Protein AF-0000000080577894 (afdb_homodimer)

Foldseek 3Di:
DQPQLLFAEEEDEQQFEFPDPFPQGGALVSCLVCLVVVLLLVGAEYEYEAQAAAPCLAHRLAHQDLQWGHVSHHGPVSVLSSLVSCVVSNHAYAYEDRQFWHFCNRPLNVQLLQECDGPSVQQFAKDAADPVLHAPEQQAALLGDHQWDARPNHRIIFGHNHDPRTTGTALVDPVSLVVSLVSVVSVLVSRHQEYEYEPLFQNHFAPVRYYFAFDPDFDPQSHHPLGCNSRTQRPGRTNDPVSLVSQLVSQVSSVVRNHAYEYEADHPCRLLSQQSQFAPPRGHQEYEYRQLQALDFWLVSVVCSQVVSVVNHPPHAYEDENDDLWGFQNLASPLPPVNDPVLLFLLLLLVLLVNLQGSHHYYHYPCSLLSDGFADFDPVLQSRSSCVSSPPVRNTRLRVSHHQQAALPDPQNNRRPYHHSGHDDPSRSVSHPVVQVPPCLGSNVLSSFQSVVSVVPVQSSHFDKDWDDDDGQKTKMWGDDPPDWIKIKMWRSAQAKDKDFAQVCAPWAWDDRSNFDWDDDRRITIAHGGGMTMTTDD/DQPQLQFAEEEDEQQFEFPDPFPQGGALVSCLVCLVVVLLLVGAEYEYEAQAAAPCLAHRLAHQDLQWGHVSHHGPVSVLSSLVSCVVSNHAYAYEDRQFWHFCNRPLNVQLLQECDGPSVQQFAKDAADPVLHAPEQQAALLGDHQWDARPNHRIIFGHNHDPRTTGTALVDPVSLVVSLVSVLSVLVSRHQEYEYEPLFQNHFAPVRYYFDFDPDFDPQSHHPLGCNRRTQRPGRTNDPVSQVSQLVSQVSSVVRNHAYEYEADHPCRLLSQQSQFAPPRGHQEYEYRQLQALDFWLVSVVCSQVVSCVNHPPHAYEDENDDLWGFQNLASPLVPVNDPVLLFLLLLLVLLVNLQGSHHYYHYPCSLLSDGFADFDPVLQSRSSCVSSPPVRNTRLRVSHHAQAALPDPQNNRRPYHHSGHDDPSRSVSHPVVQVVPCLGSNVLSSFQSVVSVVPVQSSHFDKDWDDDDGQKTKMWGDDPPDWIKIKMWRSAQAKDKDFAQVCAPWAWDDRSNFDWDDDGRITIAHGGGMTMTTDD

Nearest PDB structures (foldseek):
  7voh-assembly2_B  TM=9.671E-01  e=8.683E-70  Qipengyuania seohaensis
  5h2t-assembly2_G  TM=7.878E-01  e=2.206E-48  Thermomonospora curvata DSM 43183
  5x7u-assembly1_A  TM=7.930E-01  e=3.000E-47  Thermobaculum terrenum ATCC BAA-798
  3zo9-assembly1_A  TM=7.711E-01  e=4.047E-48  Mycolicibacterium smegmatis
  4lxf-assembly1_A  TM=7.555E-01  e=5.221E-45  Mycobacterium tuberculosis H37Rv

pLDDT: mean 96.25, std 4.03, range [62.62, 98.94]

Organism: Ricinus communis (NCBI:txid3988)

Solvent-accessible surface area (backbone atoms only — not comparable to full-atom values): 53975 Å² total; per-residue (Å²): 127,69,68,72,54,60,32,31,36,37,34,39,54,43,58,21,52,22,23,76,81,35,78,15,42,13,18,42,62,26,47,47,72,41,42,65,60,52,48,63,42,62,52,33,31,41,32,36,44,50,53,34,21,40,86,48,79,58,68,21,69,19,33,42,35,82,83,44,44,15,73,79,33,43,41,63,66,41,49,47,50,32,50,52,53,34,48,74,67,66,33,38,40,23,38,51,41,65,70,30,33,28,17,55,80,10,65,66,44,48,48,18,54,71,36,84,80,46,98,37,31,63,46,38,42,69,40,62,51,39,77,40,38,42,66,70,50,68,56,52,4,77,49,53,61,60,17,57,44,80,35,34,79,60,59,26,28,34,34,13,56,42,51,82,54,22,37,23,36,22,53,87,33,64,68,50,49,47,52,52,51,51,38,50,47,60,45,45,75,61,62,43,37,26,34,35,30,42,57,55,44,45,37,29,54,44,89,82,50,60,59,49,53,50,30,91,67,67,40,61,54,81,39,54,88,61,42,46,53,23,26,31,36,74,67,28,70,18,65,37,75,69,48,55,61,50,37,33,52,51,28,56,59,31,58,76,68,71,28,46,37,36,31,38,34,80,55,95,56,32,59,60,50,41,28,67,46,10,33,83,72,48,30,30,56,23,25,33,48,40,74,54,49,44,63,76,70,47,36,63,58,57,50,48,56,53,51,52,42,56,73,67,23,90,63,39,40,47,30,52,34,48,39,44,69,75,31,64,20,41,32,38,40,60,38,75,82,55,67,46,71,68,49,20,43,36,41,36,52,36,50,52,54,50,48,56,57,38,75,41,24,35,38,44,26,72,52,52,50,48,38,42,57,52,43,87,70,55,78,93,62,58,75,41,57,52,8,63,63,30,46,82,76,35,75,52,34,51,32,43,50,36,46,41,32,44,25,65,84,42,68,63,13,59,21,27,83,40,65,55,77,44,69,65,49,70,74,42,30,76,45,7,46,56,62,28,74,72,32,80,83,25,48,40,39,42,44,29,41,30,47,53,48,46,71,75,33,63,27,44,41,72,20,50,73,46,77,53,95,61,61,70,56,33,42,36,38,37,21,41,28,92,95,50,61,30,37,37,40,38,36,30,72,37,89,51,68,44,73,51,80,40,71,89,44,50,81,42,44,79,55,81,73,55,80,64,48,47,44,72,58,60,33,39,36,41,22,46,48,24,13,23,43,43,26,34,38,126,127,69,68,72,54,58,32,31,37,38,35,39,54,44,58,21,53,22,22,75,81,35,78,15,42,12,18,42,61,26,47,47,71,42,43,66,59,51,49,62,42,60,51,33,32,41,32,36,45,50,52,35,22,39,87,50,76,60,68,21,71,22,33,42,35,82,83,45,45,16,73,78,32,43,42,62,68,41,48,48,50,33,50,52,52,34,47,74,67,67,32,38,42,24,39,52,40,63,70,28,32,28,17,54,80,10,64,65,43,48,49,17,54,71,35,84,79,45,99,36,30,62,46,37,40,69,42,64,48,38,77,42,38,42,68,71,50,68,54,52,5,75,49,53,61,62,17,58,44,79,36,36,79,59,58,27,28,35,33,15,57,43,50,82,54,22,38,25,37,23,53,86,32,64,68,49,48,49,52,51,53,51,39,48,47,58,46,45,76,62,62,44,37,26,32,37,30,41,58,56,44,46,37,30,54,44,89,81,50,60,56,50,51,51,31,92,67,66,39,61,52,81,39,52,88,59,42,47,50,22,26,31,36,74,69,28,70,20,66,37,75,68,47,56,61,51,37,32,53,51,29,55,57,31,56,76,69,72,28,44,36,34,32,38,34,79,56,95,54,30,60,61,50,42,27,66,46,10,33,84,74,48,28,31,58,23,26,32,48,39,75,54,47,43,64,75,70,46,37,64,58,55,50,47,55,53,52,52,40,55,72,67,23,88,66,40,39,46,30,52,36,48,36,45,70,76,31,66,21,40,31,39,42,61,38,74,81,56,68,45,72,68,49,23,43,34,42,34,50,34,51,52,54,50,48,56,56,38,75,41,23,34,37,44,26,72,50,54,49,48,38,42,57,51,42,88,69,54,78,93,62,59,77,39,56,52,9,64,64,30,47,82,75,35,76,51,34,50,32,43,50,37,46,42,32,45,25,64,85,42,67,64,14,59,22,28,82,39,66,55,76,43,70,64,49,70,75,42,30,76,44,6,46,56,62,30,73,72,31,80,82,25,48,41,40,42,44,29,40,30,46,54,48,46,72,74,33,64,28,44,41,71,18,49,72,45,76,54,97,61,61,69,57,34,43,37,35,36,21,41,29,91,96,50,61,31,37,36,38,40,34,29,72,37,89,50,70,46,73,50,78,40,72,88,44,51,80,42,43,77,55,81,72,55,80,63,48,47,46,70,58,60,32,39,34,41,24,45,49,25,13,23,43,44,26,36,37,126

Structure (mmCIF, N/CA/C/O backbone):
data_AF-0000000080577894-model_v1
#
loop_
_entity.id
_entity.type
_entity.pdbx_description
1 polymer 'Alpha-amylase, putative'
#
loop_
_atom_site.group_PDB
_atom_site.id
_atom_site.type_symbol
_atom_site.label_atom_id
_atom_site.label_alt_id
_atom_site.label_comp_id
_atom_site.label_asym_id
_atom_site.label_entity_id
_atom_site.label_seq_id
_atom_site.pdbx_PDB_ins_code
_atom_site.Cartn_x
_atom_site.Cartn_y
_atom_site.Cartn_z
_atom_site.occupancy
_atom_site.B_iso_or_equiv
_atom_site.auth_seq_id
_atom_site.auth_comp_id
_atom_site.auth_asym_id
_atom_site.auth_atom_id
_atom_site.pdbx_PDB_model_num
ATOM 1 N N . ASN A 1 1 ? 11.32 44.531 21.781 1 62.62 1 ASN A N 1
ATOM 2 C CA . ASN A 1 1 ? 10.602 43.281 21.562 1 62.62 1 ASN A CA 1
ATOM 3 C C . ASN A 1 1 ? 10.758 42.75 20.125 1 62.62 1 ASN A C 1
ATOM 5 O O . ASN A 1 1 ? 10.641 43.531 19.188 1 62.62 1 ASN A O 1
ATOM 9 N N . PRO A 1 2 ? 11.133 41.5 20.141 1 84 2 PRO A N 1
ATOM 10 C CA . PRO A 1 2 ? 11.297 41 18.766 1 84 2 PRO A CA 1
ATOM 11 C C . PRO A 1 2 ? 10 41.031 17.969 1 84 2 PRO A C 1
ATOM 13 O O . PRO A 1 2 ? 8.922 40.781 18.516 1 84 2 PRO A O 1
ATOM 16 N N . TRP A 1 3 ? 10.008 41.5 16.797 1 85.75 3 TRP A N 1
ATOM 17 C CA . TRP A 1 3 ? 8.844 41.75 15.953 1 85.75 3 TRP A CA 1
ATOM 18 C C . TRP A 1 3 ? 7.949 40.531 15.859 1 85.75 3 TRP A C 1
ATOM 20 O O . TRP A 1 3 ? 6.727 40.656 15.789 1 85.75 3 TRP A O 1
ATOM 30 N N . TRP A 1 4 ? 8.586 39.344 15.859 1 88.56 4 TRP A N 1
ATOM 31 C CA . TRP A 1 4 ? 7.84 38.125 15.586 1 88.56 4 TRP A CA 1
ATOM 32 C C . TRP A 1 4 ? 6.938 37.75 16.766 1 88.56 4 TRP A C 1
ATOM 34 O O . TRP A 1 4 ? 5.98 37 16.609 1 88.56 4 TRP A O 1
ATOM 44 N N . ARG A 1 5 ? 7.09 38.281 17.906 1 88.56 5 ARG A N 1
ATOM 45 C CA . ARG A 1 5 ? 6.242 38 19.062 1 88.56 5 ARG A CA 1
ATOM 46 C C . ARG A 1 5 ? 4.887 38.688 18.922 1 88.56 5 ARG A C 1
ATOM 48 O O . ARG A 1 5 ? 3.918 38.312 19.594 1 88.56 5 ARG A O 1
ATOM 55 N N . GLU A 1 6 ? 4.832 39.719 18.109 1 91.19 6 GLU A N 1
ATOM 56 C CA . GLU A 1 6 ? 3.582 40.469 17.922 1 91.19 6 GLU A CA 1
ATOM 57 C C . GLU A 1 6 ? 2.93 40.094 16.594 1 91.19 6 GLU A C 1
ATOM 59 O O . GLU A 1 6 ? 1.865 40.625 16.25 1 91.19 6 GLU A O 1
ATOM 64 N N . ALA A 1 7 ? 3.59 39.219 15.906 1 94.5 7 ALA A N 1
ATOM 65 C CA . ALA A 1 7 ? 3.162 38.938 14.547 1 94.5 7 ALA A CA 1
ATOM 66 C C . ALA A 1 7 ? 1.935 38.031 14.539 1 94.5 7 ALA A C 1
ATOM 68 O O . ALA A 1 7 ? 1.649 37.344 15.531 1 94.5 7 ALA A O 1
ATOM 69 N N . ILE A 1 8 ? 1.168 38.094 13.508 1 97.19 8 ILE A N 1
ATOM 70 C CA . ILE A 1 8 ? 0.102 37.156 13.164 1 97.19 8 ILE A CA 1
ATOM 71 C C . ILE A 1 8 ? 0.482 36.375 11.906 1 97.19 8 ILE A C 1
ATOM 73 O O . ILE A 1 8 ? 0.902 36.969 10.906 1 97.19 8 ILE A O 1
ATOM 77 N N . ILE A 1 9 ? 0.405 35.031 11.938 1 97.94 9 ILE A N 1
ATOM 78 C CA . ILE A 1 9 ? 0.747 34.188 10.812 1 97.94 9 ILE A CA 1
ATOM 79 C C . ILE A 1 9 ? -0.52 33.812 10.039 1 97.94 9 ILE A C 1
ATOM 81 O O . ILE A 1 9 ? -1.553 33.5 10.641 1 97.94 9 ILE A O 1
ATOM 85 N N . TYR A 1 10 ? -0.478 33.938 8.742 1 98.56 10 TYR A N 1
ATOM 86 C CA . TYR A 1 10 ? -1.521 33.469 7.832 1 98.56 10 TYR A CA 1
ATOM 87 C C . TYR A 1 10 ? -1.009 32.344 6.93 1 98.56 10 TYR A C 1
ATOM 89 O O . TYR A 1 10 ? -0.119 32.562 6.102 1 98.56 10 TYR A O 1
ATOM 97 N N . GLN A 1 11 ? -1.559 31.156 7.098 1 98.69 11 GLN A N 1
ATOM 98 C CA . GLN A 1 11 ? -1.123 30.016 6.32 1 98.69 11 GLN A CA 1
ATOM 99 C C . GLN A 1 11 ? -1.86 29.938 4.984 1 98.69 11 GLN A C 1
ATOM 101 O O . GLN A 1 11 ? -3.09 30.016 4.945 1 98.69 11 GLN A O 1
ATOM 106 N N . VAL A 1 12 ? -1.059 29.797 3.957 1 98.81 12 VAL A N 1
ATOM 107 C CA . VAL A 1 12 ? -1.573 29.609 2.604 1 98.81 12 VAL A CA 1
ATOM 108 C C . VAL A 1 12 ? -1.275 28.188 2.121 1 98.81 12 VAL A C 1
ATOM 110 O O . VAL A 1 12 ? -0.144 27.719 2.24 1 98.81 12 VAL A O 1
ATOM 113 N N . TYR A 1 13 ? -2.27 27.5 1.708 1 98.69 13 TYR A N 1
ATOM 114 C CA . TYR A 1 13 ? -2.123 26.234 1.002 1 98.69 13 TYR A CA 1
ATOM 115 C C . TYR A 1 13 ? -2.143 26.438 -0.507 1 98.69 13 TYR A C 1
ATOM 117 O O . TYR A 1 13 ? -3.211 26.484 -1.12 1 98.69 13 TYR A O 1
ATOM 125 N N . PRO A 1 14 ? -0.989 26.484 -1.125 1 98.69 14 PRO A N 1
ATOM 126 C CA . PRO A 1 14 ? -0.86 26.969 -2.504 1 98.69 14 PRO A CA 1
ATOM 127 C C . PRO A 1 14 ? -1.789 26.234 -3.471 1 98.69 14 PRO A C 1
ATOM 129 O O . PRO A 1 14 ? -2.453 26.875 -4.293 1 98.69 14 PRO A O 1
ATOM 132 N N . ARG A 1 15 ? -1.987 24.969 -3.35 1 98.12 15 ARG A N 1
ATOM 133 C CA . ARG A 1 15 ? -2.766 24.141 -4.266 1 98.12 15 ARG A CA 1
ATOM 134 C C . ARG A 1 15 ? -4.211 24.625 -4.344 1 98.12 15 ARG A C 1
ATOM 136 O O . ARG A 1 15 ? -4.879 24.438 -5.363 1 98.12 15 ARG A O 1
ATOM 143 N N . SER A 1 16 ? -4.621 25.312 -3.322 1 98.75 16 SER A N 1
ATOM 144 C CA . SER A 1 16 ? -6.043 25.641 -3.238 1 98.75 16 SER A CA 1
ATOM 145 C C . SER A 1 16 ? -6.254 27.156 -3.117 1 98.75 16 SER A C 1
ATOM 147 O O . SER A 1 16 ? -7.344 27.594 -2.754 1 98.75 16 SER A O 1
ATOM 149 N N . TYR A 1 17 ? -5.242 27.922 -3.396 1 98.81 17 TYR A N 1
ATOM 150 C CA . TYR A 1 17 ? -5.387 29.359 -3.146 1 98.81 17 TYR A CA 1
ATOM 151 C C . TYR A 1 17 ? -5.926 30.062 -4.379 1 98.81 17 TYR A C 1
ATOM 153 O O . TYR A 1 17 ? -7.047 30.578 -4.367 1 98.81 17 TYR A O 1
ATOM 161 N N . LEU A 1 18 ? -5.184 30.078 -5.484 1 98.88 18 LEU A N 1
ATOM 162 C CA . LEU A 1 18 ? -5.652 30.625 -6.75 1 98.88 18 LEU A CA 1
ATOM 163 C C . LEU A 1 18 ? -4.863 30.047 -7.922 1 98.88 18 LEU A C 1
ATOM 165 O O . LEU A 1 18 ? -3.631 30.078 -7.914 1 98.88 18 LEU A O 1
ATOM 169 N N . ASP A 1 19 ? -5.543 29.469 -8.859 1 98.75 19 ASP A N 1
ATOM 170 C CA . ASP A 1 19 ? -4.957 28.922 -10.078 1 98.75 19 ASP A CA 1
ATOM 171 C C . ASP A 1 19 ? -4.969 29.953 -11.203 1 98.75 19 ASP A C 1
ATOM 173 O O . ASP A 1 19 ? -6.027 30.453 -11.586 1 98.75 19 ASP A O 1
ATOM 177 N N . THR A 1 20 ? -3.803 30.203 -11.742 1 98.38 20 THR A N 1
ATOM 178 C CA . THR A 1 20 ? -3.748 31.266 -12.742 1 98.38 20 THR A CA 1
ATOM 179 C C . THR A 1 20 ? -3.512 30.688 -14.133 1 98.38 20 THR A C 1
ATOM 181 O O . THR A 1 20 ? -3.496 31.422 -15.125 1 98.38 20 THR A O 1
ATOM 184 N N . ASN A 1 21 ? -3.332 29.422 -14.297 1 98 21 ASN A N 1
ATOM 185 C CA . ASN A 1 21 ? -3.037 28.875 -15.617 1 98 21 ASN A CA 1
ATOM 186 C C . ASN A 1 21 ? -4.082 27.844 -16.047 1 98 21 ASN A C 1
ATOM 188 O O . ASN A 1 21 ? -3.928 27.188 -17.078 1 98 21 ASN A O 1
ATOM 192 N N . GLY A 1 22 ? -5.07 27.562 -15.273 1 98 22 GLY A N 1
ATOM 193 C CA . GLY A 1 22 ? -6.242 26.781 -15.664 1 98 22 GLY A CA 1
ATOM 194 C C . GLY A 1 22 ? -6.051 25.281 -15.492 1 98 22 GLY A C 1
ATOM 195 O O . GLY A 1 22 ? -6.859 24.5 -15.977 1 98 22 GLY A O 1
ATOM 196 N N . ASP A 1 23 ? -5.051 24.828 -14.805 1 98.12 23 ASP A N 1
ATOM 197 C CA . ASP A 1 23 ? -4.805 23.391 -14.703 1 98.12 23 ASP A CA 1
ATOM 198 C C . ASP A 1 23 ? -5.48 22.812 -13.461 1 98.12 23 ASP A C 1
ATOM 200 O O . ASP A 1 23 ? -5.309 21.625 -13.148 1 98.12 23 ASP A O 1
ATOM 204 N N . GLY A 1 24 ? -6.18 23.672 -12.742 1 98.44 24 GLY A N 1
ATOM 205 C CA . GLY A 1 24 ? -6.98 23.188 -11.633 1 98.44 24 GLY A CA 1
ATOM 206 C C . GLY A 1 24 ? -6.242 23.203 -10.312 1 98.44 24 GLY A C 1
ATOM 207 O O . GLY A 1 24 ? -6.801 22.844 -9.273 1 98.44 24 GLY A O 1
ATOM 208 N N . VAL A 1 25 ? -4.969 23.641 -10.258 1 98.62 25 VAL A N 1
ATOM 209 C CA . VAL A 1 25 ? -4.129 23.688 -9.07 1 98.62 25 VAL A CA 1
ATOM 210 C C . VAL A 1 25 ? -3.604 25.109 -8.867 1 98.62 25 VAL A C 1
ATOM 212 O O . VAL A 1 25 ? -3.109 25.734 -9.805 1 98.62 25 VAL A O 1
ATOM 215 N N . GLY A 1 26 ? -3.775 25.656 -7.621 1 98.75 26 GLY A N 1
ATOM 216 C CA . GLY A 1 26 ? -3.219 26.969 -7.332 1 98.75 26 GLY A CA 1
ATOM 217 C C . GLY A 1 26 ? -1.716 27.031 -7.531 1 98.75 26 GLY A C 1
ATOM 218 O O . GLY A 1 26 ? -1.038 26 -7.531 1 98.75 26 GLY A O 1
ATOM 219 N N . ASP A 1 27 ? -1.22 28.219 -7.75 1 98.81 27 ASP A N 1
ATOM 220 C CA . ASP A 1 27 ? 0.2 28.375 -8.055 1 98.81 27 ASP A CA 1
ATOM 221 C C . ASP A 1 27 ? 0.759 29.656 -7.445 1 98.81 27 ASP A C 1
ATOM 223 O O . ASP A 1 27 ? 0.021 30.438 -6.836 1 98.81 27 ASP A O 1
ATOM 227 N N . LEU A 1 28 ? 2.078 29.812 -7.477 1 98.94 28 LEU A N 1
ATOM 228 C CA . LEU A 1 28 ? 2.758 30.953 -6.863 1 98.94 28 LEU A CA 1
ATOM 229 C C . LEU A 1 28 ? 2.281 32.281 -7.473 1 98.94 28 LEU A C 1
ATOM 231 O O . LEU A 1 28 ? 2.025 33.25 -6.754 1 98.94 28 LEU A O 1
ATOM 235 N N . PRO A 1 29 ? 2.131 32.344 -8.82 1 98.88 29 PRO A N 1
ATOM 236 C CA . PRO A 1 29 ? 1.571 33.594 -9.359 1 98.88 29 PRO A CA 1
ATOM 237 C C . PRO A 1 29 ? 0.191 33.906 -8.789 1 98.88 29 PRO A C 1
ATOM 239 O O . PRO A 1 29 ? -0.143 35.094 -8.594 1 98.88 29 PRO A O 1
ATOM 242 N N . GLY A 1 30 ? -0.608 32.906 -8.617 1 98.94 30 GLY A N 1
ATOM 243 C CA . GLY A 1 30 ? -1.908 33.125 -8 1 98.94 30 GLY A CA 1
ATOM 244 C C . GLY A 1 30 ? -1.818 33.688 -6.598 1 98.94 30 GLY A C 1
ATOM 245 O O . GLY A 1 30 ? -2.609 34.562 -6.227 1 98.94 30 GLY A O 1
ATOM 246 N N . ILE A 1 31 ? -0.928 33.219 -5.805 1 98.94 31 ILE A N 1
ATOM 247 C CA . ILE A 1 31 ? -0.712 33.75 -4.469 1 98.94 31 ILE A CA 1
ATOM 248 C C . ILE A 1 31 ? -0.262 35.219 -4.574 1 98.94 31 ILE A C 1
ATOM 250 O O . ILE A 1 31 ? -0.773 36.094 -3.863 1 98.94 31 ILE A O 1
ATOM 254 N N . THR A 1 32 ? 0.722 35.438 -5.496 1 98.94 32 THR A N 1
ATOM 255 C CA . THR A 1 32 ? 1.215 36.812 -5.703 1 98.94 32 THR A CA 1
ATOM 256 C C . THR A 1 32 ? 0.065 37.75 -6.023 1 98.94 32 THR A C 1
ATOM 258 O O . THR A 1 32 ? 0.004 38.875 -5.492 1 98.94 32 THR A O 1
ATOM 261 N N . ALA A 1 33 ? -0.823 37.312 -6.812 1 98.81 33 ALA A N 1
ATOM 262 C CA . ALA A 1 33 ? -1.956 38.125 -7.25 1 98.81 33 ALA A CA 1
ATOM 263 C C . ALA A 1 33 ? -2.867 38.469 -6.078 1 98.81 33 ALA A C 1
ATOM 265 O O . ALA A 1 33 ? -3.623 39.438 -6.141 1 98.81 33 ALA A O 1
ATOM 266 N N . LYS A 1 34 ? -2.842 37.688 -5.027 1 98.75 34 LYS A N 1
ATOM 267 C CA . LYS A 1 34 ? -3.771 37.906 -3.92 1 98.75 34 LYS A CA 1
ATOM 268 C C . LYS A 1 34 ? -3.045 38.406 -2.68 1 98.75 34 LYS A C 1
ATOM 270 O O . LYS A 1 34 ? -3.611 38.438 -1.583 1 98.75 34 LYS A O 1
ATOM 275 N N . LEU A 1 35 ? -1.81 38.844 -2.811 1 98.88 35 LEU A N 1
ATOM 276 C CA . LEU A 1 35 ? -1.061 39.344 -1.661 1 98.88 35 LEU A CA 1
ATOM 277 C C . LEU A 1 35 ? -1.686 40.625 -1.118 1 98.88 35 LEU A C 1
ATOM 279 O O . LEU A 1 35 ? -1.651 40.875 0.089 1 98.88 35 LEU A O 1
ATOM 283 N N . ASP A 1 36 ? -2.299 41.438 -1.983 1 98.75 36 ASP A N 1
ATOM 284 C CA . ASP A 1 36 ? -3.004 42.625 -1.499 1 98.75 36 ASP A CA 1
ATOM 285 C C . ASP A 1 36 ? -4.156 42.219 -0.576 1 98.75 36 ASP A C 1
ATOM 287 O O . ASP A 1 36 ? -4.418 42.906 0.418 1 98.75 36 ASP A O 1
ATOM 291 N N . TYR A 1 37 ? -4.828 41.219 -0.949 1 98.69 37 TYR A N 1
ATOM 292 C CA . TYR A 1 37 ? -5.891 40.688 -0.095 1 98.69 37 TYR A CA 1
ATOM 293 C C . TYR A 1 37 ? -5.336 40.281 1.26 1 98.69 37 TYR A C 1
ATOM 295 O O . TYR A 1 37 ? -5.879 40.656 2.303 1 98.69 37 TYR A O 1
ATOM 303 N N . ILE A 1 38 ? -4.234 39.531 1.262 1 98.88 38 ILE A N 1
ATOM 304 C CA . ILE A 1 38 ? -3.641 39.062 2.51 1 98.88 38 ILE A CA 1
ATOM 305 C C . ILE A 1 38 ? -3.209 40.25 3.355 1 98.88 38 ILE A C 1
ATOM 307 O O . ILE A 1 38 ? -3.453 40.281 4.562 1 98.88 38 ILE A O 1
ATOM 311 N N . ALA A 1 39 ? -2.613 41.188 2.695 1 98.69 39 ALA A N 1
ATOM 312 C CA . ALA A 1 39 ? -2.193 42.406 3.402 1 98.69 39 ALA A CA 1
ATOM 313 C C . ALA A 1 39 ? -3.387 43.125 4.039 1 98.69 39 ALA A C 1
ATOM 315 O O . ALA A 1 39 ? -3.281 43.656 5.145 1 98.69 39 ALA A O 1
ATOM 316 N N . SER A 1 40 ? -4.473 43.125 3.373 1 98.44 40 SER A N 1
ATOM 317 C CA . SER A 1 40 ? -5.668 43.812 3.859 1 98.44 40 SER A CA 1
ATOM 318 C C . SER A 1 40 ? -6.191 43.156 5.137 1 98.44 40 SER A C 1
ATOM 320 O O . SER A 1 40 ? -6.961 43.781 5.879 1 98.44 40 SER A O 1
ATOM 322 N N . LEU A 1 41 ? -5.867 41.906 5.441 1 98.38 41 LEU A N 1
ATOM 323 C CA . LEU A 1 41 ? -6.273 41.25 6.668 1 98.38 41 LEU A CA 1
ATOM 324 C C . LEU A 1 41 ? -5.523 41.812 7.871 1 98.38 41 LEU A C 1
ATOM 326 O O . LEU A 1 41 ? -5.969 41.656 9.016 1 98.38 41 LEU A O 1
ATOM 330 N N . GLY A 1 42 ? -4.344 42.406 7.641 1 97.81 42 GLY A N 1
ATOM 331 C CA . GLY A 1 42 ? -3.537 42.969 8.711 1 97.81 42 GLY A CA 1
ATOM 332 C C . GLY A 1 42 ? -2.592 41.938 9.336 1 97.81 42 GLY A C 1
ATOM 333 O O . GLY A 1 42 ? -2.074 42.156 10.438 1 97.81 42 GLY A O 1
ATOM 334 N N . VAL A 1 43 ? -2.342 40.844 8.688 1 98.12 43 VAL A N 1
ATOM 335 C CA . VAL A 1 43 ? -1.421 39.812 9.188 1 98.12 43 VAL A CA 1
ATOM 336 C C . VAL A 1 43 ? 0.017 40.219 8.867 1 98.12 43 VAL A C 1
ATOM 338 O O . VAL A 1 43 ? 0.249 41.188 8.133 1 98.12 43 VAL A O 1
ATOM 341 N N . ASP A 1 44 ? 1.001 39.5 9.398 1 98 44 ASP A N 1
ATOM 342 C CA . ASP A 1 44 ? 2.395 39.906 9.297 1 98 44 ASP A CA 1
ATOM 343 C C . ASP A 1 44 ? 3.213 38.906 8.484 1 98 44 ASP A C 1
ATOM 345 O O . ASP A 1 44 ? 4.102 39.281 7.723 1 98 44 ASP A O 1
ATOM 349 N N . ILE A 1 45 ? 2.941 37.594 8.656 1 98.31 45 ILE A N 1
ATOM 350 C CA . ILE A 1 45 ? 3.719 36.531 8.031 1 98.31 45 ILE A CA 1
ATOM 351 C C . ILE A 1 45 ? 2.805 35.688 7.16 1 98.31 45 ILE A C 1
ATOM 353 O O . ILE A 1 45 ? 1.738 35.25 7.605 1 98.31 45 ILE A O 1
ATOM 357 N N . VAL A 1 46 ? 3.17 35.5 5.934 1 98.81 46 VAL A N 1
ATOM 358 C CA . VAL A 1 46 ? 2.516 34.562 5.047 1 98.81 46 VAL A CA 1
ATOM 359 C C . VAL A 1 46 ? 3.293 33.25 5.047 1 98.81 46 VAL A C 1
ATOM 361 O O . VAL A 1 46 ? 4.422 33.188 4.551 1 98.81 46 VAL A O 1
ATOM 364 N N . TRP A 1 47 ? 2.707 32.25 5.641 1 98.62 47 TRP A N 1
ATOM 365 C CA . TRP A 1 47 ? 3.279 30.906 5.66 1 98.62 47 TRP A CA 1
ATOM 366 C C . TRP A 1 47 ? 2.814 30.094 4.453 1 98.62 47 TRP A C 1
ATOM 368 O O . TRP A 1 47 ? 1.638 29.734 4.348 1 98.62 47 TRP A O 1
ATOM 378 N N . LEU A 1 48 ? 3.734 29.797 3.572 1 98.75 48 LEU A N 1
ATOM 379 C CA . LEU A 1 48 ? 3.441 29 2.389 1 98.75 48 LEU A CA 1
ATOM 380 C C . LEU A 1 48 ? 3.662 27.516 2.664 1 98.75 48 LEU A C 1
ATOM 382 O O . LEU A 1 48 ? 4.785 27.094 2.938 1 98.75 48 LEU A O 1
ATOM 386 N N . SER A 1 49 ? 2.561 26.75 2.596 1 98.19 49 SER A N 1
ATOM 387 C CA . SER A 1 49 ? 2.736 25.312 2.605 1 98.19 49 SER A CA 1
ATOM 388 C C . SER A 1 49 ? 3.619 24.844 1.449 1 98.19 49 SER A C 1
ATOM 390 O O . SER A 1 49 ? 3.994 25.656 0.592 1 98.19 49 SER A O 1
ATOM 392 N N . PRO A 1 50 ? 3.996 23.578 1.358 1 96.44 50 PRO A N 1
ATOM 393 C CA . PRO A 1 50 ? 5.086 23.156 0.475 1 96.44 50 PRO A CA 1
ATOM 394 C C . PRO A 1 50 ? 4.801 23.453 -0.995 1 96.44 50 PRO A C 1
ATOM 396 O O . PRO A 1 50 ? 3.672 23.281 -1.458 1 96.44 50 PRO A O 1
ATOM 399 N N . PHE A 1 51 ? 5.828 23.922 -1.67 1 98.44 51 PHE A N 1
ATOM 400 C CA . PHE A 1 51 ? 5.754 24.188 -3.1 1 98.44 51 PHE A CA 1
ATOM 401 C C . PHE A 1 51 ? 7 23.672 -3.814 1 98.44 51 PHE A C 1
ATOM 403 O O . PHE A 1 51 ? 7.188 23.938 -5.004 1 98.44 51 PHE A O 1
ATOM 410 N N . PHE A 1 52 ? 7.922 22.938 -3.064 1 98.31 52 PHE A N 1
ATOM 411 C CA . PHE A 1 52 ? 9.125 22.344 -3.639 1 98.31 52 PHE A CA 1
ATOM 412 C C . PHE A 1 52 ? 8.773 21.234 -4.629 1 98.31 52 PHE A C 1
ATOM 414 O O . PHE A 1 52 ? 7.645 20.75 -4.633 1 98.31 52 PHE A O 1
ATOM 421 N N . LYS A 1 53 ? 9.828 20.875 -5.438 1 98.56 53 LYS A N 1
ATOM 422 C CA . LYS A 1 53 ? 9.617 19.734 -6.309 1 98.56 53 LYS A CA 1
ATOM 423 C C . LYS A 1 53 ? 9.227 18.5 -5.504 1 98.56 53 LYS A C 1
ATOM 425 O O . LYS A 1 53 ? 9.867 18.172 -4.504 1 98.56 53 LYS A O 1
ATOM 430 N N . SER A 1 54 ? 8.18 17.844 -5.914 1 98.38 54 SER A N 1
ATOM 431 C CA . SER A 1 54 ? 7.574 16.719 -5.219 1 98.38 54 SER A CA 1
ATOM 432 C C . SER A 1 54 ? 6.797 15.82 -6.18 1 98.38 54 SER A C 1
ATOM 434 O O . SER A 1 54 ? 6.195 16.312 -7.137 1 98.38 54 SER A O 1
ATOM 436 N N . PRO A 1 55 ? 6.844 14.5 -5.992 1 98 55 PRO A N 1
ATOM 437 C CA . PRO A 1 55 ? 5.953 13.633 -6.762 1 98 55 PRO A CA 1
ATOM 438 C C . PRO A 1 55 ? 4.488 13.781 -6.355 1 98 55 PRO A C 1
ATOM 440 O O . PRO A 1 55 ? 3.605 13.195 -6.988 1 98 55 PRO A O 1
ATOM 443 N N . MET A 1 56 ? 4.188 14.531 -5.297 1 97.69 56 MET A N 1
ATOM 444 C CA . MET A 1 56 ? 2.861 14.961 -4.867 1 97.69 56 MET A CA 1
ATOM 445 C C . MET A 1 56 ? 2.055 13.789 -4.328 1 97.69 56 MET A C 1
ATOM 447 O O . MET A 1 56 ? 0.833 13.742 -4.473 1 97.69 56 MET A O 1
ATOM 451 N N . LYS A 1 57 ? 2.764 12.727 -3.791 1 97.44 57 LYS A N 1
ATOM 452 C CA . LYS A 1 57 ? 2.061 11.633 -3.133 1 97.44 57 LYS A CA 1
ATOM 453 C C . LYS A 1 57 ? 1.44 12.086 -1.815 1 97.44 57 LYS A C 1
ATOM 455 O O . LYS A 1 57 ? 0.46 11.5 -1.351 1 97.44 57 LYS A O 1
ATOM 460 N N . ASP A 1 58 ? 2.082 13.078 -1.249 1 97.5 58 ASP A N 1
ATOM 461 C CA . ASP A 1 58 ? 1.547 13.742 -0.063 1 97.5 58 ASP A CA 1
ATOM 462 C C . ASP A 1 58 ? 1.495 15.25 -0.254 1 97.5 58 ASP A C 1
ATOM 464 O O . ASP A 1 58 ? 1.892 16.016 0.634 1 97.5 58 ASP A O 1
ATOM 468 N N . PHE A 1 59 ? 1.241 15.648 -1.446 1 96.75 59 PHE A N 1
ATOM 469 C CA . PHE A 1 59 ? 0.896 17.016 -1.837 1 96.75 59 PHE A CA 1
ATOM 470 C C . PHE A 1 59 ? 2.016 17.984 -1.477 1 96.75 59 PHE A C 1
ATOM 472 O O . PHE A 1 59 ? 1.76 19.062 -0.962 1 96.75 59 PHE A O 1
ATOM 479 N N . GLY A 1 60 ? 3.201 17.578 -1.623 1 97.25 60 GLY A N 1
ATOM 480 C CA . GLY A 1 60 ? 4.336 18.469 -1.482 1 97.25 60 GLY A CA 1
ATOM 481 C C . GLY A 1 60 ? 5.195 18.172 -0.269 1 97.25 60 GLY A C 1
ATOM 482 O O . GLY A 1 60 ? 6.328 18.641 -0.167 1 97.25 60 GLY A O 1
ATOM 483 N N . TYR A 1 61 ? 4.664 17.328 0.629 1 97.88 61 TYR A N 1
ATOM 484 C CA . TYR A 1 61 ? 5.422 17.016 1.839 1 97.88 61 TYR A CA 1
ATOM 485 C C . TYR A 1 61 ? 6.395 15.875 1.602 1 97.88 61 TYR A C 1
ATOM 487 O O . TYR A 1 61 ? 7.156 15.5 2.498 1 97.88 61 TYR A O 1
ATOM 495 N N . ASP A 1 62 ? 6.43 15.281 0.419 1 98.25 62 ASP A N 1
ATOM 496 C CA . ASP A 1 62 ? 7.438 14.352 -0.076 1 98.25 62 ASP A CA 1
ATOM 497 C C . ASP A 1 62 ? 8.383 15.031 -1.063 1 98.25 62 ASP A C 1
ATOM 499 O O . ASP A 1 62 ? 8.242 14.859 -2.277 1 98.25 62 ASP A O 1
ATOM 503 N N . ILE A 1 63 ? 9.422 15.641 -0.555 1 98.44 63 ILE A N 1
ATOM 504 C CA . ILE A 1 63 ? 10.258 16.562 -1.313 1 98.44 63 ILE A CA 1
ATOM 505 C C . ILE A 1 63 ? 11.25 15.766 -2.168 1 98.44 63 ILE A C 1
ATOM 507 O O . ILE A 1 63 ? 11.938 14.875 -1.668 1 98.44 63 ILE A O 1
ATOM 511 N N . ALA A 1 64 ? 11.328 16.109 -3.412 1 98.69 64 ALA A N 1
ATOM 512 C CA . ALA A 1 64 ? 12.258 15.469 -4.336 1 98.69 64 ALA A CA 1
ATOM 513 C C . ALA A 1 64 ? 13.445 16.375 -4.633 1 98.69 64 ALA A C 1
ATOM 515 O O . ALA A 1 64 ? 14.484 15.914 -5.117 1 98.69 64 ALA A O 1
ATOM 516 N N . ASP A 1 65 ? 13.266 17.672 -4.41 1 98.69 65 ASP A N 1
ATOM 517 C CA . ASP A 1 65 ? 14.32 18.672 -4.555 1 98.69 65 ASP A CA 1
ATOM 518 C C . ASP A 1 65 ? 14.078 19.875 -3.635 1 98.69 65 ASP A C 1
ATOM 520 O O . ASP A 1 65 ? 13.148 20.641 -3.848 1 98.69 65 ASP A O 1
ATOM 524 N N . TYR A 1 66 ? 14.969 20.125 -2.668 1 98.38 66 TYR A N 1
ATOM 525 C CA . TYR A 1 66 ? 14.797 21.141 -1.645 1 98.38 66 TYR A CA 1
ATOM 526 C C . TYR A 1 66 ? 15.078 22.531 -2.209 1 98.38 66 TYR A C 1
ATOM 528 O O . TYR A 1 66 ? 14.766 23.547 -1.573 1 98.38 66 TYR A O 1
ATOM 536 N N . CYS A 1 67 ? 15.656 22.625 -3.361 1 98.69 67 CYS A N 1
ATOM 537 C CA . CYS A 1 67 ? 16.141 23.922 -3.816 1 98.69 67 CYS A CA 1
ATOM 538 C C . CYS A 1 67 ? 15.477 24.328 -5.133 1 98.69 67 CYS A C 1
ATOM 540 O O . CYS A 1 67 ? 16.078 25.016 -5.945 1 98.69 67 CYS A O 1
ATOM 542 N N . ASP A 1 68 ? 14.344 23.734 -5.355 1 98.69 68 ASP A N 1
ATOM 543 C CA . ASP A 1 68 ? 13.602 24.094 -6.562 1 98.69 68 ASP A CA 1
ATOM 544 C C . ASP A 1 68 ? 12.102 24.188 -6.281 1 98.69 68 ASP A C 1
ATOM 546 O O . ASP A 1 68 ? 11.641 23.75 -5.227 1 98.69 68 ASP A O 1
ATOM 550 N N . VAL A 1 69 ? 11.414 24.922 -7.164 1 98.75 69 VAL A N 1
ATOM 551 C CA . VAL A 1 69 ? 9.961 25.016 -7.121 1 98.75 69 VAL A CA 1
ATOM 552 C C . VAL A 1 69 ? 9.344 23.953 -8.016 1 98.75 69 VAL A C 1
ATOM 554 O O . VAL A 1 69 ? 9.82 23.703 -9.125 1 98.75 69 VAL A O 1
ATOM 557 N N . ASP A 1 70 ? 8.344 23.219 -7.52 1 98.75 70 ASP A N 1
ATOM 558 C CA . ASP A 1 70 ? 7.652 22.266 -8.383 1 98.75 70 ASP A CA 1
ATOM 559 C C . ASP A 1 70 ? 7.031 22.969 -9.586 1 98.75 70 ASP A C 1
ATOM 561 O O . ASP A 1 70 ? 6.395 24.016 -9.445 1 98.75 70 ASP A O 1
ATOM 565 N N . PRO A 1 71 ? 7.145 22.359 -10.742 1 98.25 71 PRO A N 1
ATOM 566 C CA . PRO A 1 71 ? 6.574 22.984 -11.945 1 98.25 71 PRO A CA 1
ATOM 567 C C . PRO A 1 71 ? 5.062 23.156 -11.852 1 98.25 71 PRO A C 1
ATOM 569 O O . PRO A 1 71 ? 4.496 24.031 -12.531 1 98.25 71 PRO A O 1
ATOM 572 N N . LEU A 1 72 ? 4.441 22.438 -11.055 1 97.88 72 LEU A N 1
ATOM 573 C CA . LEU A 1 72 ? 3.008 22.578 -10.812 1 97.88 72 LEU A CA 1
ATOM 574 C C . LEU A 1 72 ? 2.68 23.969 -10.258 1 97.88 72 LEU A C 1
ATOM 576 O O . LEU A 1 72 ? 1.593 24.484 -10.508 1 97.88 72 LEU A O 1
ATOM 580 N N . PHE A 1 73 ? 3.648 24.609 -9.508 1 98.69 73 PHE A N 1
ATOM 581 C CA . PHE A 1 73 ? 3.381 25.844 -8.781 1 98.69 73 PHE A CA 1
ATOM 582 C C . PHE A 1 73 ? 4.051 27.031 -9.469 1 98.69 73 PHE A C 1
ATOM 584 O O . PHE A 1 73 ? 3.723 28.188 -9.188 1 98.69 73 PHE A O 1
ATOM 591 N N . GLY A 1 74 ? 5.008 26.781 -10.273 1 98.62 74 GLY A N 1
ATOM 592 C CA . GLY A 1 74 ? 5.703 27.844 -10.977 1 98.62 74 GLY A CA 1
ATOM 593 C C . GLY A 1 74 ? 7.203 27.641 -11.055 1 98.62 74 GLY A C 1
ATOM 594 O O . GLY A 1 74 ? 7.664 26.531 -11.312 1 98.62 74 GLY A O 1
ATOM 595 N N . THR A 1 75 ? 7.938 28.703 -10.961 1 98.69 75 THR A N 1
ATOM 596 C CA . THR A 1 75 ? 9.391 28.703 -11.086 1 98.69 75 THR A CA 1
ATOM 597 C C . THR A 1 75 ? 10.039 29.438 -9.914 1 98.69 75 THR A C 1
ATOM 599 O O . THR A 1 75 ? 9.336 30.047 -9.102 1 98.69 75 THR A O 1
ATOM 602 N N . LEU A 1 76 ? 11.375 29.312 -9.867 1 98.75 76 LEU A N 1
ATOM 603 C CA . LEU A 1 76 ? 12.117 30.094 -8.883 1 98.75 76 LEU A CA 1
ATOM 604 C C . LEU A 1 76 ? 11.891 31.594 -9.094 1 98.75 76 LEU A C 1
ATOM 606 O O . LEU A 1 76 ? 11.828 32.375 -8.133 1 98.75 76 LEU A O 1
ATOM 610 N N . ALA A 1 77 ? 11.734 31.969 -10.352 1 98.81 77 ALA A N 1
ATOM 611 C CA . ALA A 1 77 ? 11.469 33.375 -10.648 1 98.81 77 ALA A CA 1
ATOM 612 C C . ALA A 1 77 ? 10.117 33.812 -10.086 1 98.81 77 ALA A C 1
ATOM 614 O O . ALA A 1 77 ? 9.977 34.938 -9.602 1 98.81 77 ALA A O 1
ATOM 615 N N . ASP A 1 78 ? 9.148 32.938 -10.219 1 98.88 78 ASP A N 1
ATOM 616 C CA . ASP A 1 78 ? 7.836 33.25 -9.641 1 98.88 78 ASP A CA 1
ATOM 617 C C . ASP A 1 78 ? 7.934 33.406 -8.125 1 98.88 78 ASP A C 1
ATOM 619 O O . ASP A 1 78 ? 7.266 34.281 -7.551 1 98.88 78 ASP A O 1
ATOM 623 N N . PHE A 1 79 ? 8.766 32.625 -7.531 1 98.81 79 PHE A N 1
ATOM 624 C CA . PHE A 1 79 ? 8.953 32.75 -6.09 1 98.81 79 PHE A CA 1
ATOM 625 C C . PHE A 1 79 ? 9.609 34.062 -5.727 1 98.81 79 PHE A C 1
ATOM 627 O O . PHE A 1 79 ? 9.188 34.75 -4.785 1 98.81 79 PHE A O 1
ATOM 634 N N . ASP A 1 80 ? 10.648 34.406 -6.449 1 98.88 80 ASP A N 1
ATOM 635 C CA . ASP A 1 80 ? 11.336 35.688 -6.199 1 98.88 80 ASP A CA 1
ATOM 636 C C . ASP A 1 80 ? 10.383 36.844 -6.344 1 98.88 80 ASP A C 1
ATOM 638 O O . ASP A 1 80 ? 10.422 37.781 -5.551 1 98.88 80 ASP A O 1
ATOM 642 N N . ALA A 1 81 ? 9.508 36.75 -7.312 1 98.88 81 ALA A N 1
ATOM 643 C CA . ALA A 1 81 ? 8.516 37.781 -7.516 1 98.88 81 ALA A CA 1
ATOM 644 C C . ALA A 1 81 ? 7.535 37.844 -6.348 1 98.88 81 ALA A C 1
ATOM 646 O O . ALA A 1 81 ? 7.137 38.938 -5.922 1 98.88 81 ALA A O 1
ATOM 647 N N . LEU A 1 82 ? 7.148 36.75 -5.879 1 98.94 82 LEU A N 1
ATOM 648 C CA . LEU A 1 82 ? 6.238 36.656 -4.738 1 98.94 82 LEU A CA 1
ATOM 649 C C . LEU A 1 82 ? 6.863 37.312 -3.502 1 98.94 82 LEU A C 1
ATOM 651 O O . LEU A 1 82 ? 6.223 38.125 -2.826 1 98.94 82 LEU A O 1
ATOM 655 N N . VAL A 1 83 ? 8.109 36.969 -3.227 1 98.88 83 VAL A N 1
ATOM 656 C CA . VAL A 1 83 ? 8.82 37.5 -2.066 1 98.88 83 VAL A CA 1
ATOM 657 C C . VAL A 1 83 ? 8.93 39.031 -2.189 1 98.88 83 VAL A C 1
ATOM 659 O O . VAL A 1 83 ? 8.664 39.75 -1.23 1 98.88 83 VAL A O 1
ATOM 662 N N . ALA A 1 84 ? 9.312 39.469 -3.352 1 98.88 84 ALA A N 1
ATOM 663 C CA . ALA A 1 84 ? 9.461 40.906 -3.576 1 98.88 84 ALA A CA 1
ATOM 664 C C . ALA A 1 84 ? 8.148 41.656 -3.336 1 98.88 84 ALA A C 1
ATOM 666 O O . ALA A 1 84 ? 8.125 42.688 -2.656 1 98.88 84 ALA A O 1
ATOM 667 N N . LYS A 1 85 ? 7.125 41.125 -3.896 1 98.88 85 LYS A N 1
ATOM 668 C CA . LYS A 1 85 ? 5.82 41.75 -3.721 1 98.88 85 LYS A CA 1
ATOM 669 C C . LYS A 1 85 ? 5.391 41.719 -2.256 1 98.88 85 LYS A C 1
ATOM 671 O O . LYS A 1 85 ? 4.871 42.719 -1.738 1 98.88 85 LYS A O 1
ATOM 676 N N . ALA A 1 86 ? 5.527 40.656 -1.604 1 98.94 86 ALA A N 1
ATOM 677 C CA . ALA A 1 86 ? 5.18 40.531 -0.189 1 98.94 86 ALA A CA 1
ATOM 678 C C . ALA A 1 86 ? 5.918 41.594 0.642 1 98.94 86 ALA A C 1
ATOM 680 O O . ALA A 1 86 ? 5.309 42.281 1.439 1 98.94 86 ALA A O 1
ATOM 681 N N . HIS A 1 87 ? 7.234 41.719 0.411 1 98.81 87 HIS A N 1
ATOM 682 C CA . HIS A 1 87 ? 8.055 42.688 1.146 1 98.81 87 HIS A CA 1
ATOM 683 C C . HIS A 1 87 ? 7.609 44.125 0.865 1 98.81 87 HIS A C 1
ATOM 685 O O . HIS A 1 87 ? 7.613 44.969 1.765 1 98.81 87 HIS A O 1
ATOM 691 N N . SER A 1 88 ? 7.203 44.312 -0.345 1 98.81 88 SER A N 1
ATOM 692 C CA . SER A 1 88 ? 6.734 45.656 -0.693 1 98.81 88 SER A CA 1
ATOM 693 C C . SER A 1 88 ? 5.465 46 0.071 1 98.81 88 SER A C 1
ATOM 695 O O . SER A 1 88 ? 5.156 47.188 0.262 1 98.81 88 SER A O 1
ATOM 697 N N . LEU A 1 89 ? 4.746 45.031 0.499 1 98.69 89 LEU A N 1
ATOM 698 C CA . LEU A 1 89 ? 3.502 45.219 1.233 1 98.69 89 LEU A CA 1
ATOM 699 C C . LEU A 1 89 ? 3.734 45.125 2.736 1 98.69 89 LEU A C 1
ATOM 701 O O . LEU A 1 89 ? 2.783 45.156 3.52 1 98.69 89 LEU A O 1
ATOM 705 N N . GLY A 1 90 ? 4.984 44.906 3.143 1 97.88 90 GLY A N 1
ATOM 706 C CA . GLY A 1 90 ? 5.316 44.781 4.551 1 97.88 90 GLY A CA 1
ATOM 707 C C . GLY A 1 90 ? 5.051 43.406 5.098 1 97.88 90 GLY A C 1
ATOM 708 O O . GLY A 1 90 ? 5.023 43.188 6.312 1 97.88 90 GLY A O 1
ATOM 709 N N . LEU A 1 91 ? 4.789 42.438 4.246 1 98.62 91 LEU A N 1
ATOM 710 C CA . LEU A 1 91 ? 4.559 41.062 4.633 1 98.62 91 LEU A CA 1
ATOM 711 C C . LEU A 1 91 ? 5.867 40.281 4.648 1 98.62 91 LEU A C 1
ATOM 713 O O . LEU A 1 91 ? 6.75 40.5 3.818 1 98.62 91 LEU A O 1
ATOM 717 N N . LYS A 1 92 ? 6.016 39.406 5.59 1 98.56 92 LYS A N 1
ATOM 718 C CA . LYS A 1 92 ? 7.109 38.438 5.637 1 98.56 92 LYS A CA 1
ATOM 719 C C . LYS A 1 92 ? 6.688 37.094 5.047 1 98.56 92 LYS A C 1
ATOM 721 O O . LYS A 1 92 ? 5.504 36.75 5.078 1 98.56 92 LYS A O 1
ATOM 726 N N . ILE A 1 93 ? 7.66 36.375 4.469 1 98.81 93 ILE A N 1
ATOM 727 C CA . ILE A 1 93 ? 7.371 35.094 3.857 1 98.81 93 ILE A CA 1
ATOM 728 C C . ILE A 1 93 ? 8.023 33.969 4.668 1 98.81 93 ILE A C 1
ATOM 730 O O . ILE A 1 93 ? 9.234 34 4.914 1 98.81 93 ILE A O 1
ATOM 734 N N . MET A 1 94 ? 7.242 33.094 5.152 1 98.69 94 MET A N 1
ATOM 735 C CA . MET A 1 94 ? 7.66 31.844 5.801 1 98.69 94 MET A CA 1
ATOM 736 C C . MET A 1 94 ? 7.406 30.641 4.898 1 98.69 94 MET A C 1
ATOM 738 O O . MET A 1 94 ? 6.363 30.562 4.246 1 98.69 94 MET A O 1
ATOM 742 N N . ILE A 1 95 ? 8.344 29.688 4.789 1 98.75 95 ILE A N 1
ATOM 743 C CA . ILE A 1 95 ? 8.148 28.516 3.953 1 98.75 95 ILE A CA 1
ATOM 744 C C . ILE A 1 95 ? 8.141 27.25 4.824 1 98.75 95 ILE A C 1
ATOM 746 O O . ILE A 1 95 ? 8.656 27.266 5.945 1 98.75 95 ILE A O 1
ATOM 750 N N . ASP A 1 96 ? 7.539 26.266 4.27 1 97.62 96 ASP A N 1
ATOM 751 C CA . ASP A 1 96 ? 7.523 24.953 4.93 1 97.62 96 ASP A CA 1
ATOM 752 C C . ASP A 1 96 ? 8.836 24.219 4.703 1 97.62 96 ASP A C 1
ATOM 754 O O . ASP A 1 96 ? 9.289 24.078 3.564 1 97.62 96 ASP A O 1
ATOM 758 N N . GLN A 1 97 ? 9.383 23.844 5.762 1 97.38 97 GLN A N 1
ATOM 759 C CA . GLN A 1 97 ? 10.586 23.031 5.672 1 97.38 97 GLN A CA 1
ATOM 760 C C . GLN A 1 97 ? 10.336 21.625 6.215 1 97.38 97 GLN A C 1
ATOM 762 O O . GLN A 1 97 ? 10.055 21.453 7.402 1 97.38 97 GLN A O 1
ATOM 767 N N . VAL A 1 98 ? 10.391 20.641 5.367 1 97.88 98 VAL A N 1
ATOM 768 C CA . VAL A 1 98 ? 10.242 19.234 5.703 1 97.88 98 VAL A CA 1
ATOM 769 C C . VAL A 1 98 ? 11.609 18.547 5.68 1 97.88 98 VAL A C 1
ATOM 771 O O . VAL A 1 98 ? 12.156 18.266 4.609 1 97.88 98 VAL A O 1
ATOM 774 N N . MET A 1 99 ? 12.094 18.25 6.828 1 98.06 99 MET A N 1
ATOM 775 C CA . MET A 1 99 ? 13.484 17.797 6.84 1 98.06 99 MET A CA 1
ATOM 776 C C . MET A 1 99 ? 13.578 16.344 7.262 1 98.06 99 MET A C 1
ATOM 778 O O . MET A 1 99 ? 14.594 15.688 7.031 1 98.06 99 MET A O 1
ATOM 782 N N . ALA A 1 100 ? 12.539 15.805 7.867 1 98 100 ALA A N 1
ATOM 783 C CA . ALA A 1 100 ? 12.633 14.484 8.477 1 98 100 ALA A CA 1
ATOM 784 C C . ALA A 1 100 ? 12.68 13.391 7.41 1 98 100 ALA A C 1
ATOM 786 O O . ALA A 1 100 ? 13.227 12.312 7.648 1 98 100 ALA A O 1
ATOM 787 N N . HIS A 1 101 ? 12.109 13.633 6.285 1 98.62 101 HIS A N 1
ATOM 788 C CA . HIS A 1 101 ? 12 12.641 5.219 1 98.62 101 HIS A CA 1
ATOM 789 C C . HIS A 1 101 ? 12.023 13.312 3.848 1 98.62 101 HIS A C 1
ATOM 791 O O . HIS A 1 101 ? 11.906 14.539 3.746 1 98.62 101 HIS A O 1
ATOM 797 N N . THR A 1 102 ? 12.242 12.547 2.787 1 98.69 102 THR A N 1
ATOM 798 C CA . THR A 1 102 ? 12.172 12.992 1.399 1 98.69 102 THR A CA 1
ATOM 799 C C . THR A 1 102 ? 11.195 12.133 0.601 1 98.69 102 THR A C 1
ATOM 801 O O . THR A 1 102 ? 10.555 11.234 1.152 1 98.69 102 THR A O 1
ATOM 804 N N . ALA A 1 103 ? 11.078 12.492 -0.609 1 98.69 103 ALA A N 1
ATOM 805 C CA . ALA A 1 103 ? 10.43 11.57 -1.539 1 98.69 103 ALA A CA 1
ATOM 806 C C . ALA A 1 103 ? 11.336 10.391 -1.861 1 98.69 103 ALA A C 1
ATOM 808 O O . ALA A 1 103 ? 12.562 10.492 -1.75 1 98.69 103 ALA A O 1
ATOM 809 N N . GLU A 1 104 ? 10.711 9.289 -2.24 1 98.06 104 GLU A N 1
ATOM 810 C CA . GLU A 1 104 ? 11.477 8.094 -2.578 1 98.06 104 GLU A CA 1
ATOM 811 C C . GLU A 1 104 ? 12.289 8.305 -3.857 1 98.06 104 GLU A C 1
ATOM 813 O O . GLU A 1 104 ? 13.25 7.578 -4.113 1 98.06 104 GLU A O 1
ATOM 818 N N . ASN A 1 105 ? 11.859 9.266 -4.672 1 97.88 105 ASN A N 1
ATOM 819 C CA . ASN A 1 105 ? 12.609 9.508 -5.902 1 97.88 105 ASN A CA 1
ATOM 820 C C . ASN A 1 105 ? 13.617 10.641 -5.73 1 97.88 105 ASN A C 1
ATOM 822 O O . ASN A 1 105 ? 14.172 11.133 -6.711 1 97.88 105 ASN A O 1
ATOM 826 N N . HIS A 1 106 ? 13.742 11.195 -4.484 1 98.75 106 HIS A N 1
ATOM 827 C CA . HIS A 1 106 ? 14.844 12.117 -4.227 1 98.75 106 HIS A CA 1
ATOM 828 C C . HIS A 1 106 ? 16.188 11.5 -4.598 1 98.75 106 HIS A C 1
ATOM 830 O O . HIS A 1 106 ? 16.453 10.344 -4.277 1 98.75 106 HIS A O 1
ATOM 836 N N . PRO A 1 107 ? 17.094 12.281 -5.223 1 98.62 107 PRO A N 1
ATOM 837 C CA . PRO A 1 107 ? 18.375 11.719 -5.629 1 98.62 107 PRO A CA 1
ATOM 838 C C . PRO A 1 107 ? 19.156 11.117 -4.461 1 98.62 107 PRO A C 1
ATOM 840 O O . PRO A 1 107 ? 19.859 10.109 -4.629 1 98.62 107 PRO A O 1
ATOM 843 N N . TRP A 1 108 ? 19.047 11.727 -3.236 1 98.81 108 TRP A N 1
ATOM 844 C CA . TRP A 1 108 ? 19.703 11.18 -2.059 1 98.81 108 TRP A CA 1
ATOM 845 C C . TRP A 1 108 ? 19.266 9.742 -1.809 1 98.81 108 TRP A C 1
ATOM 847 O O . TRP A 1 108 ? 20.109 8.859 -1.585 1 98.81 108 TRP A O 1
ATOM 857 N N . PHE A 1 109 ? 18.062 9.406 -1.899 1 98.81 109 PHE A N 1
ATOM 858 C CA . PHE A 1 109 ? 17.562 8.078 -1.579 1 98.81 109 PHE A CA 1
ATOM 859 C C . PHE A 1 109 ? 17.844 7.098 -2.711 1 98.81 109 PHE A C 1
ATOM 861 O O . PHE A 1 109 ? 18.141 5.93 -2.467 1 98.81 109 PHE A O 1
ATOM 868 N N . VAL A 1 110 ? 17.578 7.625 -3.914 1 98.56 110 VAL A N 1
ATOM 869 C CA . VAL A 1 110 ? 17.891 6.781 -5.066 1 98.56 110 VAL A CA 1
ATOM 870 C C . VAL A 1 110 ? 19.297 6.227 -4.949 1 98.56 110 VAL A C 1
ATOM 872 O O . VAL A 1 110 ? 19.516 5.027 -5.133 1 98.56 110 VAL A O 1
ATOM 875 N N . GLU A 1 111 ? 20.266 7.109 -4.574 1 98.69 111 GLU A N 1
ATOM 876 C CA . GLU A 1 111 ? 21.641 6.668 -4.387 1 98.69 111 GLU A CA 1
ATOM 877 C C . GLU A 1 111 ? 21.766 5.766 -3.162 1 98.69 111 GLU A C 1
ATOM 879 O O . GLU A 1 111 ? 22.391 4.699 -3.234 1 98.69 111 GLU A O 1
ATOM 884 N N . SER A 1 112 ? 21.172 6.16 -2.088 1 98.81 112 SER A N 1
ATOM 885 C CA . SER A 1 112 ? 21.25 5.402 -0.841 1 98.81 112 SER A CA 1
ATO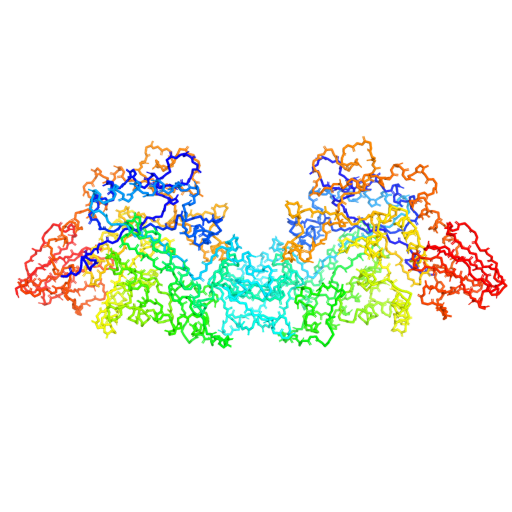M 886 C C . SER A 1 112 ? 20.719 3.98 -1.024 1 98.81 112 SER A C 1
ATOM 888 O O . SER A 1 112 ? 21.312 3.029 -0.508 1 98.81 112 SER A O 1
ATOM 890 N N . ARG A 1 113 ? 19.719 3.842 -1.746 1 98.19 113 ARG A N 1
ATOM 891 C CA . ARG A 1 113 ? 19 2.584 -1.928 1 98.19 113 ARG A CA 1
ATOM 892 C C . ARG A 1 113 ? 19.734 1.676 -2.914 1 98.19 113 ARG A C 1
ATOM 894 O O . ARG A 1 113 ? 19.484 0.468 -2.953 1 98.19 113 ARG A O 1
ATOM 901 N N . SER A 1 114 ? 20.625 2.205 -3.715 1 97.88 114 SER A N 1
ATOM 902 C CA . SER A 1 114 ? 21.25 1.486 -4.828 1 97.88 114 SER A CA 1
ATOM 903 C C . SER A 1 114 ? 22.172 0.387 -4.332 1 97.88 114 SER A C 1
ATOM 905 O O . SER A 1 114 ? 22.406 -0.6 -5.035 1 97.88 114 SER A O 1
ATOM 907 N N . SER A 1 115 ? 22.797 0.556 -3.172 1 97.81 115 SER A N 1
ATOM 908 C CA . SER A 1 115 ? 23.672 -0.439 -2.559 1 97.81 115 SER A CA 1
ATOM 909 C C . SER A 1 115 ? 23.938 -0.111 -1.094 1 97.81 115 SER A C 1
ATOM 911 O O . SER A 1 115 ? 23.562 0.965 -0.616 1 97.81 115 SER A O 1
ATOM 913 N N . ARG A 1 116 ? 24.578 -0.994 -0.401 1 97.31 116 ARG A N 1
ATOM 914 C CA . ARG A 1 116 ? 24.859 -0.807 1.021 1 97.31 116 ARG A CA 1
ATOM 915 C C . ARG A 1 116 ? 26.156 -0.034 1.232 1 97.31 116 ARG A C 1
ATOM 917 O O . ARG A 1 116 ? 26.484 0.339 2.359 1 97.31 116 ARG A O 1
ATOM 924 N N . ASP A 1 117 ? 26.859 0.251 0.17 1 97.12 117 ASP A N 1
ATOM 925 C CA . ASP A 1 117 ? 28.203 0.794 0.343 1 97.12 117 ASP A CA 1
ATOM 926 C C . ASP A 1 117 ? 28.438 2.008 -0.557 1 97.12 117 ASP A C 1
ATOM 928 O O . ASP A 1 117 ? 29.562 2.32 -0.915 1 97.12 117 ASP A O 1
ATOM 932 N N . ASN A 1 118 ? 27.547 2.758 -0.943 1 97.88 118 ASN A N 1
ATOM 933 C CA . ASN A 1 118 ? 27.688 3.982 -1.722 1 97.88 118 ASN A CA 1
ATOM 934 C C . ASN A 1 118 ? 27.859 5.203 -0.821 1 97.88 118 ASN A C 1
ATOM 936 O O . ASN A 1 118 ? 27.688 5.109 0.395 1 97.88 118 ASN A O 1
ATOM 940 N N . PRO A 1 119 ? 28.188 6.371 -1.344 1 98.06 119 PRO A N 1
ATOM 941 C CA . PRO A 1 119 ? 28.5 7.551 -0.535 1 98.06 119 PRO A CA 1
ATOM 942 C C . PRO A 1 119 ? 27.328 8.016 0.319 1 98.06 119 PRO A C 1
ATOM 944 O O . PRO A 1 119 ? 27.516 8.664 1.351 1 98.06 119 PRO A O 1
ATOM 947 N N . LYS A 1 120 ? 26.109 7.648 -0.013 1 98.62 120 LYS A N 1
ATOM 948 C CA . LYS A 1 120 ? 24.938 8.086 0.741 1 98.62 120 LYS A CA 1
ATOM 949 C C . LYS A 1 120 ? 24.219 6.895 1.367 1 98.62 120 LYS A C 1
ATOM 951 O O . LYS A 1 120 ? 23.047 6.996 1.731 1 98.62 120 LYS A O 1
ATOM 956 N N . ALA A 1 121 ? 24.906 5.801 1.444 1 98.38 121 ALA A N 1
ATOM 957 C CA . ALA A 1 121 ? 24.312 4.574 1.956 1 98.38 121 ALA A CA 1
ATOM 958 C C . ALA A 1 121 ? 23.688 4.797 3.33 1 98.38 121 ALA A C 1
ATOM 960 O O . ALA A 1 121 ? 22.625 4.242 3.639 1 98.38 121 ALA A O 1
ATOM 961 N N . ASP A 1 122 ? 24.266 5.707 4.105 1 98.38 122 ASP A N 1
ATOM 962 C CA . ASP A 1 122 ? 23.812 5.898 5.48 1 98.38 122 ASP A CA 1
ATOM 963 C C . ASP A 1 122 ? 23.047 7.207 5.633 1 98.38 122 ASP A C 1
ATOM 965 O O . ASP A 1 122 ? 22.906 7.734 6.742 1 98.38 122 ASP A O 1
ATOM 969 N N . TRP A 1 123 ? 22.594 7.789 4.562 1 98.88 123 TRP A N 1
ATOM 970 C CA . TRP A 1 123 ? 21.859 9.055 4.621 1 98.88 123 TRP A CA 1
ATOM 971 C C . TRP A 1 123 ? 20.406 8.828 5.004 1 98.88 123 TRP A C 1
ATOM 973 O O . TRP A 1 123 ? 19.672 9.773 5.305 1 98.88 123 TRP A O 1
ATOM 983 N N . TYR A 1 124 ? 20 7.609 4.965 1 98.88 124 TYR A N 1
ATOM 984 C CA . TYR A 1 124 ? 18.656 7.23 5.391 1 98.88 124 TYR A CA 1
ATOM 985 C C . TYR A 1 124 ? 18.719 6.148 6.465 1 98.88 124 TYR A C 1
ATOM 987 O O . TYR A 1 124 ? 19.781 5.594 6.742 1 98.88 124 TYR A O 1
ATOM 995 N N . VAL A 1 125 ? 17.594 5.875 7.125 1 98.88 125 VAL A N 1
ATOM 996 C CA . VAL A 1 125 ? 17.547 4.906 8.219 1 98.88 125 VAL A CA 1
ATOM 997 C C . VAL A 1 125 ? 17.266 3.512 7.66 1 98.88 125 VAL A C 1
ATOM 999 O O . VAL A 1 125 ? 16.156 3.219 7.227 1 98.88 125 VAL A O 1
ATOM 1002 N N . TRP A 1 126 ? 18.281 2.697 7.641 1 98.69 126 TRP A N 1
ATOM 1003 C CA . TRP A 1 126 ? 18.219 1.312 7.184 1 98.69 126 TRP A CA 1
ATOM 1004 C C . TRP A 1 126 ? 18.422 0.348 8.352 1 98.69 126 TRP A C 1
ATOM 1006 O O . TRP A 1 126 ? 19.141 0.658 9.305 1 98.69 126 TRP A O 1
ATOM 1016 N N . SER A 1 127 ? 17.828 -0.792 8.312 1 98.69 127 SER A N 1
ATOM 1017 C CA . SER A 1 127 ? 18.094 -1.834 9.297 1 98.69 127 SER A CA 1
ATOM 1018 C C . SER A 1 127 ? 17.953 -3.223 8.688 1 98.69 127 SER A C 1
ATOM 1020 O O . SER A 1 127 ? 17.094 -3.451 7.836 1 98.69 127 SER A O 1
ATOM 1022 N N . ASP A 1 128 ? 18.812 -4.141 9.117 1 98.31 128 ASP A N 1
ATOM 1023 C CA . ASP A 1 128 ? 18.641 -5.551 8.773 1 98.31 128 ASP A CA 1
ATOM 1024 C C . ASP A 1 128 ? 17.344 -6.105 9.367 1 98.31 128 ASP A C 1
ATOM 1026 O O . ASP A 1 128 ? 16.875 -5.625 10.391 1 98.31 128 ASP A O 1
ATOM 1030 N N . PRO A 1 129 ? 16.719 -7.043 8.672 1 98.25 129 PRO A N 1
ATOM 1031 C CA . PRO A 1 129 ? 15.555 -7.703 9.266 1 98.25 129 PRO A CA 1
ATOM 1032 C C . PRO A 1 129 ? 15.914 -8.547 10.484 1 98.25 129 PRO A C 1
ATOM 1034 O O . PRO A 1 129 ? 17.078 -8.898 10.68 1 98.25 129 PRO A O 1
ATOM 1037 N N . LEU A 1 130 ? 14.945 -8.766 11.352 1 98.38 130 LEU A N 1
ATOM 1038 C CA . LEU A 1 130 ? 15.086 -9.82 12.352 1 98.38 130 LEU A CA 1
ATOM 1039 C C . LEU A 1 130 ? 15.297 -11.172 11.68 1 98.38 130 LEU A C 1
ATOM 1041 O O . LEU A 1 130 ? 15.062 -11.328 10.484 1 98.38 130 LEU A O 1
ATOM 1045 N N . PRO A 1 131 ? 15.711 -12.188 12.445 1 97.81 131 PRO A N 1
ATOM 1046 C CA . PRO A 1 131 ? 15.977 -13.492 11.844 1 97.81 131 PRO A CA 1
ATOM 1047 C C . PRO A 1 131 ? 14.742 -14.086 11.156 1 97.81 131 PRO A C 1
ATOM 1049 O O . PRO A 1 131 ? 14.875 -14.844 10.195 1 97.81 131 PRO A O 1
ATOM 1052 N N . ASP A 1 132 ? 13.562 -13.734 11.578 1 98 132 ASP A N 1
ATOM 1053 C CA . ASP A 1 132 ? 12.328 -14.258 11 1 98 132 ASP A CA 1
ATOM 1054 C C . ASP A 1 132 ? 11.828 -13.367 9.859 1 98 132 ASP A C 1
ATOM 1056 O O . ASP A 1 132 ? 10.695 -13.523 9.398 1 98 132 ASP A O 1
ATOM 1060 N N . GLY A 1 133 ? 12.594 -12.352 9.492 1 98.06 133 GLY A N 1
ATOM 1061 C CA . GLY A 1 133 ? 12.281 -11.539 8.328 1 98.06 133 GLY A CA 1
ATOM 1062 C C . GLY A 1 133 ? 11.492 -10.289 8.672 1 98.06 133 GLY A C 1
ATOM 1063 O O . GLY A 1 133 ? 11.289 -9.422 7.816 1 98.06 133 GLY A O 1
ATOM 1064 N N . ASN A 1 134 ? 11.031 -10.148 9.914 1 98.56 134 ASN A N 1
ATOM 1065 C CA . ASN A 1 134 ? 10.227 -9 10.32 1 98.56 134 ASN A CA 1
ATOM 1066 C C . ASN A 1 134 ? 11.086 -7.762 10.547 1 98.56 134 ASN A C 1
ATOM 1068 O O . ASN A 1 134 ? 12.312 -7.855 10.594 1 98.56 134 ASN A O 1
ATOM 1072 N N . PRO A 1 135 ? 10.477 -6.539 10.594 1 98.56 135 PRO A N 1
ATOM 1073 C CA . PRO A 1 135 ? 11.203 -5.309 10.914 1 98.56 135 PRO A CA 1
ATOM 1074 C C . PRO A 1 135 ? 11.914 -5.375 12.266 1 98.56 135 PRO A C 1
ATOM 1076 O O . PRO A 1 135 ? 11.594 -6.227 13.094 1 98.56 135 PRO A O 1
ATOM 1079 N N . PRO A 1 136 ? 12.844 -4.477 12.445 1 98.62 136 PRO A N 1
ATOM 1080 C CA . PRO A 1 136 ? 13.688 -4.559 13.641 1 98.62 136 PRO A CA 1
ATOM 1081 C C . PRO A 1 136 ? 12.922 -4.254 14.93 1 98.62 136 PRO A C 1
ATOM 1083 O O . PRO A 1 136 ? 13.398 -4.566 16.016 1 98.62 136 PRO A O 1
ATOM 1086 N N . ASN A 1 137 ? 11.82 -3.564 14.859 1 98.69 137 ASN A N 1
ATOM 1087 C CA . ASN A 1 137 ? 11.039 -3.176 16.031 1 98.69 137 ASN A CA 1
ATOM 1088 C C . ASN A 1 137 ? 9.586 -2.895 15.664 1 98.69 137 ASN A C 1
ATOM 1090 O O . ASN A 1 137 ? 9.148 -3.201 14.547 1 98.69 137 ASN A O 1
ATOM 1094 N N . ASN A 1 138 ? 8.766 -2.307 16.609 1 98.69 138 ASN A N 1
ATOM 1095 C CA . ASN A 1 138 ? 7.309 -2.268 16.484 1 98.69 138 ASN A CA 1
ATOM 1096 C C . ASN A 1 138 ? 6.824 -0.898 16.016 1 98.69 138 ASN A C 1
ATOM 1098 O O . ASN A 1 138 ? 5.637 -0.586 16.125 1 98.69 138 ASN A O 1
ATOM 1102 N N . TRP A 1 139 ? 7.73 -0.019 15.57 1 98.81 139 TRP A N 1
ATOM 1103 C CA . TRP A 1 139 ? 7.352 1.358 15.273 1 98.81 139 TRP A CA 1
ATOM 1104 C C . TRP A 1 139 ? 6.258 1.406 14.219 1 98.81 139 TRP A C 1
ATOM 1106 O O . TRP A 1 139 ? 6.297 0.652 13.242 1 98.81 139 TRP A O 1
ATOM 1116 N N . LEU A 1 140 ? 5.27 2.234 14.391 1 98.31 140 LEU A N 1
ATOM 1117 C CA . LEU A 1 140 ? 4.145 2.402 13.484 1 98.31 140 LEU A CA 1
ATOM 1118 C C . LEU A 1 140 ? 4.219 3.744 12.766 1 98.31 140 LEU A C 1
ATOM 1120 O O . LEU A 1 140 ? 4.785 4.703 13.289 1 98.31 140 LEU A O 1
ATOM 1124 N N . SER A 1 141 ? 3.725 3.793 11.578 1 98 141 SER A N 1
ATOM 1125 C CA . SER A 1 141 ? 3.613 5.012 10.789 1 98 141 SER A CA 1
ATOM 1126 C C . SER A 1 141 ? 2.365 5.805 11.164 1 98 141 SER A C 1
ATOM 1128 O O . SER A 1 141 ? 1.316 5.223 11.445 1 98 141 SER A O 1
ATOM 1130 N N . VAL A 1 142 ? 2.475 7.09 11.109 1 96.88 142 VAL A N 1
ATOM 1131 C CA . VAL A 1 142 ? 1.353 7.977 11.414 1 96.88 142 VAL A CA 1
ATOM 1132 C C . VAL A 1 142 ? 0.219 7.727 10.422 1 96.88 142 VAL A C 1
ATOM 1134 O O . VAL A 1 142 ? -0.958 7.777 10.789 1 96.88 142 VAL A O 1
ATOM 1137 N N . PHE A 1 143 ? 0.525 7.414 9.125 1 97.19 143 PHE A N 1
ATOM 1138 C CA . PHE A 1 143 ? -0.48 7.258 8.086 1 97.19 143 PHE A CA 1
ATOM 1139 C C . PHE A 1 143 ? -0.959 5.812 8.008 1 97.19 143 PHE A C 1
ATOM 1141 O O . PHE A 1 143 ? -1.713 5.449 7.102 1 97.19 143 PHE A O 1
ATOM 1148 N N . GLY A 1 144 ? -0.477 4.973 8.898 1 96.44 144 GLY A N 1
ATOM 1149 C CA . GLY A 1 144 ? -0.984 3.613 9 1 96.44 144 GLY A CA 1
ATOM 1150 C C . GLY A 1 144 ? 0.06 2.561 8.68 1 96.44 144 GLY A C 1
ATOM 1151 O O . GLY A 1 144 ? 0.864 2.738 7.762 1 96.44 144 GLY A O 1
ATOM 1152 N N . GLY A 1 145 ? 0.026 1.467 9.477 1 97.19 145 GLY A N 1
ATOM 1153 C CA . GLY A 1 145 ? 0.91 0.341 9.219 1 97.19 145 GLY A CA 1
ATOM 1154 C C . GLY A 1 145 ? 2.27 0.487 9.875 1 97.19 145 GLY A C 1
ATOM 1155 O O . GLY A 1 145 ? 2.451 1.327 10.758 1 97.19 145 GLY A O 1
ATOM 1156 N N . SER A 1 146 ? 3.201 -0.332 9.477 1 98.44 146 SER A N 1
ATOM 1157 C CA . SER A 1 146 ? 4.562 -0.343 10 1 98.44 146 SER A CA 1
ATOM 1158 C C . SER A 1 146 ? 5.344 0.882 9.531 1 98.44 146 SER A C 1
ATOM 1160 O O . SER A 1 146 ? 5.137 1.367 8.422 1 98.44 146 SER A O 1
ATOM 1162 N N . ALA A 1 147 ? 6.203 1.302 10.336 1 98.81 147 ALA A N 1
ATOM 1163 C CA . ALA A 1 147 ? 7.098 2.393 9.953 1 98.81 147 ALA A CA 1
ATOM 1164 C C . ALA A 1 147 ? 8.273 1.874 9.125 1 98.81 147 ALA A C 1
ATOM 1166 O O . ALA A 1 147 ? 9.219 2.613 8.852 1 98.81 147 ALA A O 1
ATOM 1167 N N . TRP A 1 148 ? 8.258 0.59 8.781 1 98.81 148 TRP A N 1
ATOM 1168 C CA . TRP A 1 148 ? 9.375 -0.042 8.078 1 98.81 148 TRP A CA 1
ATOM 1169 C C . TRP A 1 148 ? 8.914 -0.623 6.746 1 98.81 148 TRP A C 1
ATOM 1171 O O . TRP A 1 148 ? 7.871 -1.27 6.668 1 98.81 148 TRP A O 1
ATOM 1181 N N . GLN A 1 149 ? 9.656 -0.373 5.727 1 98.56 149 GLN A N 1
ATOM 1182 C CA . GLN A 1 149 ? 9.391 -0.902 4.395 1 98.56 149 GLN A CA 1
ATOM 1183 C C . GLN A 1 149 ? 10.586 -1.691 3.865 1 98.56 149 GLN A C 1
ATOM 1185 O O . GLN A 1 149 ? 11.719 -1.205 3.889 1 98.56 149 GLN A O 1
ATOM 1190 N N . TRP A 1 150 ? 10.367 -2.92 3.395 1 98.38 150 TRP A N 1
ATOM 1191 C CA . TRP A 1 150 ? 11.398 -3.803 2.859 1 98.38 150 TRP A CA 1
ATOM 1192 C C . TRP A 1 150 ? 11.898 -3.305 1.508 1 98.38 150 TRP A C 1
ATOM 1194 O O . TRP A 1 150 ? 11.102 -2.883 0.664 1 98.38 150 TRP A O 1
ATOM 1204 N N . ASP A 1 151 ? 13.148 -3.301 1.294 1 97.88 151 ASP A N 1
ATOM 1205 C CA . ASP A 1 151 ? 13.781 -2.998 0.014 1 97.88 151 ASP A CA 1
ATOM 1206 C C . ASP A 1 151 ? 14.508 -4.223 -0.542 1 97.88 151 ASP A C 1
ATOM 1208 O O . ASP A 1 151 ? 15.469 -4.707 0.059 1 97.88 151 ASP A O 1
ATOM 1212 N N . SER A 1 152 ? 14.055 -4.664 -1.704 1 96.12 152 SER A N 1
ATOM 1213 C CA . SER A 1 152 ? 14.562 -5.906 -2.283 1 96.12 152 SER A CA 1
ATOM 1214 C C . SER A 1 152 ? 16.016 -5.758 -2.727 1 96.12 152 SER A C 1
ATOM 1216 O O . SER A 1 152 ? 16.75 -6.742 -2.77 1 96.12 152 SER A O 1
ATOM 1218 N N . ARG A 1 153 ? 16.531 -4.613 -3.121 1 96.19 153 ARG A N 1
ATOM 1219 C CA . ARG A 1 153 ? 17.891 -4.395 -3.58 1 96.19 153 ARG A CA 1
ATOM 1220 C C . ARG A 1 153 ? 18.891 -4.57 -2.438 1 96.19 153 ARG A C 1
ATOM 1222 O O . ARG A 1 153 ? 19.844 -5.344 -2.551 1 96.19 153 ARG A O 1
ATOM 1229 N N . ARG A 1 154 ? 18.562 -3.871 -1.327 1 97.75 154 ARG A N 1
ATOM 1230 C CA . ARG A 1 154 ? 19.484 -3.891 -0.197 1 97.75 154 ARG A CA 1
ATOM 1231 C C . ARG A 1 154 ? 19.203 -5.07 0.726 1 97.75 154 ARG A C 1
ATOM 1233 O O . ARG A 1 154 ? 20.031 -5.426 1.568 1 97.75 154 ARG A O 1
ATOM 1240 N N . LYS A 1 155 ? 18 -5.727 0.553 1 97.38 155 LYS A N 1
ATOM 1241 C CA . LYS A 1 155 ? 17.516 -6.742 1.482 1 97.38 155 LYS A CA 1
ATOM 1242 C C . LYS A 1 155 ? 17.562 -6.238 2.922 1 97.38 155 LYS A C 1
ATOM 1244 O O . LYS A 1 155 ? 18.078 -6.926 3.809 1 97.38 155 LYS A O 1
ATOM 1249 N N . GLN A 1 156 ? 17.094 -5.004 3.105 1 98.56 156 GLN A N 1
ATOM 1250 C CA . GLN A 1 156 ? 16.938 -4.301 4.375 1 98.56 156 GLN A CA 1
ATOM 1251 C C . GLN A 1 156 ? 15.609 -3.559 4.43 1 98.56 156 GLN A C 1
ATOM 1253 O O . GLN A 1 156 ? 14.914 -3.43 3.416 1 98.56 156 GLN A O 1
ATOM 1258 N N . TYR A 1 157 ? 15.297 -3.217 5.676 1 98.75 157 TYR A N 1
ATOM 1259 C CA . TYR A 1 157 ? 14.156 -2.32 5.859 1 98.75 157 TYR A CA 1
ATOM 1260 C C . TYR A 1 157 ? 14.617 -0.869 5.938 1 98.75 157 TYR A C 1
ATOM 1262 O O . TYR A 1 157 ? 15.648 -0.569 6.543 1 98.75 157 TYR A O 1
ATOM 1270 N N . TYR A 1 158 ? 13.906 0.036 5.324 1 98.88 158 TYR A N 1
ATOM 1271 C CA . TYR A 1 158 ? 14.109 1.453 5.605 1 98.88 158 TYR A CA 1
ATOM 1272 C C . TYR A 1 158 ? 12.93 2.027 6.379 1 98.88 158 TYR A C 1
ATOM 1274 O O . TYR A 1 158 ? 11.797 1.551 6.242 1 98.88 158 TYR A O 1
ATOM 1282 N N . MET A 1 159 ? 13.164 2.998 7.137 1 98.88 159 MET A N 1
ATOM 1283 C CA . MET A 1 159 ? 12.172 3.623 8.008 1 98.88 159 MET A CA 1
ATOM 1284 C C . MET A 1 159 ? 11.367 4.676 7.258 1 98.88 159 MET A C 1
ATOM 1286 O O . MET A 1 159 ? 11.898 5.348 6.367 1 98.88 159 MET A O 1
ATOM 1290 N N . HIS A 1 160 ? 10.156 4.812 7.535 1 98.75 160 HIS A N 1
ATOM 1291 C CA . HIS A 1 160 ? 9.281 5.906 7.141 1 98.75 160 HIS A CA 1
ATOM 1292 C C . HIS A 1 160 ? 8.242 6.199 8.227 1 98.75 160 HIS A C 1
ATOM 1294 O O . HIS A 1 160 ? 7.59 5.281 8.727 1 98.75 160 HIS A O 1
ATOM 1300 N N . ASN A 1 161 ? 8.031 7.387 8.594 1 98.19 161 ASN A N 1
ATOM 1301 C CA . ASN A 1 161 ? 7.105 7.742 9.664 1 98.19 161 ASN A CA 1
ATOM 1302 C C . ASN A 1 161 ? 5.707 8.023 9.125 1 98.19 161 ASN A C 1
ATOM 1304 O O . ASN A 1 161 ? 4.738 8.062 9.883 1 98.19 161 ASN A O 1
ATOM 1308 N N . PHE A 1 162 ? 5.625 8.258 7.812 1 98 162 PHE A N 1
ATOM 1309 C CA . PHE A 1 162 ? 4.359 8.57 7.168 1 98 162 PHE A CA 1
ATOM 1310 C C . PHE A 1 162 ? 4.102 7.633 5.992 1 98 162 PHE A C 1
ATOM 1312 O O . PHE A 1 162 ? 3.924 6.43 6.184 1 98 162 PHE A O 1
ATOM 1319 N N . LEU A 1 163 ? 4.172 8.094 4.711 1 98.19 163 LEU A N 1
ATOM 1320 C CA . LEU A 1 163 ? 3.996 7.203 3.566 1 98.19 163 LEU A CA 1
ATOM 1321 C C . LEU A 1 163 ? 5.25 6.363 3.338 1 98.19 163 LEU A C 1
ATOM 1323 O O . LEU A 1 163 ? 6.363 6.812 3.613 1 98.19 163 LEU A O 1
ATOM 1327 N N . VAL A 1 164 ? 5.066 5.227 2.818 1 97.56 164 VAL A N 1
ATOM 1328 C CA . VAL A 1 164 ? 6.195 4.375 2.455 1 97.56 164 VAL A CA 1
ATOM 1329 C C . VAL A 1 164 ? 7.09 5.102 1.454 1 97.56 164 VAL A C 1
ATOM 1331 O O . VAL A 1 164 ? 8.297 4.855 1.399 1 97.56 164 VAL A O 1
ATOM 1334 N N . ASN A 1 165 ? 6.512 6.07 0.733 1 98 165 ASN A N 1
ATOM 1335 C CA . ASN A 1 165 ? 7.238 6.844 -0.267 1 98 165 ASN A CA 1
ATOM 1336 C C . ASN A 1 165 ? 7.965 8.031 0.361 1 98 165 ASN A C 1
ATOM 1338 O O . ASN A 1 165 ? 8.5 8.883 -0.349 1 98 165 ASN A O 1
ATOM 1342 N N . GLN A 1 166 ? 7.938 8.086 1.663 1 98.75 166 GLN A N 1
ATOM 1343 C CA . GLN A 1 166 ? 8.625 9.148 2.393 1 98.75 166 GLN A CA 1
ATOM 1344 C C . GLN A 1 166 ? 9.688 8.578 3.328 1 98.75 166 GLN A C 1
ATOM 1346 O O . GLN A 1 166 ? 9.562 8.688 4.551 1 98.75 166 GLN A O 1
ATOM 1351 N N . PRO A 1 167 ? 10.781 8.055 2.727 1 98.88 167 PRO A N 1
ATOM 1352 C CA . PRO A 1 167 ? 11.82 7.457 3.564 1 98.88 167 PRO A CA 1
ATOM 1353 C C . PRO A 1 167 ? 12.445 8.453 4.535 1 98.88 167 PRO A C 1
ATOM 1355 O O . PRO A 1 167 ? 12.68 9.609 4.172 1 98.88 167 PRO A O 1
ATOM 1358 N N . GLN A 1 168 ? 12.641 8.039 5.758 1 98.88 168 GLN A N 1
ATOM 1359 C CA . GLN A 1 168 ? 13.211 8.828 6.848 1 98.88 168 GLN A CA 1
ATOM 1360 C C . GLN A 1 168 ? 14.703 9.07 6.633 1 98.88 168 GLN A C 1
ATOM 1362 O O . GLN A 1 168 ? 15.461 8.133 6.398 1 98.88 168 GLN A O 1
ATOM 1367 N N . VAL A 1 169 ? 15.086 10.297 6.707 1 98.69 169 VAL A N 1
ATOM 1368 C CA . VAL A 1 169 ? 16.5 10.656 6.629 1 98.69 169 VAL A CA 1
ATOM 1369 C C . VAL A 1 169 ? 17.188 10.32 7.945 1 98.69 169 VAL A C 1
ATOM 1371 O O . VAL A 1 169 ? 16.578 10.383 9.016 1 98.69 169 VAL A O 1
ATOM 1374 N N . ASN A 1 170 ? 18.438 9.93 7.883 1 98.75 170 ASN A N 1
ATOM 1375 C CA . ASN A 1 170 ? 19.234 9.641 9.07 1 98.75 170 ASN A CA 1
ATOM 1376 C C . ASN A 1 170 ? 19.922 10.898 9.609 1 98.75 170 ASN A C 1
ATOM 1378 O O . ASN A 1 170 ? 21.078 11.156 9.32 1 98.75 170 ASN A O 1
ATOM 1382 N N . PHE A 1 171 ? 19.281 11.594 10.531 1 98.44 171 PHE A N 1
ATOM 1383 C CA . PHE A 1 171 ? 19.766 12.859 11.062 1 98.44 171 PHE A CA 1
ATOM 1384 C C . PHE A 1 171 ? 20.969 12.641 11.977 1 98.44 171 PHE A C 1
ATOM 1386 O O . PHE A 1 171 ? 21.656 13.594 12.352 1 98.44 171 PHE A O 1
ATOM 1393 N N . HIS A 1 172 ? 21.234 11.406 12.375 1 98.5 172 HIS A N 1
ATOM 1394 C CA . HIS A 1 172 ? 22.453 11.133 13.117 1 98.5 172 HIS A CA 1
ATOM 1395 C C . HIS A 1 172 ? 23.688 11.344 12.234 1 98.5 172 HIS A C 1
ATOM 1397 O O . HIS A 1 172 ? 24.812 11.406 12.742 1 98.5 172 HIS A O 1
ATOM 1403 N N . HIS A 1 173 ? 23.531 11.375 10.938 1 98.19 173 HIS A N 1
ATOM 1404 C CA . HIS A 1 173 ? 24.609 11.609 9.992 1 98.19 173 HIS A CA 1
ATOM 1405 C C . HIS A 1 173 ? 24.875 13.102 9.812 1 98.19 173 HIS A C 1
ATOM 1407 O O . HIS A 1 173 ? 24.047 13.82 9.258 1 98.19 173 HIS A O 1
ATOM 1413 N N . PRO A 1 174 ? 26.016 13.594 10.117 1 97.81 174 PRO A N 1
ATOM 1414 C CA . PRO A 1 174 ? 26.266 15.039 10.109 1 97.81 174 PRO A CA 1
ATOM 1415 C C . PRO A 1 174 ? 26.156 15.656 8.719 1 97.81 174 PRO A C 1
ATOM 1417 O O . PRO A 1 174 ? 25.719 16.797 8.586 1 97.81 174 PRO A O 1
ATOM 1420 N N . GLU A 1 175 ? 26.516 14.906 7.707 1 98.44 175 GLU A N 1
ATOM 1421 C CA . GLU A 1 175 ? 26.438 15.438 6.352 1 98.44 175 GLU A CA 1
ATOM 1422 C C . GLU A 1 175 ? 24.984 15.672 5.941 1 98.44 175 GLU A C 1
ATOM 1424 O O . GLU A 1 175 ? 24.703 16.562 5.141 1 98.44 175 GLU A O 1
ATOM 1429 N N . VAL A 1 176 ? 24.109 14.852 6.488 1 98.5 176 VAL A N 1
ATOM 1430 C CA . VAL A 1 176 ? 22.688 15.023 6.227 1 98.5 176 VAL A CA 1
ATOM 1431 C C . VAL A 1 176 ? 22.203 16.328 6.859 1 98.5 176 VAL A C 1
ATOM 1433 O O . VAL A 1 176 ? 21.5 17.125 6.211 1 98.5 176 VAL A O 1
ATOM 1436 N N . GLN A 1 177 ? 22.594 16.594 8.07 1 98.62 177 GLN A N 1
ATOM 1437 C CA . GLN A 1 177 ? 22.234 17.828 8.758 1 98.62 177 GLN A CA 1
ATOM 1438 C C . GLN A 1 177 ? 22.719 19.047 7.98 1 98.62 177 GLN A C 1
ATOM 1440 O O . GLN A 1 177 ? 21.953 20 7.762 1 98.62 177 GLN A O 1
ATOM 1445 N N . GLN A 1 178 ? 23.953 18.953 7.555 1 98.69 178 GLN A N 1
ATOM 1446 C CA . GLN A 1 178 ? 24.547 20.078 6.836 1 98.69 178 GLN A CA 1
ATOM 1447 C C . GLN A 1 178 ? 23.828 20.312 5.512 1 98.69 178 GLN A C 1
ATOM 1449 O O . GLN A 1 178 ? 23.594 21.453 5.125 1 98.69 178 GLN A O 1
ATOM 1454 N N . ALA A 1 179 ? 23.531 19.203 4.832 1 98.75 179 ALA A N 1
ATOM 1455 C CA . ALA A 1 179 ? 22.828 19.312 3.557 1 98.75 179 ALA A CA 1
ATOM 1456 C C . ALA A 1 179 ? 21.5 20.047 3.729 1 98.75 179 ALA A C 1
ATOM 1458 O O . ALA A 1 179 ? 21.109 20.844 2.875 1 98.75 179 ALA A O 1
ATOM 1459 N N . HIS A 1 180 ? 20.812 19.781 4.789 1 98.62 180 HIS A N 1
ATOM 1460 C CA . HIS A 1 180 ? 19.547 20.453 5.074 1 98.62 180 HIS A CA 1
ATOM 1461 C C . HIS A 1 180 ? 19.766 21.922 5.383 1 98.62 180 HIS A C 1
ATOM 1463 O O . HIS A 1 180 ? 19.016 22.781 4.918 1 98.62 180 HIS A O 1
ATOM 1469 N N . LEU A 1 181 ? 20.781 22.25 6.172 1 98.81 181 LEU A N 1
ATOM 1470 C CA . LEU A 1 181 ? 21.078 23.656 6.48 1 98.81 181 LEU A CA 1
ATOM 1471 C C . LEU A 1 181 ? 21.469 24.422 5.223 1 98.81 181 LEU A C 1
ATOM 1473 O O . LEU A 1 181 ? 21.078 25.578 5.047 1 98.81 181 LEU A O 1
ATOM 1477 N N . ASP A 1 182 ? 22.203 23.734 4.359 1 98.75 182 ASP A N 1
ATOM 1478 C CA . ASP A 1 182 ? 22.578 24.344 3.094 1 98.75 182 ASP A CA 1
ATOM 1479 C C . ASP A 1 182 ? 21.344 24.641 2.238 1 98.75 182 ASP A C 1
ATOM 1481 O O . ASP A 1 182 ? 21.266 25.688 1.604 1 98.75 182 ASP A O 1
ATOM 1485 N N . SER A 1 183 ? 20.469 23.703 2.209 1 98.44 183 SER A N 1
ATOM 1486 C CA . SER A 1 183 ? 19.234 23.906 1.455 1 98.44 183 SER A CA 1
ATOM 1487 C C . SER A 1 183 ? 18.438 25.062 2.031 1 98.44 183 SER A C 1
ATOM 1489 O O . SER A 1 183 ? 17.812 25.828 1.287 1 98.44 183 SER A O 1
ATOM 1491 N N . LEU A 1 184 ? 18.391 25.141 3.34 1 98.62 184 LEU A N 1
ATOM 1492 C CA . LEU A 1 184 ? 17.688 26.25 3.982 1 98.62 184 LEU A CA 1
ATOM 1493 C C . LEU A 1 184 ? 18.344 27.578 3.645 1 98.62 184 LEU A C 1
ATOM 1495 O O . LEU A 1 184 ? 17.672 28.578 3.383 1 98.62 184 LEU A O 1
ATOM 1499 N N . ARG A 1 185 ? 19.688 27.641 3.619 1 98.81 185 ARG A N 1
ATOM 1500 C CA . ARG A 1 185 ? 20.422 28.844 3.26 1 98.81 185 ARG A CA 1
ATOM 1501 C C . ARG A 1 185 ? 20.047 29.328 1.867 1 98.8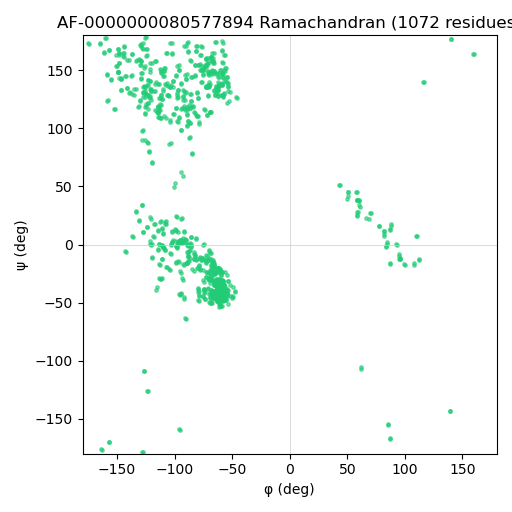1 185 ARG A C 1
ATOM 1503 O O . ARG A 1 185 ? 19.938 30.531 1.634 1 98.81 185 ARG A O 1
ATOM 1510 N N . PHE A 1 186 ? 19.875 28.406 0.962 1 98.81 186 PHE A N 1
ATOM 1511 C CA . PHE A 1 186 ? 19.469 28.719 -0.402 1 98.81 186 PHE A CA 1
ATOM 1512 C C . PHE A 1 186 ? 18.219 29.594 -0.406 1 98.81 186 PHE A C 1
ATOM 1514 O O . PHE A 1 186 ? 18.156 30.578 -1.148 1 98.81 186 PHE A O 1
ATOM 1521 N N . TRP A 1 187 ? 17.25 29.297 0.379 1 98.81 187 TRP A N 1
ATOM 1522 C CA . TRP A 1 187 ? 15.992 30.031 0.419 1 98.81 187 TRP A CA 1
ATOM 1523 C C . TRP A 1 187 ? 16.125 31.312 1.229 1 98.81 187 TRP A C 1
ATOM 1525 O O . TRP A 1 187 ? 15.539 32.344 0.884 1 98.81 187 TRP A O 1
ATOM 1535 N N . LEU A 1 188 ? 16.922 31.25 2.34 1 98.81 188 LEU A N 1
ATOM 1536 C CA . LEU A 1 188 ? 17.172 32.438 3.127 1 98.81 188 LEU A CA 1
ATOM 1537 C C . LEU A 1 188 ? 17.844 33.531 2.279 1 98.81 188 LEU A C 1
ATOM 1539 O O . LEU A 1 188 ? 17.5 34.688 2.373 1 98.81 188 LEU A O 1
ATOM 1543 N N . GLU A 1 189 ? 18.703 33.125 1.459 1 98.69 189 GLU A N 1
ATOM 1544 C CA . GLU A 1 189 ? 19.422 34.031 0.57 1 98.69 189 GLU A CA 1
ATOM 1545 C C . GLU A 1 189 ? 18.469 34.656 -0.452 1 98.69 189 GLU A C 1
ATOM 1547 O O . GLU A 1 189 ? 18.75 35.719 -1.001 1 98.69 189 GLU A O 1
ATOM 1552 N N . ARG A 1 190 ? 17.359 34.031 -0.621 1 98.38 190 ARG A N 1
ATOM 1553 C CA . ARG A 1 190 ? 16.391 34.531 -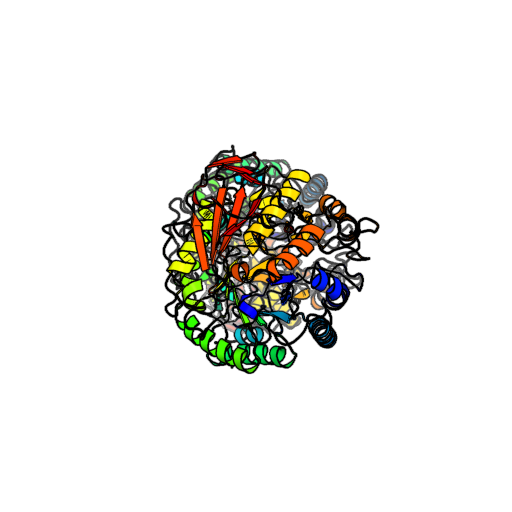1.592 1 98.38 190 ARG A CA 1
ATOM 1554 C C . ARG A 1 190 ? 15.32 35.375 -0.915 1 98.38 190 ARG A C 1
ATOM 1556 O O . ARG A 1 190 ? 14.344 35.781 -1.55 1 98.38 190 ARG A O 1
ATOM 1563 N N . GLY A 1 191 ? 15.406 35.594 0.327 1 98.44 191 GLY A N 1
ATOM 1564 C CA . GLY A 1 191 ? 14.562 36.562 0.988 1 98.44 191 GLY A CA 1
ATOM 1565 C C . GLY A 1 191 ? 13.523 35.938 1.899 1 98.44 191 GLY A C 1
ATOM 1566 O O . GLY A 1 191 ? 12.664 36.656 2.441 1 98.44 191 GLY A O 1
ATOM 1567 N N . VAL A 1 192 ? 13.57 34.688 2.117 1 98.75 192 VAL A N 1
ATOM 1568 C CA . VAL A 1 192 ? 12.664 34.031 3.047 1 98.75 192 VAL A CA 1
ATOM 1569 C C . VAL A 1 192 ? 12.898 34.531 4.461 1 98.75 192 VAL A C 1
ATOM 1571 O O . VAL A 1 192 ? 14.047 34.688 4.895 1 98.75 192 VAL A O 1
ATOM 1574 N N . ASP A 1 193 ? 11.789 34.812 5.18 1 98.5 193 ASP A N 1
ATOM 1575 C CA . ASP A 1 193 ? 11.875 35.469 6.477 1 98.5 193 ASP A CA 1
ATOM 1576 C C . ASP A 1 193 ? 11.672 34.469 7.617 1 98.5 193 ASP A C 1
ATOM 1578 O O . ASP A 1 193 ? 11.805 34.844 8.789 1 98.5 193 ASP A O 1
ATOM 1582 N N . GLY A 1 194 ? 11.32 33.344 7.316 1 97.62 194 GLY A N 1
ATOM 1583 C CA . GLY A 1 194 ? 11.094 32.344 8.352 1 97.62 194 GLY A CA 1
ATOM 1584 C C . GLY A 1 194 ? 10.789 30.953 7.793 1 97.62 194 GLY A C 1
ATOM 1585 O O . GLY A 1 194 ? 10.664 30.781 6.578 1 97.62 194 GLY A O 1
ATOM 1586 N N . VAL A 1 195 ? 10.727 29.953 8.703 1 98.25 195 VAL A N 1
ATOM 1587 C CA . VAL A 1 195 ? 10.445 28.578 8.297 1 98.25 195 VAL A CA 1
ATOM 1588 C C . VAL A 1 195 ? 9.492 27.922 9.297 1 98.25 195 VAL A C 1
ATOM 1590 O O . VAL A 1 195 ? 9.602 28.141 10.5 1 98.25 195 VAL A O 1
ATOM 1593 N N . ARG A 1 196 ? 8.5 27.328 8.742 1 98.31 196 ARG A N 1
ATOM 1594 C CA . ARG A 1 196 ? 7.738 26.344 9.523 1 98.31 196 ARG A CA 1
ATOM 1595 C C . ARG A 1 196 ? 8.367 24.969 9.422 1 98.31 196 ARG A C 1
ATOM 1597 O O . ARG A 1 196 ? 8.453 24.391 8.328 1 98.31 196 ARG A O 1
ATOM 1604 N N . MET A 1 197 ? 8.797 24.469 10.555 1 97.94 197 MET A N 1
ATOM 1605 C CA . MET A 1 197 ? 9.445 23.156 10.609 1 97.94 197 MET A CA 1
ATOM 1606 C C . MET A 1 197 ? 8.406 22.047 10.758 1 97.94 197 MET A C 1
ATOM 1608 O O . MET A 1 197 ? 7.902 21.812 11.859 1 97.94 197 MET A O 1
ATOM 1612 N N . ASP A 1 198 ? 8.195 21.375 9.672 1 96.69 198 ASP A N 1
ATOM 1613 C CA . ASP A 1 198 ? 7.254 20.25 9.633 1 96.69 198 ASP A CA 1
ATOM 1614 C C . ASP A 1 198 ? 7.805 19.047 10.398 1 96.69 198 ASP A C 1
ATOM 1616 O O . ASP A 1 198 ? 8.992 18.734 10.289 1 96.69 198 ASP A O 1
ATOM 1620 N N . ALA A 1 199 ? 6.949 18.422 11.156 1 94.31 199 ALA A N 1
ATOM 1621 C CA . ALA A 1 199 ? 7.344 17.203 11.867 1 94.31 199 ALA A CA 1
ATOM 1622 C C . ALA A 1 199 ? 8.734 17.359 12.477 1 94.31 199 ALA A C 1
ATOM 1624 O O . ALA A 1 199 ? 9.594 16.5 12.281 1 94.31 199 ALA A O 1
ATOM 1625 N N . CYS A 1 200 ? 8.938 18.422 13.211 1 96.19 200 CYS A N 1
ATOM 1626 C CA . CYS A 1 200 ? 10.297 18.828 13.586 1 96.19 200 CYS A CA 1
ATOM 1627 C C . CYS A 1 200 ? 10.82 17.969 14.727 1 96.19 200 CYS A C 1
ATOM 1629 O O . CYS A 1 200 ? 12.008 18.016 15.055 1 96.19 200 CYS A O 1
ATOM 1631 N N . ASN A 1 201 ? 9.914 17.172 15.352 1 96.75 201 ASN A N 1
ATOM 1632 C CA . ASN A 1 201 ? 10.398 16.281 16.391 1 96.75 201 ASN A CA 1
ATOM 1633 C C . ASN A 1 201 ? 10.602 14.859 15.867 1 96.75 201 ASN A C 1
ATOM 1635 O O . ASN A 1 201 ? 10.797 13.922 16.641 1 96.75 201 ASN A O 1
ATOM 1639 N N . PHE A 1 202 ? 10.586 14.648 14.578 1 97.94 202 PHE A N 1
ATOM 1640 C CA . PHE A 1 202 ? 10.773 13.336 13.961 1 97.94 202 PHE A CA 1
ATOM 1641 C C . PHE A 1 202 ? 12.18 13.195 13.406 1 97.94 202 PHE A C 1
ATOM 1643 O O . PHE A 1 202 ? 12.516 12.172 12.797 1 97.94 202 PHE A O 1
ATOM 1650 N N . HIS A 1 203 ? 13.07 14.172 13.562 1 98.12 203 HIS A N 1
ATOM 1651 C CA . HIS A 1 203 ? 14.398 14.156 12.953 1 98.12 203 HIS A CA 1
ATOM 1652 C C . HIS A 1 203 ? 15.203 12.945 13.414 1 98.12 203 HIS A C 1
ATOM 1654 O O . HIS A 1 203 ? 15.805 12.25 12.594 1 98.12 203 HIS A O 1
ATOM 1660 N N . PHE A 1 204 ? 15.172 12.734 14.695 1 98.44 204 PHE A N 1
ATOM 1661 C CA . PHE A 1 204 ? 16.047 11.719 15.273 1 98.44 204 PHE A CA 1
ATOM 1662 C C . PHE A 1 204 ? 15.219 10.57 15.852 1 98.44 204 PHE A C 1
ATOM 1664 O O . PHE A 1 204 ? 14.172 10.789 16.453 1 98.44 204 PHE A O 1
ATOM 1671 N N . HIS A 1 205 ? 15.656 9.383 15.625 1 98.19 205 HIS A N 1
ATOM 1672 C CA . HIS A 1 205 ? 15.172 8.18 16.281 1 98.19 205 HIS A CA 1
ATOM 1673 C C . HIS A 1 205 ? 16.188 7.648 17.281 1 98.19 205 HIS A C 1
ATOM 1675 O O . HIS A 1 205 ? 17.344 8.078 17.297 1 98.19 205 HIS A O 1
ATOM 1681 N N . ASP A 1 206 ? 15.727 6.754 18.141 1 97.81 206 ASP A N 1
ATOM 1682 C CA . ASP A 1 206 ? 16.625 6.055 19.047 1 97.81 206 ASP A CA 1
ATOM 1683 C C . ASP A 1 206 ? 17.594 5.16 18.281 1 97.81 206 ASP A C 1
ATOM 1685 O O . ASP A 1 206 ? 17.172 4.273 17.531 1 97.81 206 ASP A O 1
ATOM 1689 N N . ARG A 1 207 ? 18.875 5.277 18.547 1 96.81 207 ARG A N 1
ATOM 1690 C CA . ARG A 1 207 ? 19.906 4.551 17.812 1 96.81 207 ARG A CA 1
ATOM 1691 C C . ARG A 1 207 ? 19.859 3.059 18.125 1 96.81 207 ARG A C 1
ATOM 1693 O O . ARG A 1 207 ? 20.297 2.236 17.312 1 96.81 207 ARG A O 1
ATOM 1700 N N . THR A 1 208 ? 19.344 2.701 19.25 1 97.31 208 THR A N 1
ATOM 1701 C CA . THR A 1 208 ? 19.312 1.302 19.672 1 97.31 208 THR A CA 1
ATOM 1702 C C . THR A 1 208 ? 18.125 0.58 19.047 1 97.31 208 THR A C 1
ATOM 1704 O O . THR A 1 208 ? 18.016 -0.644 19.141 1 97.31 208 THR A O 1
ATOM 1707 N N . LEU A 1 209 ? 17.203 1.305 18.406 1 98.06 209 LEU A N 1
ATOM 1708 C CA . LEU A 1 209 ? 16.031 0.771 17.703 1 98.06 209 LEU A CA 1
ATOM 1709 C C . LEU A 1 209 ? 15.156 -0.041 18.656 1 98.06 209 LEU A C 1
ATOM 1711 O O . LEU A 1 209 ? 14.625 -1.083 18.266 1 98.06 209 LEU A O 1
ATOM 1715 N N . GLN A 1 210 ? 15.031 0.425 19.891 1 98.19 210 GLN A N 1
ATOM 1716 C CA . GLN A 1 210 ? 14.148 -0.233 20.844 1 98.19 210 GLN A CA 1
ATOM 1717 C C . GLN A 1 210 ? 12.68 -0.032 20.469 1 98.19 210 GLN A C 1
ATOM 1719 O O . GLN A 1 210 ? 12.312 1.017 19.938 1 98.19 210 GLN A O 1
ATOM 1724 N N . SER A 1 211 ? 11.867 -1.018 20.734 1 98.5 211 SER A N 1
ATOM 1725 C CA . SER A 1 211 ? 10.43 -0.919 20.5 1 98.5 211 SER A CA 1
ATOM 1726 C C . SER A 1 211 ? 9.781 0.104 21.438 1 98.5 211 SER A C 1
ATOM 1728 O O . SER A 1 211 ? 10.266 0.33 22.547 1 98.5 211 SER A O 1
ATOM 1730 N N . ASN A 1 212 ? 8.75 0.782 20.984 1 98.5 212 ASN A N 1
ATOM 1731 C CA . ASN A 1 212 ? 7.926 1.633 21.828 1 98.5 212 ASN A CA 1
ATOM 1732 C C . ASN A 1 212 ? 7.031 0.807 22.75 1 98.5 212 ASN A C 1
ATOM 1734 O O . ASN A 1 212 ? 6.473 -0.209 22.328 1 98.5 212 ASN A O 1
ATOM 1738 N N . PRO A 1 213 ? 6.914 1.148 24 1 98.12 213 PRO A N 1
ATOM 1739 C CA . PRO A 1 213 ? 5.922 0.488 24.844 1 98.12 213 PRO A CA 1
ATOM 1740 C C . PRO A 1 213 ? 4.492 0.921 24.531 1 98.12 213 PRO A C 1
ATOM 1742 O O . PRO A 1 213 ? 4.285 1.93 23.844 1 98.12 213 PRO A O 1
ATOM 1745 N N . PRO A 1 214 ? 3.441 0.147 24.906 1 97.69 214 PRO A N 1
ATOM 1746 C CA . PRO A 1 214 ? 2.062 0.633 24.797 1 97.69 214 PRO A CA 1
ATOM 1747 C C . PRO A 1 214 ? 1.846 1.959 25.516 1 97.69 214 PRO A C 1
ATOM 1749 O O . PRO A 1 214 ? 2.432 2.189 26.578 1 97.69 214 PRO A O 1
ATOM 1752 N N . ALA A 1 215 ? 1.05 2.768 24.969 1 95.88 215 ALA A N 1
ATOM 1753 C CA . ALA A 1 215 ? 0.731 4.047 25.594 1 95.88 215 ALA A CA 1
ATOM 1754 C C . ALA A 1 215 ? -0.125 3.85 26.844 1 95.88 215 ALA A C 1
ATOM 1756 O O . ALA A 1 215 ? -1.032 3.016 26.859 1 95.88 215 ALA A O 1
ATOM 1757 N N . LEU A 1 216 ? 0.2 4.555 27.875 1 91.75 216 LEU A N 1
ATOM 1758 C CA . LEU A 1 216 ? -0.663 4.566 29.047 1 91.75 216 LEU A CA 1
ATOM 1759 C C . LEU A 1 216 ? -1.91 5.406 28.797 1 91.75 216 LEU A C 1
ATOM 1761 O O . LEU A 1 216 ? -3 5.059 29.25 1 91.75 216 LEU A O 1
ATOM 1765 N N . VAL A 1 217 ? -1.659 6.477 28.109 1 86.69 217 VAL A N 1
ATOM 1766 C CA . VAL A 1 217 ? -2.738 7.34 27.641 1 86.69 217 VAL A CA 1
ATOM 1767 C C . VAL A 1 217 ? -2.66 7.488 26.125 1 86.69 217 VAL A C 1
ATOM 1769 O O . VAL A 1 217 ? -1.663 7.984 25.594 1 86.69 217 VAL A O 1
ATOM 1772 N N . ARG A 1 218 ? -3.729 7.102 25.516 1 86.81 218 ARG A N 1
ATOM 1773 C CA . ARG A 1 218 ? -3.734 7.125 24.062 1 86.81 218 ARG A CA 1
ATOM 1774 C C . ARG A 1 218 ? -3.633 8.555 23.531 1 86.81 218 ARG A C 1
ATOM 1776 O O . ARG A 1 218 ? -4.324 9.453 24.031 1 86.81 218 ARG A O 1
ATOM 1783 N N . ASP A 1 219 ? -2.783 8.789 22.609 1 81.31 219 ASP A N 1
ATOM 1784 C CA . ASP A 1 219 ? -2.713 10.055 21.891 1 81.31 219 ASP A CA 1
ATOM 1785 C C . ASP A 1 219 ? -3.924 10.242 20.984 1 81.31 219 ASP A C 1
ATOM 1787 O O . ASP A 1 219 ? -4.102 9.492 20.016 1 81.31 219 ASP A O 1
ATOM 1791 N N . THR A 1 220 ? -4.738 11.164 21.234 1 76.88 220 THR A N 1
ATOM 1792 C CA . THR A 1 220 ? -5.902 11.43 20.406 1 76.88 220 THR A CA 1
ATOM 1793 C C . THR A 1 220 ? -5.832 12.828 19.797 1 76.88 220 THR A C 1
ATOM 1795 O O . THR A 1 220 ? -6.816 13.328 19.25 1 76.88 220 THR A O 1
ATOM 1798 N N . SER A 1 221 ? -4.703 13.438 20.016 1 80.75 221 SER A N 1
ATOM 1799 C CA . SER A 1 221 ? -4.531 14.773 19.453 1 80.75 221 SER A CA 1
ATOM 1800 C C . SER A 1 221 ? -3.836 14.727 18.094 1 80.75 221 SER A C 1
ATOM 1802 O O . SER A 1 221 ? -4.273 15.375 17.141 1 80.75 221 SER A O 1
ATOM 1804 N N . THR A 1 222 ? -2.855 13.898 18.062 1 80.19 222 THR A N 1
ATOM 1805 C CA . THR A 1 222 ? -2.1 13.773 16.812 1 80.19 222 THR A CA 1
ATOM 1806 C C . THR A 1 222 ? -2.852 12.906 15.812 1 80.19 222 THR A C 1
ATOM 1808 O O . THR A 1 222 ? -2.828 13.188 14.609 1 80.19 222 THR A O 1
ATOM 1811 N N . VAL A 1 223 ? -3.475 11.797 16.344 1 89.56 223 VAL A N 1
ATOM 1812 C CA . VAL A 1 223 ? -4.242 10.898 15.484 1 89.56 223 VAL A CA 1
ATOM 1813 C C . VAL A 1 223 ? -5.586 10.578 16.141 1 89.56 223 VAL A C 1
ATOM 1815 O O . VAL A 1 223 ? -5.727 10.68 17.359 1 89.56 223 VAL A O 1
ATOM 1818 N N . THR A 1 224 ? -6.523 10.172 15.305 1 89.12 224 THR A N 1
ATOM 1819 C CA . THR A 1 224 ? -7.824 9.781 15.836 1 89.12 224 THR A CA 1
ATOM 1820 C C . THR A 1 224 ? -7.75 8.406 16.484 1 89.12 224 THR A C 1
ATOM 1822 O O . THR A 1 224 ? -6.738 7.711 16.375 1 89.12 224 THR A O 1
ATOM 1825 N N . ASP A 1 225 ? -8.828 8.055 17.188 1 90.81 225 ASP A N 1
ATOM 1826 C CA . ASP A 1 225 ? -8.883 6.801 17.938 1 90.81 225 ASP A CA 1
ATOM 1827 C C . ASP A 1 225 ? -8.914 5.598 17 1 90.81 225 ASP A C 1
ATOM 1829 O O . ASP A 1 225 ? -8.711 4.461 17.422 1 90.81 225 ASP A O 1
ATOM 1833 N N . VAL A 1 226 ? -9.125 5.781 15.758 1 94.69 226 VAL A N 1
ATOM 1834 C CA . VAL A 1 226 ? -9.211 4.66 14.828 1 94.69 226 VAL A CA 1
ATOM 1835 C C . VAL A 1 226 ? -7.816 4.293 14.328 1 94.69 226 VAL A C 1
ATOM 1837 O O . VAL A 1 226 ? -7.637 3.264 13.672 1 94.69 226 VAL A O 1
ATOM 1840 N N . ASN A 1 227 ? -6.84 5.078 14.555 1 96.5 227 ASN A N 1
ATOM 1841 C CA . ASN A 1 227 ? -5.457 4.863 14.148 1 96.5 227 ASN A CA 1
ATOM 1842 C C . ASN A 1 227 ? -4.645 4.188 15.25 1 96.5 227 ASN A C 1
ATOM 1844 O O . ASN A 1 227 ? -4.418 4.777 16.312 1 96.5 227 ASN A O 1
ATOM 1848 N N . PRO A 1 228 ? -4.152 3.023 15.016 1 97.38 228 PRO A N 1
ATOM 1849 C CA . PRO A 1 228 ? -3.422 2.311 16.062 1 97.38 228 PRO A CA 1
ATOM 1850 C C . PRO A 1 228 ? -2.102 2.986 16.438 1 97.38 228 PRO A C 1
ATOM 1852 O O . PRO A 1 228 ? -1.498 2.66 17.453 1 97.38 228 PRO A O 1
ATOM 1855 N N . TYR A 1 229 ? -1.612 3.855 15.695 1 97 229 TYR A N 1
ATOM 1856 C CA . TYR A 1 229 ? -0.433 4.648 16.016 1 97 229 TYR A CA 1
ATOM 1857 C C . TYR A 1 229 ? -0.531 5.211 17.438 1 97 229 TYR A C 1
ATOM 1859 O O . TYR A 1 229 ? 0.462 5.246 18.172 1 97 229 TYR A O 1
ATOM 1867 N N . GLY A 1 230 ? -1.747 5.664 17.812 1 96.19 230 GLY A N 1
ATOM 1868 C CA . GLY A 1 230 ? -1.976 6.293 19.094 1 96.19 230 GLY A CA 1
ATOM 1869 C C . GLY A 1 230 ? -1.896 5.32 20.266 1 96.19 230 GLY A C 1
ATOM 1870 O O . GLY A 1 230 ? -1.945 5.727 21.422 1 96.19 230 GLY A O 1
ATOM 1871 N N . MET A 1 231 ? -1.731 4.027 19.938 1 97.19 231 MET A N 1
ATOM 1872 C CA . MET A 1 231 ? -1.712 2.998 20.969 1 97.19 231 MET A CA 1
ATOM 1873 C C . MET A 1 231 ? -0.299 2.789 21.516 1 97.19 231 MET A C 1
ATOM 1875 O O . MET A 1 231 ? -0.096 2.035 22.469 1 97.19 231 MET A O 1
ATOM 1879 N N . GLN A 1 232 ? 0.707 3.535 20.969 1 97.06 232 GLN A N 1
ATOM 1880 C CA . GLN A 1 232 ? 2.092 3.477 21.422 1 97.06 232 GLN A CA 1
ATOM 1881 C C . GLN A 1 232 ? 2.486 4.758 22.156 1 97.06 232 GLN A C 1
ATOM 1883 O O . GLN A 1 232 ? 1.981 5.836 21.844 1 97.06 232 GLN A O 1
ATOM 1888 N N . ALA A 1 233 ? 3.338 4.551 23.172 1 96.56 233 ALA A N 1
ATOM 1889 C CA . ALA A 1 233 ? 4.117 5.695 23.641 1 96.56 233 ALA A CA 1
ATOM 1890 C C . ALA A 1 233 ? 5.324 5.938 22.734 1 96.56 233 ALA A C 1
ATOM 1892 O O . ALA A 1 233 ? 6.266 5.141 22.719 1 96.56 233 ALA A O 1
ATOM 1893 N N . HIS A 1 234 ? 5.324 6.926 22.047 1 96.25 234 HIS A N 1
ATOM 1894 C CA . HIS A 1 234 ? 6.352 7.172 21.031 1 96.25 234 HIS A CA 1
ATOM 1895 C C . HIS A 1 234 ? 7.582 7.832 21.656 1 96.25 234 HIS A C 1
ATOM 1897 O O . HIS A 1 234 ? 7.836 9.016 21.422 1 96.25 234 HIS A O 1
ATOM 1903 N N . ILE A 1 235 ? 8.383 7.047 22.297 1 95.5 235 ILE A N 1
ATOM 1904 C CA . ILE A 1 235 ? 9.508 7.598 23.047 1 95.5 235 ILE A CA 1
ATOM 1905 C C . ILE A 1 235 ? 10.82 7.207 22.359 1 95.5 235 ILE A C 1
ATOM 1907 O O . ILE A 1 235 ? 11.875 7.754 22.672 1 95.5 235 ILE A O 1
ATOM 1911 N N . HIS A 1 236 ? 10.766 6.258 21.406 1 97.94 236 HIS A N 1
ATOM 1912 C CA . HIS A 1 236 ? 12.008 5.805 20.797 1 97.94 236 HIS A CA 1
ATOM 1913 C C . HIS A 1 236 ? 12.07 6.199 19.328 1 97.94 236 HIS A C 1
ATOM 1915 O O . HIS A 1 236 ? 13.156 6.387 18.766 1 97.94 236 HIS A O 1
ATOM 1921 N N . ASP A 1 237 ? 10.992 6.32 18.672 1 97.94 237 ASP A N 1
ATOM 1922 C CA . ASP A 1 237 ? 10.969 6.512 17.219 1 97.94 237 ASP A CA 1
ATOM 1923 C C . ASP A 1 237 ? 11.039 7.996 16.875 1 97.94 237 ASP A C 1
ATOM 1925 O O . ASP A 1 237 ? 11.203 8.352 15.695 1 97.94 237 ASP A O 1
ATOM 1929 N N . LYS A 1 238 ? 10.914 8.906 17.844 1 97.25 238 LYS A N 1
ATOM 1930 C CA . LYS A 1 238 ? 10.984 10.352 17.609 1 97.25 238 LYS A CA 1
ATOM 1931 C C . LYS A 1 238 ? 11.305 11.102 18.906 1 97.25 238 LYS A C 1
ATOM 1933 O O . LYS A 1 238 ? 11.469 10.484 19.969 1 97.25 238 LYS A O 1
ATOM 1938 N N . THR A 1 239 ? 11.438 12.375 18.828 1 97.06 239 THR A N 1
ATOM 1939 C CA . THR A 1 239 ? 11.594 13.289 19.953 1 97.06 239 THR A CA 1
ATOM 1940 C C . THR A 1 239 ? 12.812 12.922 20.797 1 97.06 239 THR A C 1
ATOM 1942 O O . THR A 1 239 ? 12.742 12.883 22.016 1 97.06 239 THR A O 1
ATOM 1945 N N . GLN A 1 240 ? 13.891 12.648 20.109 1 97.56 240 GLN A N 1
ATOM 1946 C CA . GLN A 1 240 ? 15.133 12.312 20.797 1 97.56 240 GLN A CA 1
ATOM 1947 C C . GLN A 1 240 ? 15.867 13.578 21.25 1 97.56 240 GLN A C 1
ATOM 1949 O O . GLN A 1 240 ? 15.75 14.625 20.609 1 97.56 240 GLN A O 1
ATOM 1954 N N . PRO A 1 241 ? 16.672 13.531 22.25 1 96.81 241 PRO A N 1
ATOM 1955 C CA . PRO A 1 241 ? 17.344 14.711 22.797 1 96.81 241 PRO A CA 1
ATOM 1956 C C . PRO A 1 241 ? 18.328 15.344 21.812 1 96.81 241 PRO A C 1
ATOM 1958 O O . PRO A 1 241 ? 18.578 16.547 21.859 1 96.81 241 PRO A O 1
ATOM 1961 N N . GLU A 1 242 ? 18.812 14.539 20.891 1 97.75 242 GLU A N 1
ATOM 1962 C CA . GLU A 1 242 ? 19.781 15.031 19.922 1 97.75 242 GLU A CA 1
ATOM 1963 C C . GLU A 1 242 ? 19.172 16.125 19.031 1 97.75 242 GLU A C 1
ATOM 1965 O O . GLU A 1 242 ? 19.906 16.906 18.422 1 97.75 242 GLU A O 1
ATOM 1970 N N . ASN A 1 243 ? 17.891 16.125 19 1 97.94 243 ASN A N 1
ATOM 1971 C CA . ASN A 1 243 ? 17.203 17.109 18.172 1 97.94 243 ASN A CA 1
ATOM 1972 C C . ASN A 1 243 ? 17.469 18.531 18.641 1 97.94 243 ASN A C 1
ATOM 1974 O O . ASN A 1 243 ? 17.5 19.469 17.844 1 97.94 243 ASN A O 1
ATOM 1978 N N . ILE A 1 244 ? 17.703 18.734 19.906 1 97.69 244 ILE A N 1
ATOM 1979 C CA . ILE A 1 244 ? 17.938 20.047 20.5 1 97.69 244 ILE A CA 1
ATOM 1980 C C . ILE A 1 244 ? 19.203 20.656 19.906 1 97.69 244 ILE A C 1
ATOM 1982 O O . ILE A 1 244 ? 19.188 21.828 19.5 1 97.69 244 ILE A O 1
ATOM 1986 N N . ALA A 1 245 ? 20.25 19.859 19.828 1 98.19 245 ALA A N 1
ATOM 1987 C CA . ALA A 1 245 ? 21.5 20.359 19.266 1 98.19 245 ALA A CA 1
ATOM 1988 C C . ALA A 1 245 ? 21.328 20.781 17.812 1 98.19 245 ALA A C 1
ATOM 1990 O O . ALA A 1 245 ? 21.922 21.781 17.375 1 98.19 245 ALA A O 1
ATOM 1991 N N . PHE A 1 246 ? 20.641 20.078 17.094 1 98.38 246 PHE A N 1
ATOM 1992 C CA . PHE A 1 246 ? 20.406 20.469 15.703 1 98.38 246 PHE A CA 1
ATOM 1993 C C . PHE A 1 246 ? 19.625 21.766 15.625 1 98.38 246 PHE A C 1
ATOM 1995 O O . PHE A 1 246 ? 19.938 22.641 14.812 1 98.38 246 PHE A O 1
ATOM 2002 N N . LEU A 1 247 ? 18.516 21.906 16.453 1 98.31 247 LEU A N 1
ATOM 2003 C CA . LEU A 1 247 ? 17.703 23.125 16.453 1 98.31 247 LEU A CA 1
ATOM 2004 C C . LEU A 1 247 ? 18.562 24.344 16.797 1 98.31 247 LEU A C 1
ATOM 2006 O O . LEU A 1 247 ? 18.312 25.438 16.297 1 98.31 247 LEU A O 1
ATOM 2010 N N . GLN A 1 248 ? 19.594 24.125 17.625 1 98.62 248 GLN A N 1
ATOM 2011 C CA . GLN A 1 248 ? 20.516 25.219 17.938 1 98.62 248 GLN A CA 1
ATOM 2012 C C . GLN A 1 248 ? 21.328 25.625 16.719 1 98.62 248 GLN A C 1
ATOM 2014 O O . GLN A 1 248 ? 21.562 26.812 16.484 1 98.62 248 GLN A O 1
ATOM 2019 N N . ARG A 1 249 ? 21.75 24.641 15.969 1 98.62 249 ARG A N 1
ATOM 2020 C CA . ARG A 1 249 ? 22.469 24.938 14.727 1 98.62 249 ARG A CA 1
ATOM 2021 C C . ARG A 1 249 ? 21.547 25.641 13.727 1 98.62 249 ARG A C 1
ATOM 2023 O O . ARG A 1 249 ? 21.984 26.578 13.047 1 98.62 249 ARG A O 1
ATOM 2030 N N . LEU A 1 250 ? 20.391 25.141 13.672 1 98.5 250 LEU A N 1
ATOM 2031 C CA . LEU A 1 250 ? 19.391 25.781 12.812 1 98.5 250 LEU A CA 1
ATOM 2032 C C . LEU A 1 250 ? 19.188 27.234 13.203 1 98.5 250 LEU A C 1
ATOM 2034 O O . LEU A 1 250 ? 19.156 28.109 12.336 1 98.5 250 LEU A O 1
ATOM 2038 N N . ARG A 1 251 ? 19.109 27.547 14.492 1 98.06 251 ARG A N 1
ATOM 2039 C CA . ARG A 1 251 ? 18.906 28.891 15.008 1 98.06 251 ARG A CA 1
ATOM 2040 C C . ARG A 1 251 ? 20.047 29.812 14.602 1 98.06 251 ARG A C 1
ATOM 2042 O O . ARG A 1 251 ? 19.828 30.969 14.211 1 98.06 251 ARG A O 1
ATOM 2049 N N . LYS A 1 252 ? 21.188 29.297 14.703 1 98.56 252 LYS A N 1
ATOM 2050 C CA . LYS A 1 252 ? 22.359 30.078 14.312 1 98.56 252 LYS A CA 1
ATOM 2051 C C . LYS A 1 252 ? 22.266 30.516 12.852 1 98.56 252 LYS A C 1
ATOM 2053 O O . LYS A 1 252 ? 22.547 31.672 12.531 1 98.56 252 LYS A O 1
ATOM 2058 N N . LEU A 1 253 ? 21.875 29.609 12.023 1 98.62 253 LEU A N 1
ATOM 2059 C CA . LEU A 1 253 ? 21.719 29.938 10.617 1 98.62 253 LEU A CA 1
ATOM 2060 C C . LEU A 1 253 ? 20.609 30.984 10.438 1 98.62 253 LEU A C 1
ATOM 2062 O O . LEU A 1 253 ? 20.781 31.953 9.695 1 98.62 253 LEU A O 1
ATOM 2066 N N . LEU A 1 254 ? 19.5 30.812 11.086 1 98.44 254 LEU A N 1
ATOM 2067 C CA . LEU A 1 254 ? 18.375 31.734 10.969 1 98.44 254 LEU A CA 1
ATOM 2068 C C . LEU A 1 254 ? 18.766 33.125 11.445 1 98.44 254 LEU A C 1
ATOM 2070 O O . LEU A 1 254 ? 18.375 34.125 10.828 1 98.44 254 LEU A O 1
ATOM 2074 N N . ASP A 1 255 ? 19.531 33.219 12.484 1 97.75 255 ASP A N 1
ATOM 2075 C CA . ASP A 1 255 ? 19.953 34.5 13.055 1 97.75 255 ASP A CA 1
ATOM 2076 C C . ASP A 1 255 ? 20.797 35.281 12.062 1 97.75 255 ASP A C 1
ATOM 2078 O O . ASP A 1 255 ? 20.75 36.531 12.047 1 97.75 255 ASP A O 1
ATOM 2082 N N . GLU A 1 256 ? 21.531 34.562 11.25 1 98.06 256 GLU A N 1
ATOM 2083 C CA . GLU A 1 256 ? 22.344 35.25 10.242 1 98.06 256 GLU A CA 1
ATOM 2084 C C . GLU A 1 256 ? 21.484 36.062 9.297 1 98.06 256 GLU A C 1
ATOM 2086 O O . GLU A 1 256 ? 21.953 37.062 8.734 1 98.06 256 GLU A O 1
ATOM 2091 N N . TYR A 1 257 ? 20.25 35.75 9.203 1 97.75 257 TYR A N 1
ATOM 2092 C CA . TYR A 1 257 ? 19.391 36.406 8.227 1 97.75 257 TYR A CA 1
ATOM 2093 C C . TYR A 1 257 ? 18.219 37.094 8.898 1 97.75 257 TYR A C 1
ATOM 2095 O O . TYR A 1 257 ? 17.344 37.656 8.227 1 97.75 257 TYR A O 1
ATOM 2103 N N . GLY A 1 258 ? 18.156 37.062 10.242 1 96.69 258 GLY A N 1
ATOM 2104 C CA . GLY A 1 258 ? 17.031 37.625 10.969 1 96.69 258 GLY A CA 1
ATOM 2105 C C . GLY A 1 258 ? 15.727 36.906 10.734 1 96.69 258 GLY A C 1
ATOM 2106 O O . GLY A 1 258 ? 14.648 37.5 10.844 1 96.69 258 GLY A O 1
ATOM 2107 N N . ALA A 1 259 ? 15.797 35.625 10.305 1 97.88 259 ALA A N 1
ATOM 2108 C CA . ALA A 1 259 ? 14.625 34.781 10.008 1 97.88 259 ALA A CA 1
ATOM 2109 C C . ALA A 1 259 ? 14.109 34.094 11.266 1 97.88 259 ALA A C 1
ATOM 2111 O O . ALA A 1 259 ? 14.836 33.969 12.258 1 97.88 259 ALA A O 1
ATOM 2112 N N . VAL A 1 260 ? 12.836 33.688 11.258 1 97.25 260 VAL A N 1
ATOM 2113 C CA . VAL A 1 260 ? 12.219 33.062 12.43 1 97.25 260 VAL A CA 1
ATOM 2114 C C . VAL A 1 260 ? 11.75 31.656 12.094 1 97.25 260 VAL A C 1
ATOM 2116 O O . VAL A 1 260 ? 11.516 31.328 10.922 1 97.25 260 VAL A O 1
ATOM 2119 N N . ALA A 1 261 ? 11.641 30.828 13.125 1 97.5 261 ALA A N 1
ATOM 2120 C CA . ALA A 1 261 ? 11.188 29.453 12.93 1 97.5 261 ALA A CA 1
ATOM 2121 C C . ALA A 1 261 ? 10.016 29.125 13.852 1 97.5 261 ALA A C 1
ATOM 2123 O O . ALA A 1 261 ? 9.984 29.547 15.008 1 97.5 261 ALA A O 1
ATOM 2124 N N . ILE A 1 262 ? 9.062 28.484 13.312 1 96.94 262 ILE A N 1
ATOM 2125 C CA . ILE A 1 262 ? 7.977 27.891 14.086 1 96.94 262 ILE A CA 1
ATOM 2126 C C . ILE A 1 262 ? 7.98 26.375 13.898 1 96.94 262 ILE A C 1
ATOM 2128 O O . ILE A 1 262 ? 8.078 25.875 12.773 1 96.94 262 ILE A O 1
ATOM 2132 N N . GLY A 1 263 ? 7.898 25.609 15.016 1 96.75 263 GLY A N 1
ATOM 2133 C CA . GLY A 1 263 ? 7.941 24.156 14.938 1 96.75 263 GLY A CA 1
ATOM 2134 C C . GLY A 1 263 ? 6.582 23.516 15.125 1 96.75 263 GLY A C 1
ATOM 2135 O O . GLY A 1 263 ? 5.801 23.938 15.977 1 96.75 263 GLY A O 1
ATOM 2136 N N . GLU A 1 264 ? 6.277 22.578 14.32 1 94.56 264 GLU A N 1
ATOM 2137 C CA . GLU A 1 264 ? 5.145 21.703 14.57 1 94.56 264 GLU A CA 1
ATOM 2138 C C . GLU A 1 264 ? 5.539 20.531 15.477 1 94.56 264 GLU A C 1
ATOM 2140 O O . GLU A 1 264 ? 6.426 19.75 15.133 1 94.56 264 GLU A O 1
ATOM 2145 N N . VAL A 1 265 ? 4.84 20.438 16.547 1 93 265 VAL A N 1
ATOM 2146 C CA . VAL A 1 265 ? 5.207 19.422 17.516 1 93 265 VAL A CA 1
ATOM 2147 C C . VAL A 1 265 ? 4.004 18.531 17.828 1 93 265 VAL A C 1
ATOM 2149 O O . VAL A 1 265 ? 2.979 19.016 18.312 1 93 265 VAL A O 1
ATOM 2152 N N . GLY A 1 266 ? 4.098 17.281 17.422 1 89.19 266 GLY A N 1
ATOM 2153 C CA . GLY A 1 266 ? 3.168 16.25 17.828 1 89.19 266 GLY A CA 1
ATOM 2154 C C . GLY A 1 266 ? 3.812 15.172 18.688 1 89.19 266 GLY A C 1
ATOM 2155 O O . GLY A 1 266 ? 4.648 14.406 18.203 1 89.19 266 GLY A O 1
ATOM 2156 N N . ALA A 1 267 ? 3.473 15.156 19.938 1 89.12 267 ALA A N 1
ATOM 2157 C CA . ALA A 1 267 ? 4.059 14.203 20.875 1 89.12 267 ALA A CA 1
ATOM 2158 C C . ALA A 1 267 ? 3.068 13.844 21.969 1 89.12 267 ALA A C 1
ATOM 2160 O O . ALA A 1 267 ? 2.004 14.461 22.094 1 89.12 267 ALA A O 1
ATOM 2161 N N . ASP A 1 268 ? 3.414 12.805 22.734 1 86.88 268 ASP A N 1
ATOM 2162 C CA . ASP A 1 268 ? 2.596 12.422 23.875 1 86.88 268 ASP A CA 1
ATOM 2163 C C . ASP A 1 268 ? 2.441 13.586 24.859 1 86.88 268 ASP A C 1
ATOM 2165 O O . ASP A 1 268 ? 1.344 13.844 25.359 1 86.88 268 ASP A O 1
ATOM 2169 N N . ASP A 1 269 ? 3.486 14.258 25.016 1 88.12 269 ASP A N 1
ATOM 2170 C CA . ASP A 1 269 ? 3.514 15.508 25.766 1 88.12 269 ASP A CA 1
ATOM 2171 C C . ASP A 1 269 ? 4.035 16.656 24.906 1 88.12 269 ASP A C 1
ATOM 2173 O O . ASP A 1 269 ? 5.164 17.109 25.094 1 88.12 269 ASP A O 1
ATOM 2177 N N . SER A 1 270 ? 3.119 17.141 24.094 1 90.25 270 SER A N 1
ATOM 2178 C CA . SER A 1 270 ? 3.508 18.141 23.125 1 90.25 270 SER A CA 1
ATOM 2179 C C . SER A 1 270 ? 3.953 19.438 23.797 1 90.25 270 SER A C 1
ATOM 2181 O O . SER A 1 270 ? 4.875 20.109 23.312 1 90.25 270 SER A O 1
ATOM 2183 N N . LEU A 1 271 ? 3.344 19.797 24.906 1 88.5 271 LEU A N 1
ATOM 2184 C CA . LEU A 1 271 ? 3.678 21.047 25.594 1 88.5 271 LEU A CA 1
ATOM 2185 C C . LEU A 1 271 ? 5.098 21 26.141 1 88.5 271 LEU A C 1
ATOM 2187 O O . LEU A 1 271 ? 5.828 22 26.062 1 88.5 271 LEU A O 1
ATOM 2191 N N . ALA A 1 272 ? 5.465 19.844 26.688 1 88.88 272 ALA A N 1
ATOM 2192 C CA . ALA A 1 272 ? 6.832 19.688 27.188 1 88.88 272 ALA A CA 1
ATOM 2193 C C . ALA A 1 272 ? 7.844 19.797 26.062 1 88.88 272 ALA A C 1
ATOM 2195 O O . ALA A 1 272 ? 8.883 20.453 26.203 1 88.88 272 ALA A O 1
ATOM 2196 N N . VAL A 1 273 ? 7.543 19.234 24.984 1 92.75 273 VAL A N 1
ATOM 2197 C CA . VAL A 1 273 ? 8.445 19.25 23.828 1 92.75 273 VAL A CA 1
ATOM 2198 C C . VAL A 1 273 ? 8.508 20.672 23.25 1 92.75 273 VAL A C 1
ATOM 2200 O O . VAL A 1 273 ? 9.594 21.156 22.922 1 92.75 273 VAL A O 1
ATOM 2203 N N . MET A 1 274 ? 7.359 21.344 23.141 1 92.94 274 MET A N 1
ATOM 2204 C CA . MET A 1 274 ? 7.34 22.734 22.703 1 92.94 274 MET A CA 1
ATOM 2205 C C . MET A 1 274 ? 8.242 23.594 23.578 1 92.94 274 MET A C 1
ATOM 2207 O O . MET A 1 274 ? 8.992 24.422 23.062 1 92.94 274 MET A O 1
ATOM 2211 N N . ALA A 1 275 ? 8.141 23.344 24.859 1 90.5 275 ALA A N 1
ATOM 2212 C CA . ALA A 1 275 ? 8.953 24.094 25.812 1 90.5 275 ALA A CA 1
ATOM 2213 C C . ALA A 1 275 ? 10.438 23.859 25.578 1 90.5 275 ALA A C 1
ATOM 2215 O O . ALA A 1 275 ? 11.227 24.797 25.5 1 90.5 275 ALA A O 1
ATOM 2216 N N . ASP A 1 276 ? 10.797 22.609 25.391 1 92.94 276 ASP A N 1
ATOM 2217 C CA . ASP A 1 276 ? 12.195 22.25 25.172 1 92.94 276 ASP A CA 1
ATOM 2218 C C . ASP A 1 276 ? 12.719 22.875 23.875 1 92.94 276 ASP A C 1
ATOM 2220 O O . ASP A 1 276 ? 13.867 23.312 23.812 1 92.94 276 ASP A O 1
ATOM 2224 N N . TYR A 1 277 ? 11.938 22.938 22.875 1 95.88 277 TYR A N 1
ATOM 2225 C CA . TYR A 1 277 ? 12.367 23.344 21.547 1 95.88 277 TYR A CA 1
ATOM 2226 C C . TYR A 1 277 ? 12.383 24.859 21.422 1 95.88 277 TYR A C 1
ATOM 2228 O O . TYR A 1 277 ? 12.938 25.406 20.469 1 95.88 277 TYR A O 1
ATOM 2236 N N . THR A 1 278 ? 11.789 25.594 22.375 1 93.75 278 THR A N 1
ATOM 2237 C CA . THR A 1 278 ? 11.703 27.031 22.234 1 93.75 278 THR A CA 1
ATOM 2238 C C . THR A 1 278 ? 12.422 27.734 23.375 1 93.75 278 THR A C 1
ATOM 2240 O O . THR A 1 278 ? 12.672 28.938 23.328 1 93.75 278 THR A O 1
ATOM 2243 N N . SER A 1 279 ? 12.82 27.062 24.438 1 91.44 279 SER A N 1
ATOM 2244 C CA . SER A 1 279 ? 13.422 27.672 25.625 1 91.44 279 SER A CA 1
ATOM 2245 C C . SER A 1 279 ? 14.852 28.125 25.344 1 91.44 279 SER A C 1
ATOM 2247 O O . SER A 1 279 ? 15.5 27.609 24.438 1 91.44 279 SER A O 1
ATOM 2249 N N . GLY A 1 280 ? 15.312 29.109 26.078 1 90.81 280 GLY A N 1
ATOM 2250 C CA . GLY A 1 280 ? 16.703 29.516 26.062 1 90.81 280 GLY A CA 1
ATOM 2251 C C . GLY A 1 280 ? 17.016 30.531 24.984 1 90.81 280 GLY A C 1
ATOM 2252 O O . GLY A 1 280 ? 18.078 31.156 25 1 90.81 280 GLY A O 1
ATOM 2253 N N . GLY A 1 281 ? 16.141 30.672 24.031 1 91.62 281 GLY A N 1
ATOM 2254 C CA . GLY A 1 281 ? 16.328 31.672 23 1 91.62 281 GLY A CA 1
ATOM 2255 C C . GLY A 1 281 ? 17.344 31.25 21.938 1 91.62 281 GLY A C 1
ATOM 2256 O O . GLY A 1 281 ? 17.844 32.094 21.188 1 91.62 281 GLY A O 1
ATOM 2257 N N . ASP A 1 282 ? 17.641 29.984 21.922 1 95.62 282 ASP A N 1
ATOM 2258 C CA . ASP A 1 282 ? 18.703 29.547 21 1 95.62 282 ASP A CA 1
ATOM 2259 C C . ASP A 1 282 ? 18.219 28.391 20.125 1 95.62 282 ASP A C 1
ATOM 2261 O O . ASP A 1 282 ? 19.031 27.703 19.5 1 95.62 282 ASP A O 1
ATOM 2265 N N . LYS A 1 283 ? 16.938 28.109 20.141 1 96.81 283 LYS A N 1
ATOM 2266 C CA . LYS A 1 283 ? 16.344 27.062 19.312 1 96.81 283 LYS A CA 1
ATOM 2267 C C . LYS A 1 283 ? 15.234 27.625 18.422 1 96.81 283 LYS A C 1
ATOM 2269 O O . LYS A 1 283 ? 15.453 28.594 17.703 1 96.81 283 LYS A O 1
ATOM 2274 N N . LEU A 1 284 ? 14.086 27.094 18.453 1 96.94 284 LEU A N 1
ATOM 2275 C CA . LEU A 1 284 ? 12.984 27.625 17.641 1 96.94 284 LEU A CA 1
ATOM 2276 C C . LEU A 1 284 ? 12.406 28.875 18.281 1 96.94 284 LEU A C 1
ATOM 2278 O O . LEU A 1 284 ? 12.461 29.047 19.5 1 96.94 284 LEU A O 1
ATOM 2282 N N . HIS A 1 285 ? 11.898 29.766 17.5 1 95.88 285 HIS A N 1
ATOM 2283 C CA . HIS A 1 285 ? 11.266 30.984 18 1 95.88 285 HIS A CA 1
ATOM 2284 C C . HIS A 1 285 ? 9.898 30.688 18.609 1 95.88 285 HIS A C 1
ATOM 2286 O O . HIS A 1 285 ? 9.539 31.25 19.641 1 95.88 285 HIS A O 1
ATOM 2292 N N . MET A 1 286 ? 9.18 29.812 17.922 1 94.44 286 MET A N 1
ATOM 2293 C CA . MET A 1 286 ? 7.82 29.438 18.312 1 94.44 286 MET A CA 1
ATOM 2294 C C . MET A 1 286 ? 7.551 27.969 18.016 1 94.44 286 MET A C 1
ATOM 2296 O O . MET A 1 286 ? 8.289 27.344 17.25 1 94.44 286 MET A O 1
ATOM 2300 N N . ALA A 1 287 ? 6.551 27.484 18.625 1 94.25 287 ALA A N 1
ATOM 2301 C CA . ALA A 1 287 ? 6.07 26.141 18.312 1 94.25 287 ALA A CA 1
ATOM 2302 C C . ALA A 1 287 ? 4.562 26.031 18.531 1 94.25 287 ALA A C 1
ATOM 2304 O O . ALA A 1 287 ? 3.99 26.781 19.344 1 94.25 287 ALA A O 1
ATOM 2305 N N . TYR A 1 288 ? 3.951 25.219 17.766 1 92.75 288 TYR A N 1
ATOM 2306 C CA . TYR A 1 288 ? 2.545 24.906 17.969 1 92.75 288 TYR A CA 1
ATOM 2307 C C . TYR A 1 288 ? 2.332 23.391 18 1 92.75 288 TYR A C 1
ATOM 2309 O O . TYR A 1 288 ? 3.191 22.625 17.547 1 92.75 288 TYR A O 1
ATOM 2317 N N . SER A 1 289 ? 1.229 23 18.609 1 89.81 289 SER A N 1
ATOM 2318 C CA . SER A 1 289 ? 0.829 21.594 18.656 1 89.81 289 SER A CA 1
ATOM 2319 C C . SER A 1 289 ? -0.611 21.406 18.188 1 89.81 289 SER A C 1
ATOM 2321 O O . SER A 1 289 ? -1.265 22.375 17.781 1 89.81 289 SER A O 1
ATOM 2323 N N . PHE A 1 290 ? -1.053 20.234 18.219 1 90.19 290 PHE A N 1
ATOM 2324 C CA . PHE A 1 290 ? -2.395 19.922 17.75 1 90.19 290 PHE A CA 1
ATOM 2325 C C . PHE A 1 290 ? -3.402 19.984 18.891 1 90.19 290 PHE A C 1
ATOM 2327 O O . PHE A 1 290 ? -4.586 19.688 18.703 1 90.19 290 PHE A O 1
ATOM 2334 N N . ASN A 1 291 ? -3.061 20.484 19.984 1 89.56 291 ASN A N 1
ATOM 2335 C CA . ASN A 1 291 ? -3.93 20.438 21.156 1 89.56 291 ASN A CA 1
ATOM 2336 C C . ASN A 1 291 ? -5.191 21.266 20.953 1 89.56 291 ASN A C 1
ATOM 2338 O O . ASN A 1 291 ? -6.262 20.922 21.453 1 89.56 291 ASN A O 1
ATOM 2342 N N . LEU A 1 292 ? -5.082 22.375 20.219 1 93.38 292 LEU A N 1
ATOM 2343 C CA . LEU A 1 292 ? -6.258 23.188 19.969 1 93.38 292 LEU A CA 1
ATOM 2344 C C . LEU A 1 292 ? -6.852 22.891 18.594 1 93.38 292 LEU A C 1
ATOM 2346 O O . LEU A 1 292 ? -7.699 23.641 18.094 1 93.38 292 LEU A O 1
ATOM 2350 N N . LEU A 1 293 ? -6.371 21.812 17.984 1 94.56 293 LEU A N 1
ATOM 2351 C CA . LEU A 1 293 ? -6.855 21.406 16.672 1 94.56 293 LEU A CA 1
ATOM 2352 C C . LEU A 1 293 ? -7.715 20.141 16.797 1 94.56 293 LEU A C 1
ATOM 2354 O O . LEU A 1 293 ? -7.918 19.438 15.805 1 94.56 293 LEU A O 1
ATOM 2358 N N . THR A 1 294 ? -8.219 19.859 18 1 92.38 294 THR A N 1
ATOM 2359 C CA . THR A 1 294 ? -9.109 18.75 18.297 1 92.38 294 THR A CA 1
ATOM 2360 C C . THR A 1 294 ? -10.547 19.219 18.438 1 92.38 294 THR A C 1
ATOM 2362 O O . THR A 1 294 ? -10.812 20.422 18.453 1 92.38 294 THR A O 1
ATOM 2365 N N . PRO A 1 295 ? -11.477 18.266 18.578 1 91.62 295 PRO A N 1
ATOM 2366 C CA . PRO A 1 295 ? -12.875 18.656 18.75 1 91.62 295 PRO A CA 1
ATOM 2367 C C . PRO A 1 295 ? -13.156 19.266 20.125 1 91.62 295 PRO A C 1
ATOM 2369 O O . PRO A 1 295 ? -14.234 19.812 20.359 1 91.62 295 PRO A O 1
ATOM 2372 N N . GLN A 1 296 ? -12.242 19.188 21 1 91.62 296 GLN A N 1
ATOM 2373 C CA . GLN A 1 296 ? -12.445 19.703 22.344 1 91.62 296 GLN A CA 1
ATOM 2374 C C . GLN A 1 296 ? -12.461 21.234 22.359 1 91.62 296 GLN A C 1
ATOM 2376 O O . GLN A 1 296 ? -11.438 21.859 22.094 1 91.62 296 GLN A O 1
ATOM 2381 N N . PHE A 1 297 ? -13.641 21.812 22.641 1 94.62 297 PHE A N 1
ATOM 2382 C CA . PHE A 1 297 ? -13.805 23.266 22.75 1 94.62 297 PHE A CA 1
ATOM 2383 C C . PHE A 1 297 ? -14.484 23.641 24.062 1 94.62 297 PHE A C 1
ATOM 2385 O O . PHE A 1 297 ? -15.711 23.547 24.172 1 94.62 297 PHE A O 1
ATOM 2392 N N . SER A 1 298 ? -13.68 24.016 25.031 1 95.5 298 SER A N 1
ATOM 2393 C CA . SER A 1 298 ? -14.148 24.469 26.328 1 95.5 298 SER A CA 1
ATOM 2394 C C . SER A 1 298 ? -13.188 25.469 26.953 1 95.5 298 SER A C 1
ATOM 2396 O O . SER A 1 298 ? -12 25.5 26.609 1 95.5 298 SER A O 1
ATOM 2398 N N . SER A 1 299 ? -13.75 26.328 27.812 1 96.62 299 SER A N 1
ATOM 2399 C CA . SER A 1 299 ? -12.93 27.297 28.531 1 96.62 299 SER A CA 1
ATOM 2400 C C . SER A 1 299 ? -11.82 26.609 29.312 1 96.62 299 SER A C 1
ATOM 2402 O O . SER A 1 299 ? -10.68 27.062 29.328 1 96.62 299 SER A O 1
ATOM 2404 N N . ARG A 1 300 ? -12.148 25.5 29.891 1 96.19 300 ARG A N 1
ATOM 2405 C CA . ARG A 1 300 ? -11.188 24.75 30.688 1 96.19 300 ARG A CA 1
ATOM 2406 C C . ARG A 1 300 ? -10.039 24.234 29.828 1 96.19 300 ARG A C 1
ATOM 2408 O O . ARG A 1 300 ? -8.875 24.312 30.219 1 96.19 300 ARG A O 1
ATOM 2415 N N . HIS A 1 301 ? -10.359 23.688 28.719 1 94.75 301 HIS A N 1
ATOM 2416 C CA . HIS A 1 301 ? -9.352 23.125 27.828 1 94.75 301 HIS A CA 1
ATOM 2417 C C . HIS A 1 301 ? -8.406 24.219 27.328 1 94.75 301 HIS A C 1
ATOM 2419 O O . HIS A 1 301 ? -7.184 24.062 27.391 1 94.75 301 HIS A O 1
ATOM 2425 N N . ILE A 1 302 ? -8.945 25.312 26.859 1 96.06 302 ILE A N 1
ATOM 2426 C CA . ILE A 1 302 ? -8.148 26.422 26.312 1 96.06 302 ILE A CA 1
ATOM 2427 C C . ILE A 1 302 ? -7.258 27 27.422 1 96.06 302 ILE A C 1
ATOM 2429 O O . ILE A 1 302 ? -6.051 27.156 27.219 1 96.06 302 ILE A O 1
ATOM 2433 N N . ARG A 1 303 ? -7.848 27.266 28.562 1 96.62 303 ARG A N 1
ATOM 2434 C CA . ARG A 1 303 ? -7.117 27.812 29.703 1 96.62 303 ARG A CA 1
ATOM 2435 C C . ARG A 1 303 ? -5.969 26.891 30.094 1 96.62 303 ARG A C 1
ATOM 2437 O O . ARG A 1 303 ? -4.84 27.344 30.312 1 96.62 303 ARG A O 1
ATOM 2444 N N . ARG A 1 304 ? -6.242 25.656 30.125 1 94.12 304 ARG A N 1
ATOM 2445 C CA . ARG A 1 304 ? -5.238 24.672 30.531 1 94.12 304 ARG A CA 1
ATOM 2446 C C . ARG A 1 304 ? -4.055 24.688 29.578 1 94.12 304 ARG A C 1
ATOM 2448 O O . ARG A 1 304 ? -2.9 24.609 30 1 94.12 304 ARG A O 1
ATOM 2455 N N . GLN A 1 305 ? -4.309 24.75 28.25 1 91.5 305 GLN A N 1
ATOM 2456 C CA . GLN A 1 305 ? -3.227 24.781 27.281 1 91.5 305 GLN A CA 1
ATOM 2457 C C . GLN A 1 305 ? -2.293 25.953 27.516 1 91.5 305 GLN A C 1
ATOM 2459 O O . GLN A 1 305 ? -1.071 25.797 27.5 1 91.5 305 GLN A O 1
ATOM 2464 N N . VAL A 1 306 ? -2.842 27.109 27.797 1 92.94 306 VAL A N 1
ATOM 2465 C CA . VAL A 1 306 ? -2.066 28.328 27.938 1 92.94 306 VAL A CA 1
ATOM 2466 C C . VAL A 1 306 ? -1.331 28.312 29.281 1 92.94 306 VAL A C 1
ATOM 2468 O O . VAL A 1 306 ? -0.129 28.594 29.344 1 92.94 306 VAL A O 1
ATOM 2471 N N . GLU A 1 307 ? -2.02 27.938 30.328 1 94.06 307 GLU A N 1
ATOM 2472 C CA . GLU A 1 307 ? -1.433 27.938 31.656 1 94.06 307 GLU A CA 1
ATOM 2473 C C . GLU A 1 307 ? -0.324 26.906 31.781 1 94.06 307 GLU A C 1
ATOM 2475 O O . GLU A 1 307 ? 0.709 27.156 32.406 1 94.06 307 GLU A O 1
ATOM 2480 N N . GLU A 1 308 ? -0.576 25.781 31.188 1 91.25 308 GLU A N 1
ATOM 2481 C CA . GLU A 1 308 ? 0.439 24.734 31.25 1 91.25 308 GLU A CA 1
ATOM 2482 C C . GLU A 1 308 ? 1.688 25.125 30.469 1 91.25 308 GLU A C 1
ATOM 2484 O O . GLU A 1 308 ? 2.811 24.891 30.922 1 91.25 308 GLU A O 1
ATOM 2489 N N . PHE A 1 309 ? 1.503 25.656 29.328 1 89.88 309 PHE A N 1
ATOM 2490 C CA . PHE A 1 309 ? 2.65 26.125 28.562 1 89.88 309 PHE A CA 1
ATOM 2491 C C . PHE A 1 309 ? 3.436 27.172 29.344 1 89.88 309 PHE A C 1
ATOM 2493 O O . PHE A 1 309 ? 4.656 27.078 29.453 1 89.88 309 PHE A O 1
ATOM 2500 N N . ASN A 1 310 ? 2.748 28.125 29.891 1 88.38 310 ASN A N 1
ATOM 2501 C CA . ASN A 1 310 ? 3.395 29.219 30.609 1 88.38 310 ASN A CA 1
ATOM 2502 C C . ASN A 1 310 ? 4.121 28.703 31.859 1 88.38 310 ASN A C 1
ATOM 2504 O O . ASN A 1 310 ? 5.152 29.25 32.25 1 88.38 310 ASN A O 1
ATOM 2508 N N . ALA A 1 311 ? 3.549 27.734 32.438 1 89.5 311 ALA A N 1
ATOM 2509 C CA . ALA A 1 311 ? 4.148 27.172 33.625 1 89.5 311 ALA A CA 1
ATOM 2510 C C . ALA A 1 311 ? 5.441 26.422 33.312 1 89.5 311 ALA A C 1
ATOM 2512 O O . ALA A 1 311 ? 6.375 26.406 34.125 1 89.5 311 ALA A O 1
ATOM 2513 N N . ARG A 1 312 ? 5.473 25.906 32.156 1 85.56 312 ARG A N 1
ATOM 2514 C CA . ARG A 1 312 ? 6.586 25.031 31.797 1 85.56 312 ARG A CA 1
ATOM 2515 C C . ARG A 1 312 ? 7.684 25.797 31.078 1 85.56 312 ARG A C 1
ATOM 2517 O O . ARG A 1 312 ? 8.836 25.375 31.062 1 85.56 312 ARG A O 1
ATOM 2524 N N . VAL A 1 313 ? 7.289 26.828 30.516 1 78.56 313 VAL A N 1
ATOM 2525 C CA . VAL A 1 313 ? 8.227 27.5 29.625 1 78.56 313 VAL A CA 1
ATOM 2526 C C . VAL A 1 313 ? 8.586 28.859 30.203 1 78.56 313 VAL A C 1
ATOM 2528 O O . VAL A 1 313 ? 7.711 29.688 30.469 1 78.56 313 VAL A O 1
ATOM 2531 N N . LYS A 1 314 ? 9.852 29.062 30.484 1 73.56 314 LYS A N 1
ATOM 2532 C CA . LYS A 1 314 ? 10.281 30.344 31.062 1 73.56 314 LYS A CA 1
ATOM 2533 C C . LYS A 1 314 ? 10.406 31.406 29.984 1 73.56 314 LYS A C 1
ATOM 2535 O O . LYS A 1 314 ? 9.867 32.5 30.125 1 73.56 314 LYS A O 1
ATOM 2540 N N . ASP A 1 315 ? 11.062 31.109 28.859 1 79.56 315 ASP A N 1
ATOM 2541 C CA . ASP A 1 315 ? 11.312 32.156 27.891 1 79.56 315 ASP A CA 1
ATOM 2542 C C . ASP A 1 315 ? 10.906 31.719 26.484 1 79.56 315 ASP A C 1
ATOM 2544 O O . ASP A 1 315 ? 11.305 32.312 25.484 1 79.56 315 ASP A O 1
ATOM 2548 N N . GLY A 1 316 ? 10.094 30.766 26.406 1 82.44 316 GLY A N 1
ATOM 2549 C CA . GLY A 1 316 ? 9.586 30.312 25.125 1 82.44 316 GLY A CA 1
ATOM 2550 C C . GLY A 1 316 ? 8.336 31.047 24.672 1 82.44 316 GLY A C 1
ATOM 2551 O O . GLY A 1 316 ? 7.762 31.828 25.438 1 82.44 316 GLY A O 1
ATOM 2552 N N . TRP A 1 317 ? 7.988 30.906 23.422 1 89.12 317 TRP A N 1
ATOM 2553 C CA . TRP A 1 317 ? 6.828 31.578 22.844 1 89.12 317 TRP A CA 1
ATOM 2554 C C . TRP A 1 317 ? 5.938 30.594 22.094 1 89.12 317 TRP A C 1
ATOM 2556 O O . TRP A 1 317 ? 6.406 29.844 21.234 1 89.12 317 TRP A O 1
ATOM 2566 N N . ALA A 1 318 ? 4.695 30.547 22.484 1 89.81 318 ALA A N 1
ATOM 2567 C CA . ALA A 1 318 ? 3.758 29.625 21.859 1 89.81 318 ALA A CA 1
ATOM 2568 C C . ALA A 1 318 ? 3.066 30.25 20.656 1 89.81 318 ALA A C 1
ATOM 2570 O O . ALA A 1 318 ? 2.949 31.484 20.578 1 89.81 318 ALA A O 1
ATOM 2571 N N . SER A 1 319 ? 2.83 29.406 19.766 1 93 319 SER A N 1
ATOM 2572 C CA . SER A 1 319 ? 1.876 29.766 18.703 1 93 319 SER A CA 1
ATOM 2573 C C . SER A 1 319 ? 0.588 28.953 18.844 1 93 319 SER A C 1
ATOM 2575 O O . SER A 1 319 ? 0.625 27.766 19.141 1 93 319 SER A O 1
ATOM 2577 N N . TRP A 1 320 ? -0.522 29.562 18.75 1 92.38 320 TRP A N 1
ATOM 2578 C CA . TRP A 1 320 ? -1.812 28.891 18.906 1 92.38 320 TRP A CA 1
ATOM 2579 C C . TRP A 1 320 ? -2.533 28.797 17.578 1 92.38 320 TRP A C 1
ATOM 2581 O O . TRP A 1 320 ? -2.945 29.812 17 1 92.38 320 TRP A O 1
ATOM 2591 N N . SER A 1 321 ? -2.617 27.594 17.125 1 94 321 SER A N 1
ATOM 2592 C CA . SER A 1 321 ? -3.365 27.312 15.906 1 94 321 SER A CA 1
ATOM 2593 C C . SER A 1 321 ? -4.691 26.625 16.219 1 94 321 SER A C 1
ATOM 2595 O O . SER A 1 321 ? -4.727 25.625 16.922 1 94 321 SER A O 1
ATOM 2597 N N . VAL A 1 322 ? -5.734 27.188 15.672 1 95.81 322 VAL A N 1
ATOM 2598 C CA . VAL A 1 322 ? -7.039 26.562 15.852 1 95.81 322 VAL A CA 1
ATOM 2599 C C . VAL A 1 322 ? -7.531 26 14.523 1 95.81 322 VAL A C 1
ATOM 2601 O O . VAL A 1 322 ? -8.594 25.375 14.461 1 95.81 322 VAL A O 1
ATOM 2604 N N . GLY A 1 323 ? -6.738 26.172 13.508 1 95.56 323 GLY A N 1
ATOM 2605 C CA . GLY A 1 323 ? -6.996 25.625 12.188 1 95.56 323 GLY A CA 1
ATOM 2606 C C . GLY A 1 323 ? -5.742 25.516 11.336 1 95.56 323 GLY A C 1
ATOM 2607 O O . GLY A 1 323 ? -4.84 26.359 11.445 1 95.56 323 GLY A O 1
ATOM 2608 N N . ASN A 1 324 ? -5.66 24.562 10.523 1 96.69 324 ASN A N 1
ATOM 2609 C CA . ASN A 1 324 ? -4.598 24.391 9.539 1 96.69 324 ASN A CA 1
ATOM 2610 C C . ASN A 1 324 ? -4.988 23.375 8.469 1 96.69 324 ASN A C 1
ATOM 2612 O O . ASN A 1 324 ? -6.125 22.891 8.445 1 96.69 324 ASN A O 1
ATOM 2616 N N . HIS A 1 325 ? -4.094 23.094 7.613 1 97.19 325 HIS A N 1
ATOM 2617 C CA . HIS A 1 325 ? -4.34 22.266 6.441 1 97.19 325 HIS A CA 1
ATOM 2618 C C . HIS A 1 325 ? -4.434 20.797 6.824 1 97.19 325 HIS A C 1
ATOM 2620 O O . HIS A 1 325 ? -4.688 19.938 5.969 1 97.19 325 HIS A O 1
ATOM 2626 N N . ASP A 1 326 ? -4.289 20.453 8.094 1 95.31 326 ASP A N 1
ATOM 2627 C CA . ASP A 1 326 ? -4.242 19.047 8.508 1 95.31 326 ASP A CA 1
ATOM 2628 C C . ASP A 1 326 ? -5.445 18.688 9.375 1 95.31 326 ASP A C 1
ATOM 2630 O O . ASP A 1 326 ? -5.598 17.531 9.789 1 95.31 326 ASP A O 1
ATOM 2634 N N . SER A 1 327 ? -6.281 19.672 9.695 1 95.06 327 SER A N 1
ATOM 2635 C CA . SER A 1 327 ? -7.363 19.438 10.648 1 95.06 327 SER A CA 1
ATOM 2636 C C . SER A 1 327 ? -8.703 19.922 10.094 1 95.06 327 SER A C 1
ATOM 2638 O O . SER A 1 327 ? -8.75 20.844 9.273 1 95.06 327 SER A O 1
ATOM 2640 N N . ILE A 1 328 ? -9.766 19.312 10.594 1 95.31 328 ILE A N 1
ATOM 2641 C CA . ILE A 1 328 ? -11.117 19.75 10.266 1 95.31 328 ILE A CA 1
ATOM 2642 C C . ILE A 1 328 ? -11.25 21.25 10.562 1 95.31 328 ILE A C 1
ATOM 2644 O O . ILE A 1 328 ? -10.781 21.719 11.594 1 95.31 328 ILE A O 1
ATOM 2648 N N . ARG A 1 329 ? -11.836 21.984 9.719 1 96.81 329 ARG A N 1
ATOM 2649 C CA . ARG A 1 329 ? -11.969 23.422 9.898 1 96.81 329 ARG A CA 1
ATOM 2650 C C . ARG A 1 329 ? -12.656 23.75 11.227 1 96.81 329 ARG A C 1
ATOM 2652 O O . ARG A 1 329 ? -13.617 23.078 11.609 1 96.81 329 ARG A O 1
ATOM 2659 N N . VAL A 1 330 ? -12.188 24.734 11.828 1 96.69 330 VAL A N 1
ATOM 2660 C CA . VAL A 1 330 ? -12.586 25.078 13.188 1 96.69 330 VAL A CA 1
ATOM 2661 C C . VAL A 1 330 ? -14.078 25.422 13.211 1 96.69 330 VAL A C 1
ATOM 2663 O O . VAL A 1 330 ? -14.773 25.125 14.188 1 96.69 330 VAL A O 1
ATOM 2666 N N . ALA A 1 331 ? -14.625 26.031 12.141 1 96.31 331 ALA A N 1
ATOM 2667 C CA . ALA A 1 331 ? -16.031 26.406 12.07 1 96.31 331 ALA A CA 1
ATOM 2668 C C . ALA A 1 331 ? -16.938 25.188 12.195 1 96.31 331 ALA A C 1
ATOM 2670 O O . ALA A 1 331 ? -18.047 25.281 12.719 1 96.31 331 ALA A O 1
ATOM 2671 N N . THR A 1 332 ? -16.453 24.094 11.734 1 95.38 332 THR A N 1
ATOM 2672 C CA . THR A 1 332 ? -17.188 22.828 11.82 1 95.38 332 THR A CA 1
ATOM 2673 C C . THR A 1 332 ? -16.812 22.078 13.094 1 95.38 332 THR A C 1
ATOM 2675 O O . THR A 1 332 ? -17.688 21.672 13.859 1 95.38 332 THR A O 1
ATOM 2678 N N . ARG A 1 333 ? -15.586 21.984 13.367 1 94.75 333 ARG A N 1
ATOM 2679 C CA . ARG A 1 333 ? -15.047 21.156 14.438 1 94.75 333 ARG A CA 1
ATOM 2680 C C . ARG A 1 333 ? -15.539 21.625 15.797 1 94.75 333 ARG A C 1
ATOM 2682 O O . ARG A 1 333 ? -15.906 20.797 16.656 1 94.75 333 ARG A O 1
ATOM 2689 N N . TRP A 1 334 ? -15.625 22.922 16.031 1 95.62 334 TRP A N 1
ATOM 2690 C CA . TRP A 1 334 ? -15.945 23.453 17.344 1 95.62 334 TRP A CA 1
ATOM 2691 C C . TRP A 1 334 ? -17.422 23.828 17.422 1 95.62 334 TRP A C 1
ATOM 2693 O O . TRP A 1 334 ? -17.906 24.266 18.484 1 95.62 334 TRP A O 1
ATOM 2703 N N . SER A 1 335 ? -18.234 23.688 16.375 1 92.06 335 SER A N 1
ATOM 2704 C CA . SER A 1 335 ? -19.672 23.938 16.422 1 92.06 335 SER A CA 1
ATOM 2705 C C . SER A 1 335 ? -20.422 22.719 16.953 1 92.06 335 SER A C 1
ATOM 2707 O O . SER A 1 335 ? -21.609 22.812 17.297 1 92.06 335 SER A O 1
ATOM 2709 N N . ALA A 1 336 ? -19.812 21.641 17.125 1 79 336 ALA A N 1
ATOM 2710 C CA . ALA A 1 336 ? -20.344 20.422 17.703 1 79 336 ALA A CA 1
ATOM 2711 C C . ALA A 1 336 ? -21.656 20.031 17.031 1 79 336 ALA A C 1
ATOM 2713 O O . ALA A 1 336 ? -22.656 19.75 17.703 1 79 336 ALA A O 1
ATOM 2714 N N . GLY A 1 337 ? -21.734 20.156 15.758 1 77.62 337 GLY A N 1
ATOM 2715 C CA . GLY A 1 337 ? -22.891 19.656 15.023 1 77.62 337 GLY A CA 1
ATOM 2716 C C . GLY A 1 337 ? -23.938 20.734 14.773 1 77.62 337 GLY A C 1
ATOM 2717 O O . GLY A 1 337 ? -24.891 20.5 14.023 1 77.62 337 GLY A O 1
ATOM 2718 N N . GLU A 1 338 ? -23.875 21.891 15.414 1 78.38 338 GLU A N 1
ATOM 2719 C CA . GLU A 1 338 ? -24.828 22.969 15.219 1 78.38 338 GLU A CA 1
ATOM 2720 C C . GLU A 1 338 ? -24.328 23.969 14.18 1 78.38 338 GLU A C 1
ATOM 2722 O O . GLU A 1 338 ? -24.203 25.156 14.477 1 78.38 338 GLU A O 1
ATOM 2727 N N . SER A 1 339 ? -24.125 23.578 12.93 1 78.38 339 SER A N 1
ATOM 2728 C CA . SER A 1 339 ? -23.344 24.344 11.977 1 78.38 339 SER A CA 1
ATOM 2729 C C . SER A 1 339 ? -24.234 25.141 11.031 1 78.38 339 SER A C 1
ATOM 2731 O O . SER A 1 339 ? -24.062 25.094 9.812 1 78.38 339 SER A O 1
ATOM 2733 N N . THR A 1 340 ? -25.266 25.922 11.664 1 87.38 340 THR A N 1
ATOM 2734 C CA . THR A 1 340 ? -25.984 26.859 10.805 1 87.38 340 THR A CA 1
ATOM 2735 C C . THR A 1 340 ? -25.078 28.031 10.43 1 87.38 340 THR A C 1
ATOM 2737 O O . THR A 1 340 ? -24.094 28.312 11.117 1 87.38 340 THR A O 1
ATOM 2740 N N . PRO A 1 341 ? -25.391 28.703 9.289 1 91.06 341 PRO A N 1
ATOM 2741 C CA . PRO A 1 341 ? -24.547 29.828 8.875 1 91.06 341 PRO A CA 1
ATOM 2742 C C . PRO A 1 341 ? -24.391 30.875 9.969 1 91.06 341 PRO A C 1
ATOM 2744 O O . PRO A 1 341 ? -23.297 31.391 10.203 1 91.06 341 PRO A O 1
ATOM 2747 N N . ALA A 1 342 ? -25.484 31.188 10.664 1 91.44 342 ALA A N 1
ATOM 2748 C CA . ALA A 1 342 ? -25.438 32.188 11.719 1 91.44 342 ALA A CA 1
ATOM 2749 C C . ALA A 1 342 ? -24.547 31.75 12.875 1 91.44 342 ALA A C 1
ATOM 2751 O O . ALA A 1 342 ? -23.766 32.531 13.414 1 91.44 342 ALA A O 1
ATOM 2752 N N . VAL A 1 343 ? -24.656 30.562 13.281 1 92 343 VAL A N 1
ATOM 2753 C CA . VAL A 1 343 ? -23.859 30 14.367 1 92 343 VAL A CA 1
ATOM 2754 C C . VAL A 1 343 ? -22.391 29.984 13.969 1 92 343 VAL A C 1
ATOM 2756 O O . VAL A 1 343 ? -21.531 30.391 14.742 1 92 343 VAL A O 1
ATOM 2759 N N . ARG A 1 344 ? -22.141 29.547 12.758 1 94.25 344 ARG A N 1
ATOM 2760 C CA . ARG A 1 344 ? -20.766 29.484 12.289 1 94.25 344 ARG A CA 1
ATOM 2761 C C . ARG A 1 344 ? -20.141 30.875 12.266 1 94.25 344 ARG A C 1
ATOM 2763 O O . ARG A 1 344 ? -18.969 31.047 12.617 1 94.25 344 ARG A O 1
ATOM 2770 N N . SER A 1 345 ? -20.938 31.781 11.805 1 95.75 345 SER A N 1
ATOM 2771 C CA . SER A 1 345 ? -20.438 33.156 11.758 1 95.75 345 SER A CA 1
ATOM 2772 C C . SER A 1 345 ? -20.078 33.656 13.148 1 95.75 345 SER A C 1
ATOM 2774 O O . SER A 1 345 ? -18.984 34.188 13.367 1 95.75 345 SER A O 1
ATOM 2776 N N . SER A 1 346 ? -21 33.531 14.117 1 96.5 346 SER A N 1
ATOM 2777 C CA . SER A 1 346 ? -20.766 34 15.484 1 96.5 346 SER A CA 1
ATOM 2778 C C . SER A 1 346 ? -19.609 33.25 16.125 1 96.5 346 SER A C 1
ATOM 2780 O O . SER A 1 346 ? -18.766 33.875 16.797 1 96.5 346 SER A O 1
ATOM 2782 N N . LEU A 1 347 ? -19.594 31.984 15.914 1 97.38 347 LEU A N 1
ATOM 2783 C CA . LEU A 1 347 ? -18.516 31.156 16.469 1 97.38 347 LEU A CA 1
ATOM 2784 C C . LEU A 1 347 ? -17.172 31.578 15.906 1 97.38 347 LEU A C 1
ATOM 2786 O O . LEU A 1 347 ? -16.203 31.734 16.656 1 97.38 347 LEU A O 1
ATOM 2790 N N . SER A 1 348 ? -17.109 31.75 14.609 1 97.69 348 SER A N 1
ATOM 2791 C CA . SER A 1 348 ? -15.844 32.125 13.969 1 97.69 348 SER A CA 1
ATOM 2792 C C . SER A 1 348 ? -15.328 33.469 14.477 1 97.69 348 SER A C 1
ATOM 2794 O O . SER A 1 348 ? -14.125 33.625 14.672 1 97.69 348 SER A O 1
ATOM 2796 N N . LYS A 1 349 ? -16.219 34.406 14.656 1 98.25 349 LYS A N 1
ATOM 2797 C CA . LYS A 1 349 ? -15.836 35.719 15.203 1 98.25 349 LYS A CA 1
ATOM 2798 C C . LYS A 1 349 ? -15.297 35.562 16.625 1 98.25 349 LYS A C 1
ATOM 2800 O O . LYS A 1 349 ? -14.242 36.125 16.953 1 98.25 349 LYS A O 1
ATOM 2805 N N . LEU A 1 350 ? -15.984 34.781 17.406 1 98 350 LEU A N 1
ATOM 2806 C CA . LEU A 1 350 ? -15.547 34.562 18.781 1 98 350 LEU A CA 1
ATOM 2807 C C . LEU A 1 350 ? -14.18 33.875 18.812 1 98 350 LEU A C 1
ATOM 2809 O O . LEU A 1 350 ? -13.297 34.312 19.578 1 98 350 LEU A O 1
ATOM 2813 N N . VAL A 1 351 ? -14.008 32.844 18.016 1 97.88 351 VAL A N 1
ATOM 2814 C CA . VAL A 1 351 ? -12.773 32.062 18 1 97.88 351 VAL A CA 1
ATOM 2815 C C . VAL A 1 351 ? -11.594 32.969 17.625 1 97.88 351 VAL A C 1
ATOM 2817 O O . VAL A 1 351 ? -10.539 32.906 18.25 1 97.88 351 VAL A O 1
ATOM 2820 N N . LEU A 1 352 ? -11.773 33.781 16.609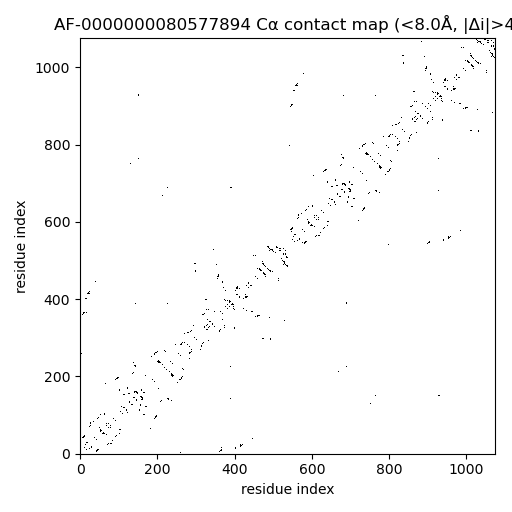 1 98.19 352 LEU A N 1
ATOM 2821 C CA . LEU A 1 352 ? -10.703 34.688 16.219 1 98.19 352 LEU A CA 1
ATOM 2822 C C . LEU A 1 352 ? -10.367 35.656 17.344 1 98.19 352 LEU A C 1
ATOM 2824 O O . LEU A 1 352 ? -9.188 35.844 17.672 1 98.19 352 LEU A O 1
ATOM 2828 N N . ALA A 1 353 ? -11.367 36.281 17.969 1 98.38 353 ALA A N 1
ATOM 2829 C CA . ALA A 1 353 ? -11.156 37.219 19.062 1 98.38 353 ALA A CA 1
ATOM 2830 C C . ALA A 1 353 ? -10.414 36.531 20.219 1 98.38 353 ALA A C 1
ATOM 2832 O O . ALA A 1 353 ? -9.492 37.125 20.797 1 98.38 353 ALA A O 1
ATOM 2833 N N . LEU A 1 354 ? -10.898 35.375 20.5 1 97.88 354 LEU A N 1
ATOM 2834 C CA . LEU A 1 354 ? -10.281 34.594 21.562 1 97.88 354 LEU A CA 1
ATOM 2835 C C . LEU A 1 354 ? -8.812 34.312 21.234 1 97.88 354 LEU A C 1
ATOM 2837 O O . LEU A 1 354 ? -7.934 34.562 22.062 1 97.88 354 LEU A O 1
ATOM 2841 N N . GLN A 1 355 ? -8.555 33.781 20.094 1 96.75 355 GLN A N 1
ATOM 2842 C CA . GLN A 1 355 ? -7.191 33.469 19.656 1 96.75 355 GLN A CA 1
ATOM 2843 C C . GLN A 1 355 ? -6.293 34.719 19.734 1 96.75 355 GLN A C 1
ATOM 2845 O O . GLN A 1 355 ? -5.152 34.625 20.203 1 96.75 355 GLN A O 1
ATOM 2850 N N . LEU A 1 356 ? -6.766 35.844 19.328 1 97.38 356 LEU A N 1
ATOM 2851 C CA . LEU A 1 356 ? -6.023 37.094 19.297 1 97.38 356 LEU A CA 1
ATOM 2852 C C . LEU A 1 356 ? -5.793 37.625 20.719 1 97.38 356 LEU A C 1
ATOM 2854 O O . LEU A 1 356 ? -4.984 38.531 20.906 1 97.38 356 LEU A O 1
ATOM 2858 N N . SER A 1 357 ? -6.492 37.062 21.672 1 97.44 357 SER A N 1
ATOM 2859 C CA . SER A 1 357 ? -6.402 37.562 23.031 1 97.44 357 SER A CA 1
ATOM 2860 C C . SER A 1 357 ? -5.461 36.719 23.875 1 97.44 357 SER A C 1
ATOM 2862 O O . SER A 1 357 ? -5.062 37.094 24.969 1 97.44 357 SER A O 1
ATOM 2864 N N . LEU A 1 358 ? -5.137 35.531 23.391 1 96.19 358 LEU A N 1
ATOM 2865 C CA . LEU A 1 358 ? -4.223 34.656 24.109 1 96.19 358 LEU A CA 1
ATOM 2866 C C . LEU A 1 358 ? -2.785 35.156 23.984 1 96.19 358 LEU A C 1
ATOM 2868 O O . LEU A 1 358 ? -2.432 35.812 22.984 1 96.19 358 LEU A O 1
ATOM 2872 N N . LYS A 1 359 ? -2.016 34.875 25 1 93.69 359 LYS A N 1
ATOM 2873 C CA . LYS A 1 359 ? -0.59 35.188 24.906 1 93.69 359 LYS A CA 1
ATOM 2874 C C . LYS A 1 359 ? 0.115 34.188 23.984 1 93.69 359 LYS A C 1
ATOM 2876 O O . LYS A 1 359 ? 0.165 33 24.25 1 93.69 359 LYS A O 1
ATOM 2881 N N . GLY A 1 360 ? 0.638 34.656 22.922 1 92.5 360 GLY A N 1
ATOM 2882 C CA . GLY A 1 360 ? 1.253 33.844 21.875 1 92.5 360 GLY A CA 1
ATOM 2883 C C . GLY A 1 360 ? 0.934 34.344 20.484 1 92.5 360 GLY A C 1
ATOM 2884 O O . GLY A 1 360 ? 0.194 35.312 20.312 1 92.5 360 GLY A O 1
ATOM 2885 N N . THR A 1 361 ? 1.501 33.719 19.5 1 94.75 361 THR A N 1
ATOM 2886 C CA . THR A 1 361 ? 1.301 34.094 18.109 1 94.75 361 THR A CA 1
ATOM 2887 C C . THR A 1 361 ? 0.109 33.375 17.5 1 94.75 361 THR A C 1
ATOM 2889 O O . THR A 1 361 ? 0.095 32.125 17.453 1 94.75 361 THR A O 1
ATOM 2892 N N . PRO A 1 362 ? -0.899 34.094 17.078 1 96 362 PRO A N 1
ATOM 2893 C CA . PRO A 1 362 ? -2.004 33.438 16.375 1 96 362 PRO A CA 1
ATOM 2894 C C . PRO A 1 362 ? -1.625 33 14.969 1 96 362 PRO A C 1
ATOM 2896 O O . PRO A 1 362 ? -0.919 33.719 14.25 1 96 362 PRO A O 1
ATOM 2899 N N . CYS A 1 363 ? -2.01 31.797 14.633 1 96.5 363 CYS A N 1
ATOM 2900 C CA . CYS A 1 363 ? -1.87 31.266 13.281 1 96.5 363 CYS A CA 1
ATOM 2901 C C . CYS A 1 363 ? -3.234 31.062 12.633 1 96.5 363 CYS A C 1
ATOM 2903 O O . CYS A 1 363 ? -4.031 30.25 13.094 1 96.5 363 CYS A O 1
ATOM 2905 N N . LEU A 1 364 ? -3.461 31.781 11.609 1 97.56 364 LEU A N 1
ATOM 2906 C CA . LEU A 1 364 ? -4.703 31.672 10.852 1 97.56 364 LEU A CA 1
ATOM 2907 C C . LEU A 1 364 ? -4.5 30.797 9.617 1 97.56 364 LEU A C 1
ATOM 2909 O O . LEU A 1 364 ? -3.412 30.766 9.039 1 97.56 364 LEU A O 1
ATOM 2913 N N . TYR A 1 365 ? -5.535 30.078 9.273 1 98.31 365 TYR A N 1
ATOM 2914 C CA . TYR A 1 365 ? -5.523 29.266 8.062 1 98.31 365 TYR A CA 1
ATOM 2915 C C . TYR A 1 365 ? -6.426 29.859 6.992 1 98.31 365 TYR A C 1
ATOM 2917 O O . TYR A 1 365 ? -7.527 30.344 7.289 1 98.31 365 TYR A O 1
ATOM 2925 N N . GLN A 1 366 ? -5.93 29.828 5.766 1 98.62 366 GLN A N 1
ATOM 2926 C CA . GLN A 1 366 ? -6.723 30.391 4.668 1 98.62 366 GLN A CA 1
ATOM 2927 C C . GLN A 1 366 ? -8.172 29.906 4.742 1 98.62 366 GLN A C 1
ATOM 2929 O O . GLN A 1 366 ? -8.43 28.719 4.879 1 98.62 366 GLN A O 1
ATOM 2934 N N . GLY A 1 367 ? -9.07 30.844 4.734 1 98.19 367 GLY A N 1
ATOM 2935 C CA . GLY A 1 367 ? -10.484 30.5 4.727 1 98.19 367 GLY A CA 1
ATOM 2936 C C . GLY A 1 367 ? -11.133 30.594 6.094 1 98.19 367 GLY A C 1
ATOM 2937 O O . GLY A 1 367 ? -12.359 30.641 6.207 1 98.19 367 GLY A O 1
ATOM 2938 N N . ASP A 1 368 ? -10.312 30.609 7.152 1 97.38 368 ASP A N 1
ATOM 2939 C CA . ASP A 1 368 ? -10.875 30.812 8.484 1 97.38 368 ASP A CA 1
ATOM 2940 C C . ASP A 1 368 ? -11.555 32.156 8.602 1 97.38 368 ASP A C 1
ATOM 2942 O O . ASP A 1 368 ? -12.586 32.312 9.266 1 97.38 368 ASP A O 1
ATOM 2946 N N . GLU A 1 369 ? -11 33.219 7.949 1 98.38 369 GLU A N 1
ATOM 2947 C CA . GLU A 1 369 ? -11.555 34.562 7.977 1 98.38 369 GLU A CA 1
ATOM 2948 C C . GLU A 1 369 ? -12.914 34.625 7.277 1 98.38 369 GLU A C 1
ATOM 2950 O O . GLU A 1 369 ? -13.688 35.562 7.48 1 98.38 369 GLU A O 1
ATOM 2955 N N . LEU A 1 370 ? -13.188 33.594 6.469 1 98.38 370 LEU A N 1
ATOM 2956 C CA . LEU A 1 370 ? -14.461 33.5 5.758 1 98.38 370 LEU A CA 1
ATOM 2957 C C . LEU A 1 370 ? -15.43 32.594 6.48 1 98.38 370 LEU A C 1
ATOM 2959 O O . LEU A 1 370 ? -16.547 32.344 6.016 1 98.38 370 LEU A O 1
ATOM 2963 N N . ALA A 1 371 ? -14.992 31.984 7.594 1 97.75 371 ALA A N 1
ATOM 2964 C CA . ALA A 1 371 ? -15.773 31.016 8.367 1 97.75 371 ALA A CA 1
ATOM 2965 C C . ALA A 1 371 ? -16.156 29.812 7.512 1 97.75 371 ALA A C 1
ATOM 2967 O O . ALA A 1 371 ? -17.266 29.297 7.609 1 97.75 371 ALA A O 1
ATOM 2968 N N . LEU A 1 372 ? -15.242 29.391 6.66 1 97.38 372 LEU A N 1
ATOM 2969 C CA . LEU A 1 372 ? -15.516 28.219 5.824 1 97.38 372 LEU A CA 1
ATOM 2970 C C . LEU A 1 372 ? -15.703 26.969 6.676 1 97.38 372 LEU A C 1
ATOM 2972 O O . LEU A 1 372 ? -14.898 26.703 7.57 1 97.38 372 LEU A O 1
ATOM 2976 N N . PRO A 1 373 ? -16.781 26.234 6.426 1 97.06 373 PRO A N 1
ATOM 2977 C CA . PRO A 1 373 ? -16.938 24.938 7.094 1 97.06 373 PRO A CA 1
ATOM 2978 C C . PRO A 1 373 ? -16.141 23.828 6.41 1 97.06 373 PRO A C 1
ATOM 2980 O O . PRO A 1 373 ? -15.594 24.031 5.324 1 97.06 373 PRO A O 1
ATOM 2983 N N . GLU A 1 374 ? -16.016 22.703 7.113 1 96.56 374 GLU A N 1
ATOM 2984 C CA . GLU A 1 374 ? -15.398 21.516 6.523 1 96.56 374 GLU A CA 1
ATOM 2985 C C . GLU A 1 374 ? -16.172 21.062 5.285 1 96.56 374 GLU A C 1
ATOM 2987 O O . GLU A 1 374 ? -17.391 20.953 5.312 1 96.56 374 GLU A O 1
ATOM 2992 N N . ALA A 1 375 ? -15.406 20.875 4.164 1 97.19 375 ALA A N 1
ATOM 2993 C CA . ALA A 1 375 ? -16.047 20.359 2.955 1 97.19 375 ALA A CA 1
ATOM 2994 C C . ALA A 1 375 ? -16.312 18.859 3.064 1 97.19 375 ALA A C 1
ATOM 2996 O O . ALA A 1 375 ? -15.492 18.109 3.617 1 97.19 375 ALA A O 1
ATOM 2997 N N . ASP A 1 376 ? -17.422 18.469 2.594 1 95.44 376 ASP A N 1
ATOM 2998 C CA . ASP A 1 376 ? -17.703 17.047 2.459 1 95.44 376 ASP A CA 1
ATOM 2999 C C . ASP A 1 376 ? -17.25 16.516 1.101 1 95.44 376 ASP A C 1
ATOM 3001 O O . ASP A 1 376 ? -17.922 16.703 0.092 1 95.44 376 ASP A O 1
ATOM 3005 N N . VAL A 1 377 ? -16.125 15.844 1.075 1 97.25 377 VAL A N 1
ATOM 3006 C CA . VAL A 1 377 ? -15.57 15.289 -0.154 1 97.25 377 VAL A CA 1
ATOM 3007 C C . VAL A 1 377 ? -15.914 13.805 -0.252 1 97.25 377 VAL A C 1
ATOM 3009 O O . VAL A 1 377 ? -15.523 13.016 0.609 1 97.25 377 VAL A O 1
ATOM 3012 N N . PRO A 1 378 ? -16.656 13.359 -1.246 1 96.25 378 PRO A N 1
ATOM 3013 C CA . PRO A 1 378 ? -16.984 11.938 -1.38 1 96.25 378 PRO A CA 1
ATOM 3014 C C . PRO A 1 378 ? -15.766 11.078 -1.695 1 96.25 378 PRO A C 1
ATOM 3016 O O . PRO A 1 378 ? -14.766 11.578 -2.23 1 96.25 378 PRO A O 1
ATOM 3019 N N . TYR A 1 379 ? -15.82 9.781 -1.402 1 95.56 379 TYR A N 1
ATOM 3020 C CA . TYR A 1 379 ? -14.688 8.875 -1.511 1 95.56 379 TYR A CA 1
ATOM 3021 C C . TYR A 1 379 ? -14.094 8.906 -2.914 1 95.56 379 TYR A C 1
ATOM 3023 O O . TYR A 1 379 ? -12.867 8.906 -3.076 1 95.56 379 TYR A O 1
ATOM 3031 N N . GLU A 1 380 ? -14.953 9.016 -3.912 1 95.44 380 GLU A N 1
ATOM 3032 C CA . GLU A 1 380 ? -14.516 8.922 -5.301 1 95.44 380 GLU A CA 1
ATOM 3033 C C . GLU A 1 380 ? -13.664 10.125 -5.695 1 95.44 380 GLU A C 1
ATOM 3035 O O . GLU A 1 380 ? -12.953 10.086 -6.703 1 95.44 380 GLU A O 1
ATOM 3040 N N . LEU A 1 381 ? -13.758 11.211 -4.879 1 96.19 381 LEU A N 1
ATOM 3041 C CA . LEU A 1 381 ? -13.016 12.422 -5.188 1 96.19 381 LEU A CA 1
ATOM 3042 C C . LEU A 1 381 ? -11.891 12.641 -4.18 1 96.19 381 LEU A C 1
ATOM 3044 O O . LEU A 1 381 ? -11.125 13.602 -4.293 1 96.19 381 LEU A O 1
ATOM 3048 N N . LEU A 1 382 ? -11.773 11.734 -3.16 1 96.44 382 LEU A N 1
ATOM 3049 C CA . LEU A 1 382 ? -10.727 11.867 -2.156 1 96.44 382 LEU A CA 1
ATOM 3050 C C . LEU A 1 382 ? -9.344 11.742 -2.793 1 96.44 382 LEU A C 1
ATOM 3052 O O . LEU A 1 382 ? -9.133 10.906 -3.672 1 96.44 382 LEU A O 1
ATOM 3056 N N . GLN A 1 383 ? -8.461 12.586 -2.416 1 96.75 383 GLN A N 1
ATOM 3057 C CA . GLN A 1 383 ? -7.078 12.555 -2.893 1 96.75 383 GLN A CA 1
ATOM 3058 C C . GLN A 1 383 ? -6.117 12.164 -1.771 1 96.75 383 GLN A C 1
ATOM 3060 O O . GLN A 1 383 ? -5.062 11.586 -2.025 1 96.75 383 GLN A O 1
ATOM 3065 N N . ASP A 1 384 ? -6.41 12.469 -0.526 1 97.44 384 ASP A N 1
ATOM 3066 C CA . ASP A 1 384 ? -5.531 12.344 0.632 1 97.44 384 ASP A CA 1
ATOM 3067 C C . ASP A 1 384 ? -5.258 10.875 0.96 1 97.44 384 ASP A C 1
ATOM 3069 O O . ASP A 1 384 ? -6.156 10.148 1.387 1 97.44 384 ASP A O 1
ATOM 3073 N N . PRO A 1 385 ? -3.98 10.438 0.8 1 96.62 385 PRO A N 1
ATOM 3074 C CA . PRO A 1 385 ? -3.68 9.039 1.091 1 96.62 385 PRO A CA 1
ATOM 3075 C C . PRO A 1 385 ? -3.984 8.656 2.539 1 96.62 385 PRO A C 1
ATOM 3077 O O . PRO A 1 385 ? -4.328 7.504 2.818 1 96.62 385 PRO A O 1
ATOM 3080 N N . TYR A 1 386 ? -3.836 9.539 3.432 1 96.12 386 TYR A N 1
ATOM 3081 C CA . TYR A 1 386 ? -4.141 9.305 4.84 1 96.12 386 TYR A CA 1
ATOM 3082 C C . TYR A 1 386 ? -5.617 8.977 5.027 1 96.12 386 TYR A C 1
ATOM 3084 O O . TYR A 1 386 ? -5.961 7.98 5.668 1 96.12 386 TYR A O 1
ATOM 3092 N N . GLY A 1 387 ? -6.469 9.773 4.445 1 96.25 387 GLY A N 1
ATOM 3093 C CA . GLY A 1 387 ? -7.902 9.547 4.508 1 96.25 387 GLY A CA 1
ATOM 3094 C C . GLY A 1 387 ? -8.336 8.258 3.824 1 96.25 387 GLY A C 1
ATOM 3095 O O . GLY A 1 387 ? -9.203 7.543 4.328 1 96.25 387 GLY A O 1
ATOM 3096 N N . ILE A 1 388 ? -7.707 8 2.717 1 95.94 388 ILE A N 1
ATOM 3097 C CA . ILE A 1 388 ? -8.031 6.789 1.975 1 95.94 388 ILE A CA 1
ATOM 3098 C C . ILE A 1 388 ? -7.691 5.562 2.818 1 95.94 388 ILE A C 1
ATOM 3100 O O . ILE A 1 388 ? -8.477 4.613 2.889 1 95.94 388 ILE A O 1
ATOM 3104 N N . THR A 1 389 ? -6.566 5.574 3.531 1 95.38 389 THR A N 1
ATOM 3105 C CA . THR A 1 389 ? -6.086 4.465 4.344 1 95.38 389 THR A CA 1
ATOM 3106 C C . THR A 1 389 ? -7.062 4.156 5.473 1 95.38 389 THR A C 1
ATOM 3108 O O . THR A 1 389 ? -7.289 2.99 5.805 1 95.38 389 THR A O 1
ATOM 3111 N N . PHE A 1 390 ? -7.723 5.168 6.039 1 96.69 390 PHE A N 1
ATOM 3112 C CA . PHE A 1 390 ? -8.531 4.949 7.234 1 96.69 390 PHE A CA 1
ATOM 3113 C C . PHE A 1 390 ? -10.008 5.172 6.934 1 96.69 390 PHE A C 1
ATOM 3115 O O . PHE A 1 390 ? -10.82 5.316 7.848 1 96.69 390 PHE A O 1
ATOM 3122 N N . TRP A 1 391 ? -10.328 5.273 5.656 1 94.94 391 TRP A N 1
ATOM 3123 C CA . TRP A 1 391 ? -11.727 5.406 5.254 1 94.94 391 TRP A CA 1
ATOM 3124 C C . TRP A 1 391 ? -12.547 4.23 5.762 1 94.94 391 TRP A C 1
ATOM 3126 O O . TRP A 1 391 ? -12.086 3.086 5.758 1 94.94 391 TRP A O 1
ATOM 3136 N N . PRO A 1 392 ? -13.703 4.348 6.141 1 94.25 392 PRO A N 1
ATOM 3137 C CA . PRO A 1 392 ? -14.477 5.586 6.125 1 94.25 392 PRO A CA 1
ATOM 3138 C C . PRO A 1 392 ? -14.453 6.316 7.465 1 94.25 392 PRO A C 1
ATOM 3140 O O . PRO A 1 392 ? -15.055 7.387 7.602 1 94.25 392 PRO A O 1
ATOM 3143 N N . GLU A 1 393 ? -13.742 5.801 8.477 1 94 393 GLU A N 1
ATOM 3144 C CA . GLU A 1 393 ? -13.859 6.336 9.828 1 94 393 GLU A CA 1
ATOM 3145 C C . GLU A 1 393 ? -13.07 7.633 9.977 1 94 393 GLU A C 1
ATOM 3147 O O . GLU A 1 393 ? -13.312 8.414 10.906 1 94 393 GLU A O 1
ATOM 3152 N N . PHE A 1 394 ? -12.18 7.852 9.18 1 93.81 394 PHE A N 1
ATOM 3153 C CA . PHE A 1 394 ? -11.391 9.078 9.062 1 93.81 394 PHE A CA 1
ATOM 3154 C C . PHE A 1 394 ? -11.32 9.539 7.613 1 93.81 394 PHE A C 1
ATOM 3156 O O . PHE A 1 394 ? -10.766 8.836 6.762 1 93.81 394 PHE A O 1
ATOM 3163 N N . LYS A 1 395 ? -11.812 10.688 7.32 1 92.25 395 LYS A N 1
ATOM 3164 C CA . LYS A 1 395 ? -12 11.133 5.941 1 92.25 395 LYS A CA 1
ATOM 3165 C C . LYS A 1 395 ? -10.742 11.828 5.418 1 92.25 395 LYS A C 1
ATOM 3167 O O . LYS A 1 395 ? -10.656 12.141 4.23 1 92.25 395 LYS A O 1
ATOM 3172 N N . GLY A 1 396 ? -9.812 12.008 6.359 1 94.69 396 GLY A N 1
ATOM 3173 C CA . GLY A 1 396 ? -8.547 12.602 5.934 1 94.69 396 GLY A CA 1
ATOM 3174 C C . GLY A 1 396 ? -8.578 14.117 5.918 1 94.69 396 GLY A C 1
ATOM 3175 O O . GLY A 1 396 ? -9.289 14.742 6.707 1 94.69 396 GLY A O 1
ATOM 3176 N N . ARG A 1 397 ? -7.77 14.773 5.125 1 97.31 397 ARG A N 1
ATOM 3177 C CA . ARG A 1 397 ? -7.473 16.203 5.195 1 97.31 397 ARG A CA 1
ATOM 3178 C C . ARG A 1 397 ? -8.109 16.953 4.031 1 97.31 397 ARG A C 1
ATOM 3180 O O . ARG A 1 397 ? -8.117 18.188 4.008 1 97.31 397 ARG A O 1
ATOM 3187 N N . ASP A 1 398 ? -8.695 16.312 3.137 1 98.38 398 ASP A N 1
ATOM 3188 C CA . ASP A 1 398 ? -9.188 16.938 1.912 1 98.38 398 ASP A CA 1
ATOM 3189 C C . ASP A 1 398 ? -10.273 17.969 2.219 1 98.38 398 ASP A C 1
ATOM 3191 O O . ASP A 1 398 ? -10.383 18.984 1.532 1 98.38 398 ASP A O 1
ATOM 3195 N N . GLY A 1 399 ? -10.992 17.781 3.197 1 97.75 399 GLY A N 1
ATOM 3196 C CA . GLY A 1 399 ? -12.109 18.672 3.506 1 97.75 399 GLY A CA 1
ATOM 3197 C C . GLY A 1 399 ? -11.688 20.094 3.811 1 97.75 399 GLY A C 1
ATOM 3198 O O . GLY A 1 399 ? -12.414 21.031 3.514 1 97.75 399 GLY A O 1
ATOM 3199 N N . CYS A 1 400 ? -10.555 20.219 4.457 1 98.12 400 CYS A N 1
ATOM 3200 C CA . CYS A 1 400 ? -10.07 21.547 4.793 1 98.12 400 CYS A CA 1
ATOM 3201 C C . CYS A 1 400 ? -9.125 22.078 3.725 1 98.12 400 CYS A C 1
ATOM 3203 O O . CYS A 1 400 ? -8.594 23.188 3.846 1 98.12 400 CYS A O 1
ATOM 3205 N N . ARG A 1 401 ? -8.906 21.297 2.654 1 98.5 401 ARG A N 1
ATOM 3206 C CA . ARG A 1 401 ? -7.906 21.656 1.651 1 98.5 401 ARG A CA 1
ATOM 3207 C C . ARG A 1 401 ? -8.57 22.062 0.338 1 98.5 401 ARG A C 1
ATOM 3209 O O . ARG A 1 401 ? -7.895 22.219 -0.68 1 98.5 401 ARG A O 1
ATOM 3216 N N . THR A 1 402 ? -9.914 22.219 0.304 1 98.5 402 THR A N 1
ATOM 3217 C CA . THR A 1 402 ? -10.617 22.578 -0.922 1 98.5 402 THR A CA 1
ATOM 3218 C C . THR A 1 402 ? -10.273 24.016 -1.335 1 98.5 402 THR A C 1
ATOM 3220 O O . THR A 1 402 ? -9.805 24.797 -0.516 1 98.5 402 THR A O 1
ATOM 3223 N N . PRO A 1 403 ? -10.5 24.375 -2.531 1 98.69 403 PRO A N 1
ATOM 3224 C CA . PRO A 1 403 ? -10.102 25.672 -3.096 1 98.69 403 PRO A CA 1
ATOM 3225 C C . PRO A 1 403 ? -10.773 26.844 -2.393 1 98.69 403 PRO A C 1
ATOM 3227 O O . PRO A 1 403 ? -11.938 26.75 -1.984 1 98.69 403 PRO A O 1
ATOM 3230 N N . MET A 1 404 ? -10.016 27.953 -2.254 1 98.75 404 MET A N 1
ATOM 3231 C CA . MET A 1 404 ? -10.539 29.219 -1.728 1 98.75 404 MET A CA 1
ATOM 3232 C C . MET A 1 404 ? -11.633 29.766 -2.629 1 98.75 404 MET A C 1
ATOM 3234 O O . MET A 1 404 ? -11.477 29.828 -3.85 1 98.75 404 MET A O 1
ATOM 3238 N N . PRO A 1 405 ? -12.766 30.078 -2.098 1 98.81 405 PRO A N 1
ATOM 3239 C CA . PRO A 1 405 ? -13.82 30.719 -2.891 1 98.81 405 PRO A CA 1
ATOM 3240 C C . PRO A 1 405 ? -13.625 32.219 -3.02 1 98.81 405 PRO A C 1
ATOM 3242 O O . PRO A 1 405 ? -13.805 32.969 -2.045 1 98.81 405 PRO A O 1
ATOM 3245 N N . TRP A 1 406 ? -13.359 32.688 -4.172 1 98.81 406 TRP A N 1
ATOM 3246 C CA . TRP A 1 406 ? -13.055 34.094 -4.379 1 98.81 406 TRP A CA 1
ATOM 3247 C C . TRP A 1 406 ? -14.305 34.875 -4.809 1 98.81 406 TRP A C 1
ATOM 3249 O O . TRP A 1 406 ? -14.523 36 -4.367 1 98.81 406 TRP A O 1
ATOM 3259 N N . THR A 1 407 ? -15.117 34.344 -5.715 1 98.38 407 THR A N 1
ATOM 3260 C CA . THR A 1 407 ? -16.344 34.969 -6.168 1 98.38 407 THR A CA 1
ATOM 3261 C C . THR A 1 407 ? -17.438 33.938 -6.398 1 98.38 407 THR A C 1
ATOM 3263 O O . THR A 1 407 ? -17.172 32.812 -6.809 1 98.38 407 THR A O 1
ATOM 3266 N N . SER A 1 408 ? -18.641 34.344 -6.102 1 96.81 408 SER A N 1
ATOM 3267 C CA . SER A 1 408 ? -19.781 33.438 -6.328 1 96.81 408 SER A CA 1
ATOM 3268 C C . SER A 1 408 ? -20.297 33.562 -7.758 1 96.81 408 SER A C 1
ATOM 3270 O O . SER A 1 408 ? -21.172 32.812 -8.164 1 96.81 408 SER A O 1
ATOM 3272 N N . GLU A 1 409 ? -19.719 34.344 -8.531 1 95.31 409 GLU A N 1
ATOM 3273 C CA . GLU A 1 409 ? -20.281 34.719 -9.82 1 95.31 409 GLU A CA 1
ATOM 3274 C C . GLU A 1 409 ? -19.703 33.875 -10.945 1 95.31 409 GLU A C 1
ATOM 3276 O O . GLU A 1 409 ? -20.203 33.906 -12.07 1 95.31 409 GLU A O 1
ATOM 3281 N N . THR A 1 410 ? -18.719 33.219 -10.727 1 95.25 410 THR A N 1
ATOM 3282 C CA . THR A 1 410 ? -18.078 32.438 -11.773 1 95.25 410 THR A CA 1
ATOM 3283 C C . THR A 1 410 ? -17.953 30.969 -11.344 1 95.25 410 THR A C 1
ATOM 3285 O O . THR A 1 410 ? -18.031 30.656 -10.148 1 95.25 410 THR A O 1
ATOM 3288 N N . PRO A 1 411 ? -17.719 30.094 -12.383 1 95.81 411 PRO A N 1
ATOM 3289 C CA . PRO A 1 411 ? -17.5 28.672 -12.055 1 95.81 411 PRO A CA 1
ATOM 3290 C C . PRO A 1 411 ? -16.328 28.453 -11.109 1 95.81 411 PRO A C 1
ATOM 3292 O O . PRO A 1 411 ? -15.367 29.234 -11.125 1 95.81 411 PRO A O 1
ATOM 3295 N N . ASN A 1 412 ? -16.453 27.438 -10.258 1 97.44 412 ASN A N 1
ATOM 3296 C CA . ASN A 1 412 ? -15.43 27.062 -9.305 1 97.44 412 ASN A CA 1
ATOM 3297 C C . ASN A 1 412 ? -15.086 28.219 -8.359 1 97.44 412 ASN A C 1
ATOM 3299 O O . ASN A 1 412 ? -13.938 28.359 -7.93 1 97.44 412 ASN A O 1
ATOM 3303 N N . ALA A 1 413 ? -16.016 29.156 -8.172 1 98.44 413 ALA A N 1
ATOM 3304 C CA . ALA A 1 413 ? -15.945 30.281 -7.254 1 98.44 413 ALA A CA 1
ATOM 3305 C C . ALA A 1 413 ? -14.75 31.172 -7.578 1 98.44 413 ALA A C 1
ATOM 3307 O O . ALA A 1 413 ? -14.133 31.75 -6.68 1 98.44 413 ALA A O 1
ATOM 3308 N N . GLY A 1 414 ? -14.344 31.172 -8.852 1 98.5 414 GLY A N 1
ATOM 3309 C CA . GLY A 1 414 ? -13.273 32.031 -9.289 1 98.5 414 GLY A CA 1
ATOM 3310 C C . GLY A 1 414 ? -11.891 31.484 -9 1 98.5 414 GLY A C 1
ATOM 3311 O O . GLY A 1 414 ? -10.883 32.156 -9.195 1 98.5 414 GLY A O 1
ATOM 3312 N N . PHE A 1 415 ? -11.805 30.219 -8.555 1 98.69 415 PHE A N 1
ATOM 3313 C CA . PHE A 1 415 ? -10.531 29.594 -8.219 1 98.69 415 PHE A CA 1
ATOM 3314 C C . PHE A 1 415 ? -9.742 29.25 -9.469 1 98.69 415 PHE A C 1
ATOM 3316 O O . PHE A 1 415 ? -8.531 29.484 -9.531 1 98.69 415 PHE A O 1
ATOM 3323 N N . THR A 1 416 ? -10.328 28.656 -10.438 1 98.44 416 THR A N 1
ATOM 3324 C CA . THR A 1 416 ? -9.68 28.172 -11.648 1 98.44 416 THR A CA 1
ATOM 3325 C C . THR A 1 416 ? -10.633 28.25 -12.836 1 98.44 416 THR A C 1
ATOM 3327 O O . THR A 1 416 ? -11.852 28.281 -12.664 1 98.44 416 THR A O 1
ATOM 3330 N N . THR A 1 417 ? -10.078 28.312 -14.016 1 97.75 417 THR A N 1
ATOM 3331 C CA . THR A 1 417 ? -10.867 28.203 -15.234 1 97.75 417 THR A CA 1
ATOM 3332 C C . THR A 1 417 ? -10.984 26.734 -15.672 1 97.75 417 THR A C 1
ATOM 3334 O O . THR A 1 417 ? -11.805 26.406 -16.531 1 97.75 417 THR A O 1
ATOM 3337 N N . GLY A 1 418 ? -10.164 25.875 -15.148 1 97.56 418 GLY A N 1
ATOM 3338 C CA . GLY A 1 418 ? -10.211 24.453 -15.43 1 97.56 418 GLY A CA 1
ATOM 3339 C C . GLY A 1 418 ? -10.992 23.656 -14.398 1 97.56 418 GLY A C 1
ATOM 3340 O O . GLY A 1 418 ? -11.945 24.172 -13.805 1 97.56 418 GLY A O 1
ATOM 3341 N N . LYS A 1 419 ? -10.758 22.375 -14.305 1 97.56 419 LYS A N 1
ATOM 3342 C CA . LYS A 1 419 ? -11.359 21.531 -13.281 1 97.56 419 LYS A CA 1
ATOM 3343 C C . LYS A 1 419 ? -10.523 21.531 -12.008 1 97.56 419 LYS A C 1
ATOM 3345 O O . LYS A 1 419 ? -9.359 21.141 -12.016 1 97.56 419 LYS A O 1
ATOM 3350 N N . PRO A 1 420 ? -11.094 21.969 -10.883 1 98.44 420 PRO A N 1
ATOM 3351 C CA . PRO A 1 420 ? -10.305 22.031 -9.656 1 98.44 420 PRO A CA 1
ATOM 3352 C C . PRO A 1 420 ? -9.875 20.656 -9.156 1 98.44 420 PRO A C 1
ATOM 3354 O O . PRO A 1 420 ? -10.594 19.672 -9.344 1 98.44 420 PRO A O 1
ATOM 3357 N N . TRP A 1 421 ? -8.727 20.562 -8.5 1 98 421 TRP A N 1
ATOM 3358 C CA . TRP A 1 421 ? -8.164 19.312 -8.023 1 98 421 TRP A CA 1
ATOM 3359 C C . TRP A 1 421 ? -9.031 18.719 -6.914 1 98 421 TRP A C 1
ATOM 3361 O O . TRP A 1 421 ? -9.031 17.5 -6.699 1 98 421 TRP A O 1
ATOM 3371 N N . LEU A 1 422 ? -9.742 19.438 -6.211 1 98.44 422 LEU A N 1
ATOM 3372 C CA . LEU A 1 422 ? -10.789 19.094 -5.258 1 98.44 422 LEU A CA 1
ATOM 3373 C C . LEU A 1 422 ? -12.047 19.922 -5.516 1 98.44 422 LEU A C 1
ATOM 3375 O O . LEU A 1 422 ? -11.977 21.016 -6.082 1 98.44 422 LEU A O 1
ATOM 3379 N N . PRO A 1 423 ? -13.164 19.5 -5.07 1 97.38 423 PRO A N 1
ATOM 3380 C CA . PRO A 1 423 ? -14.398 20.234 -5.387 1 97.38 423 PRO A CA 1
ATOM 3381 C C . PRO A 1 423 ? -14.531 21.531 -4.605 1 97.38 423 PRO A C 1
ATOM 3383 O O . PRO A 1 423 ? -13.906 21.688 -3.555 1 97.38 423 PRO A O 1
ATOM 3386 N N . VAL A 1 424 ? -15.211 22.469 -5.129 1 97.94 424 VAL A N 1
ATOM 3387 C CA . VAL A 1 424 ? -15.641 23.672 -4.426 1 97.94 424 VAL A CA 1
ATOM 3388 C C . VAL A 1 424 ? -17.078 23.5 -3.947 1 97.94 424 VAL A C 1
ATOM 3390 O O . VAL A 1 424 ? -18.031 23.625 -4.734 1 97.94 424 VAL A O 1
ATOM 3393 N N . PRO A 1 425 ? -17.219 23.297 -2.674 1 96.38 425 PRO A N 1
ATOM 3394 C CA . PRO A 1 425 ? -18.578 23.031 -2.191 1 96.38 425 PRO A CA 1
ATOM 3395 C C . PRO A 1 425 ? -19.5 24.25 -2.316 1 96.38 425 PRO A C 1
ATOM 3397 O O . PRO A 1 425 ? -19.047 25.391 -2.156 1 96.38 425 PRO A O 1
ATOM 3400 N N . PRO A 1 426 ? -20.812 23.969 -2.516 1 96.19 426 PRO A N 1
ATOM 3401 C CA . PRO A 1 426 ? -21.766 25.078 -2.598 1 96.19 426 PRO A CA 1
ATOM 3402 C C . PRO A 1 426 ? -21.75 25.969 -1.354 1 96.19 426 PRO A C 1
ATOM 3404 O O . PRO A 1 426 ? -21.922 27.188 -1.458 1 96.19 426 PRO A O 1
ATOM 3407 N N . GLU A 1 427 ? -21.531 25.391 -0.217 1 95.62 427 GLU A N 1
ATOM 3408 C CA . GLU A 1 427 ? -21.469 26.156 1.026 1 95.62 427 GLU A CA 1
ATOM 3409 C C . GLU A 1 427 ? -20.312 27.141 1.015 1 95.62 427 GLU A C 1
ATOM 3411 O O . GLU A 1 427 ? -20.422 28.234 1.573 1 95.62 427 GLU A O 1
ATOM 3416 N N . HIS A 1 428 ? -19.234 26.766 0.372 1 97.94 428 HIS A N 1
ATOM 3417 C CA . HIS A 1 428 ? -18.094 27.656 0.268 1 97.94 428 HIS A CA 1
ATOM 3418 C C . HIS A 1 428 ? -18.359 28.781 -0.733 1 97.94 428 HIS A C 1
ATOM 3420 O O . HIS A 1 428 ? -17.953 29.922 -0.516 1 97.94 428 HIS A O 1
ATOM 3426 N N . VAL A 1 429 ? -19.047 28.406 -1.827 1 98 429 VAL A N 1
ATOM 3427 C CA . VAL A 1 429 ? -19.375 29.406 -2.836 1 98 429 VAL A CA 1
ATOM 3428 C C . VAL A 1 429 ? -20.188 30.531 -2.197 1 98 429 VAL A C 1
ATOM 3430 O O . VAL A 1 429 ? -19.953 31.703 -2.479 1 98 429 VAL A O 1
ATOM 3433 N N . ALA A 1 430 ? -21.078 30.188 -1.332 1 96.75 430 ALA A N 1
ATOM 3434 C CA . ALA A 1 430 ? -21.953 31.141 -0.668 1 96.75 430 ALA A CA 1
ATOM 3435 C C . ALA A 1 430 ? -21.172 32.062 0.261 1 96.75 430 ALA A C 1
ATOM 3437 O O . ALA A 1 430 ? -21.656 33.125 0.648 1 96.75 430 ALA A O 1
ATOM 3438 N N . LEU A 1 431 ? -19.953 31.719 0.624 1 98 431 LEU A N 1
ATOM 3439 C CA . LEU A 1 431 ? -19.125 32.469 1.567 1 98 431 LEU A CA 1
ATOM 3440 C C . LEU A 1 431 ? -17.938 33.094 0.86 1 98 431 LEU A C 1
ATOM 3442 O O . LEU A 1 431 ? -16.922 33.438 1.498 1 98 431 LEU A O 1
ATOM 3446 N N . ALA A 1 432 ? -18.062 33.219 -0.434 1 98.62 432 ALA A N 1
ATOM 3447 C CA . ALA A 1 432 ? -16.969 33.75 -1.255 1 98.62 432 ALA A CA 1
ATOM 3448 C C . ALA A 1 432 ? -16.516 35.125 -0.791 1 98.62 432 ALA A C 1
ATOM 3450 O O . ALA A 1 432 ? -17.328 35.906 -0.267 1 98.62 432 ALA A O 1
ATOM 3451 N N . GLU A 1 433 ? -15.234 35.406 -0.991 1 98.62 433 GLU A N 1
ATOM 3452 C CA . GLU A 1 433 ? -14.594 36.656 -0.573 1 98.62 433 GLU A CA 1
ATOM 3453 C C . GLU A 1 433 ? -15.328 37.875 -1.13 1 98.62 433 GLU A C 1
ATOM 3455 O O . GLU A 1 433 ? -15.578 38.844 -0.406 1 98.62 433 GLU A O 1
ATOM 3460 N N . SER A 1 434 ? -15.703 37.875 -2.344 1 98.12 434 SER A N 1
ATOM 3461 C CA . SER A 1 434 ? -16.297 39 -3.01 1 98.12 434 SER A CA 1
ATOM 3462 C C . SER A 1 434 ? -17.578 39.469 -2.309 1 98.12 434 SER A C 1
ATOM 3464 O O . SER A 1 434 ? -17.844 40.656 -2.176 1 98.12 434 SER A O 1
ATOM 3466 N N . GLY A 1 435 ? -18.359 38.5 -1.953 1 97.88 435 GLY A N 1
ATOM 3467 C CA . GLY A 1 435 ? -19.578 38.812 -1.227 1 97.88 435 GLY A CA 1
ATOM 3468 C C . GLY A 1 435 ? -19.312 39.375 0.161 1 97.88 435 GLY A C 1
ATOM 3469 O O . GLY A 1 435 ? -19.953 40.344 0.571 1 97.88 435 GLY A O 1
ATOM 3470 N N . GLN A 1 436 ? -18.391 38.844 0.871 1 98.19 436 GLN A N 1
ATOM 3471 C CA . GLN A 1 436 ? -18.109 39.219 2.244 1 98.19 436 GLN A CA 1
ATOM 3472 C C . GLN A 1 436 ? -17.375 40.562 2.287 1 98.19 436 GLN A C 1
ATOM 3474 O O . GLN A 1 436 ? -17.547 41.344 3.236 1 98.19 436 GLN A O 1
ATOM 3479 N N . ASP A 1 437 ? -16.609 40.812 1.262 1 98 437 ASP A N 1
ATOM 3480 C CA . ASP A 1 437 ? -15.914 42.094 1.173 1 98 437 ASP A CA 1
ATOM 3481 C C . ASP A 1 437 ? -16.906 43.25 1.188 1 98 437 ASP A C 1
ATOM 3483 O O . ASP A 1 437 ? -16.609 44.312 1.751 1 98 437 ASP A O 1
ATOM 3487 N N . LYS A 1 438 ? -18.031 43.062 0.709 1 97.19 438 LYS A N 1
ATOM 3488 C CA . LYS A 1 438 ? -19.031 44.094 0.551 1 97.19 438 LYS A CA 1
ATOM 3489 C C . LYS A 1 438 ? -19.906 44.219 1.792 1 97.19 438 LYS A C 1
ATOM 3491 O O . LYS A 1 438 ? -20.609 45.219 1.98 1 97.19 438 LYS A O 1
ATOM 3496 N N . ASP A 1 439 ? -19.891 43.281 2.617 1 97.44 439 ASP A N 1
ATOM 3497 C CA . ASP A 1 439 ? -20.75 43.25 3.797 1 97.44 439 ASP A CA 1
ATOM 3498 C C . ASP A 1 439 ? -19.984 43.656 5.051 1 97.44 439 ASP A C 1
ATOM 3500 O O . ASP A 1 439 ? -19.156 42.875 5.551 1 97.44 439 ASP A O 1
ATOM 3504 N N . PRO A 1 440 ? -20.25 44.719 5.645 1 96 440 PRO A N 1
ATOM 3505 C CA . PRO A 1 440 ? -19.5 45.188 6.812 1 96 440 PRO A CA 1
ATOM 3506 C C . PRO A 1 440 ? -19.672 44.281 8.023 1 96 440 PRO A C 1
ATOM 3508 O O . PRO A 1 440 ? -18.875 44.344 8.961 1 96 440 PRO A O 1
ATOM 3511 N N . GLN A 1 441 ? -20.656 43.438 8 1 95.12 441 GLN A N 1
ATOM 3512 C CA . GLN A 1 441 ? -20.922 42.594 9.148 1 95.12 441 GLN A CA 1
ATOM 3513 C C . GLN A 1 441 ? -20.391 41.188 8.914 1 95.12 441 GLN A C 1
ATOM 3515 O O . GLN A 1 441 ? -20.578 40.281 9.742 1 95.12 441 GLN A O 1
ATOM 3520 N N . SER A 1 442 ? -19.734 41.031 7.789 1 97.88 442 SER A N 1
ATOM 3521 C CA . SER A 1 442 ? -19.219 39.688 7.445 1 97.88 442 SER A CA 1
ATOM 3522 C C . SER A 1 442 ? -18.094 39.281 8.383 1 97.88 442 SER A C 1
ATOM 3524 O O . SER A 1 442 ? -17.531 40.125 9.094 1 97.88 442 SER A O 1
ATOM 3526 N N . THR A 1 443 ? -17.828 38 8.422 1 98.31 443 THR A N 1
ATOM 3527 C CA . THR A 1 443 ? -16.719 37.5 9.203 1 98.31 443 THR A CA 1
ATOM 3528 C C . THR A 1 443 ? -15.391 38.031 8.672 1 98.31 443 THR A C 1
ATOM 3530 O O . THR A 1 443 ? -14.453 38.281 9.438 1 98.31 443 THR A O 1
ATOM 3533 N N . LEU A 1 444 ? -15.273 38.219 7.363 1 98.69 444 LEU A N 1
ATOM 3534 C CA . LEU A 1 444 ? -14.078 38.75 6.75 1 98.69 444 LEU A CA 1
ATOM 3535 C C . LEU A 1 444 ? -13.797 40.156 7.277 1 98.69 444 LEU A C 1
ATOM 3537 O O . LEU A 1 444 ? -12.688 40.469 7.719 1 98.69 444 LEU A O 1
ATOM 3541 N N . ASN A 1 445 ? -14.781 41.031 7.188 1 98.56 445 ASN A N 1
ATOM 3542 C CA . ASN A 1 445 ? -14.586 42.406 7.641 1 98.56 445 ASN A CA 1
ATOM 3543 C C . ASN A 1 445 ? -14.445 42.469 9.156 1 98.56 445 ASN A C 1
ATOM 3545 O O . ASN A 1 445 ? -13.734 43.344 9.68 1 98.56 445 ASN A O 1
ATOM 3549 N N . PHE A 1 446 ? -15.102 41.625 9.891 1 98.5 446 PHE A N 1
ATOM 3550 C CA . PHE A 1 446 ? -14.828 41.469 11.32 1 98.5 446 PHE A CA 1
ATOM 3551 C C . PHE A 1 446 ? -13.352 41.188 11.562 1 98.5 446 PHE A C 1
ATOM 3553 O O . PHE A 1 446 ? -12.719 41.812 12.414 1 98.5 446 PHE A O 1
ATOM 3560 N N . ALA A 1 447 ? -12.812 40.188 10.852 1 98.69 447 ALA A N 1
ATOM 3561 C CA . ALA A 1 447 ? -11.406 39.812 11 1 98.69 447 ALA A CA 1
ATOM 3562 C C . ALA A 1 447 ? -10.492 41 10.75 1 98.69 447 ALA A C 1
ATOM 3564 O O . ALA A 1 447 ? -9.586 41.281 11.539 1 98.69 447 ALA A O 1
ATOM 3565 N N . ARG A 1 448 ? -10.742 41.719 9.648 1 98.5 448 ARG A N 1
ATOM 3566 C CA . ARG A 1 448 ? -9.945 42.906 9.336 1 98.5 448 ARG A CA 1
ATOM 3567 C C . ARG A 1 448 ? -10.008 43.938 10.469 1 98.5 448 ARG A C 1
ATOM 3569 O O . ARG A 1 448 ? -8.977 44.438 10.898 1 98.5 448 ARG A O 1
ATOM 3576 N N . ASN A 1 449 ? -11.148 44.094 10.969 1 98.06 449 ASN A N 1
ATOM 3577 C CA . ASN A 1 449 ? -11.383 45.125 12 1 98.06 449 ASN A CA 1
ATOM 3578 C C . ASN A 1 449 ? -10.703 44.75 13.312 1 98.06 449 ASN A C 1
ATOM 3580 O O . ASN A 1 449 ? -9.984 45.562 13.906 1 98.06 449 ASN A O 1
ATOM 3584 N N . ILE A 1 450 ? -10.898 43.562 13.758 1 98.38 450 ILE A N 1
ATOM 3585 C CA . ILE A 1 450 ? -10.414 43.188 15.086 1 98.38 450 ILE A CA 1
ATOM 3586 C C . ILE A 1 450 ? -8.891 43.094 15.07 1 98.38 450 ILE A C 1
ATOM 3588 O O . ILE A 1 450 ? -8.227 43.406 16.062 1 98.38 450 ILE A O 1
ATOM 3592 N N . ILE A 1 451 ? -8.312 42.594 14.016 1 98.06 451 ILE A N 1
ATOM 3593 C CA . ILE A 1 451 ? -6.859 42.531 13.906 1 98.06 451 ILE A CA 1
ATOM 3594 C C . ILE A 1 451 ? -6.258 43.906 13.961 1 98.06 451 ILE A C 1
ATOM 3596 O O . ILE A 1 451 ? -5.281 44.156 14.672 1 98.06 451 ILE A O 1
ATOM 3600 N N . LYS A 1 452 ? -6.879 44.844 13.203 1 97.12 452 LYS A N 1
ATOM 3601 C CA . LYS A 1 452 ? -6.445 46.25 13.25 1 97.12 452 LYS A CA 1
ATOM 3602 C C . LYS A 1 452 ? -6.598 46.812 14.656 1 97.12 452 LYS A C 1
ATOM 3604 O O . LYS A 1 452 ? -5.711 47.5 15.141 1 97.12 452 LYS A O 1
ATOM 3609 N N . TRP A 1 453 ? -7.723 46.5 15.258 1 97.62 453 TRP A N 1
ATOM 3610 C CA . TRP A 1 453 ? -8.023 46.969 16.609 1 97.62 453 TRP A CA 1
ATOM 3611 C C . TRP A 1 453 ? -6.977 46.469 17.594 1 97.62 453 TRP A C 1
ATOM 3613 O O . TRP A 1 453 ? -6.484 47.25 18.438 1 97.62 453 TRP A O 1
ATOM 3623 N N . ARG A 1 454 ? -6.566 45.25 17.562 1 96.88 454 ARG A N 1
ATOM 3624 C CA . ARG A 1 454 ? -5.594 44.594 18.438 1 96.88 454 ARG A CA 1
ATOM 3625 C C . ARG A 1 454 ? -4.234 45.281 18.344 1 96.88 454 ARG A C 1
ATOM 3627 O O . ARG A 1 454 ? -3.5 45.375 19.328 1 96.88 454 ARG A O 1
ATOM 3634 N N . ARG A 1 455 ? -3.906 45.75 17.172 1 92.81 455 ARG A N 1
ATOM 3635 C CA . ARG A 1 455 ? -2.6 46.344 16.922 1 92.81 455 ARG A CA 1
ATOM 3636 C C . ARG A 1 455 ? -2.391 47.562 17.797 1 92.81 455 ARG A C 1
ATOM 3638 O O . ARG A 1 455 ? -1.252 47.938 18.094 1 92.81 455 ARG A O 1
ATOM 3645 N N . ASN A 1 456 ? -3.469 48.125 18.25 1 92.75 456 ASN A N 1
ATOM 3646 C CA . ASN A 1 456 ? -3.383 49.344 19.062 1 92.75 456 ASN A CA 1
ATOM 3647 C C . ASN A 1 456 ? -3.352 49.031 20.547 1 92.75 456 ASN A C 1
ATOM 3649 O O . ASN A 1 456 ? -3.365 49.938 21.391 1 92.75 456 ASN A O 1
ATOM 3653 N N . LEU A 1 457 ? -3.32 47.812 20.891 1 95.12 457 LEU A N 1
ATOM 3654 C CA . LEU A 1 457 ? -3.332 47.375 22.281 1 95.12 457 LEU A CA 1
ATOM 3655 C C . LEU A 1 457 ? -2.127 46.5 22.594 1 95.12 457 LEU A C 1
ATOM 3657 O O . LEU A 1 457 ? -2.242 45.281 22.609 1 95.12 457 LEU A O 1
ATOM 3661 N N . PRO A 1 458 ? -0.99 47.062 22.969 1 93.56 458 PRO A N 1
ATOM 3662 C CA . PRO A 1 458 ? 0.218 46.312 23.266 1 93.56 458 PRO A CA 1
ATOM 3663 C C . PRO A 1 458 ? -0.014 45.219 24.328 1 93.56 458 PRO A C 1
ATOM 3665 O O . PRO A 1 458 ? 0.675 44.219 24.344 1 93.56 458 PRO A O 1
ATOM 3668 N N . GLN A 1 459 ? -1.035 45.406 25.234 1 95.44 459 GLN A N 1
ATOM 3669 C CA . GLN A 1 459 ? -1.371 44.406 26.25 1 95.44 459 GLN A CA 1
ATOM 3670 C C . GLN A 1 459 ? -1.73 43.094 25.594 1 95.44 459 GLN A C 1
ATOM 3672 O O . GLN A 1 459 ? -1.319 42.031 26.078 1 95.44 459 GLN A O 1
ATOM 3677 N N . LEU A 1 460 ? -2.41 43.156 24.422 1 95.56 460 LEU A N 1
ATOM 3678 C CA . LEU A 1 460 ? -2.895 41.938 23.766 1 95.56 460 LEU A CA 1
ATOM 3679 C C . LEU A 1 460 ? -1.8 41.312 22.906 1 95.56 460 LEU A C 1
ATOM 3681 O O . LEU A 1 460 ? -1.846 40.125 22.609 1 95.56 460 LEU A O 1
ATOM 3685 N N . THR A 1 461 ? -0.807 42.094 22.516 1 91.38 461 THR A N 1
ATOM 3686 C CA . THR A 1 461 ? 0.211 41.562 21.609 1 91.38 461 THR A CA 1
ATOM 3687 C C . THR A 1 461 ? 1.397 41 22.406 1 91.38 461 THR A C 1
ATOM 3689 O O . THR A 1 461 ? 2.047 40.062 21.969 1 91.38 461 THR A O 1
ATOM 3692 N N . ARG A 1 462 ? 1.714 41.531 23.594 1 88.81 462 ARG A N 1
ATOM 3693 C CA . ARG A 1 462 ? 2.938 41.094 24.266 1 88.81 462 ARG A CA 1
ATOM 3694 C C . ARG A 1 462 ? 2.725 41 25.766 1 88.81 462 ARG A C 1
ATOM 3696 O O . ARG A 1 462 ? 3.604 40.531 26.5 1 88.81 462 ARG A O 1
ATOM 3703 N N . GLY A 1 463 ? 1.626 41.406 26.281 1 91.94 463 GLY A N 1
ATOM 3704 C CA . GLY A 1 463 ? 1.391 41.469 27.719 1 91.94 463 GLY A CA 1
ATOM 3705 C C . GLY A 1 463 ? 1.242 40.125 28.375 1 91.94 463 GLY A C 1
ATOM 3706 O O . GLY A 1 463 ? 1.061 39.125 27.672 1 91.94 463 GLY A O 1
ATOM 3707 N N . GLY A 1 464 ? 1.431 40.094 29.672 1 93.75 464 GLY A N 1
ATOM 3708 C CA . GLY A 1 464 ? 1.172 38.906 30.438 1 93.75 464 GLY A CA 1
ATOM 3709 C C . GLY A 1 464 ? -0.298 38.531 30.5 1 93.75 464 GLY A C 1
ATOM 3710 O O . GLY A 1 464 ? -1.165 39.344 30.219 1 93.75 464 GLY A O 1
ATOM 3711 N N . ILE A 1 465 ? -0.564 37.281 30.766 1 96.38 465 ILE A N 1
ATOM 3712 C CA . ILE A 1 465 ? -1.945 36.812 30.75 1 96.38 465 ILE A CA 1
ATOM 3713 C C . ILE A 1 465 ? -2.293 36.188 32.094 1 96.38 465 ILE A C 1
ATOM 3715 O O . ILE A 1 465 ? -1.476 35.469 32.688 1 96.38 465 ILE A O 1
ATOM 3719 N N . VAL A 1 466 ? -3.418 36.469 32.594 1 97.25 466 VAL A N 1
ATOM 3720 C CA . VAL A 1 466 ? -3.994 35.844 33.781 1 97.25 466 VAL A CA 1
ATOM 3721 C C . VAL A 1 466 ? -5.457 35.469 33.531 1 97.25 466 VAL A C 1
ATOM 3723 O O . VAL A 1 466 ? -6.215 36.281 33 1 97.25 466 VAL A O 1
ATOM 3726 N N . PHE A 1 467 ? -5.805 34.281 33.906 1 98.06 467 PHE A N 1
ATOM 3727 C CA . PHE A 1 467 ? -7.191 33.844 33.75 1 98.06 467 PHE A CA 1
ATOM 3728 C C . PHE A 1 467 ? -7.961 34.031 35.031 1 98.06 467 PHE A C 1
ATOM 3730 O O . PHE A 1 467 ? -7.367 34 36.125 1 98.06 467 PHE A O 1
ATOM 3737 N N . PHE A 1 468 ? -9.258 34.188 34.938 1 98 468 PHE A N 1
ATOM 3738 C CA . PHE A 1 468 ? -10.125 34.312 36.094 1 98 468 PHE A CA 1
ATOM 3739 C C . PHE A 1 468 ? -11.039 33.125 36.219 1 98 468 PHE A C 1
ATOM 3741 O O . PHE A 1 468 ? -11.352 32.438 35.25 1 98 468 PHE A O 1
ATOM 3748 N N . ASP A 1 469 ? -11.391 32.844 37.5 1 97 469 ASP A N 1
ATOM 3749 C CA . ASP A 1 469 ? -12.406 31.812 37.75 1 97 469 ASP A CA 1
ATOM 3750 C C . ASP A 1 469 ? -13.812 32.375 37.5 1 97 469 ASP A C 1
ATOM 3752 O O . ASP A 1 469 ? -14.305 33.188 38.281 1 97 469 ASP A O 1
ATOM 3756 N N . VAL A 1 470 ? -14.328 32 36.469 1 97.06 470 VAL A N 1
ATOM 3757 C CA . VAL A 1 470 ? -15.688 32.344 36.031 1 97.06 470 VAL A CA 1
ATOM 3758 C C . VAL A 1 470 ? -16.438 31.062 35.656 1 97.06 470 VAL A C 1
ATOM 3760 O O . VAL A 1 470 ? -15.859 29.969 35.688 1 97.06 470 VAL A O 1
ATOM 3763 N N . PRO A 1 471 ? -17.75 31.156 35.375 1 96.44 471 PRO A N 1
ATOM 3764 C CA . PRO A 1 471 ? -18.453 29.938 34.969 1 96.44 471 PRO A CA 1
ATOM 3765 C C . PRO A 1 471 ? -17.812 29.25 33.781 1 96.44 471 PRO A C 1
ATOM 3767 O O . PRO A 1 471 ? -17.25 29.906 32.906 1 96.44 471 PRO A O 1
ATOM 3770 N N . GLU A 1 472 ? -17.969 27.953 33.688 1 95.38 472 GLU A N 1
ATOM 3771 C CA . GLU A 1 472 ? -17.297 27.125 32.688 1 95.38 472 GLU A CA 1
ATOM 3772 C C . GLU A 1 472 ? -17.672 27.516 31.281 1 95.38 472 GLU A C 1
ATOM 3774 O O . GLU A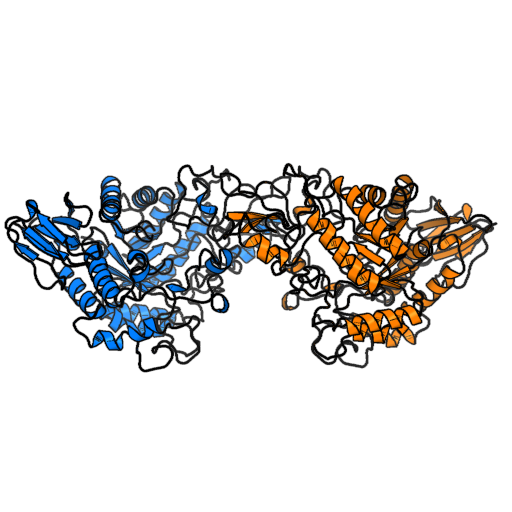 1 472 ? -16.938 27.266 30.328 1 95.38 472 GLU A O 1
ATOM 3779 N N . GLN A 1 473 ? -18.797 28.125 31.156 1 97 473 GLN A N 1
ATOM 3780 C CA . GLN A 1 473 ? -19.297 28.531 29.844 1 97 473 GLN A CA 1
ATOM 3781 C C . GLN A 1 473 ? -18.562 29.766 29.344 1 97 473 GLN A C 1
ATOM 3783 O O . GLN A 1 473 ? -18.672 30.125 28.172 1 97 473 GLN A O 1
ATOM 3788 N N . ALA A 1 474 ? -17.797 30.391 30.25 1 98.12 474 ALA A N 1
ATOM 3789 C CA . ALA A 1 474 ? -17.094 31.625 29.891 1 98.12 474 ALA A CA 1
ATOM 3790 C C . ALA A 1 474 ? -15.586 31.484 30.078 1 98.12 474 ALA A C 1
ATOM 3792 O O . ALA A 1 474 ? -15.133 30.672 30.891 1 98.12 474 ALA A O 1
ATOM 3793 N N . LEU A 1 475 ? -14.859 32.125 29.328 1 98.5 475 LEU A N 1
ATOM 3794 C CA . LEU A 1 475 ? -13.422 32.312 29.5 1 98.5 475 LEU A CA 1
ATOM 3795 C C . LEU A 1 475 ? -13.086 33.781 29.75 1 98.5 475 LEU A C 1
ATOM 3797 O O . LEU A 1 475 ? -13.375 34.625 28.906 1 98.5 475 LEU A O 1
ATOM 3801 N N . ALA A 1 476 ? -12.586 34.094 30.906 1 98.62 476 ALA A N 1
ATOM 3802 C CA . ALA A 1 476 ? -12.219 35.469 31.266 1 98.62 476 ALA A CA 1
ATOM 3803 C C . ALA A 1 476 ? -10.719 35.594 31.531 1 98.62 476 ALA A C 1
ATOM 3805 O O . ALA A 1 476 ? -10.125 34.688 32.156 1 98.62 476 ALA A O 1
ATOM 3806 N N . LEU A 1 477 ? -10.172 36.656 31.047 1 98.5 477 LEU A N 1
ATOM 3807 C CA . LEU A 1 477 ? -8.734 36.844 31.203 1 98.5 477 LEU A CA 1
ATOM 3808 C C . LEU A 1 477 ? -8.359 38.312 31.312 1 98.5 477 LEU A C 1
ATOM 3810 O O . LEU A 1 477 ? -9.195 39.188 31.047 1 98.5 477 LEU A O 1
ATOM 3814 N N . ARG A 1 478 ? -7.195 38.531 31.781 1 98.12 478 ARG A N 1
ATOM 3815 C CA . ARG A 1 478 ? -6.562 39.844 31.828 1 98.12 478 ARG A CA 1
ATOM 3816 C C . ARG A 1 478 ? -5.195 39.844 31.156 1 98.12 478 ARG A C 1
ATOM 3818 O O . ARG A 1 478 ? -4.441 38.875 31.297 1 98.12 478 ARG A O 1
ATOM 3825 N N . ARG A 1 479 ? -4.938 40.844 30.375 1 97.88 479 ARG A N 1
ATOM 3826 C CA . ARG A 1 479 ? -3.641 41.062 29.734 1 97.88 479 ARG A CA 1
ATOM 3827 C C . ARG A 1 479 ? -2.973 42.312 30.281 1 97.88 479 ARG A C 1
ATOM 3829 O O . ARG A 1 479 ? -3.564 43.406 30.25 1 97.88 479 ARG A O 1
ATOM 3836 N N . ASP A 1 480 ? -1.708 42.094 30.75 1 97 480 ASP A N 1
ATOM 3837 C CA . ASP A 1 480 ? -1.015 43.188 31.422 1 97 480 ASP A CA 1
ATOM 3838 C C . ASP A 1 480 ? 0.289 43.562 30.703 1 97 480 ASP A C 1
ATOM 3840 O O . ASP A 1 480 ? 1.067 42.656 30.359 1 97 480 ASP A O 1
ATOM 3844 N N . GLU A 1 481 ? 0.388 44.75 30.375 1 94.81 481 GLU A N 1
ATOM 3845 C CA . GLU A 1 481 ? 1.646 45.312 29.906 1 94.81 481 GLU A CA 1
ATOM 3846 C C . GLU A 1 481 ? 2.113 46.469 30.812 1 94.81 481 GLU A C 1
ATOM 3848 O O . GLU A 1 481 ? 1.333 47.344 31.141 1 94.81 481 GLU A O 1
ATOM 3853 N N . GLU A 1 482 ? 3.383 46.406 31.188 1 93.38 482 GLU A N 1
ATOM 3854 C CA . GLU A 1 482 ? 3.936 47.406 32.094 1 93.38 482 GLU A CA 1
ATOM 3855 C C . GLU A 1 482 ? 3.678 48.812 31.609 1 93.38 482 GLU A C 1
ATOM 3857 O O . GLU A 1 482 ? 3.932 49.125 30.438 1 93.38 482 GLU A O 1
ATOM 3862 N N . GLY A 1 483 ? 3.209 49.594 32.5 1 93.88 483 GLY A N 1
ATOM 3863 C CA . GLY A 1 483 ? 3.029 51 32.188 1 93.88 483 GLY A CA 1
ATOM 3864 C C . GLY A 1 483 ? 1.72 51.312 31.5 1 93.88 483 GLY A C 1
ATOM 3865 O O . GLY A 1 483 ? 1.431 52.469 31.172 1 93.88 483 GLY A O 1
ATOM 3866 N N . LEU A 1 484 ? 0.923 50.344 31.281 1 95.69 484 LEU A N 1
ATOM 3867 C CA . LEU A 1 484 ? -0.353 50.531 30.594 1 95.69 484 LEU A CA 1
ATOM 3868 C C . LEU A 1 484 ? -1.502 49.969 31.422 1 95.69 484 LEU A C 1
ATOM 3870 O O . LEU A 1 484 ? -1.299 49.062 32.25 1 95.69 484 LEU A O 1
ATOM 3874 N N . PRO A 1 485 ? -2.672 50.562 31.219 1 95.81 485 PRO A N 1
ATOM 3875 C CA . PRO A 1 485 ? -3.824 49.938 31.859 1 95.81 485 PRO A CA 1
ATOM 3876 C C . PRO A 1 485 ? -4.035 48.469 31.406 1 95.81 485 PRO A C 1
ATOM 3878 O O . PRO A 1 485 ? -3.785 48.156 30.25 1 95.81 485 PRO A O 1
ATOM 3881 N N . SER A 1 486 ? -4.516 47.719 32.312 1 97.38 486 SER A N 1
ATOM 3882 C CA . SER A 1 486 ? -4.797 46.344 31.969 1 97.38 486 SER A CA 1
ATOM 3883 C C . SER A 1 486 ? -5.988 46.219 31.031 1 97.38 486 SER A C 1
ATOM 3885 O O . SER A 1 486 ? -6.879 47.062 31.031 1 97.38 486 SER A O 1
ATOM 3887 N N . VAL A 1 487 ? -5.914 45.188 30.203 1 98.12 487 VAL A N 1
ATOM 3888 C CA . VAL A 1 487 ? -7.059 44.875 29.359 1 98.12 487 VAL A CA 1
ATOM 3889 C C . VAL A 1 487 ? -7.75 43.625 29.891 1 98.12 487 VAL A C 1
ATOM 3891 O O . VAL A 1 487 ? -7.098 42.594 30.141 1 98.12 487 VAL A O 1
ATOM 3894 N N . LEU A 1 488 ? -9.078 43.656 30.109 1 98.19 488 LEU A N 1
ATOM 3895 C CA . LEU A 1 488 ? -9.93 42.531 30.469 1 98.19 488 LEU A CA 1
ATOM 3896 C C . LEU A 1 488 ? -10.695 42.031 29.266 1 98.19 488 LEU A C 1
ATOM 3898 O O . LEU A 1 488 ? -11.125 42.812 28.406 1 98.19 488 LEU A O 1
ATOM 3902 N N . ALA A 1 489 ? -10.812 40.812 29.188 1 98.56 489 ALA A N 1
ATOM 3903 C CA . ALA A 1 489 ? -11.641 40.188 28.156 1 98.56 489 ALA A CA 1
ATOM 3904 C C . ALA A 1 489 ? -12.469 39.031 28.75 1 98.56 489 ALA A C 1
ATOM 3906 O O . ALA A 1 489 ? -12.016 38.344 29.656 1 98.56 489 ALA A O 1
ATOM 3907 N N . VAL A 1 490 ? -13.656 38.844 28.266 1 98.69 490 VAL A N 1
ATOM 3908 C CA . VAL A 1 490 ? -14.516 37.719 28.625 1 98.69 490 VAL A CA 1
ATOM 3909 C C . VAL A 1 490 ? -15.258 37.219 27.391 1 98.69 490 VAL A C 1
ATOM 3911 O O . VAL A 1 490 ? -15.695 38 26.547 1 98.69 490 VAL A O 1
ATOM 3914 N N . PHE A 1 491 ? -15.297 35.906 27.188 1 98.69 491 PHE A N 1
ATOM 3915 C CA . PHE A 1 491 ? -15.875 35.25 26.016 1 98.69 491 PHE A CA 1
ATOM 3916 C C . PHE A 1 491 ? -16.891 34.219 26.438 1 98.69 491 PHE A C 1
ATOM 3918 O O . PHE A 1 491 ? -16.656 33.438 27.344 1 98.69 491 PHE A O 1
ATOM 3925 N N . ASN A 1 492 ? -18.078 34.188 25.859 1 98.44 492 ASN A N 1
ATOM 3926 C CA . ASN A 1 492 ? -19.031 33.094 25.938 1 98.44 492 ASN A CA 1
ATOM 3927 C C . ASN A 1 492 ? -18.688 31.984 24.953 1 98.44 492 ASN A C 1
ATOM 3929 O O . ASN A 1 492 ? -18.906 32.125 23.734 1 98.44 492 ASN A O 1
ATOM 3933 N N . VAL A 1 493 ? -18.266 30.812 25.422 1 97.31 493 VAL A N 1
ATOM 3934 C CA . VAL A 1 493 ? -17.781 29.766 24.531 1 97.31 493 VAL A CA 1
ATOM 3935 C C . VAL A 1 493 ? -18.906 28.75 24.281 1 97.31 493 VAL A C 1
ATOM 3937 O O . VAL A 1 493 ? -18.641 27.594 23.984 1 97.31 493 VAL A O 1
ATOM 3940 N N . THR A 1 494 ? -20.172 29.188 24.438 1 95.56 494 THR A N 1
ATOM 3941 C CA . THR A 1 494 ? -21.328 28.328 24.203 1 95.56 494 THR A CA 1
ATOM 3942 C C . THR A 1 494 ? -22.312 28.984 23.25 1 95.56 494 THR A C 1
ATOM 3944 O O . THR A 1 494 ? -22.219 30.188 22.984 1 95.56 494 THR A O 1
ATOM 3947 N N . ASN A 1 495 ? -23.234 28.25 22.797 1 94.5 495 ASN A N 1
ATOM 3948 C CA . ASN A 1 495 ? -24.266 28.703 21.875 1 94.5 495 ASN A CA 1
ATOM 3949 C C . ASN A 1 495 ? -25.531 29.156 22.609 1 94.5 495 ASN A C 1
ATOM 3951 O O . ASN A 1 495 ? -26.625 29.094 22.062 1 94.5 495 ASN A O 1
ATOM 3955 N N . ALA A 1 496 ? -25.375 29.516 23.844 1 95.31 496 ALA A N 1
ATOM 3956 C CA . ALA A 1 496 ? -26.484 30.031 24.672 1 95.31 496 ALA A CA 1
ATOM 3957 C C . ALA A 1 496 ? -26.094 31.344 25.344 1 95.31 496 ALA A C 1
ATOM 3959 O O . ALA A 1 496 ? -24.922 31.578 25.641 1 95.31 496 ALA A O 1
ATOM 3960 N N . PRO A 1 497 ? -27.109 32.281 25.562 1 97.38 497 PRO A N 1
ATOM 3961 C CA . PRO A 1 497 ? -26.766 33.5 26.297 1 97.38 497 PRO A CA 1
ATOM 3962 C C . PRO A 1 497 ? -26.266 33.219 27.703 1 97.38 497 PRO A C 1
ATOM 3964 O O . PRO A 1 497 ? -26.656 32.219 28.328 1 97.38 497 PRO A O 1
ATOM 3967 N N . LEU A 1 498 ? -25.438 34.062 28.172 1 98.06 498 LEU A N 1
ATOM 3968 C CA . LEU A 1 498 ? -24.812 33.875 29.484 1 98.06 498 LEU A CA 1
ATOM 3969 C C . LEU A 1 498 ? -24.812 35.156 30.281 1 98.06 498 LEU A C 1
ATOM 3971 O O . LEU A 1 498 ? -24.5 36.219 29.734 1 98.06 498 LEU A O 1
ATOM 3975 N N . THR A 1 499 ? -25.281 35.125 31.516 1 98.56 499 THR A N 1
ATOM 3976 C CA . THR A 1 499 ? -25.172 36.219 32.469 1 98.56 499 THR A CA 1
ATOM 3977 C C . THR A 1 499 ? -24.562 35.75 33.781 1 98.56 499 THR A C 1
ATOM 3979 O O . THR A 1 499 ? -24.969 34.719 34.312 1 98.56 499 THR A O 1
ATOM 3982 N N . PHE A 1 500 ? -23.578 36.438 34.281 1 98.38 500 PHE A N 1
ATOM 3983 C CA . PHE A 1 500 ? -22.953 36.062 35.562 1 98.38 500 PHE A CA 1
ATOM 3984 C C . PHE A 1 500 ? -22.266 37.281 36.188 1 98.38 500 PHE A C 1
ATOM 3986 O O . PHE A 1 500 ? -22.109 38.312 35.562 1 98.38 500 PHE A O 1
ATOM 3993 N N . ASP A 1 501 ? -21.906 37.125 37.438 1 98.06 501 ASP A N 1
ATOM 3994 C CA . ASP A 1 501 ? -21.188 38.156 38.156 1 98.06 501 ASP A CA 1
ATOM 3995 C C . ASP A 1 501 ? -19.688 37.969 38.062 1 98.06 501 ASP A C 1
ATOM 3997 O O . ASP A 1 501 ? -19.188 36.875 38.281 1 98.06 501 ASP A O 1
ATOM 4001 N N . TRP A 1 502 ? -18.969 39.031 37.656 1 97.75 502 TRP A N 1
ATOM 4002 C CA . TRP A 1 502 ? -17.5 39.062 37.531 1 97.75 502 TRP A CA 1
ATOM 4003 C C . TRP A 1 502 ? -16.938 40.281 38.281 1 97.75 502 TRP A C 1
ATOM 4005 O O . TRP A 1 502 ? -16.672 41.312 37.688 1 97.75 502 TRP A O 1
ATOM 4015 N N . PRO A 1 503 ? -16.625 40.062 39.562 1 97.06 503 PRO A N 1
ATOM 4016 C CA . PRO A 1 503 ? -16.203 41.188 40.438 1 97.06 503 PRO A CA 1
ATOM 4017 C C . PRO A 1 503 ? -14.953 41.875 39.906 1 97.06 503 PRO A C 1
ATOM 4019 O O . PRO A 1 503 ? -14.797 43.094 40.125 1 97.06 503 PRO A O 1
ATOM 4022 N N . GLU A 1 504 ? -14.125 41.156 39.281 1 95.56 504 GLU A N 1
ATOM 4023 C CA . GLU A 1 504 ? -12.867 41.719 38.812 1 95.56 504 GLU A CA 1
ATOM 4024 C C . GLU A 1 504 ? -13.094 42.75 37.719 1 95.56 504 GLU A C 1
ATOM 4026 O O . GLU A 1 504 ? -12.195 43.531 37.375 1 95.56 504 GLU A O 1
ATOM 4031 N N . ALA A 1 505 ? -14.266 42.812 37.156 1 96 505 ALA A N 1
ATOM 4032 C CA . ALA A 1 505 ? -14.578 43.75 36.094 1 96 505 ALA A CA 1
ATOM 4033 C C . ALA A 1 505 ? -15.086 45.062 36.656 1 96 505 ALA A C 1
ATOM 4035 O O . ALA A 1 505 ? -15.305 46.031 35.906 1 96 505 ALA A O 1
ATOM 4036 N N . ALA A 1 506 ? -15.18 45.156 37.938 1 94.81 506 ALA A N 1
ATOM 4037 C CA . ALA A 1 506 ? -15.703 46.375 38.562 1 94.81 506 ALA A CA 1
ATOM 4038 C C . ALA A 1 506 ? -14.875 47.562 38.156 1 94.81 506 ALA A C 1
ATOM 4040 O O . ALA A 1 506 ? -13.648 47.562 38.312 1 94.81 506 ALA A O 1
ATOM 4041 N N . GLY A 1 507 ? -15.547 48.594 37.656 1 93.75 507 GLY A N 1
ATOM 4042 C CA . GLY A 1 507 ? -14.875 49.844 37.344 1 93.75 507 GLY A CA 1
ATOM 4043 C C . GLY A 1 507 ? -14.195 49.844 35.969 1 93.75 507 GLY A C 1
ATOM 4044 O O . GLY A 1 507 ? -13.633 50.844 35.562 1 93.75 507 GLY A O 1
ATOM 4045 N N . ALA A 1 508 ? -14.289 48.688 35.312 1 96.06 508 ALA A N 1
ATOM 4046 C CA . ALA A 1 508 ? -13.656 48.625 34 1 96.06 508 ALA A CA 1
ATOM 4047 C C . ALA A 1 508 ? -14.398 49.469 32.969 1 96.06 508 ALA A C 1
ATOM 4049 O O . ALA A 1 508 ? -15.633 49.562 33 1 96.06 508 ALA A O 1
ATOM 4050 N N . LYS A 1 509 ? -13.641 50.156 32.125 1 96.56 509 LYS A N 1
ATOM 4051 C CA . LYS A 1 509 ? -14.203 50.938 31.016 1 96.56 509 LYS A CA 1
ATOM 4052 C C . LYS A 1 509 ? -14.297 50.062 29.766 1 96.56 509 LYS A C 1
ATOM 4054 O O . LYS A 1 509 ? -13.305 49.469 29.344 1 96.56 509 LYS A O 1
ATOM 4059 N N . LYS A 1 510 ? -15.438 50.094 29.188 1 96.25 510 LYS A N 1
ATOM 4060 C CA . LYS A 1 510 ? -15.672 49.312 27.984 1 96.25 510 LYS A CA 1
ATOM 4061 C C . LYS A 1 510 ? -14.758 49.781 26.844 1 96.25 510 LYS A C 1
ATOM 4063 O O . LYS A 1 510 ? -14.555 50.969 26.656 1 96.25 510 LYS A O 1
ATOM 4068 N N . LEU A 1 511 ? -14.141 48.812 26.203 1 96.56 511 LEU A N 1
ATOM 4069 C CA . LEU A 1 511 ? -13.406 49.094 24.969 1 96.56 511 LEU A CA 1
ATOM 4070 C C . LEU A 1 511 ? -14.258 48.781 23.75 1 96.56 511 LEU A C 1
ATOM 4072 O O . LEU A 1 511 ? -14.766 47.656 23.609 1 96.56 511 LEU A O 1
ATOM 4076 N N . ASP A 1 512 ? -14.422 49.719 22.828 1 94.56 512 ASP A N 1
ATOM 4077 C CA . ASP A 1 512 ? -15.227 49.562 21.609 1 94.56 512 ASP A CA 1
ATOM 4078 C C . ASP A 1 512 ? -14.344 49.312 20.391 1 94.56 512 ASP A C 1
ATOM 4080 O O . ASP A 1 512 ? -13.117 49.375 20.484 1 94.56 512 ASP A O 1
ATOM 4084 N N . GLY A 1 513 ? -14.977 48.844 19.375 1 94.06 513 GLY A N 1
ATOM 4085 C CA . GLY A 1 513 ? -14.266 48.781 18.109 1 94.06 513 GLY A CA 1
ATOM 4086 C C . GLY A 1 513 ? -13.906 47.344 17.719 1 94.06 513 GLY A C 1
ATOM 4087 O O . GLY A 1 513 ? -13.578 47.094 16.562 1 94.06 513 GLY A O 1
ATOM 4088 N N . HIS A 1 514 ? -13.977 46.469 18.688 1 95.12 514 HIS A N 1
ATOM 4089 C CA . HIS A 1 514 ? -13.562 45.094 18.422 1 95.12 514 HIS A CA 1
ATOM 4090 C C . HIS A 1 514 ? -14.672 44.312 17.703 1 95.12 514 HIS A C 1
ATOM 4092 O O . HIS A 1 514 ? -14.414 43.25 17.125 1 95.12 514 HIS A O 1
ATOM 4098 N N . GLY A 1 515 ? -15.82 44.719 17.766 1 95.31 515 GLY A N 1
ATOM 4099 C CA . GLY A 1 515 ? -16.906 44.156 16.938 1 95.31 515 GLY A CA 1
ATOM 4100 C C . GLY A 1 515 ? -17.703 43.094 17.656 1 95.31 515 GLY A C 1
ATOM 4101 O O . GLY A 1 515 ? -18.75 42.656 17.172 1 95.31 515 GLY A O 1
ATOM 4102 N N . LEU A 1 516 ? -17.328 42.5 18.844 1 97.12 516 LEU A N 1
ATOM 4103 C CA . LEU A 1 516 ? -18.094 41.5 19.578 1 97.12 516 LEU A CA 1
ATOM 4104 C C . LEU A 1 516 ? -19.219 42.156 20.359 1 97.12 516 LEU A C 1
ATOM 4106 O O . LEU A 1 516 ? -19.172 43.344 20.656 1 97.12 516 LEU A O 1
ATOM 4110 N N . SER A 1 517 ? -20.203 41.281 20.562 1 96.06 517 SER A N 1
ATOM 4111 C CA . SER A 1 517 ? -21.344 41.75 21.344 1 96.06 517 SER A CA 1
ATOM 4112 C C . SER A 1 517 ? -21.297 41.219 22.766 1 96.06 517 SER A C 1
ATOM 4114 O O . SER A 1 517 ? -20.953 40.062 23 1 96.06 517 SER A O 1
ATOM 4116 N N . GLY A 1 518 ? -21.578 42 23.719 1 97.06 518 GLY A N 1
ATOM 4117 C CA . GLY A 1 518 ? -21.594 41.719 25.156 1 97.06 518 GLY A CA 1
ATOM 4118 C C . GLY A 1 518 ? -21.484 43 25.984 1 97.06 518 GLY A C 1
ATOM 4119 O O . GLY A 1 518 ? -21.234 44.094 25.453 1 97.06 518 GLY A O 1
ATOM 4120 N N . ASP A 1 519 ? -21.828 42.844 27.219 1 97.25 519 ASP A N 1
ATOM 4121 C CA . ASP A 1 519 ? -21.812 44 28.078 1 97.25 519 ASP A CA 1
ATOM 4122 C C . ASP A 1 519 ? -21.484 43.625 29.516 1 97.25 519 ASP A C 1
ATOM 4124 O O . ASP A 1 519 ? -21.719 42.5 29.938 1 97.25 519 ASP A O 1
ATOM 4128 N N . VAL A 1 520 ? -20.828 44.594 30.109 1 96.75 520 VAL A N 1
ATOM 4129 C CA . VAL A 1 520 ? -20.578 44.5 31.547 1 96.75 520 VAL A CA 1
ATOM 4130 C C . VAL A 1 520 ? -21.125 45.75 32.25 1 96.75 520 VAL A C 1
ATOM 4132 O O . VAL A 1 520 ? -20.734 46.875 31.906 1 96.75 520 VAL A O 1
ATOM 4135 N N . ASN A 1 521 ? -22.031 45.562 33.125 1 96.31 521 ASN A N 1
ATOM 4136 C CA . ASN A 1 521 ? -22.562 46.594 33.969 1 96.31 521 ASN A CA 1
ATOM 4137 C C . ASN A 1 521 ? -22.156 46.375 35.438 1 96.31 521 ASN A C 1
ATOM 4139 O O . ASN A 1 521 ? -22.75 45.531 36.125 1 96.31 521 ASN A O 1
ATOM 4143 N N . GLY A 1 522 ? -21.234 47.25 35.938 1 94.56 522 GLY A N 1
ATOM 4144 C CA . GLY A 1 522 ? -20.656 46.938 37.25 1 94.56 522 GLY A CA 1
ATOM 4145 C C . GLY A 1 522 ? -19.891 45.625 37.25 1 94.56 522 GLY A C 1
ATOM 4146 O O . GLY A 1 522 ? -18.797 45.531 36.719 1 94.56 522 GLY A O 1
ATOM 4147 N N . THR A 1 523 ? -20.531 44.688 37.875 1 96.44 523 THR A N 1
ATOM 4148 C CA . THR A 1 523 ? -19.906 43.344 37.938 1 96.44 523 THR A CA 1
ATOM 4149 C C . THR A 1 523 ? -20.719 42.344 37.156 1 96.44 523 THR A C 1
ATOM 4151 O O . THR A 1 523 ? -20.328 41.156 37.062 1 96.44 523 THR A O 1
ATOM 4154 N N . THR A 1 524 ? -21.797 42.812 36.562 1 98.06 524 THR A N 1
ATOM 4155 C CA . THR A 1 524 ? -22.688 41.906 35.875 1 98.06 524 THR A CA 1
ATOM 4156 C C . THR A 1 524 ? -22.312 41.781 34.406 1 98.06 524 THR A C 1
ATOM 4158 O O . THR A 1 524 ? -22.391 42.781 33.656 1 98.06 524 THR A O 1
ATOM 4161 N N . VAL A 1 525 ? -21.953 40.594 34 1 98.31 525 VAL A N 1
ATOM 4162 C CA . VAL A 1 525 ? -21.578 40.312 32.625 1 98.31 525 VAL A CA 1
ATOM 4163 C C . VAL A 1 525 ? -22.781 39.719 31.891 1 98.31 525 VAL A C 1
ATOM 4165 O O . VAL A 1 525 ? -23.438 38.812 32.406 1 98.31 525 VAL A O 1
ATOM 4168 N N . THR A 1 526 ? -23.141 40.219 30.734 1 98.56 526 THR A N 1
ATOM 4169 C CA . THR A 1 526 ? -24.156 39.656 29.844 1 98.56 526 THR A CA 1
ATOM 4170 C C . THR A 1 526 ? -23.578 39.438 28.453 1 98.56 526 THR A C 1
ATOM 4172 O O . THR A 1 526 ? -23.172 40.406 27.781 1 98.56 526 THR A O 1
ATOM 4175 N N . LEU A 1 527 ? -23.547 38.188 28 1 98.38 527 LEU A N 1
ATOM 4176 C CA . LEU A 1 527 ? -22.969 37.844 26.719 1 98.38 527 LEU A CA 1
ATOM 4177 C C . LEU A 1 527 ? -23.984 37.031 25.875 1 98.38 527 LEU A C 1
ATOM 4179 O O . LEU A 1 527 ? -24.578 36.094 26.375 1 98.38 527 LEU A O 1
ATOM 4183 N N . PRO A 1 528 ? -24.281 37.438 24.641 1 97.69 528 PRO A N 1
ATOM 4184 C CA . PRO A 1 528 ? -25.016 36.562 23.734 1 97.69 528 PRO A CA 1
ATOM 4185 C C . PRO A 1 528 ? -24.234 35.281 23.375 1 97.69 528 PRO A C 1
ATOM 4187 O O . PRO A 1 528 ? -23.094 35.125 23.797 1 97.69 528 PRO A O 1
ATOM 4190 N N . PRO A 1 529 ? -24.969 34.344 22.594 1 96.19 529 PRO A N 1
ATOM 4191 C CA . PRO A 1 529 ? -24.234 33.156 22.125 1 96.19 529 PRO A CA 1
ATOM 4192 C C . PRO A 1 529 ? -22.969 33.531 21.359 1 96.19 529 PRO A C 1
ATOM 4194 O O . PRO A 1 529 ? -23.031 34.281 20.391 1 96.19 529 PRO A O 1
ATOM 4197 N N . TYR A 1 530 ? -21.875 33.062 21.828 1 97.31 530 TYR A N 1
ATOM 4198 C CA . TYR A 1 530 ? -20.562 33.312 21.234 1 97.31 530 TYR A CA 1
ATOM 4199 C C . TYR A 1 530 ? -20.25 34.781 21.219 1 97.31 530 TYR A C 1
ATOM 4201 O O . TYR A 1 530 ? -19.641 35.312 20.281 1 97.31 530 TYR A O 1
ATOM 4209 N N . GLY A 1 531 ? -20.703 35.438 22.203 1 97.81 531 GLY A N 1
ATOM 4210 C CA . GLY A 1 531 ? -20.391 36.844 22.391 1 97.81 531 GLY A CA 1
ATOM 4211 C C . GLY A 1 531 ? -19.125 37.094 23.203 1 97.81 531 GLY A C 1
ATOM 4212 O O . GLY A 1 531 ? -18.516 36.125 23.703 1 97.81 531 GLY A O 1
ATOM 4213 N N . GLY A 1 532 ? -18.688 38.344 23.312 1 98.31 532 GLY A N 1
ATOM 4214 C CA . GLY A 1 532 ? -17.516 38.719 24.078 1 98.31 532 GLY A CA 1
ATOM 4215 C C . GLY A 1 532 ? -17.484 40.188 24.422 1 98.31 532 GLY A C 1
ATOM 4216 O O . GLY A 1 532 ? -18.328 40.969 23.953 1 98.31 532 GLY A O 1
ATOM 4217 N N . TRP A 1 533 ? -16.656 40.469 25.312 1 98.38 533 TRP A N 1
ATOM 4218 C CA . TRP A 1 533 ? -16.5 41.844 25.812 1 98.38 533 TRP A CA 1
ATOM 4219 C C . TRP A 1 533 ? -15.047 42.125 26.188 1 98.38 533 TRP A C 1
ATOM 4221 O O . TRP A 1 533 ? -14.344 41.25 26.688 1 98.38 533 TRP A O 1
ATOM 4231 N N . PHE A 1 534 ? -14.625 43.406 25.875 1 98.56 534 PHE A N 1
ATOM 4232 C CA . PHE A 1 534 ? -13.312 43.875 26.297 1 98.56 534 PHE A CA 1
ATOM 4233 C C . PHE A 1 534 ? -13.453 45.156 27.141 1 98.56 534 PHE A C 1
ATOM 4235 O O . PHE A 1 534 ? -14.289 46 26.844 1 98.56 534 PHE A O 1
ATOM 4242 N N . GLY A 1 535 ? -12.672 45.281 28.141 1 97.94 535 GLY A N 1
ATOM 4243 C CA . GLY A 1 535 ? -12.594 46.469 28.969 1 97.94 535 GLY A CA 1
ATOM 4244 C C . GLY A 1 535 ? -11.188 46.781 29.469 1 97.94 535 GLY A C 1
ATOM 4245 O O . GLY A 1 535 ? -10.281 45.969 29.297 1 97.94 535 GLY A O 1
ATOM 4246 N N . THR A 1 536 ? -10.984 47.969 29.953 1 97.06 536 THR A N 1
ATOM 4247 C CA . THR A 1 536 ? -9.703 48.375 30.531 1 97.06 536 THR A CA 1
ATOM 4248 C C . THR A 1 536 ? -9.867 48.812 31.984 1 97.06 536 THR A C 1
ATOM 4250 O O . THR A 1 536 ? -10.906 49.344 32.344 1 97.06 536 THR A O 1
ATOM 4253 N N . ILE A 1 537 ? -8.93 48.438 32.75 1 93 537 ILE A N 1
ATOM 4254 C CA . ILE A 1 537 ? -8.914 48.844 34.156 1 93 537 ILE A CA 1
ATOM 4255 C C . ILE A 1 537 ? -7.547 49.438 34.5 1 93 537 ILE A C 1
ATOM 4257 O O . ILE A 1 537 ? -6.52 48.938 34 1 93 537 ILE A O 1
ATOM 4261 N N . ALA A 1 538 ? -7.5 50.531 35.375 1 85.12 538 ALA A N 1
ATOM 4262 C CA . ALA A 1 538 ? -6.285 51.25 35.781 1 85.12 538 ALA A CA 1
ATOM 4263 C C . ALA A 1 538 ? -5.48 50.438 36.781 1 85.12 538 ALA A C 1
ATOM 4265 O O . ALA A 1 538 ? -6.051 49.688 37.594 1 85.12 538 ALA A O 1
ATOM 4266 N N . ASN B 1 1 ? -7.57 -48.938 -13.656 1 62.66 1 ASN B N 1
ATOM 4267 C CA . ASN B 1 1 ? -6.82 -47.75 -13.312 1 62.66 1 ASN B CA 1
ATOM 4268 C C . ASN B 1 1 ? -7.641 -46.469 -13.555 1 62.66 1 ASN B C 1
ATOM 4270 O O . ASN B 1 1 ? -8.289 -46.344 -14.594 1 62.66 1 ASN B O 1
ATOM 4274 N N . PRO B 1 2 ? -7.594 -45.688 -12.492 1 83.88 2 PRO B N 1
ATOM 4275 C CA . PRO B 1 2 ? -8.391 -44.5 -12.719 1 83.88 2 PRO B CA 1
ATOM 4276 C C . PRO B 1 2 ? -7.844 -43.625 -13.852 1 83.88 2 PRO B C 1
ATOM 4278 O O . PRO B 1 2 ? -6.625 -43.531 -14.031 1 83.88 2 PRO B O 1
ATOM 4281 N N . TRP B 1 3 ? -8.648 -43.188 -14.703 1 85.88 3 TRP B N 1
ATOM 4282 C CA . TRP B 1 3 ? -8.297 -42.469 -15.938 1 85.88 3 TRP B CA 1
ATOM 4283 C C . TRP B 1 3 ? -7.328 -41.344 -15.664 1 85.88 3 TRP B C 1
ATOM 4285 O O . TRP B 1 3 ? -6.453 -41.062 -16.484 1 85.88 3 TRP B O 1
ATOM 4295 N N . TRP B 1 4 ? -7.508 -40.688 -14.5 1 89.06 4 TRP B N 1
ATOM 4296 C CA . TRP B 1 4 ? -6.758 -39.438 -14.234 1 89.06 4 TRP B CA 1
ATOM 4297 C C . TRP B 1 4 ? -5.289 -39.75 -13.961 1 89.06 4 TRP B C 1
ATOM 4299 O O . TRP B 1 4 ? -4.43 -38.875 -14.07 1 89.06 4 TRP B O 1
ATOM 4309 N N . ARG B 1 5 ? -4.887 -40.938 -13.68 1 88.81 5 ARG B N 1
ATOM 4310 C CA . ARG B 1 5 ? -3.496 -41.312 -13.438 1 88.81 5 ARG B CA 1
ATOM 4311 C C . ARG B 1 5 ? -2.703 -41.312 -14.742 1 88.81 5 ARG B C 1
ATOM 4313 O O . ARG B 1 5 ? -1.472 -41.281 -14.727 1 88.81 5 ARG B O 1
ATOM 4320 N N . GLU B 1 6 ? -3.396 -41.469 -15.852 1 91.25 6 GLU B N 1
ATOM 4321 C CA . GLU B 1 6 ? -2.723 -41.5 -17.141 1 91.25 6 GLU B CA 1
ATOM 4322 C C . GLU B 1 6 ? -2.883 -40.188 -17.906 1 91.25 6 GLU B C 1
ATOM 4324 O O . GLU B 1 6 ? -2.387 -40.062 -19.031 1 91.25 6 GLU B O 1
ATOM 4329 N N . ALA B 1 7 ? -3.562 -39.312 -17.266 1 94.5 7 ALA B N 1
ATOM 4330 C CA . ALA B 1 7 ? -3.934 -38.062 -17.953 1 94.5 7 ALA B CA 1
ATOM 4331 C C . ALA B 1 7 ? -2.744 -37.125 -18.047 1 94.5 7 ALA B C 1
ATOM 4333 O O . ALA B 1 7 ? -1.781 -37.25 -17.281 1 94.5 7 ALA B O 1
ATOM 4334 N N . ILE B 1 8 ? -2.746 -36.281 -19.016 1 97.19 8 ILE B N 1
ATOM 4335 C CA . ILE B 1 8 ? -1.869 -35.125 -19.156 1 97.19 8 ILE B CA 1
ATOM 4336 C C . ILE B 1 8 ? -2.682 -33.844 -19.016 1 97.19 8 ILE B C 1
ATOM 4338 O O . ILE B 1 8 ? -3.734 -33.688 -19.641 1 97.19 8 ILE B O 1
ATOM 4342 N N . ILE B 1 9 ? -2.248 -32.906 -18.141 1 97.94 9 ILE B N 1
ATOM 4343 C CA . ILE B 1 9 ? -2.936 -31.641 -17.906 1 97.94 9 ILE B CA 1
ATOM 4344 C C . ILE B 1 9 ? -2.299 -30.531 -18.734 1 97.94 9 ILE B C 1
ATOM 4346 O O . ILE B 1 9 ? -1.072 -30.453 -18.844 1 97.94 9 ILE B O 1
ATOM 4350 N N . TYR B 1 10 ? -3.107 -29.75 -19.406 1 98.56 10 TYR B N 1
ATOM 4351 C CA . TYR B 1 10 ? -2.699 -28.547 -20.125 1 98.56 10 TYR B CA 1
ATOM 4352 C C . TYR B 1 10 ? -3.318 -27.297 -19.5 1 98.56 10 TYR B C 1
ATOM 4354 O O . TYR B 1 10 ? -4.539 -27.125 -19.516 1 98.56 10 TYR B O 1
ATOM 4362 N N . GLN B 1 11 ? -2.484 -26.453 -18.938 1 98.69 11 GLN B N 1
ATOM 4363 C CA . GLN B 1 11 ? -2.967 -25.234 -18.281 1 98.69 11 GLN B CA 1
ATOM 4364 C C . GLN B 1 11 ? -3.141 -24.094 -19.281 1 98.69 11 GLN B C 1
ATOM 4366 O O . GLN B 1 11 ? -2.223 -23.797 -20.047 1 98.69 11 GLN B O 1
ATOM 4371 N N . VAL B 1 12 ? -4.309 -23.516 -19.203 1 98.81 12 VAL B N 1
ATOM 4372 C CA . VAL B 1 12 ? -4.637 -22.344 -20 1 98.81 12 VAL B CA 1
ATOM 4373 C C . VAL B 1 12 ? -4.77 -21.125 -19.109 1 98.81 12 VAL B C 1
ATOM 4375 O O . VAL B 1 12 ? -5.449 -21.172 -18.078 1 98.81 12 VAL B O 1
ATOM 4378 N N . TYR B 1 13 ? -4.059 -20.094 -19.391 1 98.69 13 TYR B N 1
ATOM 4379 C CA . TYR B 1 13 ? -4.246 -18.781 -18.781 1 98.69 13 TYR B CA 1
ATOM 4380 C C . TYR B 1 13 ? -5.152 -17.906 -19.641 1 98.69 13 TYR B C 1
ATOM 4382 O O . TYR B 1 13 ? -4.688 -17.25 -20.578 1 98.69 13 TYR B O 1
ATOM 4390 N N . PRO B 1 14 ? -6.41 -17.828 -19.297 1 98.69 14 PRO B N 1
ATOM 4391 C CA . PRO B 1 14 ? -7.426 -17.266 -20.188 1 98.69 14 PRO B CA 1
ATOM 4392 C C . PRO B 1 14 ? -7.066 -15.859 -20.688 1 98.69 14 PRO B C 1
ATOM 4394 O O . PRO B 1 14 ? -7.199 -15.562 -21.875 1 98.69 14 PRO B O 1
ATOM 4397 N N . ARG B 1 15 ? -6.504 -15.023 -19.891 1 98.12 15 ARG B N 1
ATOM 4398 C CA . ARG B 1 15 ? -6.207 -13.625 -20.219 1 98.12 15 ARG B CA 1
ATOM 4399 C C . ARG B 1 15 ? -5.25 -13.531 -21.406 1 98.12 15 ARG B C 1
ATOM 4401 O O . ARG B 1 15 ? -5.262 -12.539 -22.141 1 98.12 15 ARG B O 1
ATOM 4408 N N . SER B 1 16 ? -4.539 -14.594 -21.625 1 98.75 16 SER B N 1
ATOM 4409 C CA . SER B 1 16 ? -3.475 -14.508 -22.625 1 98.75 16 SER B CA 1
ATOM 4410 C C . SER B 1 16 ? -3.635 -15.578 -23.703 1 98.75 16 SER B C 1
ATOM 4412 O O . SER B 1 16 ? -2.695 -15.852 -24.453 1 98.75 16 SER B O 1
ATOM 4414 N N . TYR B 1 17 ? -4.789 -16.188 -23.781 1 98.81 17 TYR B N 1
ATOM 4415 C CA . TYR B 1 17 ? -4.906 -17.297 -24.703 1 98.81 17 TYR B CA 1
ATOM 4416 C C . TYR B 1 17 ? -5.387 -16.828 -26.078 1 98.81 17 TYR B C 1
ATOM 4418 O O . TYR B 1 17 ? -4.648 -16.906 -27.062 1 98.81 17 TYR B O 1
ATOM 4426 N N . LEU B 1 18 ? -6.59 -16.281 -26.172 1 98.88 18 LEU B N 1
ATOM 4427 C CA . LEU B 1 18 ? -7.098 -15.68 -27.391 1 98.88 18 LEU B CA 1
ATOM 4428 C C . LEU B 1 18 ? -8.227 -14.703 -27.109 1 98.88 18 LEU B C 1
ATOM 4430 O O . LEU B 1 18 ? -9.188 -15.047 -26.406 1 98.88 18 LEU B O 1
ATOM 4434 N N . ASP B 1 19 ? -8.086 -13.492 -27.531 1 98.75 19 ASP B N 1
ATOM 4435 C CA . ASP B 1 19 ? -9.102 -12.453 -27.406 1 98.75 19 ASP B CA 1
ATOM 4436 C C . ASP B 1 19 ? -10.008 -12.406 -28.625 1 98.75 19 ASP B C 1
ATOM 4438 O O . ASP B 1 19 ? -9.531 -12.219 -29.75 1 98.75 19 ASP B O 1
ATOM 4442 N N . THR B 1 20 ? -11.281 -12.516 -28.391 1 98.38 20 THR B N 1
ATOM 4443 C CA . THR B 1 20 ? -12.18 -12.594 -29.547 1 98.38 20 THR B CA 1
ATOM 4444 C C . THR B 1 20 ? -13.008 -11.32 -29.672 1 98.38 20 THR B C 1
ATOM 4446 O O . THR B 1 20 ? -13.773 -11.172 -30.625 1 98.38 20 THR B O 1
ATOM 4449 N N . ASN B 1 21 ? -12.906 -10.383 -28.781 1 98.06 21 ASN B N 1
ATOM 4450 C CA . ASN B 1 21 ? -13.75 -9.195 -28.859 1 98.06 21 ASN B CA 1
ATOM 4451 C C . ASN B 1 21 ? -12.914 -7.922 -28.969 1 98.06 21 ASN B C 1
ATOM 4453 O O . ASN B 1 21 ? -13.453 -6.816 -28.922 1 98.06 21 ASN B O 1
ATOM 4457 N N . GLY B 1 22 ? -11.625 -7.98 -28.984 1 98 22 GLY B N 1
ATOM 4458 C CA . GLY B 1 22 ? -10.742 -6.879 -29.312 1 98 22 GLY B CA 1
ATOM 4459 C C . GLY B 1 22 ? -10.398 -6.008 -28.125 1 98 22 GLY B C 1
ATOM 4460 O O . GLY B 1 22 ? -9.836 -4.922 -28.281 1 98 22 GLY B O 1
ATOM 4461 N N . ASP B 1 23 ? -10.672 -6.414 -26.922 1 98.12 23 ASP B N 1
ATOM 4462 C CA . ASP B 1 23 ? -10.422 -5.559 -25.766 1 98.12 23 ASP B CA 1
ATOM 4463 C C . ASP B 1 23 ? -9.031 -5.809 -25.172 1 98.12 23 ASP B C 1
ATOM 4465 O O . ASP B 1 23 ? -8.68 -5.242 -24.141 1 98.12 23 ASP B O 1
ATOM 4469 N N . GLY B 1 24 ? -8.305 -6.699 -25.812 1 98.44 24 GLY B N 1
ATOM 4470 C CA . GLY B 1 24 ? -6.918 -6.902 -25.422 1 98.44 24 GLY B CA 1
ATOM 4471 C C . GLY B 1 24 ? -6.742 -8.008 -24.406 1 98.44 24 GLY B C 1
ATOM 4472 O O . GLY B 1 24 ? -5.617 -8.305 -24 1 98.44 24 GLY B O 1
ATOM 4473 N N . VAL B 1 25 ? -7.816 -8.672 -23.953 1 98.62 25 VAL B N 1
ATOM 4474 C CA . VAL B 1 25 ? -7.793 -9.734 -22.938 1 98.62 25 VAL B CA 1
ATOM 4475 C C . VAL B 1 25 ? -8.461 -10.992 -23.5 1 98.62 25 VAL B C 1
ATOM 4477 O O . VAL B 1 25 ? -9.547 -10.922 -24.078 1 98.62 25 VAL B O 1
ATOM 4480 N N . GLY B 1 26 ? -7.75 -12.141 -23.375 1 98.75 26 GLY B N 1
ATOM 4481 C CA . GLY B 1 26 ? -8.359 -13.391 -23.797 1 98.75 26 GLY B CA 1
ATOM 4482 C C . GLY B 1 26 ? -9.656 -13.703 -23.078 1 98.75 26 GLY B C 1
ATOM 4483 O O . GLY B 1 26 ? -9.914 -13.164 -22 1 98.75 26 GLY B O 1
ATOM 4484 N N . ASP B 1 27 ? -10.484 -14.508 -23.703 1 98.81 27 ASP B N 1
ATOM 4485 C CA . ASP B 1 27 ? -11.797 -14.781 -23.141 1 98.81 27 ASP B CA 1
ATOM 4486 C C . ASP B 1 27 ? -12.219 -16.234 -23.391 1 98.81 27 ASP B C 1
ATOM 4488 O O . ASP B 1 27 ? -11.5 -16.984 -24.062 1 98.81 27 ASP B O 1
ATOM 4492 N N . LEU B 1 28 ? -13.305 -16.672 -22.766 1 98.94 28 LEU B N 1
ATOM 4493 C CA . LEU B 1 28 ? -13.781 -18.047 -22.844 1 98.94 28 LEU B CA 1
ATOM 4494 C C . LEU B 1 28 ? -14.109 -18.422 -24.297 1 98.94 28 LEU B C 1
ATOM 4496 O O . LEU B 1 28 ? -13.75 -19.5 -24.75 1 98.94 28 LEU B O 1
ATOM 4500 N N . PRO B 1 29 ? -14.781 -17.531 -25.062 1 98.88 29 PRO B N 1
ATOM 4501 C CA . PRO B 1 29 ? -14.984 -17.875 -26.469 1 98.88 29 PRO B CA 1
ATOM 4502 C C . PRO B 1 29 ? -13.672 -18.125 -27.219 1 98.88 29 PRO B C 1
ATOM 4504 O O . PRO B 1 29 ? -13.609 -18.984 -28.109 1 98.88 29 PRO B O 1
ATOM 4507 N N . GLY B 1 30 ? -12.688 -17.328 -26.906 1 98.94 30 GLY B N 1
ATOM 4508 C CA . GLY B 1 30 ? -11.383 -17.547 -27.516 1 98.94 30 GLY B CA 1
ATOM 4509 C C . GLY B 1 30 ? -10.797 -18.922 -27.188 1 98.94 30 GLY B C 1
ATOM 4510 O O . GLY B 1 30 ? -10.203 -19.562 -28.047 1 98.94 30 GLY B O 1
ATOM 4511 N N . ILE B 1 31 ? -10.914 -19.359 -25.984 1 98.94 31 ILE B N 1
ATOM 4512 C CA . ILE B 1 31 ? -10.461 -20.688 -25.609 1 98.94 31 ILE B CA 1
ATOM 4513 C C . ILE B 1 31 ? -11.258 -21.734 -26.375 1 98.94 31 ILE B C 1
ATOM 4515 O O . ILE B 1 31 ? -10.68 -22.688 -26.922 1 98.94 31 ILE B O 1
ATOM 4519 N N . THR B 1 32 ? -12.602 -21.531 -26.406 1 98.94 32 THR B N 1
ATOM 4520 C CA . THR B 1 32 ? -13.461 -22.469 -27.125 1 98.94 32 THR B CA 1
ATOM 4521 C C . THR B 1 32 ? -13 -22.609 -28.578 1 98.94 32 THR B C 1
ATOM 4523 O O . THR B 1 32 ? -12.93 -23.719 -29.109 1 98.94 32 THR B O 1
ATOM 4526 N N . ALA B 1 33 ? -12.641 -21.531 -29.141 1 98.81 33 ALA B N 1
ATOM 4527 C CA . ALA B 1 33 ? -12.219 -21.5 -30.547 1 98.81 33 ALA B CA 1
ATOM 4528 C C . ALA B 1 33 ? -10.938 -22.297 -30.75 1 98.81 33 ALA B C 1
ATOM 4530 O O . ALA B 1 33 ? -10.633 -22.719 -31.875 1 98.81 33 ALA B O 1
ATOM 4531 N N . LYS B 1 34 ? -10.156 -22.484 -29.734 1 98.75 34 LYS B N 1
ATOM 4532 C CA . LYS B 1 34 ? -8.852 -23.125 -29.875 1 98.75 34 LYS B CA 1
ATOM 4533 C C . LYS B 1 34 ? -8.844 -24.5 -29.219 1 98.75 34 LYS B C 1
ATOM 4535 O O . LYS B 1 34 ? -7.777 -25.094 -29.047 1 98.75 34 LYS B O 1
ATOM 4540 N N . LEU B 1 35 ? -9.992 -25.031 -28.875 1 98.88 35 LEU B N 1
ATOM 4541 C CA . LEU B 1 35 ? -10.047 -26.344 -28.25 1 98.88 35 LEU B CA 1
ATOM 4542 C C . LEU B 1 35 ? -9.586 -27.422 -29.203 1 98.88 35 LEU B C 1
ATOM 4544 O O . LEU B 1 35 ? -8.984 -28.422 -28.797 1 98.88 35 LEU B O 1
ATOM 4548 N N . ASP B 1 36 ? -9.82 -27.25 -30.516 1 98.75 36 ASP B N 1
ATOM 4549 C CA . ASP B 1 36 ? -9.305 -28.203 -31.484 1 98.75 36 ASP B CA 1
ATOM 4550 C C . ASP B 1 36 ? -7.781 -28.266 -31.453 1 98.75 36 ASP B C 1
ATOM 4552 O O . ASP B 1 36 ? -7.188 -29.328 -31.594 1 98.75 36 ASP B O 1
ATOM 4556 N N . TYR B 1 37 ? -7.215 -27.141 -31.328 1 98.69 37 TYR B N 1
ATOM 4557 C CA . TYR B 1 37 ? -5.766 -27.062 -31.188 1 98.69 37 TYR B CA 1
ATOM 4558 C C . TYR B 1 37 ? -5.305 -27.828 -29.953 1 98.69 37 TYR B C 1
ATOM 4560 O O . TYR B 1 37 ? -4.387 -28.656 -30.031 1 98.69 37 TYR B O 1
ATOM 4568 N N . ILE B 1 38 ? -5.953 -27.609 -28.828 1 98.88 38 ILE B N 1
ATOM 4569 C CA . ILE B 1 38 ? -5.574 -28.281 -27.578 1 98.88 38 ILE B CA 1
ATOM 4570 C C . ILE B 1 38 ? -5.742 -29.797 -27.75 1 98.88 38 ILE B C 1
ATOM 4572 O O . ILE B 1 38 ? -4.867 -30.562 -27.344 1 98.88 38 ILE B O 1
ATOM 4576 N N . ALA B 1 39 ? -6.836 -30.141 -28.344 1 98.69 39 ALA B N 1
ATOM 4577 C CA . ALA B 1 39 ? -7.074 -31.562 -28.578 1 98.69 39 ALA B CA 1
ATOM 4578 C C . ALA B 1 39 ? -5.973 -32.188 -29.438 1 98.69 39 ALA B C 1
ATOM 4580 O O . ALA B 1 39 ? -5.562 -33.312 -29.219 1 98.69 39 ALA B O 1
ATOM 4581 N N . SER B 1 40 ? -5.512 -31.453 -30.375 1 98.44 40 SER B N 1
ATOM 4582 C CA . SER B 1 40 ? -4.488 -31.938 -31.297 1 98.44 40 SER B CA 1
ATOM 4583 C C . SER B 1 40 ? -3.18 -32.219 -30.562 1 98.44 40 SER B C 1
ATOM 4585 O O . SER B 1 40 ? -2.322 -32.938 -31.078 1 98.44 40 SER B O 1
ATOM 4587 N N . LEU B 1 41 ? -2.928 -31.641 -29.406 1 98.38 41 LEU B N 1
ATOM 4588 C CA . LEU B 1 41 ? -1.729 -31.891 -28.609 1 98.38 41 LEU B CA 1
ATOM 4589 C C . LEU B 1 41 ? -1.77 -33.281 -28 1 98.38 41 LEU B C 1
ATOM 4591 O O . LEU B 1 41 ? -0.731 -33.844 -27.609 1 98.38 41 LEU B O 1
ATOM 4595 N N . GLY B 1 42 ? -2.977 -33.844 -27.828 1 97.81 42 GLY B N 1
ATOM 4596 C CA . GLY B 1 42 ? -3.135 -35.156 -27.234 1 97.81 42 GLY B CA 1
ATOM 4597 C C . GLY B 1 42 ? -3.244 -35.156 -25.719 1 97.81 42 GLY B C 1
ATOM 4598 O O . GLY B 1 42 ? -3.074 -36.156 -25.062 1 97.81 42 GLY B O 1
ATOM 4599 N N . VAL B 1 43 ? -3.51 -34 -25.141 1 98.12 43 VAL B N 1
ATOM 4600 C CA . VAL B 1 43 ? -3.67 -33.875 -23.703 1 98.12 43 VAL B CA 1
ATOM 4601 C C . VAL B 1 43 ? -5.078 -34.312 -23.297 1 98.12 43 VAL B C 1
ATOM 4603 O O . VAL B 1 43 ? -5.934 -34.562 -24.156 1 98.12 43 VAL B O 1
ATOM 4606 N N . ASP B 1 44 ? -5.34 -34.438 -21.984 1 98 44 ASP B N 1
ATOM 4607 C CA . ASP B 1 44 ? -6.594 -35 -21.516 1 98 44 ASP B CA 1
ATOM 4608 C C . ASP B 1 44 ? -7.426 -34 -20.75 1 98 44 ASP B C 1
ATOM 4610 O O . ASP B 1 44 ? -8.656 -33.969 -20.875 1 98 44 ASP B O 1
ATOM 4614 N N . ILE B 1 45 ? -6.773 -33.125 -19.953 1 98.31 45 ILE B N 1
ATOM 4615 C CA . ILE B 1 45 ? -7.457 -32.188 -19.094 1 98.31 45 ILE B CA 1
ATOM 4616 C C . ILE B 1 45 ? -7.02 -30.766 -19.438 1 98.31 45 ILE B C 1
ATOM 4618 O O . ILE B 1 45 ? -5.824 -30.484 -19.562 1 98.31 45 ILE B O 1
ATOM 4622 N N . VAL B 1 46 ? -7.965 -29.922 -19.688 1 98.81 46 VAL B N 1
ATOM 4623 C CA . VAL B 1 46 ? -7.711 -28.484 -19.844 1 98.81 46 VAL B CA 1
ATOM 4624 C C . VAL B 1 46 ? -7.969 -27.781 -18.516 1 98.81 46 VAL B C 1
ATOM 4626 O O . VAL B 1 46 ? -9.109 -27.703 -18.047 1 98.81 46 VAL B O 1
ATOM 4629 N N . TRP B 1 47 ? -6.91 -27.328 -17.891 1 98.62 47 TRP B N 1
ATOM 4630 C CA . TRP B 1 47 ? -6.992 -26.562 -16.656 1 98.62 47 TRP B CA 1
ATOM 4631 C C . TRP B 1 47 ? -7.109 -25.078 -16.938 1 98.62 47 TRP B C 1
ATOM 4633 O O . TRP B 1 47 ? -6.164 -24.453 -17.438 1 98.62 47 TRP B O 1
ATOM 4643 N N . LEU B 1 48 ? -8.25 -24.516 -16.641 1 98.75 48 LEU B N 1
ATOM 4644 C CA . LEU B 1 48 ? -8.492 -23.094 -16.812 1 98.75 48 LEU B CA 1
ATOM 4645 C C . LEU B 1 48 ? -8.117 -22.312 -15.562 1 98.75 48 LEU B C 1
ATOM 4647 O O . LEU B 1 48 ? -8.727 -22.5 -14.508 1 98.75 48 LEU B O 1
ATOM 4651 N N . SER B 1 49 ? -7.109 -21.453 -15.711 1 98.25 49 SER B N 1
ATOM 4652 C CA . SER B 1 49 ? -6.863 -20.5 -14.625 1 98.25 49 SER B CA 1
ATOM 4653 C C . SER B 1 49 ? -8.086 -19.641 -14.359 1 98.25 49 SER B C 1
ATOM 4655 O O . SER B 1 49 ? -9.086 -19.719 -15.086 1 98.25 49 SER B O 1
ATOM 4657 N N . PRO B 1 50 ? -8.094 -18.781 -13.344 1 96.56 50 PRO B N 1
ATOM 4658 C CA . PRO B 1 50 ? -9.336 -18.188 -12.852 1 96.56 50 PRO B CA 1
ATOM 4659 C C . PRO B 1 50 ? -10.039 -17.344 -13.906 1 96.56 50 PRO B C 1
ATOM 4661 O O . PRO B 1 50 ? -9.383 -16.609 -14.656 1 96.56 50 PRO B O 1
ATOM 4664 N N . PHE B 1 51 ? -11.344 -17.469 -13.93 1 98.44 51 PHE B N 1
ATOM 4665 C CA . PHE B 1 51 ? -12.18 -16.672 -14.828 1 98.44 51 PHE B CA 1
ATOM 4666 C C . PHE B 1 51 ? -13.422 -16.172 -14.102 1 98.44 51 PHE B C 1
ATOM 4668 O O . PHE B 1 51 ? -14.32 -15.594 -14.727 1 98.44 51 PHE B O 1
ATOM 4675 N N . PHE B 1 52 ? -13.508 -16.391 -12.719 1 98.38 52 PHE B N 1
ATOM 4676 C CA . PHE B 1 52 ? -14.617 -15.922 -11.898 1 98.38 52 PHE B CA 1
ATOM 4677 C C . PHE B 1 52 ? -14.625 -14.398 -11.82 1 98.38 52 PHE B C 1
ATOM 4679 O O . PHE B 1 52 ? -13.625 -13.758 -12.141 1 98.38 52 PHE B O 1
ATOM 4686 N N . LYS B 1 53 ? -15.805 -13.883 -11.352 1 98.56 53 LYS B N 1
ATOM 4687 C CA . LYS B 1 53 ? -15.836 -12.445 -11.102 1 98.56 53 LYS B CA 1
ATOM 4688 C C . LYS B 1 53 ? -14.75 -12.023 -10.117 1 98.56 53 LYS B C 1
ATOM 4690 O O . LYS B 1 53 ? -14.586 -12.648 -9.062 1 98.56 53 LYS B O 1
ATOM 4695 N N . SER B 1 54 ? -14 -11.023 -10.484 1 98.38 54 SER B N 1
ATOM 4696 C CA . SER B 1 54 ? -12.836 -10.555 -9.742 1 98.38 54 SER B CA 1
ATOM 4697 C C . SER B 1 54 ? -12.547 -9.094 -10.039 1 98.38 54 SER B C 1
ATOM 4699 O O . SER B 1 54 ? -12.75 -8.625 -11.156 1 98.38 54 SER B O 1
ATOM 4701 N N . PRO B 1 55 ? -12.125 -8.305 -9.031 1 98 55 PRO B N 1
ATOM 4702 C CA . PRO B 1 55 ? -11.641 -6.953 -9.32 1 98 55 PRO B CA 1
ATOM 4703 C C . PRO B 1 55 ? -10.312 -6.945 -10.078 1 98 55 PRO B C 1
ATOM 4705 O O . PRO B 1 55 ? -9.836 -5.883 -10.477 1 98 55 PRO B O 1
ATOM 4708 N N . MET B 1 56 ? -9.672 -8.102 -10.266 1 97.69 56 MET B N 1
ATOM 4709 C CA . MET B 1 56 ? -8.508 -8.336 -11.117 1 97.69 56 MET B CA 1
ATOM 4710 C C . MET B 1 56 ? -7.266 -7.676 -10.539 1 97.69 56 MET B C 1
ATOM 4712 O O . MET B 1 56 ? -6.391 -7.227 -11.273 1 97.69 56 MET B O 1
ATOM 4716 N N . LYS B 1 57 ? -7.23 -7.492 -9.164 1 97.44 57 LYS B N 1
ATOM 4717 C CA . LYS B 1 57 ? -6.016 -6.992 -8.516 1 97.44 57 LYS B CA 1
ATOM 4718 C C . LYS B 1 57 ? -4.902 -8.031 -8.562 1 97.44 57 LYS B C 1
ATOM 4720 O O . LYS B 1 57 ? -3.721 -7.684 -8.508 1 97.44 57 LYS B O 1
ATOM 4725 N N . ASP B 1 58 ? -5.336 -9.266 -8.602 1 97.5 58 ASP B N 1
ATOM 4726 C CA . ASP B 1 58 ? -4.418 -10.383 -8.797 1 97.5 58 ASP B CA 1
ATOM 4727 C C . ASP B 1 58 ? -4.887 -11.289 -9.93 1 97.5 58 ASP B C 1
ATOM 4729 O O . ASP B 1 58 ? -4.887 -12.516 -9.797 1 97.5 58 ASP B O 1
ATOM 4733 N N . PHE B 1 59 ? -5.48 -10.695 -10.906 1 96.75 59 PHE B N 1
ATOM 4734 C CA . PHE B 1 59 ? -5.797 -11.281 -12.195 1 96.75 59 PHE B CA 1
ATOM 4735 C C . PHE B 1 59 ? -6.715 -12.484 -12.039 1 96.75 59 PHE B C 1
ATOM 4737 O O . PHE B 1 59 ? -6.508 -13.523 -12.672 1 96.75 59 PHE B O 1
ATOM 4744 N N . GLY B 1 60 ? -7.609 -12.414 -11.156 1 97.19 60 GLY B N 1
ATOM 4745 C CA . GLY B 1 60 ? -8.648 -13.43 -11.039 1 97.19 60 GLY B CA 1
ATOM 4746 C C . GLY B 1 60 ? -8.539 -14.258 -9.773 1 97.19 60 GLY B C 1
ATOM 4747 O O . GLY B 1 60 ? -9.484 -14.945 -9.391 1 97.19 60 GLY B O 1
ATOM 4748 N N . TYR B 1 61 ? -7.387 -14.148 -9.094 1 97.88 61 TYR B N 1
ATOM 4749 C CA . TYR B 1 61 ? -7.199 -14.953 -7.887 1 97.88 61 TYR B CA 1
ATOM 4750 C C . TYR B 1 61 ? -7.785 -14.25 -6.668 1 97.88 61 TYR B C 1
ATOM 4752 O O . TYR B 1 61 ? -7.75 -14.789 -5.559 1 97.88 61 TYR B O 1
ATOM 4760 N N . ASP B 1 62 ? -8.344 -13.062 -6.797 1 98.31 62 ASP B N 1
ATOM 4761 C CA . ASP B 1 62 ? -9.156 -12.352 -5.82 1 98.31 62 ASP B CA 1
ATOM 4762 C C . ASP B 1 62 ? -10.641 -12.406 -6.199 1 98.31 62 ASP B C 1
ATOM 4764 O O . ASP B 1 62 ? -11.188 -11.438 -6.73 1 98.31 62 ASP B O 1
ATOM 4768 N N . ILE B 1 63 ? -11.305 -13.445 -5.777 1 98.44 63 ILE B N 1
ATOM 4769 C CA . ILE B 1 63 ? -12.641 -13.789 -6.27 1 98.44 63 ILE B CA 1
ATOM 4770 C C . ILE B 1 63 ? -13.688 -12.93 -5.566 1 98.44 63 ILE B C 1
ATOM 4772 O O . ILE B 1 63 ? -13.688 -12.82 -4.34 1 98.44 63 ILE B O 1
ATOM 4776 N N . ALA B 1 64 ? -14.547 -12.344 -6.332 1 98.69 64 ALA B N 1
ATOM 4777 C CA . ALA B 1 64 ? -15.633 -11.523 -5.801 1 98.69 64 ALA B CA 1
ATOM 4778 C C . ALA B 1 64 ? -16.969 -12.266 -5.867 1 98.69 64 ALA B C 1
ATOM 4780 O O . ALA B 1 64 ? -17.922 -11.891 -5.184 1 98.69 64 ALA B O 1
ATOM 4781 N N . ASP B 1 65 ? -17.047 -13.258 -6.742 1 98.69 65 ASP B N 1
ATOM 4782 C CA . ASP B 1 65 ? -18.219 -14.125 -6.875 1 98.69 65 ASP B CA 1
ATOM 4783 C C . ASP B 1 65 ? -17.812 -15.508 -7.391 1 98.69 65 ASP B C 1
ATOM 4785 O O . ASP B 1 65 ? -17.406 -15.656 -8.547 1 98.69 65 ASP B O 1
ATOM 4789 N N . TYR B 1 66 ? -18.016 -16.562 -6.598 1 98.38 66 TYR B N 1
ATOM 4790 C CA . TYR B 1 66 ? -17.578 -17.922 -6.91 1 98.38 66 TYR B CA 1
ATOM 4791 C C . TYR B 1 66 ? -18.484 -18.562 -7.945 1 98.38 66 TYR B C 1
ATOM 4793 O O . TYR B 1 66 ? -18.141 -19.609 -8.508 1 98.38 66 TYR B O 1
ATOM 4801 N N . CYS B 1 67 ? -19.609 -18.016 -8.219 1 98.69 67 CYS B N 1
ATOM 4802 C CA . CYS B 1 67 ? -20.594 -18.734 -9.031 1 98.69 67 CYS B CA 1
ATOM 4803 C C . CYS B 1 67 ? -20.938 -17.938 -10.289 1 98.69 67 CYS B C 1
ATOM 4805 O O . CYS B 1 67 ? -22.062 -18.031 -10.789 1 98.69 67 CYS B O 1
ATOM 4807 N N . ASP B 1 68 ? -20.016 -17.094 -10.656 1 98.69 68 ASP B N 1
ATOM 4808 C CA . ASP B 1 68 ? -20.234 -16.344 -11.891 1 98.69 68 ASP B CA 1
ATOM 4809 C C . ASP B 1 68 ? -18.938 -16.203 -12.672 1 98.69 68 ASP B C 1
ATOM 4811 O O . ASP B 1 68 ? -17.859 -16.484 -12.148 1 98.69 68 ASP B O 1
ATOM 4815 N N . VAL B 1 69 ? -19.094 -15.938 -13.984 1 98.75 69 VAL B N 1
ATOM 4816 C CA . VAL B 1 69 ? -17.969 -15.656 -14.859 1 98.75 69 VAL B CA 1
ATOM 4817 C C . VAL B 1 69 ? -17.719 -14.148 -14.922 1 98.75 69 VAL B C 1
ATOM 4819 O O . VAL B 1 69 ? -18.672 -13.359 -15 1 98.75 69 VAL B O 1
ATOM 4822 N N . ASP B 1 70 ? -16.484 -13.719 -14.758 1 98.75 70 ASP B N 1
ATOM 4823 C CA . ASP B 1 70 ? -16.188 -12.297 -14.914 1 98.75 70 ASP B CA 1
ATOM 4824 C C . ASP B 1 70 ? -16.578 -11.805 -16.312 1 98.75 70 ASP B C 1
ATOM 4826 O O . ASP B 1 70 ? -16.266 -12.453 -17.312 1 98.75 70 ASP B O 1
ATOM 4830 N N . PRO B 1 71 ? -17.156 -10.633 -16.391 1 98.25 71 PRO B N 1
ATOM 4831 C CA . PRO B 1 71 ? -17.562 -10.109 -17.688 1 98.25 71 PRO B CA 1
ATOM 4832 C C . PRO B 1 71 ? -16.391 -9.906 -18.641 1 98.25 71 PRO B C 1
ATOM 4834 O O . PRO B 1 71 ? -16.562 -9.906 -19.859 1 98.25 71 PRO B O 1
ATOM 4837 N N . LEU B 1 72 ? -15.25 -9.789 -18.141 1 97.94 72 LEU B N 1
ATOM 4838 C CA . LEU B 1 72 ? -14.039 -9.672 -18.938 1 97.94 72 LEU B CA 1
ATOM 4839 C C . LEU B 1 72 ? -13.836 -10.914 -19.797 1 97.94 72 LEU B C 1
ATOM 4841 O O . LEU B 1 72 ? -13.266 -10.836 -20.891 1 97.94 72 LEU B O 1
ATOM 4845 N N . PHE B 1 73 ? -14.32 -12.117 -19.312 1 98.69 73 PHE B N 1
ATOM 4846 C CA . PHE B 1 73 ? -14.023 -13.391 -19.953 1 98.69 73 PHE B CA 1
ATOM 4847 C C . PHE B 1 73 ? -15.25 -13.922 -20.688 1 98.69 73 PHE B C 1
ATOM 4849 O O . PHE B 1 73 ? -15.133 -14.828 -21.516 1 98.69 73 PHE B O 1
ATOM 4856 N N . GLY B 1 74 ? -16.391 -13.453 -20.359 1 98.62 74 GLY B N 1
ATOM 4857 C CA . GLY B 1 74 ? -17.609 -13.906 -21.016 1 98.62 74 GLY B CA 1
ATOM 4858 C C . GLY B 1 74 ? -18.766 -14.094 -20.047 1 98.62 74 GLY B C 1
ATOM 4859 O O . GLY B 1 74 ? -18.984 -13.266 -19.156 1 98.62 74 GLY B O 1
ATOM 4860 N N . THR B 1 75 ? -19.562 -15.094 -20.281 1 98.69 75 THR B N 1
ATOM 4861 C CA . THR B 1 75 ? -20.766 -15.391 -19.5 1 98.69 75 THR B CA 1
ATOM 4862 C C . THR B 1 75 ? -20.781 -16.859 -19.078 1 98.69 75 THR B C 1
ATOM 4864 O O . THR B 1 75 ? -19.938 -17.641 -19.5 1 98.69 75 THR B O 1
ATOM 4867 N N . LEU B 1 76 ? -21.766 -17.156 -18.219 1 98.81 76 LEU B N 1
ATOM 4868 C CA . LEU B 1 76 ? -21.984 -18.562 -17.859 1 98.81 76 LEU B CA 1
ATOM 4869 C C . LEU B 1 76 ? -22.312 -19.391 -19.094 1 98.81 76 LEU B C 1
ATOM 4871 O O . LEU B 1 76 ? -21.906 -20.547 -19.188 1 98.81 76 LEU B O 1
ATOM 4875 N N . ALA B 1 77 ? -23.016 -18.766 -20.016 1 98.81 77 ALA B N 1
ATOM 4876 C CA . ALA B 1 77 ? -23.344 -19.469 -21.266 1 98.81 77 ALA B CA 1
ATOM 4877 C C . ALA B 1 77 ? -22.094 -19.797 -22.062 1 98.81 77 ALA B C 1
ATOM 4879 O O . ALA B 1 77 ? -22 -20.859 -22.672 1 98.81 77 ALA B O 1
ATOM 4880 N N . ASP B 1 78 ? -21.188 -18.844 -22.094 1 98.88 78 ASP B N 1
ATOM 4881 C CA . ASP B 1 78 ? -19.922 -19.094 -22.766 1 98.88 78 ASP B CA 1
ATOM 4882 C C . ASP B 1 78 ? -19.172 -20.25 -22.125 1 98.88 78 ASP B C 1
ATOM 4884 O O . ASP B 1 78 ? -18.547 -21.062 -22.828 1 98.88 78 ASP B O 1
ATOM 4888 N N . PHE B 1 79 ? -19.266 -20.344 -20.859 1 98.81 79 PHE B N 1
ATOM 4889 C CA . PHE B 1 79 ? -18.609 -21.438 -20.141 1 98.81 79 PHE B CA 1
ATOM 4890 C C . PHE B 1 79 ? -19.266 -22.766 -20.5 1 98.81 79 PHE B C 1
ATOM 4892 O O . PHE B 1 79 ? -18.578 -23.75 -20.75 1 98.81 79 PHE B O 1
ATOM 4899 N N . ASP B 1 80 ? -20.578 -22.781 -20.453 1 98.88 80 ASP B N 1
ATOM 4900 C CA . ASP B 1 80 ? -21.297 -24.016 -20.797 1 98.88 80 ASP B CA 1
ATOM 4901 C C . ASP B 1 80 ? -20.953 -24.469 -22.219 1 98.88 80 ASP B C 1
ATOM 4903 O O . ASP B 1 80 ? -20.766 -25.672 -22.453 1 98.88 80 ASP B O 1
ATOM 4907 N N . ALA B 1 81 ? -20.797 -23.516 -23.078 1 98.88 81 ALA B N 1
ATOM 4908 C CA . ALA B 1 81 ? -20.422 -23.844 -24.453 1 98.88 81 ALA B CA 1
ATOM 4909 C C . ALA B 1 81 ? -19.016 -24.422 -24.5 1 98.88 81 ALA B C 1
ATOM 4911 O O . ALA B 1 81 ? -18.75 -25.359 -25.266 1 98.88 81 ALA B O 1
ATOM 4912 N N . LEU B 1 82 ? -18.156 -23.859 -23.766 1 98.94 82 LEU B N 1
ATOM 4913 C CA . LEU B 1 82 ? -16.766 -24.344 -23.703 1 98.94 82 LEU B CA 1
ATOM 4914 C C . LEU B 1 82 ? -16.719 -25.781 -23.203 1 98.94 82 LEU B C 1
ATOM 4916 O O . LEU B 1 82 ? -16.047 -26.625 -23.797 1 98.94 82 LEU B O 1
ATOM 4920 N N . VAL B 1 83 ? -17.438 -26.062 -22.125 1 98.88 83 VAL B N 1
ATOM 4921 C CA . VAL B 1 83 ? -17.453 -27.391 -21.547 1 98.88 83 VAL B CA 1
ATOM 4922 C C . VAL B 1 83 ? -18.016 -28.391 -22.547 1 98.88 83 VAL B C 1
ATOM 4924 O O . VAL B 1 83 ? -17.453 -29.469 -22.75 1 98.88 83 VAL B O 1
ATOM 4927 N N . ALA B 1 84 ? -19.094 -28.016 -23.172 1 98.88 84 ALA B N 1
ATOM 4928 C CA . ALA B 1 84 ? -19.719 -28.891 -24.156 1 98.88 84 ALA B CA 1
ATOM 4929 C C . ALA B 1 84 ? -18.75 -29.219 -25.297 1 98.88 84 ALA B C 1
ATOM 4931 O O . ALA B 1 84 ? -18.609 -30.391 -25.672 1 98.88 84 ALA B O 1
ATOM 4932 N N . LYS B 1 85 ? -18.141 -28.219 -25.797 1 98.88 85 LYS B N 1
ATOM 4933 C CA . LYS B 1 85 ? -17.188 -28.438 -26.891 1 98.88 85 LYS B CA 1
ATOM 4934 C C . LYS B 1 85 ? -16.016 -29.297 -26.422 1 98.88 85 LYS B C 1
ATOM 4936 O O . LYS B 1 85 ? -15.578 -30.188 -27.141 1 98.88 85 LYS B O 1
ATOM 4941 N N . ALA B 1 86 ? -15.469 -29.016 -25.312 1 98.94 86 ALA B N 1
ATOM 4942 C CA . ALA B 1 86 ? -14.359 -29.797 -24.781 1 98.94 86 ALA B CA 1
ATOM 4943 C C . ALA B 1 86 ? -14.734 -31.266 -24.672 1 98.94 86 ALA B C 1
ATOM 4945 O O . ALA B 1 86 ? -13.984 -32.156 -25.125 1 98.94 86 ALA B O 1
ATOM 4946 N N . HIS B 1 87 ? -15.922 -31.562 -24.109 1 98.81 87 HIS B N 1
ATOM 4947 C CA . HIS B 1 87 ? -16.391 -32.938 -23.938 1 98.81 87 HIS B CA 1
ATOM 4948 C C . HIS B 1 87 ? -16.578 -33.625 -25.297 1 98.81 87 HIS B C 1
ATOM 4950 O O . HIS B 1 87 ? -16.281 -34.812 -25.438 1 98.81 87 HIS B O 1
ATOM 4956 N N . SER B 1 88 ? -17.016 -32.844 -26.219 1 98.81 88 SER B N 1
ATOM 4957 C CA . SER B 1 88 ? -17.203 -33.406 -27.562 1 98.81 88 SER B CA 1
ATOM 4958 C C . SER B 1 88 ? -15.867 -33.844 -28.172 1 98.81 88 SER B C 1
ATOM 4960 O O . SER B 1 88 ? -15.828 -34.688 -29.047 1 98.81 88 SER B O 1
ATOM 4962 N N . LEU B 1 89 ? -14.805 -33.25 -27.719 1 98.75 89 LEU B N 1
ATOM 4963 C CA . LEU B 1 89 ? -13.469 -33.562 -28.234 1 98.75 89 LEU B CA 1
ATOM 4964 C C . LEU B 1 89 ? -12.766 -34.562 -27.328 1 98.75 89 LEU B C 1
ATOM 4966 O O . LEU B 1 89 ? -11.578 -34.844 -27.531 1 98.75 89 LEU B O 1
ATOM 4970 N N . GLY B 1 90 ? -13.438 -35.031 -26.281 1 97.94 90 GLY B N 1
ATOM 4971 C CA . GLY B 1 90 ? -12.859 -35.969 -25.344 1 97.94 90 GLY B CA 1
ATOM 4972 C C . GLY B 1 90 ? -11.977 -35.281 -24.297 1 97.94 90 GLY B C 1
ATOM 4973 O O . GLY B 1 90 ? -11.195 -35.969 -23.625 1 97.94 90 GLY B O 1
ATOM 4974 N N . LEU B 1 91 ? -12.016 -34 -24.203 1 98.62 91 LEU B N 1
ATOM 4975 C CA . LEU B 1 91 ? -11.25 -33.25 -23.219 1 98.62 91 LEU B CA 1
ATOM 4976 C C . LEU B 1 91 ? -12.047 -33.062 -21.938 1 98.62 91 LEU B C 1
ATOM 4978 O O . LEU B 1 91 ? -13.273 -32.906 -21.984 1 98.62 91 LEU B O 1
ATOM 4982 N N . LYS B 1 92 ? -11.391 -33.125 -20.844 1 98.56 92 LYS B N 1
ATOM 4983 C CA . LYS B 1 92 ? -11.961 -32.781 -19.531 1 98.56 92 LYS B CA 1
ATOM 4984 C C . LYS B 1 92 ? -11.617 -31.344 -19.156 1 98.56 92 LYS B C 1
ATOM 4986 O O . LYS B 1 92 ? -10.594 -30.812 -19.578 1 98.56 92 LYS B O 1
ATOM 4991 N N . ILE B 1 93 ? -12.508 -30.703 -18.375 1 98.81 93 ILE B N 1
ATOM 4992 C CA . ILE B 1 93 ? -12.297 -29.312 -17.969 1 98.81 93 ILE B CA 1
ATOM 4993 C C . ILE B 1 93 ? -12.047 -29.266 -16.453 1 98.81 93 ILE B C 1
ATOM 4995 O O . ILE B 1 93 ? -12.852 -29.766 -15.672 1 98.81 93 ILE B O 1
ATOM 4999 N N . MET B 1 94 ? -10.938 -28.766 -16.094 1 98.69 94 MET B N 1
ATOM 5000 C CA . MET B 1 94 ? -10.562 -28.453 -14.711 1 98.69 94 MET B CA 1
ATOM 5001 C C . MET B 1 94 ? -10.562 -26.953 -14.469 1 98.69 94 MET B C 1
ATOM 5003 O O . MET B 1 94 ? -10.102 -26.188 -15.32 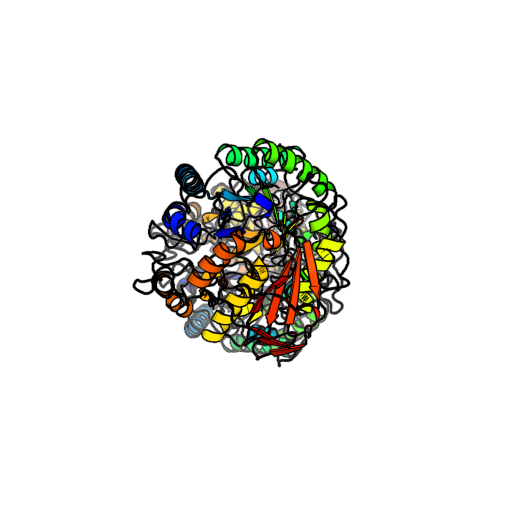1 98.69 94 MET B O 1
ATOM 5007 N N . ILE B 1 95 ? -11.094 -26.469 -13.336 1 98.75 95 ILE B N 1
ATOM 5008 C CA . ILE B 1 95 ? -11.117 -25.031 -13.039 1 98.75 95 ILE B CA 1
ATOM 5009 C C . ILE B 1 95 ? -10.289 -24.75 -11.789 1 98.75 95 ILE B C 1
ATOM 5011 O O . ILE B 1 95 ? -10.055 -25.656 -10.984 1 98.75 95 ILE B O 1
ATOM 5015 N N . ASP B 1 96 ? -9.883 -23.531 -11.703 1 97.62 96 ASP B N 1
ATOM 5016 C CA . ASP B 1 96 ? -9.164 -23.062 -10.516 1 97.62 96 ASP B CA 1
ATOM 5017 C C . ASP B 1 96 ? -10.133 -22.766 -9.375 1 97.62 96 ASP B C 1
ATOM 5019 O O . ASP B 1 96 ? -11.125 -22.062 -9.562 1 97.62 96 ASP B O 1
ATOM 5023 N N . GLN B 1 97 ? -9.844 -23.359 -8.328 1 97.44 97 GLN B N 1
ATOM 5024 C CA . GLN B 1 97 ? -10.609 -23.047 -7.129 1 97.44 97 GLN B CA 1
ATOM 5025 C C . GLN B 1 97 ? -9.734 -22.375 -6.078 1 97.44 97 GLN B C 1
ATOM 5027 O O . GLN B 1 97 ? -8.789 -22.984 -5.562 1 97.44 97 GLN B O 1
ATOM 5032 N N . VAL B 1 98 ? -9.992 -21.141 -5.797 1 97.94 98 VAL B N 1
ATOM 5033 C CA . VAL B 1 98 ? -9.312 -20.344 -4.781 1 97.94 98 VAL B CA 1
ATOM 5034 C C . VAL B 1 98 ? -10.203 -20.203 -3.549 1 97.94 98 VAL B C 1
ATOM 5036 O O . VAL B 1 98 ? -11.156 -19.422 -3.543 1 97.94 98 VAL B O 1
ATOM 5039 N N . MET B 1 99 ? -9.852 -20.906 -2.541 1 98.06 99 MET B N 1
ATOM 5040 C CA . MET B 1 99 ? -10.805 -20.969 -1.437 1 98.06 99 MET B CA 1
ATOM 5041 C C . MET B 1 99 ? -10.25 -20.266 -0.203 1 98.06 99 MET B C 1
ATOM 5043 O O . MET B 1 99 ? -11.008 -19.906 0.708 1 98.06 99 MET B O 1
ATOM 5047 N N . ALA B 1 100 ? -8.961 -20.031 -0.143 1 98.06 100 ALA B N 1
ATOM 5048 C CA . ALA B 1 100 ? -8.336 -19.547 1.086 1 98.06 100 ALA B CA 1
ATOM 5049 C C . ALA B 1 100 ? -8.695 -18.094 1.349 1 98.06 100 ALA B C 1
ATOM 5051 O O . ALA B 1 100 ? -8.695 -17.641 2.498 1 98.06 100 ALA B O 1
ATOM 5052 N N . HIS B 1 101 ? -8.953 -17.359 0.324 1 98.69 101 HIS B N 1
ATOM 5053 C CA . HIS B 1 101 ? -9.219 -15.922 0.422 1 98.69 101 HIS B CA 1
ATOM 5054 C C . HIS B 1 101 ? -10.195 -15.469 -0.657 1 98.69 101 HIS B C 1
ATOM 5056 O O . HIS B 1 101 ? -10.484 -16.219 -1.595 1 98.69 101 HIS B O 1
ATOM 5062 N N . THR B 1 102 ? -10.766 -14.281 -0.517 1 98.69 102 THR B N 1
ATOM 5063 C CA . THR B 1 102 ? -11.633 -13.641 -1.503 1 98.69 102 THR B CA 1
ATOM 5064 C C . THR B 1 102 ? -11.109 -12.25 -1.853 1 98.69 102 THR B C 1
ATOM 5066 O O . THR B 1 102 ? -10.07 -11.828 -1.35 1 98.69 102 THR B O 1
ATOM 5069 N N . ALA B 1 103 ? -11.805 -11.656 -2.742 1 98.69 103 ALA B N 1
ATOM 5070 C CA . ALA B 1 103 ? -11.594 -10.227 -2.93 1 98.69 103 ALA B CA 1
ATOM 5071 C C . ALA B 1 103 ? -12.172 -9.43 -1.762 1 98.69 103 ALA B C 1
ATOM 5073 O O . ALA B 1 103 ? -13.086 -9.898 -1.076 1 98.69 103 ALA B O 1
ATOM 5074 N N . GLU B 1 104 ? -11.609 -8.25 -1.556 1 98.12 104 GLU B N 1
ATOM 5075 C CA . GLU B 1 104 ? -12.086 -7.398 -0.47 1 98.12 104 GLU B CA 1
ATOM 5076 C C . GLU B 1 104 ? -13.5 -6.898 -0.744 1 98.12 104 GLU B C 1
ATOM 5078 O O . GLU B 1 104 ? -14.211 -6.48 0.176 1 98.12 104 GLU B O 1
ATOM 5083 N N . ASN B 1 105 ? -13.891 -6.895 -2.014 1 97.94 105 ASN B N 1
ATOM 5084 C CA . ASN B 1 105 ? -15.234 -6.434 -2.328 1 97.94 105 ASN B CA 1
ATOM 5085 C C . ASN B 1 105 ? -16.219 -7.598 -2.434 1 97.94 105 ASN B C 1
ATOM 5087 O O . ASN B 1 105 ? -17.344 -7.426 -2.904 1 97.94 105 ASN B O 1
ATOM 5091 N N . HIS B 1 106 ? -15.758 -8.852 -2.145 1 98.75 106 HIS B N 1
ATOM 5092 C CA . HIS B 1 106 ? -16.703 -9.961 -2.02 1 98.75 106 HIS B CA 1
ATOM 5093 C C . HIS B 1 106 ? -17.797 -9.633 -1.008 1 98.75 106 HIS B C 1
ATOM 5095 O O . HIS B 1 106 ? -17.516 -9.117 0.074 1 98.75 106 HIS B O 1
ATOM 5101 N N . PRO B 1 107 ? -19.062 -9.992 -1.303 1 98.62 107 PRO B N 1
ATOM 5102 C CA . PRO B 1 107 ? -20.156 -9.664 -0.377 1 98.62 107 PRO B CA 1
ATOM 5103 C C . PRO B 1 107 ? -19.922 -10.242 1.02 1 98.62 107 PRO B C 1
ATOM 5105 O O . PRO B 1 107 ? -20.297 -9.617 2.016 1 98.62 107 PRO B O 1
ATOM 5108 N N . TRP B 1 108 ? -19.297 -11.461 1.116 1 98.81 108 TRP B N 1
ATOM 5109 C CA . TRP B 1 108 ? -18.984 -12.047 2.416 1 98.81 108 TRP B CA 1
ATOM 5110 C C . TRP B 1 108 ? -18.125 -11.102 3.25 1 98.81 108 TRP B C 1
ATOM 5112 O O . TRP B 1 108 ? -18.422 -10.867 4.426 1 98.81 108 TRP B O 1
ATOM 5122 N N . PHE B 1 109 ? -17.156 -10.484 2.742 1 98.81 109 PHE B N 1
ATOM 5123 C CA . PHE B 1 109 ? -16.234 -9.648 3.49 1 98.81 109 PHE B CA 1
ATOM 5124 C C . PHE B 1 109 ? -16.844 -8.289 3.781 1 98.81 109 PHE B C 1
ATOM 5126 O O . PHE B 1 109 ? -16.625 -7.719 4.855 1 98.81 109 PHE B O 1
ATOM 5133 N N . VAL B 1 110 ? -17.469 -7.773 2.719 1 98.56 110 VAL B N 1
ATOM 5134 C CA . VAL B 1 110 ? -18.141 -6.492 2.918 1 98.56 110 VAL B CA 1
ATOM 5135 C C . VAL B 1 110 ? -19.031 -6.562 4.16 1 98.56 110 VAL B C 1
ATOM 5137 O O . VAL B 1 110 ? -18.984 -5.668 5.008 1 98.56 110 VAL B O 1
ATOM 5140 N N . GLU B 1 111 ? -19.797 -7.684 4.293 1 98.69 111 GLU B N 1
ATOM 5141 C CA . GLU B 1 111 ? -20.641 -7.867 5.469 1 98.69 111 GLU B CA 1
ATOM 5142 C C . GLU B 1 111 ? -19.797 -8.102 6.723 1 98.69 111 GLU B C 1
ATOM 5144 O O . GLU B 1 111 ? -20.031 -7.48 7.758 1 98.69 111 GLU B O 1
ATOM 5149 N N . SER B 1 112 ? -18.812 -8.938 6.613 1 98.81 112 SER B N 1
ATOM 5150 C CA . SER B 1 112 ? -17.969 -9.273 7.746 1 98.81 112 SER B CA 1
ATOM 5151 C C . SER B 1 112 ? -17.297 -8.031 8.32 1 98.81 112 SER B C 1
ATOM 5153 O O . SER B 1 112 ? -17.203 -7.875 9.539 1 98.81 112 SER B O 1
ATOM 5155 N N . ARG B 1 113 ? -16.891 -7.184 7.496 1 98.19 113 ARG B N 1
ATOM 5156 C CA . ARG B 1 113 ? -16.109 -6 7.844 1 98.19 113 ARG B CA 1
ATOM 5157 C C . ARG B 1 113 ? -17 -4.902 8.414 1 98.19 113 ARG B C 1
ATOM 5159 O O . ARG B 1 113 ? -16.516 -3.975 9.062 1 98.19 113 ARG B O 1
ATOM 5166 N N . SER B 1 114 ? -18.297 -4.965 8.203 1 97.88 114 SER B N 1
ATOM 5167 C CA . SER B 1 114 ? -19.219 -3.879 8.508 1 97.88 114 SER B CA 1
ATOM 5168 C C . SER B 1 114 ? -19.375 -3.693 10.016 1 97.88 114 SER B C 1
ATOM 5170 O O . SER B 1 114 ? -19.688 -2.6 10.484 1 97.88 114 SER B O 1
ATOM 5172 N N . SER B 1 115 ? -19.234 -4.754 10.805 1 97.81 115 SER B N 1
ATOM 5173 C CA . SER B 1 115 ? -19.281 -4.703 12.258 1 97.81 115 SER B CA 1
ATOM 5174 C C . SER B 1 115 ? -18.734 -5.988 12.883 1 97.81 115 SER B C 1
ATOM 5176 O O . SER B 1 115 ? -18.484 -6.961 12.172 1 97.81 115 SER B O 1
ATOM 5178 N N . ARG B 1 116 ? -18.609 -6.012 14.164 1 97.25 116 ARG B N 1
ATOM 5179 C CA . ARG B 1 116 ? -18.062 -7.168 14.867 1 97.25 116 ARG B CA 1
ATOM 5180 C C . ARG B 1 116 ? -19.141 -8.18 15.188 1 97.25 116 ARG B C 1
ATOM 5182 O O . ARG B 1 116 ? -18.859 -9.289 15.656 1 97.25 116 ARG B O 1
ATOM 5189 N N . ASP B 1 117 ? -20.375 -7.848 14.906 1 97.12 117 ASP B N 1
ATOM 5190 C CA . ASP B 1 117 ? -21.469 -8.688 15.398 1 97.12 117 ASP B CA 1
ATOM 5191 C C . ASP B 1 117 ? -22.484 -8.977 14.289 1 97.12 117 ASP B C 1
ATOM 5193 O O . ASP B 1 117 ? -23.656 -9.227 14.562 1 97.12 117 ASP B O 1
ATOM 5197 N N . ASN B 1 118 ? -22.219 -9.023 13.094 1 97.88 118 ASN B N 1
ATOM 5198 C CA . ASN B 1 118 ? -23.109 -9.383 11.992 1 97.88 118 ASN B CA 1
ATOM 5199 C C . ASN B 1 118 ? -23.031 -10.875 11.688 1 97.88 118 ASN B C 1
ATOM 5201 O O . ASN B 1 118 ? -22.172 -11.586 12.211 1 97.88 118 ASN B O 1
ATOM 5205 N N . PRO B 1 119 ? -23.891 -11.406 10.852 1 98.06 119 PRO B N 1
ATOM 5206 C CA . PRO B 1 119 ? -23.984 -12.852 10.617 1 98.06 119 PRO B CA 1
ATOM 5207 C C . PRO B 1 119 ? -22.703 -13.445 10.031 1 98.06 119 PRO B C 1
ATOM 5209 O O . PRO B 1 119 ? -22.438 -14.641 10.188 1 98.06 119 PRO B O 1
ATOM 5212 N N . LYS B 1 120 ? -21.844 -12.648 9.422 1 98.62 120 LYS B N 1
ATOM 5213 C CA . LYS B 1 120 ? -20.625 -13.156 8.812 1 98.62 120 LYS B CA 1
ATOM 5214 C C . LYS B 1 120 ? -19.391 -12.57 9.484 1 98.62 120 LYS B C 1
ATOM 5216 O O . LYS B 1 120 ? -18.297 -12.586 8.922 1 98.62 120 LYS B O 1
ATOM 5221 N N . ALA B 1 121 ? -19.594 -12.039 10.656 1 98.38 121 ALA B N 1
ATOM 5222 C CA . ALA B 1 121 ? -18.516 -11.375 11.375 1 98.38 121 ALA B CA 1
ATOM 5223 C C . ALA B 1 121 ? -17.297 -12.297 11.508 1 98.38 121 ALA B C 1
ATOM 5225 O O . ALA B 1 121 ? -16.156 -11.836 11.414 1 98.38 121 ALA B O 1
ATOM 5226 N N . ASP B 1 122 ? -17.531 -13.594 11.586 1 98.38 122 ASP B N 1
ATOM 5227 C CA . ASP B 1 122 ? -16.453 -14.531 11.852 1 98.38 122 ASP B CA 1
ATOM 5228 C C . ASP B 1 122 ? -16.125 -15.344 10.602 1 98.38 122 ASP B C 1
ATOM 5230 O O . ASP B 1 122 ? -15.516 -16.422 10.688 1 98.38 122 ASP B O 1
ATOM 5234 N N . TRP B 1 123 ? -16.531 -14.906 9.453 1 98.88 123 TRP B N 1
ATOM 5235 C CA . TRP B 1 123 ? -16.281 -15.633 8.219 1 98.88 123 TRP B CA 1
ATOM 5236 C C . TRP B 1 123 ? -14.859 -15.352 7.711 1 98.88 123 TRP B C 1
ATOM 5238 O O . TRP B 1 123 ? -14.375 -16.031 6.797 1 98.88 123 TRP B O 1
ATOM 5248 N N . TYR B 1 124 ? -14.258 -14.375 8.273 1 98.88 124 TYR B N 1
ATOM 5249 C CA . TYR B 1 124 ? -12.875 -14.047 7.961 1 98.88 124 TYR B CA 1
ATOM 5250 C C . TYR B 1 124 ? -12.016 -14.039 9.219 1 98.88 124 TYR B C 1
ATOM 5252 O O . TYR B 1 124 ? -12.539 -14.125 10.336 1 98.88 124 TYR B O 1
ATOM 5260 N N . VAL B 1 125 ? -10.688 -13.992 9.07 1 98.88 125 VAL B N 1
ATOM 5261 C CA . VAL B 1 125 ? -9.766 -14.039 10.203 1 98.88 125 VAL B CA 1
ATOM 5262 C C . VAL B 1 125 ? -9.508 -12.625 10.719 1 98.88 125 VAL B C 1
ATOM 5264 O O . VAL B 1 125 ? -8.812 -11.844 10.078 1 98.88 125 VAL B O 1
ATOM 5267 N N . TRP B 1 126 ? -10.086 -12.32 11.836 1 98.69 126 TRP B N 1
ATOM 5268 C CA . TRP B 1 126 ? -9.945 -11.047 12.523 1 98.69 126 TRP B CA 1
ATOM 5269 C C . TRP B 1 126 ? -9.18 -11.211 13.828 1 98.69 126 TRP B C 1
ATOM 5271 O O . TRP B 1 126 ? -9.273 -12.258 14.477 1 98.69 126 TRP B O 1
ATOM 5281 N N . SER B 1 127 ? -8.43 -10.242 14.234 1 98.69 127 SER B N 1
ATOM 5282 C CA . SER B 1 127 ? -7.797 -10.258 15.547 1 98.69 127 SER B CA 1
ATOM 5283 C C . SER B 1 127 ? -7.684 -8.844 16.125 1 98.69 127 SER B C 1
ATOM 5285 O O . SER B 1 127 ? -7.438 -7.891 15.375 1 98.69 127 SER B O 1
ATOM 5287 N N . ASP B 1 128 ? -7.863 -8.734 17.438 1 98.31 128 ASP B N 1
ATOM 5288 C CA . ASP B 1 128 ? -7.559 -7.48 18.125 1 98.31 128 ASP B CA 1
ATOM 5289 C C . ASP B 1 128 ? -6.07 -7.152 18.031 1 98.31 128 ASP B C 1
ATOM 5291 O O . ASP B 1 128 ? -5.234 -8.055 17.922 1 98.31 128 ASP B O 1
ATOM 5295 N N . PRO B 1 129 ? -5.73 -5.867 17.969 1 98.25 129 PRO B N 1
ATOM 5296 C CA . PRO B 1 129 ? -4.312 -5.504 18.031 1 98.25 129 PRO B CA 1
ATOM 5297 C C . PRO B 1 129 ? -3.67 -5.836 19.375 1 98.25 129 PRO B C 1
ATOM 5299 O O . PRO B 1 129 ? -4.375 -6.023 20.375 1 98.25 129 PRO B O 1
ATOM 5302 N N . LEU B 1 130 ? -2.354 -6.004 19.375 1 98.38 130 LEU B N 1
ATOM 5303 C CA . LEU B 1 130 ? -1.616 -5.984 20.641 1 98.38 130 LEU B CA 1
ATOM 5304 C C . LEU B 1 130 ? -1.812 -4.66 21.359 1 98.38 130 LEU B C 1
ATOM 5306 O O . LEU B 1 130 ? -2.277 -3.684 20.766 1 98.38 130 LEU B O 1
ATOM 5310 N N . PRO B 1 131 ? -1.422 -4.578 22.625 1 97.81 131 PRO B N 1
ATOM 5311 C CA . PRO B 1 131 ? -1.625 -3.338 23.375 1 97.81 131 PRO B CA 1
ATOM 5312 C C . PRO B 1 131 ? -0.912 -2.145 22.75 1 97.81 131 PRO B C 1
ATOM 5314 O O . PRO B 1 131 ? -1.369 -1.007 22.891 1 97.81 131 PRO B O 1
ATOM 5317 N N . ASP B 1 132 ? 0.15 -2.355 22.016 1 97.94 132 ASP B N 1
ATOM 5318 C CA . ASP B 1 132 ? 0.913 -1.277 21.406 1 97.94 132 ASP B CA 1
ATOM 5319 C C . ASP B 1 132 ? 0.41 -0.992 19.984 1 97.94 132 ASP B C 1
ATOM 5321 O O . ASP B 1 132 ? 1.06 -0.273 19.219 1 97.94 132 ASP B O 1
ATOM 5325 N N . GLY B 1 133 ? -0.66 -1.655 19.578 1 98.06 133 GLY B N 1
ATOM 5326 C CA . GLY B 1 133 ? -1.296 -1.353 18.297 1 98.06 133 GLY B CA 1
ATOM 5327 C C . GLY B 1 133 ? -0.82 -2.244 17.172 1 98.06 133 GLY B C 1
ATOM 5328 O O . GLY B 1 133 ? -1.38 -2.215 16.062 1 98.06 133 GLY B O 1
ATOM 5329 N N . ASN B 1 134 ? 0.217 -3.045 17.375 1 98.56 134 ASN B N 1
ATOM 5330 C CA . ASN B 1 134 ? 0.774 -3.9 16.344 1 98.56 134 ASN B CA 1
ATOM 5331 C C . ASN B 1 134 ? -0.089 -5.137 16.109 1 98.56 134 ASN B C 1
ATOM 5333 O O . ASN B 1 134 ? -0.993 -5.426 16.891 1 98.56 134 ASN B O 1
ATOM 5337 N N . PRO B 1 135 ? 0.091 -5.855 14.961 1 98.56 135 PRO B N 1
ATOM 5338 C CA . PRO B 1 135 ? -0.609 -7.117 14.695 1 98.56 135 PRO B CA 1
ATOM 5339 C C . PRO B 1 135 ? -0.375 -8.164 15.781 1 98.56 135 PRO B C 1
ATOM 5341 O O . PRO B 1 135 ? 0.575 -8.047 16.562 1 98.56 135 PRO B O 1
ATOM 5344 N N . PRO B 1 136 ? -1.229 -9.156 15.789 1 98.62 136 PRO B N 1
ATOM 5345 C CA . PRO B 1 136 ? -1.179 -10.117 16.891 1 98.62 136 PRO B CA 1
ATOM 5346 C C . PRO B 1 136 ? 0.072 -10.992 16.844 1 98.62 136 PRO B C 1
ATOM 5348 O O . PRO B 1 136 ? 0.411 -11.641 17.844 1 98.62 136 PRO B O 1
ATOM 5351 N N . ASN B 1 137 ? 0.711 -11.141 15.719 1 98.69 137 ASN B N 1
ATOM 5352 C CA . ASN B 1 137 ? 1.888 -11.984 15.562 1 98.69 137 ASN B CA 1
ATOM 5353 C C . ASN B 1 137 ? 2.729 -11.555 14.359 1 98.69 137 ASN B C 1
ATOM 5355 O O . ASN B 1 137 ? 2.508 -10.484 13.797 1 98.69 137 ASN B O 1
ATOM 5359 N N . ASN B 1 138 ? 3.758 -12.383 13.945 1 98.69 138 ASN B N 1
ATOM 5360 C CA . ASN B 1 138 ? 4.801 -11.938 13.023 1 98.69 138 ASN B CA 1
ATOM 5361 C C . ASN B 1 138 ? 4.551 -12.453 11.609 1 98.69 138 ASN B C 1
ATOM 5363 O O . ASN B 1 138 ? 5.449 -12.422 10.766 1 98.69 138 ASN B O 1
ATOM 5367 N N . TRP B 1 139 ? 3.363 -13.008 11.336 1 98.81 139 TRP B N 1
ATOM 5368 C CA . TRP B 1 139 ? 3.129 -13.664 10.055 1 98.81 139 TRP B CA 1
ATOM 5369 C C . TRP B 1 139 ? 3.35 -12.703 8.898 1 98.81 139 TRP B C 1
ATOM 5371 O O . TRP B 1 139 ? 2.953 -11.531 8.969 1 98.81 139 TRP B O 1
ATOM 5381 N N . LEU B 1 140 ? 4 -13.133 7.855 1 98.31 140 LEU B N 1
ATOM 5382 C CA . LEU B 1 140 ? 4.309 -12.336 6.672 1 98.31 140 LEU B CA 1
ATOM 5383 C C . LEU B 1 140 ? 3.48 -12.805 5.477 1 98.31 140 LEU B C 1
ATOM 5385 O O . LEU B 1 140 ? 3.096 -13.969 5.402 1 98.31 140 LEU B O 1
ATOM 5389 N N . SER B 1 141 ? 3.174 -11.906 4.605 1 98.06 141 SER B N 1
ATOM 5390 C CA . SER B 1 141 ? 2.488 -12.188 3.348 1 98.06 141 SER B CA 1
ATOM 5391 C C . SER B 1 141 ? 3.465 -12.664 2.277 1 98.06 141 SER B C 1
ATOM 5393 O O . SER B 1 141 ? 4.594 -12.18 2.201 1 98.06 141 SER B O 1
ATOM 5395 N N . VAL B 1 142 ? 3.016 -13.547 1.447 1 96.94 142 VAL B N 1
ATOM 5396 C CA . VAL B 1 142 ? 3.826 -14.062 0.35 1 96.94 142 VAL B CA 1
ATOM 5397 C C . VAL B 1 142 ? 4.203 -12.93 -0.596 1 96.94 142 VAL B C 1
ATOM 5399 O O . VAL B 1 142 ? 5.312 -12.898 -1.132 1 96.94 142 VAL B O 1
ATOM 5402 N N . PHE B 1 143 ? 3.309 -11.922 -0.812 1 97.12 143 PHE B N 1
ATOM 5403 C CA . PHE B 1 143 ? 3.533 -10.844 -1.77 1 97.12 143 PHE B CA 1
ATOM 5404 C C . PHE B 1 143 ? 4.242 -9.664 -1.107 1 97.12 143 PHE B C 1
ATOM 5406 O O . PHE B 1 143 ? 4.406 -8.609 -1.719 1 97.12 143 PHE B O 1
ATOM 5413 N N . GLY B 1 144 ? 4.598 -9.82 0.159 1 96.44 144 GLY B N 1
ATOM 5414 C CA . GLY B 1 144 ? 5.406 -8.812 0.83 1 96.44 144 GLY B CA 1
ATOM 5415 C C . GLY B 1 144 ? 4.691 -8.141 1.985 1 96.44 144 GLY B C 1
ATOM 5416 O O . GLY B 1 144 ? 3.494 -7.855 1.897 1 96.44 144 GLY B O 1
ATOM 5417 N N . GLY B 1 145 ? 5.461 -7.914 3.074 1 97.19 145 GLY B N 1
ATOM 5418 C CA . GLY B 1 145 ? 4.922 -7.191 4.215 1 97.19 145 GLY B CA 1
ATOM 5419 C C . GLY B 1 145 ? 4.199 -8.086 5.203 1 97.19 145 GLY B C 1
ATOM 5420 O O . GLY B 1 145 ? 4.34 -9.312 5.152 1 97.19 145 GLY B O 1
ATOM 5421 N N . SER B 1 146 ? 3.475 -7.496 6.109 1 98.44 146 SER B N 1
ATOM 5422 C CA . SER B 1 146 ? 2.717 -8.195 7.141 1 98.44 146 SER B CA 1
ATOM 5423 C C . SER B 1 146 ? 1.522 -8.93 6.543 1 98.44 146 SER B C 1
ATOM 5425 O O . SER B 1 146 ? 0.916 -8.461 5.578 1 98.44 146 SER B O 1
ATOM 5427 N N . ALA B 1 147 ? 1.193 -9.992 7.121 1 98.81 147 ALA B N 1
ATOM 5428 C CA . ALA B 1 147 ? -0.005 -10.727 6.723 1 98.81 147 ALA B CA 1
ATOM 5429 C C . ALA B 1 147 ? -1.255 -10.117 7.355 1 98.81 147 ALA B C 1
ATOM 5431 O O . ALA B 1 147 ? -2.344 -10.695 7.266 1 98.81 147 ALA B O 1
ATOM 5432 N N . TRP B 1 148 ? -1.104 -9 8.055 1 98.81 148 TRP B N 1
ATOM 5433 C CA . TRP B 1 148 ? -2.205 -8.383 8.789 1 98.81 148 TRP B CA 1
ATOM 5434 C C . TRP B 1 148 ? -2.463 -6.965 8.297 1 98.81 148 TRP B C 1
ATOM 5436 O O . TRP B 1 148 ? -1.523 -6.191 8.094 1 98.81 148 TRP B O 1
ATOM 5446 N N . GLN B 1 149 ? -3.684 -6.648 8.078 1 98.56 149 GLN B N 1
ATOM 5447 C CA . GLN B 1 149 ? -4.102 -5.312 7.656 1 98.56 149 GLN B CA 1
ATOM 5448 C C . GLN B 1 149 ? -5.121 -4.727 8.625 1 98.56 149 GLN B C 1
ATOM 5450 O O . GLN B 1 149 ? -6.117 -5.375 8.961 1 98.56 149 GLN B O 1
ATOM 5455 N N . TRP B 1 150 ? -4.898 -3.498 9.109 1 98.38 150 TRP B N 1
ATOM 5456 C CA . TRP B 1 150 ? -5.773 -2.801 10.039 1 98.38 150 TRP B CA 1
ATOM 5457 C C . TRP B 1 150 ? -7.062 -2.365 9.359 1 98.38 150 TRP B C 1
ATOM 5459 O O . TRP B 1 150 ? -7.039 -1.879 8.227 1 98.38 150 TRP B O 1
ATOM 5469 N N . ASP B 1 151 ? -8.172 -2.555 9.969 1 97.94 151 ASP B N 1
ATOM 5470 C CA . ASP B 1 151 ? -9.477 -2.068 9.523 1 97.94 151 ASP B CA 1
ATOM 5471 C C . ASP B 1 151 ? -10.039 -1.035 10.5 1 97.94 151 ASP B C 1
ATOM 5473 O O . ASP B 1 151 ? -10.312 -1.352 11.656 1 97.94 151 ASP B O 1
ATOM 5477 N N . SER B 1 152 ? -10.234 0.16 9.992 1 96.12 152 SER B N 1
ATOM 5478 C CA . SER B 1 152 ? -10.633 1.278 10.844 1 96.12 152 SER B CA 1
ATOM 5479 C C . SER B 1 152 ? -12.047 1.094 11.375 1 96.12 152 SER B C 1
ATOM 5481 O O . SER B 1 152 ? -12.391 1.607 12.438 1 96.12 152 SER B O 1
ATOM 5483 N N . ARG B 1 153 ? -12.977 0.435 10.711 1 96.25 153 ARG B N 1
ATOM 5484 C CA . ARG B 1 153 ? -14.359 0.232 11.133 1 96.25 153 ARG B CA 1
ATOM 5485 C C . ARG B 1 153 ? -14.43 -0.678 12.359 1 96.25 153 ARG B C 1
ATOM 5487 O O . ARG B 1 153 ? -15.039 -0.322 13.367 1 96.25 153 ARG B O 1
ATOM 5494 N N . ARG B 1 154 ? -13.727 -1.824 12.227 1 97.75 154 ARG B N 1
ATOM 5495 C CA . ARG B 1 154 ? -13.789 -2.812 13.297 1 97.75 154 ARG B CA 1
ATOM 5496 C C . ARG B 1 154 ? -12.727 -2.541 14.352 1 97.75 154 ARG B C 1
ATOM 5498 O O . ARG B 1 154 ? -12.789 -3.076 15.461 1 97.75 154 ARG B O 1
ATOM 5505 N N . LYS B 1 155 ? -11.719 -1.656 14.023 1 97.38 155 LYS B N 1
ATOM 5506 C CA . LYS B 1 155 ? -10.547 -1.45 14.859 1 97.38 155 LYS B CA 1
ATOM 5507 C C . LYS B 1 155 ? -9.891 -2.779 15.227 1 97.38 155 LYS B C 1
ATOM 5509 O O . LYS B 1 155 ? -9.602 -3.035 16.391 1 97.38 155 LYS B O 1
ATOM 5514 N N . GLN B 1 156 ? -9.75 -3.633 14.219 1 98.56 156 GLN B N 1
ATOM 5515 C CA . GLN B 1 156 ? -9.078 -4.93 14.25 1 98.56 156 GLN B CA 1
ATOM 5516 C C . GLN B 1 156 ? -8.211 -5.129 13.016 1 98.56 156 GLN B C 1
ATOM 5518 O O . GLN B 1 156 ? -8.289 -4.355 12.055 1 98.56 156 GLN B O 1
ATOM 5523 N N . TYR B 1 157 ? -7.344 -6.125 13.188 1 98.75 157 TYR B N 1
ATOM 5524 C CA . TYR B 1 157 ? -6.59 -6.57 12.016 1 98.75 157 TYR B CA 1
ATOM 5525 C C . TYR B 1 157 ? -7.281 -7.75 11.344 1 98.75 157 TYR B C 1
ATOM 5527 O O . TYR B 1 157 ? -7.812 -8.633 12.016 1 98.75 157 TYR B O 1
ATOM 5535 N N . TYR B 1 158 ? -7.332 -7.766 10.039 1 98.88 158 TYR B N 1
ATOM 5536 C CA . TYR B 1 158 ? -7.695 -8.992 9.336 1 98.88 158 TYR B CA 1
ATOM 5537 C C . TYR B 1 158 ? -6.484 -9.594 8.633 1 98.88 158 TYR B C 1
ATOM 5539 O O . TYR B 1 158 ? -5.562 -8.875 8.242 1 98.88 158 TYR B O 1
ATOM 5547 N N . MET B 1 159 ? -6.488 -10.852 8.461 1 98.88 159 MET B N 1
ATOM 5548 C CA . MET B 1 159 ? -5.379 -11.609 7.891 1 98.88 159 MET B CA 1
ATOM 5549 C C . MET B 1 159 ? -5.461 -11.625 6.367 1 98.88 159 MET B C 1
ATOM 5551 O O . MET B 1 159 ? -6.555 -11.625 5.801 1 98.88 159 MET B O 1
ATOM 5555 N N . HIS B 1 160 ? -4.398 -11.586 5.711 1 98.75 160 HIS B N 1
ATOM 5556 C CA . HIS B 1 160 ? -4.23 -11.844 4.285 1 98.75 160 HIS B CA 1
ATOM 5557 C C . HIS B 1 160 ? -2.883 -12.5 4.004 1 98.75 160 HIS B C 1
ATOM 5559 O O . HIS B 1 160 ? -1.847 -12.031 4.48 1 98.75 160 HIS B O 1
ATOM 5565 N N . ASN B 1 161 ? -2.814 -13.508 3.252 1 98.19 161 ASN B N 1
ATOM 5566 C CA . ASN B 1 161 ? -1.574 -14.227 2.982 1 98.19 161 ASN B CA 1
ATOM 5567 C C . ASN B 1 161 ? -0.876 -13.695 1.733 1 98.19 161 ASN B C 1
ATOM 5569 O O . ASN B 1 161 ? 0.301 -13.977 1.506 1 98.19 161 ASN B O 1
ATOM 5573 N N . PHE B 1 162 ? -1.629 -12.953 0.925 1 98 162 PHE B N 1
ATOM 5574 C CA . PHE B 1 162 ? -1.102 -12.406 -0.32 1 98 162 PHE B CA 1
ATOM 5575 C C . PHE B 1 162 ? -1.327 -10.898 -0.387 1 98 162 PHE B C 1
ATOM 5577 O O . PHE B 1 162 ? -0.759 -10.148 0.406 1 98 162 PHE B O 1
ATOM 5584 N N . LEU B 1 163 ? -2.242 -10.367 -1.246 1 98.19 163 LEU B N 1
ATOM 5585 C CA . LEU B 1 163 ? -2.529 -8.938 -1.281 1 98.19 163 LEU B CA 1
ATOM 5586 C C . LEU B 1 163 ? -3.41 -8.531 -0.104 1 98.19 163 LEU B C 1
ATOM 5588 O O . LEU B 1 163 ? -4.234 -9.32 0.361 1 98.19 163 LEU B O 1
ATOM 5592 N N . VAL B 1 164 ? -3.266 -7.348 0.316 1 97.56 164 VAL B N 1
ATOM 5593 C CA . VAL B 1 164 ? -4.125 -6.812 1.368 1 97.56 164 VAL B CA 1
ATOM 5594 C C . VAL B 1 164 ? -5.586 -6.875 0.924 1 97.56 164 VAL B C 1
ATOM 5596 O O . VAL B 1 164 ? -6.488 -6.988 1.756 1 97.56 164 VAL B O 1
ATOM 5599 N N . ASN B 1 165 ? -5.801 -6.914 -0.402 1 98 165 ASN B N 1
ATOM 5600 C CA . ASN B 1 165 ? -7.141 -6.965 -0.977 1 98 165 ASN B CA 1
ATOM 5601 C C . ASN B 1 165 ? -7.656 -8.398 -1.062 1 98 165 ASN B C 1
ATOM 5603 O O . ASN B 1 165 ? -8.711 -8.648 -1.649 1 98 165 ASN B O 1
ATOM 5607 N N . GLN B 1 166 ? -6.902 -9.305 -0.509 1 98.75 166 GLN B N 1
ATOM 5608 C CA . GLN B 1 166 ? -7.293 -10.711 -0.494 1 98.75 166 GLN B CA 1
ATOM 5609 C C . GLN B 1 166 ? -7.43 -11.227 0.935 1 98.75 166 GLN B C 1
ATOM 5611 O O . GLN B 1 166 ? -6.66 -12.094 1.364 1 98.75 166 GLN B O 1
ATOM 5616 N N . PRO B 1 167 ? -8.492 -10.758 1.634 1 98.88 167 PRO B N 1
ATOM 5617 C CA . PRO B 1 167 ? -8.664 -11.18 3.027 1 98.88 167 PRO B CA 1
ATOM 5618 C C . PRO B 1 167 ? -8.852 -12.688 3.168 1 98.88 167 PRO B C 1
ATOM 5620 O O . PRO B 1 167 ? -9.539 -13.305 2.352 1 98.88 167 PRO B O 1
ATOM 5623 N N . GLN B 1 168 ? -8.195 -13.273 4.145 1 98.88 168 GLN B N 1
ATOM 5624 C CA . GLN B 1 168 ? -8.219 -14.703 4.449 1 98.88 168 GLN B CA 1
ATOM 5625 C C . GLN B 1 168 ? -9.57 -15.109 5.035 1 98.88 168 GLN B C 1
ATOM 5627 O O . GLN B 1 168 ? -10.047 -14.5 5.992 1 98.88 168 GLN B O 1
ATOM 5632 N N . VAL B 1 169 ? -10.141 -16.109 4.469 1 98.69 169 VAL B N 1
ATOM 5633 C CA . VAL B 1 169 ? -11.375 -16.688 4.996 1 98.69 169 VAL B CA 1
ATOM 5634 C C . VAL B 1 169 ? -11.07 -17.516 6.234 1 98.69 169 VAL B C 1
ATOM 5636 O O . VAL B 1 169 ? -10 -18.125 6.34 1 98.69 169 VAL B O 1
ATOM 5639 N N . ASN B 1 170 ? -11.977 -17.531 7.18 1 98.75 170 ASN B N 1
ATOM 5640 C CA . ASN B 1 170 ? -11.844 -18.344 8.391 1 98.75 170 ASN B CA 1
ATOM 5641 C C . ASN B 1 170 ? -12.383 -19.75 8.188 1 98.75 170 ASN B C 1
ATOM 5643 O O . ASN B 1 170 ? -13.531 -20.031 8.539 1 98.75 170 ASN B O 1
ATOM 5647 N N . PHE B 1 171 ? -11.555 -20.688 7.797 1 98.44 171 PHE B N 1
ATOM 5648 C CA . PHE B 1 171 ? -11.961 -22.047 7.473 1 98.44 171 PHE B CA 1
ATOM 5649 C C . PHE B 1 171 ? -12.305 -22.828 8.734 1 98.44 171 PHE B C 1
ATOM 5651 O O . PHE B 1 171 ? -12.875 -23.922 8.664 1 98.44 171 PHE B O 1
ATOM 5658 N N . HIS B 1 172 ? -11.953 -22.312 9.898 1 98.5 172 HIS B N 1
ATOM 5659 C CA . HIS B 1 172 ? -12.406 -22.938 11.133 1 98.5 172 HIS B CA 1
ATOM 5660 C C . HIS B 1 172 ? -13.922 -22.828 11.289 1 98.5 172 HIS B C 1
ATOM 5662 O O . HIS B 1 172 ? -14.523 -23.5 12.117 1 98.5 172 HIS B O 1
ATOM 5668 N N . HIS B 1 173 ? -14.555 -21.922 10.562 1 98.19 173 HIS B N 1
ATOM 5669 C CA . HIS B 1 173 ? -16 -21.734 10.594 1 98.19 173 HIS B CA 1
ATOM 5670 C C . HIS B 1 173 ? -16.703 -22.719 9.656 1 98.19 173 HIS B C 1
ATOM 5672 O O . HIS B 1 173 ? -16.562 -22.625 8.438 1 98.19 173 HIS B O 1
ATOM 5678 N N . PRO B 1 174 ? -17.531 -23.562 10.117 1 97.81 174 PRO B N 1
ATOM 5679 C CA . PRO B 1 174 ? -18.125 -24.625 9.289 1 97.81 174 PRO B CA 1
ATOM 5680 C C . PRO B 1 174 ? -19 -24.078 8.164 1 97.81 174 PRO B C 1
ATOM 5682 O O . PRO B 1 174 ? -19.047 -24.672 7.078 1 97.81 174 PRO B O 1
ATOM 5685 N N . GLU B 1 175 ? -19.656 -22.984 8.398 1 98.44 175 GLU B N 1
ATOM 5686 C CA . GLU B 1 175 ? -20.516 -22.406 7.359 1 98.44 175 GLU B CA 1
ATOM 5687 C C . GLU B 1 175 ? -19.688 -21.922 6.176 1 98.44 175 GLU B C 1
ATOM 5689 O O . GLU B 1 175 ? -20.156 -21.922 5.035 1 98.44 175 GLU B O 1
ATOM 5694 N N . VAL B 1 176 ? -18.484 -21.5 6.488 1 98.5 176 VAL B N 1
ATOM 5695 C CA . VAL B 1 176 ? -17.578 -21.062 5.43 1 98.5 176 VAL B CA 1
ATOM 5696 C C . VAL B 1 176 ? -17.172 -22.266 4.57 1 98.5 176 VAL B C 1
ATOM 5698 O O . VAL B 1 176 ? -17.219 -22.188 3.34 1 98.5 176 VAL B O 1
ATOM 5701 N N . GLN B 1 177 ? -16.844 -23.359 5.188 1 98.62 177 GLN B N 1
ATOM 5702 C CA . GLN B 1 177 ? -16.5 -24.578 4.465 1 98.62 177 GLN B CA 1
ATOM 5703 C C . GLN B 1 177 ? -17.641 -25.016 3.561 1 98.62 177 GLN B C 1
ATOM 5705 O O . GLN B 1 177 ? -17.438 -25.328 2.385 1 98.62 177 GLN B O 1
ATOM 5710 N N . GLN B 1 178 ? -18.828 -24.984 4.141 1 98.69 178 GLN B N 1
ATOM 5711 C CA . GLN B 1 178 ? -19.984 -25.438 3.385 1 98.69 178 GLN B CA 1
ATOM 5712 C C . GLN B 1 178 ? -20.266 -24.531 2.193 1 98.69 178 GLN B C 1
ATOM 5714 O O . GLN B 1 178 ? -20.594 -25 1.105 1 98.69 178 GLN B O 1
ATOM 5719 N N 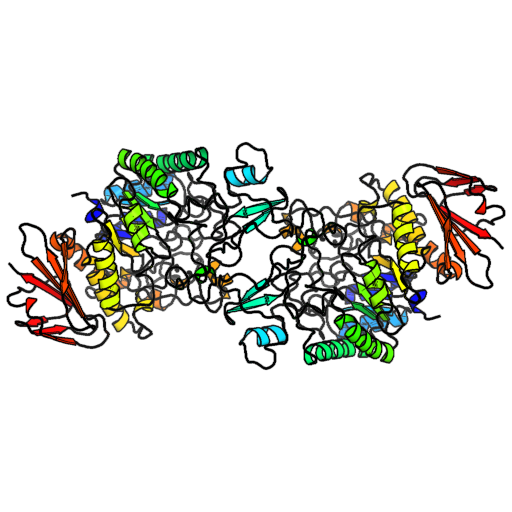. ALA B 1 179 ? -20.125 -23.219 2.451 1 98.75 179 ALA B N 1
ATOM 5720 C CA . ALA B 1 179 ? -20.344 -22.266 1.37 1 98.75 179 ALA B CA 1
ATOM 5721 C C . ALA B 1 179 ? -19.391 -22.531 0.201 1 98.75 179 ALA B C 1
ATOM 5723 O O . ALA B 1 179 ? -19.797 -22.422 -0.962 1 98.75 179 ALA B O 1
ATOM 5724 N N . HIS B 1 180 ? -18.188 -22.875 0.486 1 98.56 180 HIS B N 1
ATOM 5725 C CA . HIS B 1 180 ? -17.219 -23.203 -0.556 1 98.56 180 HIS B CA 1
ATOM 5726 C C . HIS B 1 180 ? -17.594 -24.484 -1.278 1 98.56 180 HIS B C 1
ATOM 5728 O O . HIS B 1 180 ? -17.5 -24.562 -2.506 1 98.56 180 HIS B O 1
ATOM 5734 N N . LEU B 1 181 ? -18.016 -25.516 -0.549 1 98.81 181 LEU B N 1
ATOM 5735 C CA . LEU B 1 181 ? -18.438 -26.766 -1.168 1 98.81 181 LEU B CA 1
ATOM 5736 C C . LEU B 1 181 ? -19.656 -26.547 -2.049 1 98.81 181 LEU B C 1
ATOM 5738 O O . LEU B 1 181 ? -19.766 -27.141 -3.129 1 98.81 181 LEU B O 1
ATOM 5742 N N . ASP B 1 182 ? -20.547 -25.688 -1.574 1 98.75 182 ASP B N 1
ATOM 5743 C CA . ASP B 1 182 ? -21.719 -25.375 -2.369 1 98.75 182 ASP B CA 1
ATOM 5744 C C . ASP B 1 182 ? -21.328 -24.672 -3.672 1 98.75 182 ASP B C 1
ATOM 5746 O O . ASP B 1 182 ? -21.906 -24.953 -4.727 1 98.75 182 ASP B O 1
ATOM 5750 N N . SER B 1 183 ? -20.422 -23.766 -3.559 1 98.44 183 SER B N 1
ATOM 5751 C CA . SER B 1 183 ? -19.953 -23.078 -4.758 1 98.44 183 SER B CA 1
ATOM 5752 C C . SER B 1 183 ? -19.297 -24.062 -5.73 1 98.44 183 SER B C 1
ATOM 5754 O O . SER B 1 183 ? -19.453 -23.922 -6.945 1 98.44 183 SER B O 1
ATOM 5756 N N . LEU B 1 184 ? -18.547 -24.984 -5.191 1 98.62 184 LEU B N 1
ATOM 5757 C CA . LEU B 1 184 ? -17.922 -26 -6.039 1 98.62 184 LEU B CA 1
ATOM 5758 C C . LEU B 1 184 ? -18.984 -26.859 -6.711 1 98.62 184 LEU B C 1
ATOM 5760 O O . LEU B 1 184 ? -18.859 -27.188 -7.895 1 98.62 184 LEU B O 1
ATOM 5764 N N . ARG B 1 185 ? -20.031 -27.234 -5.992 1 98.81 185 ARG B N 1
ATOM 5765 C CA . ARG B 1 185 ? -21.125 -28.031 -6.543 1 98.81 185 ARG B CA 1
ATOM 5766 C C . ARG B 1 185 ? -21.75 -27.328 -7.742 1 98.81 185 ARG B C 1
ATOM 5768 O O . ARG B 1 185 ? -22.125 -27.969 -8.727 1 98.81 185 ARG B O 1
ATOM 5775 N N . PHE B 1 186 ? -21.906 -26.031 -7.637 1 98.81 186 PHE B N 1
ATOM 5776 C CA . PHE B 1 186 ? -22.453 -25.219 -8.719 1 98.81 186 PHE B CA 1
ATOM 5777 C C . PHE B 1 186 ? -21.719 -25.516 -10.031 1 98.81 186 PHE B C 1
ATOM 5779 O O . PHE B 1 186 ? -22.359 -25.672 -11.078 1 98.81 186 PHE B O 1
ATOM 5786 N N . TRP B 1 187 ? -20.453 -25.578 -10.023 1 98.81 187 TRP B N 1
ATOM 5787 C CA . TRP B 1 187 ? -19.641 -25.781 -11.219 1 98.81 187 TRP B CA 1
ATOM 5788 C C . TRP B 1 187 ? -19.625 -27.25 -11.625 1 98.81 187 TRP B C 1
ATOM 5790 O O . TRP B 1 187 ? -19.641 -27.578 -12.812 1 98.81 187 TRP B O 1
ATOM 5800 N N . LEU B 1 188 ? -19.578 -28.156 -10.602 1 98.81 188 LEU B N 1
ATOM 5801 C CA . LEU B 1 188 ? -19.625 -29.578 -10.898 1 98.81 188 LEU B CA 1
ATOM 5802 C C . LEU B 1 188 ? -20.922 -29.938 -11.633 1 98.81 188 LEU B C 1
ATOM 5804 O O . LEU B 1 188 ? -20.906 -30.719 -12.578 1 98.81 188 LEU B O 1
ATOM 5808 N N . GLU B 1 189 ? -21.969 -29.328 -11.242 1 98.69 189 GLU B N 1
ATOM 5809 C CA . GLU B 1 189 ? -23.266 -29.547 -11.867 1 98.69 189 GLU B CA 1
ATOM 5810 C C . GLU B 1 189 ? -23.266 -29.031 -13.305 1 98.69 189 GLU B C 1
ATOM 5812 O O . GLU B 1 189 ? -24.094 -29.469 -14.117 1 98.69 189 GLU B O 1
ATOM 5817 N N . ARG B 1 190 ? -22.344 -28.203 -13.617 1 98.38 190 ARG B N 1
ATOM 5818 C CA . ARG B 1 190 ? -22.281 -27.625 -14.953 1 98.38 190 ARG B CA 1
ATOM 5819 C C . ARG B 1 190 ? -21.297 -28.406 -15.828 1 98.38 190 ARG B C 1
ATOM 5821 O O . ARG B 1 190 ? -21 -28 -16.953 1 98.38 190 ARG B O 1
ATOM 5828 N N . GLY B 1 191 ? -20.703 -29.406 -15.336 1 98.44 191 GLY B N 1
ATOM 5829 C CA . GLY B 1 191 ? -19.922 -30.312 -16.172 1 98.44 191 GLY B CA 1
ATOM 5830 C C . GLY B 1 191 ? -18.422 -30.219 -15.922 1 98.44 191 GLY B C 1
ATOM 5831 O O . GLY B 1 191 ? -17.641 -30.844 -16.641 1 98.44 191 GLY B O 1
ATOM 5832 N N . VAL B 1 192 ? -18.016 -29.5 -14.953 1 98.75 192 VAL B N 1
ATOM 5833 C CA . VAL B 1 192 ? -16.594 -29.422 -14.594 1 98.75 192 VAL B CA 1
ATOM 5834 C C . VAL B 1 192 ? -16.109 -30.797 -14.141 1 98.75 192 VAL B C 1
ATOM 5836 O O . VAL B 1 192 ? -16.781 -31.484 -13.375 1 98.75 192 VAL B O 1
ATOM 5839 N N . ASP B 1 193 ? -14.906 -31.172 -14.625 1 98.56 193 ASP B N 1
ATOM 5840 C CA . ASP B 1 193 ? -14.406 -32.531 -14.414 1 98.56 193 ASP B CA 1
ATOM 5841 C C . ASP B 1 193 ? -13.328 -32.562 -13.32 1 98.56 193 ASP B C 1
ATOM 5843 O O . ASP B 1 193 ? -12.859 -33.625 -12.938 1 98.56 193 ASP B O 1
ATOM 5847 N N . GLY B 1 194 ? -12.938 -31.453 -12.891 1 97.62 194 GLY B N 1
ATOM 5848 C CA . GLY B 1 194 ? -11.906 -31.406 -11.867 1 97.62 194 GLY B CA 1
ATOM 5849 C C . GLY B 1 194 ? -11.625 -30 -11.375 1 97.62 194 GLY B C 1
ATOM 5850 O O . GLY B 1 194 ? -12.172 -29.031 -11.906 1 97.62 194 GLY B O 1
ATOM 5851 N N . VAL B 1 195 ? -10.781 -29.906 -10.32 1 98.25 195 VAL B N 1
ATOM 5852 C CA . VAL B 1 195 ? -10.438 -28.609 -9.742 1 98.25 195 VAL B CA 1
ATOM 5853 C C . VAL B 1 195 ? -8.961 -28.578 -9.383 1 98.25 195 VAL B C 1
ATOM 5855 O O . VAL B 1 195 ? -8.414 -29.562 -8.898 1 98.25 195 VAL B O 1
ATOM 5858 N N . ARG B 1 196 ? -8.336 -27.531 -9.82 1 98.31 196 ARG B N 1
ATOM 5859 C CA . ARG B 1 196 ? -7.043 -27.188 -9.234 1 98.31 196 ARG B CA 1
ATOM 5860 C C . ARG B 1 196 ? -7.223 -26.328 -7.988 1 98.31 196 ARG B C 1
ATOM 5862 O O . ARG B 1 196 ? -7.77 -25.219 -8.062 1 98.31 196 ARG B O 1
ATOM 5869 N N . MET B 1 197 ? -6.781 -26.859 -6.871 1 97.94 197 MET B N 1
ATOM 5870 C CA . MET B 1 197 ? -6.906 -26.156 -5.598 1 97.94 197 MET B CA 1
ATOM 5871 C C . MET B 1 197 ? -5.727 -25.219 -5.375 1 97.94 197 MET B C 1
ATOM 5873 O O . MET B 1 197 ? -4.641 -25.656 -4.992 1 97.94 197 MET B O 1
ATOM 5877 N N . ASP B 1 198 ? -6.004 -23.953 -5.559 1 96.69 198 ASP B N 1
ATOM 5878 C CA . ASP B 1 198 ? -5.008 -22.906 -5.359 1 96.69 198 ASP B CA 1
ATOM 5879 C C . ASP B 1 198 ? -4.68 -22.734 -3.877 1 96.69 198 ASP B C 1
ATOM 5881 O O . ASP B 1 198 ? -5.578 -22.75 -3.031 1 96.69 198 ASP B O 1
ATOM 5885 N N . ALA B 1 199 ? -3.412 -22.594 -3.582 1 94.31 199 ALA B N 1
ATOM 5886 C CA . ALA B 1 199 ? -2.994 -22.328 -2.207 1 94.31 199 ALA B CA 1
ATOM 5887 C C . ALA B 1 199 ? -3.766 -23.219 -1.226 1 94.31 199 ALA B C 1
ATOM 5889 O O . ALA B 1 199 ? -4.32 -22.719 -0.243 1 94.31 199 ALA B O 1
ATOM 5890 N N . CYS B 1 200 ? -3.783 -24.5 -1.491 1 96.31 200 CYS B N 1
ATOM 5891 C CA . CYS B 1 200 ? -4.727 -25.391 -0.811 1 96.31 200 CYS B CA 1
ATOM 5892 C C . CYS B 1 200 ? -4.25 -25.703 0.604 1 96.31 200 CYS B C 1
ATOM 5894 O O . CYS B 1 200 ? -5 -26.266 1.4 1 96.31 200 CYS B O 1
ATOM 5896 N N . ASN B 1 201 ? -2.988 -25.328 0.92 1 96.81 201 ASN B N 1
ATOM 5897 C CA . ASN B 1 201 ? -2.531 -25.547 2.289 1 96.81 201 ASN B CA 1
ATOM 5898 C C . ASN B 1 201 ? -2.613 -24.266 3.111 1 96.81 201 ASN B C 1
ATOM 5900 O O . ASN B 1 201 ? -2.066 -24.188 4.215 1 96.81 201 ASN B O 1
ATOM 5904 N N . PHE B 1 202 ? -3.291 -23.25 2.639 1 97.94 202 PHE B N 1
ATOM 5905 C CA . PHE B 1 202 ? -3.434 -21.969 3.336 1 97.94 202 PHE B CA 1
ATOM 5906 C C . PHE B 1 202 ? -4.809 -21.875 3.99 1 97.94 202 PHE B C 1
ATOM 5908 O O . PHE B 1 202 ? -5.145 -20.828 4.574 1 97.94 202 PHE B O 1
ATOM 5915 N N . HIS B 1 203 ? -5.668 -22.891 3.926 1 98.12 203 HIS B N 1
ATOM 5916 C CA . HIS B 1 203 ? -7.043 -22.797 4.41 1 98.12 203 HIS B CA 1
ATOM 5917 C C . HIS B 1 203 ? -7.082 -22.484 5.902 1 98.12 203 HIS B C 1
ATOM 5919 O O . HIS B 1 203 ? -7.832 -21.609 6.34 1 98.12 203 HIS B O 1
ATOM 5925 N N . PHE B 1 204 ? -6.262 -23.203 6.621 1 98.44 204 PHE B N 1
ATOM 5926 C CA . PHE B 1 204 ? -6.336 -23.109 8.078 1 98.44 204 PHE B CA 1
ATOM 5927 C C . PHE B 1 204 ? -5.066 -22.484 8.648 1 98.44 204 PHE B C 1
ATOM 5929 O O . PHE B 1 204 ? -3.963 -22.781 8.188 1 98.44 204 PHE B O 1
ATOM 5936 N N . HIS B 1 205 ? -5.227 -21.625 9.586 1 98.19 205 HIS B N 1
ATOM 5937 C CA . HIS B 1 205 ? -4.152 -21.109 10.43 1 98.19 205 HIS B CA 1
ATOM 5938 C C . HIS B 1 205 ? -4.23 -21.688 11.836 1 98.19 205 HIS B C 1
ATOM 5940 O O . HIS B 1 205 ? -5.242 -22.281 12.211 1 98.19 205 HIS B O 1
ATOM 5946 N N . ASP B 1 206 ? -3.148 -21.531 12.57 1 97.81 206 ASP B N 1
ATOM 5947 C CA . ASP B 1 206 ? -3.139 -21.891 13.984 1 97.81 206 ASP B CA 1
ATOM 5948 C C . ASP B 1 206 ? -4.086 -21 14.789 1 97.81 206 ASP B C 1
ATOM 5950 O O . ASP B 1 206 ? -3.941 -19.781 14.789 1 97.81 206 ASP B O 1
ATOM 5954 N N . ARG B 1 207 ? -4.965 -21.594 15.57 1 96.81 207 ARG B N 1
ATOM 5955 C CA . ARG B 1 207 ? -5.984 -20.859 16.312 1 96.81 207 ARG B CA 1
ATOM 5956 C C . ARG B 1 207 ? -5.363 -20.031 17.438 1 96.81 207 ARG B C 1
ATOM 5958 O O . ARG B 1 207 ? -5.949 -19.047 17.891 1 96.81 207 ARG B O 1
ATOM 5965 N N . THR B 1 208 ? -4.219 -20.422 17.906 1 97.31 208 THR B N 1
ATOM 5966 C CA . THR B 1 208 ? -3.584 -19.734 19.016 1 97.31 208 THR B CA 1
ATOM 5967 C C . THR B 1 208 ? -2.832 -18.5 18.531 1 97.31 208 THR B C 1
ATOM 5969 O O . THR B 1 208 ? -2.371 -17.688 19.344 1 97.31 208 THR B O 1
ATOM 5972 N N . LEU B 1 209 ? -2.68 -18.312 17.219 1 98.12 209 LEU B N 1
ATOM 5973 C CA . LEU B 1 209 ? -2.047 -17.156 16.594 1 98.12 209 LEU B CA 1
ATOM 5974 C C . LEU B 1 209 ? -0.609 -17 17.078 1 98.12 209 LEU B C 1
ATOM 5976 O O . LEU B 1 209 ? -0.143 -15.875 17.281 1 98.12 209 LEU B O 1
ATOM 5980 N N . GLN B 1 210 ? 0.077 -18.109 17.25 1 98.19 210 GLN B N 1
ATOM 5981 C CA . GLN B 1 210 ? 1.486 -18.062 17.641 1 98.19 210 GLN B CA 1
ATOM 5982 C C . GLN B 1 210 ? 2.348 -17.562 16.469 1 98.19 210 GLN B C 1
ATOM 5984 O O . GLN B 1 210 ? 2.045 -17.828 15.312 1 98.19 210 GLN B O 1
ATOM 5989 N N . SER B 1 211 ? 3.406 -16.844 16.781 1 98.5 211 SER B N 1
ATOM 5990 C CA . SER B 1 211 ? 4.355 -16.391 15.781 1 98.5 211 SER B CA 1
ATOM 5991 C C . SER B 1 211 ? 5.121 -17.547 15.164 1 98.5 211 SER B C 1
ATOM 5993 O O . SER B 1 211 ? 5.332 -18.578 15.812 1 98.5 211 SER B O 1
ATOM 5995 N N . ASN B 1 212 ? 5.477 -17.453 13.906 1 98.5 212 ASN B N 1
ATOM 5996 C CA . ASN B 1 212 ? 6.379 -18.406 13.266 1 98.5 212 ASN B CA 1
ATOM 5997 C C . ASN B 1 212 ? 7.82 -18.219 13.734 1 98.5 212 ASN B C 1
ATOM 5999 O O . ASN B 1 212 ? 8.281 -17.078 13.898 1 98.5 212 ASN B O 1
ATOM 6003 N N . PRO B 1 213 ? 8.523 -19.25 14.023 1 98.12 213 PRO B N 1
ATOM 6004 C CA . PRO B 1 213 ? 9.961 -19.109 14.297 1 98.12 213 PRO B CA 1
ATOM 6005 C C . PRO B 1 213 ? 10.773 -18.828 13.031 1 98.12 213 PRO B C 1
ATOM 6007 O O . PRO B 1 213 ? 10.273 -19.016 11.922 1 98.12 213 PRO B O 1
ATOM 6010 N N . PRO B 1 214 ? 12 -18.266 13.125 1 97.75 214 PRO B N 1
ATOM 6011 C CA . PRO B 1 214 ? 12.883 -18.172 11.953 1 97.75 214 PRO B CA 1
ATOM 6012 C C . PRO B 1 214 ? 13.117 -19.516 11.281 1 97.75 214 PRO B C 1
ATOM 6014 O O . PRO B 1 214 ? 13.203 -20.547 11.953 1 97.75 214 PRO B O 1
ATOM 6017 N N . ALA B 1 215 ? 13.211 -19.5 10.023 1 95.94 215 ALA B N 1
ATOM 6018 C CA . ALA B 1 215 ? 13.477 -20.734 9.273 1 95.94 215 ALA B CA 1
ATOM 6019 C C . ALA B 1 215 ? 14.906 -21.203 9.5 1 95.94 215 ALA B C 1
ATOM 6021 O O . ALA B 1 215 ? 15.844 -20.406 9.547 1 95.94 215 ALA B O 1
ATOM 6022 N N . LEU B 1 216 ? 15.055 -22.469 9.695 1 91.94 216 LEU B N 1
ATOM 6023 C CA . LEU B 1 216 ? 16.391 -23.047 9.742 1 91.94 216 LEU B CA 1
ATOM 6024 C C . LEU B 1 216 ? 17 -23.141 8.344 1 91.94 216 LEU B C 1
ATOM 6026 O O . LEU B 1 216 ? 18.203 -22.922 8.164 1 91.94 216 LEU B O 1
ATOM 6030 N N . VAL B 1 217 ? 16.125 -23.484 7.445 1 86.94 217 VAL B N 1
ATOM 6031 C CA . VAL B 1 217 ? 16.469 -23.484 6.023 1 86.94 217 VAL B CA 1
ATOM 6032 C C . VAL B 1 217 ? 15.5 -22.578 5.262 1 86.94 217 VAL B C 1
ATOM 6034 O O . VAL B 1 217 ? 14.297 -22.812 5.258 1 86.94 217 VAL B O 1
ATOM 6037 N N . ARG B 1 218 ? 16.078 -21.641 4.625 1 87.31 218 ARG B N 1
ATOM 6038 C CA . ARG B 1 218 ? 15.242 -20.672 3.922 1 87.31 218 ARG B CA 1
ATOM 6039 C C . ARG B 1 218 ? 14.492 -21.328 2.773 1 87.31 218 ARG B C 1
ATOM 6041 O O . ARG B 1 218 ? 15.07 -22.094 2.008 1 87.31 218 ARG B O 1
ATOM 6048 N N . ASP B 1 219 ? 13.242 -21.078 2.676 1 82.06 219 ASP B N 1
ATOM 6049 C CA . ASP B 1 219 ? 12.445 -21.484 1.524 1 82.06 219 ASP B CA 1
ATOM 6050 C C . ASP B 1 219 ? 12.82 -20.688 0.282 1 82.06 219 ASP B C 1
ATOM 6052 O O . ASP B 1 219 ? 12.609 -19.469 0.234 1 82.06 219 ASP B O 1
ATOM 6056 N N . THR B 1 220 ? 13.352 -21.281 -0.693 1 77.31 220 THR B N 1
ATOM 6057 C CA . THR B 1 220 ? 13.711 -20.594 -1.93 1 77.31 220 THR B CA 1
ATOM 6058 C C . THR B 1 220 ? 12.945 -21.172 -3.113 1 77.31 220 THR B C 1
ATOM 6060 O O . THR B 1 220 ? 13.258 -20.875 -4.27 1 77.31 220 THR B O 1
ATOM 6063 N N . SER B 1 221 ? 12.031 -22.031 -2.775 1 81.31 221 SER B N 1
ATOM 6064 C CA . SER B 1 221 ? 11.227 -22.625 -3.838 1 81.31 221 SER B CA 1
ATOM 6065 C C . SER B 1 221 ? 9.922 -21.859 -4.043 1 81.31 221 SER B C 1
ATOM 6067 O O . SER B 1 221 ? 9.547 -21.562 -5.18 1 81.31 221 SER B O 1
ATOM 6069 N N . THR B 1 222 ? 9.359 -21.516 -2.949 1 80.5 222 THR B N 1
ATOM 6070 C CA . THR B 1 222 ? 8.094 -20.797 -3.016 1 80.5 222 THR B CA 1
ATOM 6071 C C . THR B 1 222 ? 8.328 -19.312 -3.33 1 80.5 222 THR B C 1
ATOM 6073 O O . THR B 1 222 ? 7.559 -18.703 -4.066 1 80.5 222 THR B O 1
ATOM 6076 N N . VAL B 1 223 ? 9.398 -18.75 -2.68 1 89.75 223 VAL B N 1
ATOM 6077 C CA . VAL B 1 223 ? 9.742 -17.344 -2.91 1 89.75 223 VAL B CA 1
ATOM 6078 C C . VAL B 1 223 ? 11.25 -17.219 -3.16 1 89.75 223 VAL B C 1
ATOM 6080 O O . VAL B 1 223 ? 12.023 -18.078 -2.744 1 89.75 223 VAL B O 1
ATOM 6083 N N . THR B 1 224 ? 11.609 -16.125 -3.801 1 89.31 224 THR B N 1
ATOM 6084 C CA . THR B 1 224 ? 13.023 -15.875 -4.035 1 89.31 224 THR B CA 1
ATOM 6085 C C . THR B 1 224 ? 13.703 -15.375 -2.76 1 89.31 224 THR B C 1
ATOM 6087 O O . THR B 1 224 ? 13.031 -15.086 -1.767 1 89.31 224 THR B O 1
ATOM 6090 N N . ASP B 1 225 ? 15.016 -15.305 -2.826 1 90.81 225 ASP B N 1
ATOM 6091 C CA . ASP B 1 225 ? 15.82 -14.93 -1.667 1 90.81 225 ASP B CA 1
ATOM 6092 C C . ASP B 1 225 ? 15.625 -13.453 -1.318 1 90.81 225 ASP B C 1
ATOM 6094 O O . ASP B 1 225 ? 16 -13.008 -0.234 1 90.81 225 ASP B O 1
ATOM 6098 N N . VAL B 1 226 ? 15.023 -12.695 -2.137 1 94.69 226 VAL B N 1
ATOM 6099 C CA . VAL B 1 226 ? 14.852 -11.273 -1.867 1 94.69 226 VAL B CA 1
ATOM 6100 C C . VAL B 1 226 ? 13.57 -11.055 -1.068 1 94.69 226 VAL B C 1
ATOM 6102 O O . VAL B 1 226 ? 13.305 -9.938 -0.606 1 94.69 226 VAL B O 1
ATOM 6105 N N . ASN B 1 227 ? 12.742 -12 -0.924 1 96.5 227 ASN B N 1
ATOM 6106 C CA . ASN B 1 227 ? 11.492 -11.945 -0.178 1 96.5 227 ASN B CA 1
ATOM 6107 C C . ASN B 1 227 ? 11.672 -12.438 1.256 1 96.5 227 ASN B C 1
ATOM 6109 O O . ASN B 1 227 ? 11.961 -13.617 1.483 1 96.5 227 ASN B O 1
ATOM 6113 N N . PRO B 1 228 ? 11.461 -11.602 2.213 1 97.38 228 PRO B N 1
ATOM 6114 C CA . PRO B 1 228 ? 11.68 -12.016 3.602 1 97.38 228 PRO B CA 1
ATOM 6115 C C . PRO B 1 228 ? 10.695 -13.078 4.07 1 97.38 228 PRO B C 1
ATOM 6117 O O . PRO B 1 228 ? 10.898 -13.703 5.113 1 97.38 228 PRO B O 1
ATOM 6120 N N . TYR B 1 229 ? 9.664 -13.312 3.42 1 97.06 229 TYR B N 1
ATOM 6121 C CA . TYR B 1 229 ? 8.727 -14.398 3.715 1 97.06 229 TYR B CA 1
ATOM 6122 C C . TYR B 1 229 ? 9.469 -15.711 3.945 1 97.06 229 TYR B C 1
ATOM 6124 O O . TYR B 1 229 ? 9.109 -16.484 4.832 1 97.06 229 TYR B O 1
ATOM 6132 N N . GLY B 1 230 ? 10.508 -15.953 3.125 1 96.25 230 GLY B N 1
ATOM 6133 C CA . GLY B 1 230 ? 11.266 -17.188 3.176 1 96.25 230 GLY B CA 1
ATOM 6134 C C . GLY B 1 230 ? 12.125 -17.328 4.418 1 96.25 230 GLY B C 1
ATOM 6135 O O . GLY B 1 230 ? 12.719 -18.375 4.66 1 96.25 230 GLY B O 1
ATOM 6136 N N . MET B 1 231 ? 12.148 -16.25 5.234 1 97.25 231 MET B N 1
ATOM 6137 C CA . MET B 1 231 ? 13 -16.25 6.422 1 97.25 231 MET B CA 1
ATOM 6138 C C . MET B 1 231 ? 12.266 -16.828 7.621 1 97.25 231 MET B C 1
ATOM 6140 O O . MET B 1 231 ? 12.852 -17.016 8.688 1 97.25 231 MET B O 1
ATOM 6144 N N . GLN B 1 232 ? 10.984 -17.25 7.445 1 97.12 232 GLN B N 1
ATOM 6145 C CA . GLN B 1 232 ? 10.188 -17.891 8.492 1 97.12 232 GLN B CA 1
ATOM 6146 C C . GLN B 1 232 ? 9.961 -19.359 8.203 1 97.12 232 GLN B C 1
ATOM 6148 O O . GLN B 1 232 ? 9.898 -19.766 7.043 1 97.12 232 GLN B O 1
ATOM 6153 N N . ALA B 1 233 ? 9.938 -20.125 9.305 1 96.62 233 ALA B N 1
ATOM 6154 C CA . ALA B 1 233 ? 9.297 -21.422 9.203 1 96.62 233 ALA B CA 1
ATOM 6155 C C . ALA B 1 233 ? 7.781 -21.312 9.312 1 96.62 233 ALA B C 1
ATOM 6157 O O . ALA B 1 233 ? 7.254 -21 10.383 1 96.62 233 ALA B O 1
ATOM 6158 N N . HIS B 1 234 ? 7.117 -21.531 8.312 1 96.31 234 HIS B N 1
ATOM 6159 C CA . HIS B 1 234 ? 5.68 -21.297 8.266 1 96.31 234 HIS B CA 1
ATOM 6160 C C . HIS B 1 234 ? 4.902 -22.484 8.812 1 96.31 234 HIS B C 1
ATOM 6162 O O . HIS B 1 234 ? 4.258 -23.219 8.062 1 96.31 234 HIS B O 1
ATOM 6168 N N . ILE B 1 235 ? 4.863 -22.578 10.109 1 95.62 235 ILE B N 1
ATOM 6169 C CA . ILE B 1 235 ? 4.262 -23.766 10.734 1 95.62 235 ILE B CA 1
ATOM 6170 C C . ILE B 1 235 ? 2.959 -23.359 11.43 1 95.62 235 ILE B C 1
ATOM 6172 O O . ILE B 1 235 ? 2.168 -24.234 11.812 1 95.62 235 ILE B O 1
ATOM 6176 N N . HIS B 1 236 ? 2.711 -22.062 11.586 1 98 236 HIS B N 1
ATOM 6177 C CA . HIS B 1 236 ? 1.516 -21.656 12.32 1 98 236 HIS B CA 1
ATOM 6178 C C . HIS B 1 236 ? 0.517 -20.969 11.398 1 98 236 HIS B C 1
ATOM 6180 O O . HIS B 1 236 ? -0.69 -21 11.648 1 98 236 HIS B O 1
ATOM 6186 N N . ASP B 1 237 ? 0.94 -20.328 10.391 1 98 237 ASP B N 1
ATOM 6187 C CA . ASP B 1 237 ? 0.077 -19.484 9.57 1 98 237 ASP B CA 1
ATOM 6188 C C . ASP B 1 237 ? -0.57 -20.297 8.445 1 98 237 ASP B C 1
ATOM 6190 O O . ASP B 1 237 ? -1.459 -19.797 7.754 1 98 237 ASP B O 1
ATOM 6194 N N . LYS B 1 238 ? -0.159 -21.547 8.219 1 97.31 238 LYS B N 1
ATOM 6195 C CA . LYS B 1 238 ? -0.726 -22.406 7.188 1 97.31 238 LYS B CA 1
ATOM 6196 C C . LYS B 1 238 ? -0.43 -23.875 7.469 1 97.31 238 LYS B C 1
ATOM 6198 O O . LYS B 1 238 ? 0.203 -24.203 8.477 1 97.31 238 LYS B O 1
ATOM 6203 N N . THR B 1 239 ? -0.911 -24.75 6.652 1 97.12 239 THR B N 1
ATOM 6204 C CA . THR B 1 239 ? -0.623 -26.172 6.652 1 97.12 239 THR B CA 1
ATOM 6205 C C . THR B 1 239 ? -0.995 -26.797 7.992 1 97.12 239 THR B C 1
ATOM 6207 O O . THR B 1 239 ? -0.229 -27.594 8.547 1 97.12 239 THR B O 1
ATOM 6210 N N . GLN B 1 240 ? -2.146 -26.438 8.477 1 97.62 240 GLN B N 1
ATOM 6211 C CA . GLN B 1 240 ? -2.619 -27 9.734 1 97.62 240 GLN B CA 1
ATOM 6212 C C . GLN B 1 240 ? -3.273 -28.375 9.516 1 97.62 240 GLN B C 1
ATOM 6214 O O . GLN B 1 240 ? -3.826 -28.641 8.453 1 97.62 240 GLN B O 1
ATOM 6219 N N . PRO B 1 241 ? -3.307 -29.219 10.484 1 96.81 241 PRO B N 1
ATOM 6220 C CA . PRO B 1 241 ? -3.824 -30.578 10.328 1 96.81 241 PRO B CA 1
ATOM 6221 C C . PRO B 1 241 ? -5.316 -30.609 10.008 1 96.81 241 PRO B C 1
ATOM 6223 O O . PRO B 1 241 ? -5.797 -31.547 9.367 1 96.81 241 PRO B O 1
ATOM 6226 N N . GLU B 1 242 ? -6.012 -29.562 10.406 1 97.75 242 GLU B N 1
ATOM 6227 C CA . GLU B 1 242 ? -7.453 -29.5 10.18 1 97.75 242 GLU B CA 1
ATOM 6228 C C . GLU B 1 242 ? -7.781 -29.516 8.688 1 97.75 242 GLU B C 1
ATOM 6230 O O . GLU B 1 242 ? -8.898 -29.844 8.297 1 97.75 242 GLU B O 1
ATOM 6235 N N . ASN B 1 243 ? -6.805 -29.156 7.914 1 98 243 ASN B N 1
ATOM 6236 C CA . ASN B 1 243 ? -7.016 -29.094 6.473 1 98 243 ASN B CA 1
ATOM 6237 C C . ASN B 1 243 ? -7.324 -30.469 5.895 1 98 243 ASN B C 1
ATOM 6239 O O . ASN B 1 243 ? -8.055 -30.578 4.906 1 98 243 ASN B O 1
ATOM 6243 N N . ILE B 1 244 ? -6.82 -31.516 6.496 1 97.75 244 ILE B N 1
ATOM 6244 C CA . ILE B 1 244 ? -7 -32.875 6.02 1 97.75 244 ILE B CA 1
ATOM 6245 C C . ILE B 1 244 ? -8.484 -33.25 6.051 1 97.75 244 ILE B C 1
ATOM 6247 O O . ILE B 1 244 ? -9.016 -33.781 5.07 1 97.75 244 ILE B O 1
ATOM 6251 N N . ALA B 1 245 ? -9.141 -32.906 7.152 1 98.19 245 ALA B N 1
ATOM 6252 C CA . ALA B 1 245 ? -10.562 -33.219 7.277 1 98.19 245 ALA B CA 1
ATOM 6253 C C . ALA B 1 245 ? -11.375 -32.469 6.207 1 98.19 245 ALA B C 1
ATOM 6255 O O . ALA B 1 245 ? -12.336 -33.031 5.664 1 98.19 245 ALA B O 1
ATOM 6256 N N . PHE B 1 246 ? -11.062 -31.328 5.941 1 98.38 246 PHE B N 1
ATOM 6257 C CA . PHE B 1 246 ? -11.773 -30.594 4.898 1 98.38 246 PHE B CA 1
ATOM 6258 C C . PHE B 1 246 ? -11.555 -31.234 3.537 1 98.38 246 PHE B C 1
ATOM 6260 O O . PHE B 1 246 ? -12.492 -31.375 2.746 1 98.38 246 PHE B O 1
ATOM 6267 N N . LEU B 1 247 ? -10.273 -31.594 3.193 1 98.31 247 LEU B N 1
ATOM 6268 C CA . LEU B 1 247 ? -9.961 -32.219 1.914 1 98.31 247 LEU B CA 1
ATOM 6269 C C . LEU B 1 247 ? -10.742 -33.531 1.746 1 98.31 247 LEU B C 1
ATOM 6271 O O . LEU B 1 247 ? -11.133 -33.875 0.631 1 98.31 247 LEU B O 1
ATOM 6275 N N . GLN B 1 248 ? -11.008 -34.188 2.879 1 98.62 248 GLN B N 1
ATOM 6276 C CA . GLN B 1 248 ? -11.828 -35.406 2.82 1 98.62 248 GLN B CA 1
ATOM 6277 C C . GLN B 1 248 ? -13.266 -35.094 2.443 1 98.62 248 GLN B C 1
ATOM 6279 O O . GLN B 1 248 ? -13.898 -35.812 1.668 1 98.62 248 GLN B O 1
ATOM 6284 N N . ARG B 1 249 ? -13.766 -34 2.984 1 98.62 249 ARG B N 1
ATOM 6285 C CA . ARG B 1 249 ? -15.109 -33.562 2.615 1 98.62 249 ARG B CA 1
ATOM 6286 C C . ARG B 1 249 ? -15.164 -33.156 1.151 1 98.62 249 ARG B C 1
ATOM 6288 O O . ARG B 1 249 ? -16.125 -33.469 0.446 1 98.62 249 ARG B O 1
ATOM 6295 N N . LEU B 1 250 ? -14.164 -32.469 0.795 1 98.5 250 LEU B N 1
ATOM 6296 C CA . LEU B 1 250 ? -14.047 -32.062 -0.602 1 98.5 250 LEU B CA 1
ATOM 6297 C C . LEU B 1 250 ? -14.055 -33.281 -1.52 1 98.5 250 LEU B C 1
ATOM 6299 O O . LEU B 1 250 ? -14.758 -33.281 -2.535 1 98.5 250 LEU B O 1
ATOM 6303 N N . ARG B 1 251 ? -13.328 -34.344 -1.175 1 98.06 251 ARG B N 1
ATOM 6304 C CA . ARG B 1 251 ? -13.234 -35.562 -1.957 1 98.06 251 ARG B CA 1
ATOM 6305 C C . ARG B 1 251 ? -14.602 -36.219 -2.102 1 98.06 251 ARG B C 1
ATOM 6307 O O . ARG B 1 251 ? -14.953 -36.688 -3.184 1 98.06 251 ARG B O 1
ATOM 6314 N N . LYS B 1 252 ? -15.281 -36.219 -1.058 1 98.56 252 LYS B N 1
ATOM 6315 C CA . LYS B 1 252 ? -16.625 -36.812 -1.1 1 98.56 252 LYS B CA 1
ATOM 6316 C C . LYS B 1 252 ? -17.5 -36.125 -2.131 1 98.56 252 LYS B C 1
ATOM 6318 O O . LYS B 1 252 ? -18.203 -36.781 -2.898 1 98.56 252 LYS B O 1
ATOM 6323 N N . LEU B 1 253 ? -17.438 -34.812 -2.113 1 98.62 253 LEU B N 1
ATOM 6324 C CA . LEU B 1 253 ? -18.203 -34.062 -3.094 1 98.62 253 LEU B CA 1
ATOM 6325 C C . LEU B 1 253 ? -17.734 -34.375 -4.512 1 98.62 253 LEU B C 1
ATOM 6327 O O . LEU B 1 253 ? -18.547 -34.594 -5.406 1 98.62 253 LEU B O 1
ATOM 6331 N N . LEU B 1 254 ? -16.453 -34.406 -4.742 1 98.44 254 LEU B N 1
ATOM 6332 C CA . LEU B 1 254 ? -15.891 -34.656 -6.062 1 98.44 254 LEU B CA 1
ATOM 6333 C C . LEU B 1 254 ? -16.297 -36.062 -6.555 1 98.44 254 LEU B C 1
ATOM 6335 O O . LEU B 1 254 ? -16.609 -36.219 -7.734 1 98.44 254 LEU B O 1
ATOM 6339 N N . ASP B 1 255 ? -16.312 -37.031 -5.691 1 97.81 255 ASP B N 1
ATOM 6340 C CA . ASP B 1 255 ? -16.641 -38.406 -6.039 1 97.81 255 ASP B CA 1
ATOM 6341 C C . ASP B 1 255 ? -18.078 -38.5 -6.547 1 97.81 255 ASP B C 1
ATOM 6343 O O . ASP B 1 255 ? -18.375 -39.312 -7.41 1 97.81 255 ASP B O 1
ATOM 6347 N N . GLU B 1 256 ? -18.922 -37.656 -6.023 1 98.06 256 GLU B N 1
ATOM 6348 C CA . GLU B 1 256 ? -20.312 -37.656 -6.48 1 98.06 256 GLU B CA 1
ATOM 6349 C C . GLU B 1 256 ? -20.406 -37.375 -7.977 1 98.06 256 GLU B C 1
ATOM 6351 O O . GLU B 1 256 ? -21.344 -37.781 -8.641 1 98.06 256 GLU B O 1
ATOM 6356 N N . TYR B 1 257 ? -19.422 -36.75 -8.508 1 97.81 257 TYR B N 1
ATOM 6357 C CA . TYR B 1 257 ? -19.484 -36.312 -9.898 1 97.81 257 TYR B CA 1
ATOM 6358 C C . TYR B 1 257 ? -18.375 -36.938 -10.727 1 97.81 257 TYR B C 1
ATOM 6360 O O . TYR B 1 257 ? -18.219 -36.625 -11.914 1 97.81 257 TYR B O 1
ATOM 6368 N N . GLY B 1 258 ? -17.531 -37.781 -10.102 1 96.75 258 GLY B N 1
ATOM 6369 C CA . GLY B 1 258 ? -16.406 -38.406 -10.789 1 96.75 258 GLY B CA 1
ATOM 6370 C C . GLY B 1 258 ? -15.328 -37.375 -11.156 1 96.75 258 GLY B C 1
ATOM 6371 O O . GLY B 1 258 ? -14.586 -37.594 -12.117 1 96.75 258 GLY B O 1
ATOM 6372 N N . ALA B 1 259 ? -15.289 -36.219 -10.461 1 97.88 259 ALA B N 1
ATOM 6373 C CA . ALA B 1 259 ? -14.336 -35.156 -10.719 1 97.88 259 ALA B CA 1
ATOM 6374 C C . ALA B 1 259 ? -13.031 -35.375 -9.961 1 97.88 259 ALA B C 1
ATOM 6376 O O . ALA B 1 259 ? -13 -36.156 -8.984 1 97.88 259 ALA B O 1
ATOM 6377 N N . VAL B 1 260 ? -11.93 -34.75 -10.406 1 97.31 260 VAL B N 1
ATOM 6378 C CA . VAL B 1 260 ? -10.625 -34.969 -9.797 1 97.31 260 VAL B CA 1
ATOM 6379 C C . VAL B 1 260 ? -10.078 -33.625 -9.281 1 97.31 260 VAL B C 1
ATOM 6381 O O . VAL B 1 260 ? -10.484 -32.562 -9.75 1 97.31 260 VAL B O 1
ATOM 6384 N N . ALA B 1 261 ? -9.18 -33.719 -8.312 1 97.5 261 ALA B N 1
ATOM 6385 C CA . ALA B 1 261 ? -8.586 -32.531 -7.746 1 97.5 261 ALA B CA 1
ATOM 6386 C C . ALA B 1 261 ? -7.059 -32.594 -7.758 1 97.5 261 ALA B C 1
ATOM 6388 O O . ALA B 1 261 ? -6.488 -33.688 -7.512 1 97.5 261 ALA B O 1
ATOM 6389 N N . ILE B 1 262 ? -6.457 -31.547 -8.133 1 96.94 262 ILE B N 1
ATOM 6390 C CA . ILE B 1 262 ? -5.016 -31.375 -7.992 1 96.94 262 ILE B CA 1
ATOM 6391 C C . ILE B 1 262 ? -4.723 -30.203 -7.055 1 96.94 262 ILE B C 1
ATOM 6393 O O . ILE B 1 262 ? -5.316 -29.125 -7.191 1 96.94 262 ILE B O 1
ATOM 6397 N N . GLY B 1 263 ? -3.826 -30.406 -6.074 1 96.81 263 GLY B N 1
ATOM 6398 C CA . GLY B 1 263 ? -3.521 -29.359 -5.113 1 96.81 263 GLY B CA 1
ATOM 6399 C C . GLY B 1 263 ? -2.188 -28.688 -5.367 1 96.81 263 GLY B C 1
ATOM 6400 O O . GLY B 1 263 ? -1.205 -29.359 -5.707 1 96.81 263 GLY B O 1
ATOM 6401 N N . GLU B 1 264 ? -2.168 -27.422 -5.285 1 94.56 264 GLU B N 1
ATOM 6402 C CA . GLU B 1 264 ? -0.913 -26.688 -5.227 1 94.56 264 GLU B CA 1
ATOM 6403 C C . GLU B 1 264 ? -0.396 -26.594 -3.793 1 94.56 264 GLU B C 1
ATOM 6405 O O . GLU B 1 264 ? -1.07 -26.031 -2.922 1 94.56 264 GLU B O 1
ATOM 6410 N N . VAL B 1 265 ? 0.793 -27.062 -3.629 1 93.12 265 VAL B N 1
ATOM 6411 C CA . VAL B 1 265 ? 1.332 -27.109 -2.273 1 93.12 265 VAL B CA 1
ATOM 6412 C C . VAL B 1 265 ? 2.674 -26.375 -2.227 1 93.12 265 VAL B C 1
ATOM 6414 O O . VAL B 1 265 ? 3.627 -26.781 -2.898 1 93.12 265 VAL B O 1
ATOM 6417 N N . GLY B 1 266 ? 2.695 -25.266 -1.526 1 89.38 266 GLY B N 1
ATOM 6418 C CA . GLY B 1 266 ? 3.924 -24.578 -1.169 1 89.38 266 GLY B CA 1
ATOM 6419 C C . GLY B 1 266 ? 4.199 -24.578 0.323 1 89.38 266 GLY B C 1
ATOM 6420 O O . GLY B 1 266 ? 3.475 -23.938 1.094 1 89.38 266 GLY B O 1
ATOM 6421 N N . ALA B 1 267 ? 5.172 -25.312 0.717 1 89.38 267 ALA B N 1
ATOM 6422 C CA . ALA B 1 267 ? 5.512 -25.453 2.131 1 89.38 267 ALA B CA 1
ATOM 6423 C C . ALA B 1 267 ? 7.008 -25.688 2.318 1 89.38 267 ALA B C 1
ATOM 6425 O O . ALA B 1 267 ? 7.734 -25.891 1.347 1 89.38 267 ALA B O 1
ATOM 6426 N N . ASP B 1 268 ? 7.445 -25.578 3.572 1 87 268 ASP B N 1
ATOM 6427 C CA . ASP B 1 268 ? 8.836 -25.859 3.895 1 87 268 ASP B CA 1
ATOM 6428 C C . ASP B 1 268 ? 9.211 -27.281 3.48 1 87 268 ASP B C 1
ATOM 6430 O O . ASP B 1 268 ? 10.281 -27.516 2.914 1 87 268 ASP B O 1
ATOM 6434 N N . ASP B 1 269 ? 8.328 -28.125 3.709 1 88.25 269 ASP B N 1
ATOM 6435 C CA . ASP B 1 269 ? 8.406 -29.5 3.232 1 88.25 269 ASP B CA 1
ATOM 6436 C C . ASP B 1 269 ? 7.203 -29.859 2.359 1 88.25 269 ASP B C 1
ATOM 6438 O O . ASP B 1 269 ? 6.309 -30.594 2.791 1 88.25 269 ASP B O 1
ATOM 6442 N N . SER B 1 270 ? 7.316 -29.422 1.128 1 90.44 270 SER B N 1
ATOM 6443 C CA . SER B 1 270 ? 6.184 -29.562 0.219 1 90.44 270 SER B CA 1
ATOM 6444 C C . SER B 1 270 ? 5.883 -31.031 -0.076 1 90.44 270 SER B C 1
ATOM 6446 O O . SER B 1 270 ? 4.723 -31.422 -0.22 1 90.44 270 SER B O 1
ATOM 6448 N N . LEU B 1 271 ? 6.91 -31.875 -0.141 1 88.62 271 LEU B N 1
ATOM 6449 C CA . LEU B 1 271 ? 6.707 -33.281 -0.471 1 88.62 271 LEU B CA 1
ATOM 6450 C C . LEU B 1 271 ? 5.934 -34 0.634 1 88.62 271 LEU B C 1
ATOM 6452 O O . LEU B 1 271 ? 5.059 -34.812 0.354 1 88.62 271 LEU B O 1
ATOM 6456 N N . ALA B 1 272 ? 6.273 -33.656 1.88 1 89.06 272 ALA B N 1
ATOM 6457 C CA . ALA B 1 272 ? 5.543 -34.219 3 1 89.06 272 ALA B CA 1
ATOM 6458 C C . ALA B 1 272 ? 4.074 -33.812 2.973 1 89.06 272 ALA B C 1
ATOM 6460 O O . ALA B 1 272 ? 3.184 -34.625 3.203 1 89.06 272 ALA B O 1
ATOM 6461 N N . VAL B 1 273 ? 3.846 -32.594 2.688 1 92.81 273 VAL B N 1
ATOM 6462 C CA . VAL B 1 273 ? 2.482 -32.094 2.654 1 92.81 273 VAL B CA 1
ATOM 6463 C C . VAL B 1 273 ? 1.728 -32.688 1.474 1 92.81 273 VAL B C 1
ATOM 6465 O O . VAL B 1 273 ? 0.57 -33.094 1.609 1 92.81 273 VAL B O 1
ATOM 6468 N N . MET B 1 274 ? 2.365 -32.781 0.302 1 93.06 274 MET B N 1
ATOM 6469 C CA . MET B 1 274 ? 1.76 -33.438 -0.851 1 93.06 274 MET B CA 1
ATOM 6470 C C . MET B 1 274 ? 1.335 -34.875 -0.503 1 93.06 274 MET B C 1
ATOM 6472 O O . MET B 1 274 ? 0.238 -35.281 -0.865 1 93.06 274 MET B O 1
ATOM 6476 N N . ALA B 1 275 ? 2.221 -35.531 0.21 1 90.62 275 ALA B N 1
ATOM 6477 C CA . ALA B 1 275 ? 1.933 -36.906 0.612 1 90.62 275 ALA B CA 1
ATOM 6478 C C . ALA B 1 275 ? 0.708 -36.969 1.521 1 90.62 275 ALA B C 1
ATOM 6480 O O . ALA B 1 275 ? -0.204 -37.75 1.289 1 90.62 275 ALA B O 1
ATOM 6481 N N . ASP B 1 276 ? 0.661 -36.062 2.479 1 93 276 ASP B N 1
ATOM 6482 C CA . ASP B 1 276 ? -0.458 -36.031 3.416 1 93 276 ASP B CA 1
ATOM 6483 C C . ASP B 1 276 ? -1.77 -35.75 2.693 1 93 276 ASP B C 1
ATOM 6485 O O . ASP B 1 276 ? -2.809 -36.312 3.021 1 93 276 ASP B O 1
ATOM 6489 N N . TYR B 1 277 ? -1.746 -34.906 1.736 1 95.94 277 TYR B N 1
ATOM 6490 C CA . TYR B 1 277 ? -2.951 -34.406 1.084 1 95.94 277 TYR B CA 1
ATOM 6491 C C . TYR B 1 277 ? -3.436 -35.375 0.014 1 95.94 277 TYR B C 1
ATOM 6493 O O . TYR B 1 277 ? -4.562 -35.25 -0.475 1 95.94 277 TYR B O 1
ATOM 6501 N N . THR B 1 278 ? -2.617 -36.375 -0.374 1 93.81 278 THR B N 1
ATOM 6502 C CA . THR B 1 278 ? -3.012 -37.25 -1.466 1 93.81 278 THR B CA 1
ATOM 6503 C C . THR B 1 278 ? -3.092 -38.688 -0.988 1 93.81 278 THR B C 1
ATOM 6505 O O . THR B 1 278 ? -3.629 -39.562 -1.688 1 93.81 278 THR B O 1
ATOM 6508 N N . SER B 1 279 ? -2.625 -39.031 0.189 1 91.44 279 SER B N 1
ATOM 6509 C CA . SER B 1 279 ? -2.572 -40.406 0.676 1 91.44 279 SER B CA 1
ATOM 6510 C C . SER B 1 279 ? -3.961 -40.938 1.06 1 91.44 279 SER B C 1
ATOM 6512 O O . SER B 1 279 ? -4.855 -40.125 1.356 1 91.44 279 SER B O 1
ATOM 6514 N N . GLY B 1 280 ? -4.152 -42.219 1.007 1 90.75 280 GLY B N 1
ATOM 6515 C CA . GLY B 1 280 ? -5.352 -42.844 1.521 1 90.75 280 GLY B CA 1
ATOM 6516 C C . GLY B 1 280 ? -6.48 -42.906 0.508 1 90.75 280 GLY B C 1
ATOM 6517 O O . GLY B 1 280 ? -7.461 -43.625 0.702 1 90.75 280 GLY B O 1
ATOM 6518 N N . GLY B 1 281 ? -6.391 -42.156 -0.512 1 91.56 281 GLY B N 1
ATOM 6519 C CA . GLY B 1 281 ? -7.391 -42.188 -1.567 1 91.56 281 GLY B CA 1
ATOM 6520 C C . GLY B 1 281 ? -8.664 -41.438 -1.201 1 91.56 281 GLY B C 1
ATOM 6521 O O . GLY B 1 281 ? -9.703 -41.656 -1.832 1 91.56 281 GLY B O 1
ATOM 6522 N N . ASP B 1 282 ? -8.594 -40.625 -0.182 1 95.56 282 ASP B N 1
ATOM 6523 C CA . ASP B 1 282 ? -9.812 -40 0.295 1 95.56 282 ASP B CA 1
ATOM 6524 C C . ASP B 1 282 ? -9.641 -38.5 0.386 1 95.56 282 ASP B C 1
ATOM 6526 O O . ASP B 1 282 ? -10.453 -37.812 1.017 1 95.56 282 ASP B O 1
ATOM 6530 N N . LYS B 1 283 ? -8.555 -37.969 -0.165 1 96.81 283 LYS B N 1
ATOM 6531 C CA . LYS B 1 283 ? -8.305 -36.531 -0.191 1 96.81 283 LYS B CA 1
ATOM 6532 C C . LYS B 1 283 ? -8.094 -36.031 -1.62 1 96.81 283 LYS B C 1
ATOM 6534 O O . LYS B 1 283 ? -8.938 -36.25 -2.49 1 96.81 283 LYS B O 1
ATOM 6539 N N . LEU B 1 284 ? -7.051 -35.375 -1.911 1 96.94 284 LEU B N 1
ATOM 6540 C CA . LEU B 1 284 ? -6.797 -34.906 -3.273 1 96.94 284 LEU B CA 1
ATOM 6541 C C . LEU B 1 284 ? -6.316 -36.062 -4.152 1 96.94 284 LEU B C 1
ATOM 6543 O O . LEU B 1 284 ? -5.699 -37 -3.658 1 96.94 284 LEU B O 1
ATOM 6547 N N . HIS B 1 285 ? -6.598 -36 -5.395 1 95.81 285 HIS B N 1
ATOM 6548 C CA . HIS B 1 285 ? -6.145 -37 -6.344 1 95.81 285 HIS B CA 1
ATOM 6549 C C . HIS B 1 285 ? -4.66 -36.844 -6.648 1 95.81 285 HIS B C 1
ATOM 6551 O O . HIS B 1 285 ? -3.936 -37.844 -6.75 1 95.81 285 HIS B O 1
ATOM 6557 N N . MET B 1 286 ? -4.258 -35.625 -6.797 1 94.5 286 MET B N 1
ATOM 6558 C CA . MET B 1 286 ? -2.885 -35.25 -7.152 1 94.5 286 MET B CA 1
ATOM 6559 C C . MET B 1 286 ? -2.457 -33.969 -6.457 1 94.5 286 MET B C 1
ATOM 6561 O O . MET B 1 286 ? -3.297 -33.219 -5.961 1 94.5 286 MET B O 1
ATOM 6565 N N . ALA B 1 287 ? -1.201 -33.781 -6.406 1 94.25 287 ALA B N 1
ATOM 6566 C CA . ALA B 1 287 ? -0.653 -32.531 -5.926 1 94.25 287 ALA B CA 1
ATOM 6567 C C . ALA B 1 287 ? 0.669 -32.219 -6.613 1 94.25 287 ALA B C 1
ATOM 6569 O O . ALA B 1 287 ? 1.382 -33.125 -7.059 1 94.25 287 ALA B O 1
ATOM 6570 N N . TYR B 1 288 ? 0.924 -30.969 -6.785 1 92.88 288 TYR B N 1
ATOM 6571 C CA . TYR B 1 288 ? 2.223 -30.516 -7.27 1 92.88 288 TYR B CA 1
ATOM 6572 C C . TYR B 1 288 ? 2.793 -29.422 -6.371 1 92.88 288 TYR B C 1
ATOM 6574 O O . TYR B 1 288 ? 2.066 -28.828 -5.574 1 92.88 288 TYR B O 1
ATOM 6582 N N . SER B 1 289 ? 4.102 -29.266 -6.441 1 90.06 289 SER B N 1
ATOM 6583 C CA . SER B 1 289 ? 4.805 -28.219 -5.707 1 90.06 289 SER B CA 1
ATOM 6584 C C . SER B 1 289 ? 5.703 -27.391 -6.629 1 90.06 289 SER B C 1
ATOM 6586 O O . SER B 1 289 ? 5.723 -27.625 -7.84 1 90.06 289 SER B O 1
ATOM 6588 N N . PHE B 1 290 ? 6.371 -26.484 -6.07 1 90.38 290 PHE B N 1
ATOM 6589 C CA . PHE B 1 290 ? 7.223 -25.594 -6.848 1 90.38 290 PHE B CA 1
ATOM 6590 C C . PHE B 1 290 ? 8.641 -26.156 -6.941 1 90.38 290 PHE B C 1
ATOM 6592 O O . PHE B 1 290 ? 9.523 -25.516 -7.523 1 90.38 290 PHE B O 1
ATOM 6599 N N . ASN B 1 291 ? 8.875 -27.312 -6.562 1 89.81 291 ASN B N 1
ATOM 6600 C CA . ASN B 1 291 ? 10.234 -27.844 -6.484 1 89.81 291 ASN B CA 1
ATOM 6601 C C . ASN B 1 291 ? 10.875 -27.953 -7.867 1 89.81 291 ASN B C 1
ATOM 6603 O O . ASN B 1 291 ? 12.086 -27.766 -8.016 1 89.81 291 ASN B O 1
ATOM 6607 N N . LEU B 1 292 ? 10.078 -28.266 -8.875 1 93.38 292 LEU B N 1
ATOM 6608 C CA . LEU B 1 292 ? 10.625 -28.359 -10.227 1 93.38 292 LEU B CA 1
ATOM 6609 C C . LEU B 1 292 ? 10.383 -27.062 -11 1 93.38 292 LEU B C 1
ATOM 6611 O O . LEU B 1 292 ? 10.555 -27.031 -12.219 1 93.38 292 LEU B O 1
ATOM 6615 N N . LEU B 1 293 ? 9.945 -26.031 -10.289 1 94.56 293 LEU B N 1
ATOM 6616 C CA . LEU B 1 293 ? 9.688 -24.734 -10.898 1 94.56 293 LEU B CA 1
ATOM 6617 C C . LEU B 1 293 ? 10.75 -23.719 -10.492 1 94.56 293 LEU B C 1
ATOM 6619 O O . LEU B 1 293 ? 10.523 -22.516 -10.586 1 94.56 293 LEU B O 1
ATOM 6623 N N . THR B 1 294 ? 11.906 -24.203 -10.039 1 92.44 294 THR B N 1
ATOM 6624 C CA . THR B 1 294 ? 13.055 -23.391 -9.664 1 92.44 294 THR B CA 1
ATOM 6625 C C . THR B 1 294 ? 14.133 -23.453 -10.742 1 92.44 294 THR B C 1
ATOM 6627 O O . THR B 1 294 ? 14.023 -24.219 -11.695 1 92.44 294 THR B O 1
ATOM 6630 N N . PRO B 1 295 ? 15.188 -22.641 -10.57 1 91.69 295 PRO B N 1
ATOM 6631 C CA . PRO B 1 295 ? 16.266 -22.672 -11.562 1 91.69 295 PRO B CA 1
ATOM 6632 C C . PRO B 1 295 ? 17.109 -23.938 -11.477 1 91.69 295 PRO B C 1
ATOM 6634 O O . PRO B 1 295 ? 17.938 -24.203 -12.359 1 91.69 295 PRO B O 1
ATOM 6637 N N . GLN B 1 296 ? 16.922 -24.719 -10.484 1 91.69 296 GLN B N 1
ATOM 6638 C CA . GLN B 1 296 ? 17.719 -25.922 -10.312 1 91.69 296 GLN B CA 1
ATOM 6639 C C . GLN B 1 296 ? 17.328 -26.984 -11.344 1 91.69 296 GLN B C 1
ATOM 6641 O O . GLN B 1 296 ? 16.219 -27.516 -11.305 1 91.69 296 GLN B O 1
ATOM 6646 N N . PHE B 1 297 ? 18.25 -27.281 -12.297 1 94.62 297 PHE B N 1
ATOM 6647 C CA . PHE B 1 297 ? 18.062 -28.312 -13.312 1 94.62 297 PHE B CA 1
ATOM 6648 C C . PHE B 1 297 ? 19.234 -29.266 -13.336 1 94.62 297 PHE B C 1
ATOM 6650 O O . PHE B 1 297 ? 20.281 -28.969 -13.914 1 94.62 297 PHE B O 1
ATOM 6657 N N . SER B 1 298 ? 19.062 -30.391 -12.688 1 95.56 298 SER B N 1
ATOM 6658 C CA . SER B 1 298 ? 20.062 -31.469 -12.648 1 95.56 298 SER B CA 1
ATOM 6659 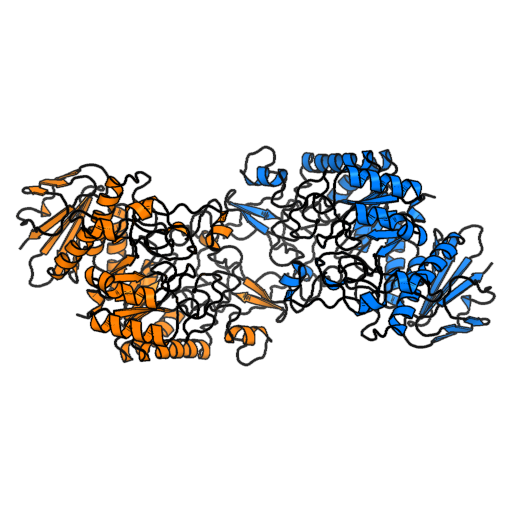C C . SER B 1 298 ? 19.391 -32.812 -12.477 1 95.56 298 SER B C 1
ATOM 6661 O O . SER B 1 298 ? 18.281 -32.938 -11.977 1 95.56 298 SER B O 1
ATOM 6663 N N . SER B 1 299 ? 20.109 -33.844 -12.977 1 96.69 299 SER B N 1
ATOM 6664 C CA . SER B 1 299 ? 19.625 -35.219 -12.812 1 96.69 299 SER B CA 1
ATOM 6665 C C . SER B 1 299 ? 19.391 -35.562 -11.344 1 96.69 299 SER B C 1
ATOM 6667 O O . SER B 1 299 ? 18.391 -36.188 -10.992 1 96.69 299 SER B O 1
ATOM 6669 N N . ARG B 1 300 ? 20.266 -35.094 -10.523 1 96.25 300 ARG B N 1
ATOM 6670 C CA . ARG B 1 300 ? 20.172 -35.375 -9.094 1 96.25 300 ARG B CA 1
ATOM 6671 C C . ARG B 1 300 ? 18.922 -34.719 -8.5 1 96.25 300 ARG B C 1
ATOM 6673 O O . ARG B 1 300 ? 18.219 -35.344 -7.699 1 96.25 300 ARG B O 1
ATOM 6680 N N . HIS B 1 301 ? 18.688 -33.5 -8.828 1 94.81 301 HIS B N 1
ATOM 6681 C CA . HIS B 1 301 ? 17.531 -32.781 -8.297 1 94.81 301 HIS B CA 1
ATOM 6682 C C . HIS B 1 301 ? 16.234 -33.469 -8.727 1 94.81 301 HIS B C 1
ATOM 6684 O O . HIS B 1 301 ? 15.359 -33.719 -7.887 1 94.81 301 HIS B O 1
ATOM 6690 N N . ILE B 1 302 ? 16.094 -33.75 -9.992 1 96.06 302 ILE B N 1
ATOM 6691 C CA . ILE B 1 302 ? 14.875 -34.375 -10.523 1 96.06 302 ILE B CA 1
ATOM 6692 C C . ILE B 1 302 ? 14.664 -35.75 -9.891 1 96.06 302 ILE B C 1
ATOM 6694 O O . ILE B 1 302 ? 13.57 -36.031 -9.398 1 96.06 302 ILE B O 1
ATOM 6698 N N . ARG B 1 303 ? 15.703 -36.531 -9.875 1 96.62 303 ARG B N 1
ATOM 6699 C CA . ARG B 1 303 ? 15.648 -37.875 -9.289 1 96.62 303 ARG B CA 1
ATOM 6700 C C . ARG B 1 303 ? 15.227 -37.812 -7.82 1 96.62 303 ARG B C 1
ATOM 6702 O O . ARG B 1 303 ? 14.352 -38.562 -7.387 1 96.62 303 ARG B O 1
ATOM 6709 N N . ARG B 1 304 ? 15.781 -36.906 -7.137 1 94.12 304 ARG B N 1
ATOM 6710 C CA . ARG B 1 304 ? 15.484 -36.75 -5.715 1 94.12 304 ARG B CA 1
ATOM 6711 C C . ARG B 1 304 ? 14.016 -36.438 -5.488 1 94.12 304 ARG B C 1
ATOM 6713 O O . ARG B 1 304 ? 13.383 -36.969 -4.578 1 94.12 304 ARG B O 1
ATOM 6720 N N . GLN B 1 305 ? 13.438 -35.531 -6.297 1 91.56 305 GLN B N 1
ATOM 6721 C CA . GLN B 1 305 ? 12.031 -35.156 -6.152 1 91.56 305 GLN B CA 1
ATOM 6722 C C . GLN B 1 305 ? 11.133 -36.375 -6.305 1 91.56 305 GLN B C 1
ATOM 6724 O O . GLN B 1 305 ? 10.219 -36.594 -5.508 1 91.56 305 GLN B O 1
ATOM 6729 N N . VAL B 1 306 ? 11.422 -37.219 -7.258 1 93 306 VAL B N 1
ATOM 6730 C CA . VAL B 1 306 ? 10.586 -38.375 -7.566 1 93 306 VAL B CA 1
ATOM 6731 C C . VAL B 1 306 ? 10.781 -39.469 -6.508 1 93 306 VAL B C 1
ATOM 6733 O O . VAL B 1 306 ? 9.812 -40 -5.973 1 93 306 VAL B O 1
ATOM 6736 N N . GLU B 1 307 ? 12.016 -39.719 -6.152 1 94.06 307 GLU B N 1
ATOM 6737 C CA . GLU B 1 307 ? 12.32 -40.781 -5.199 1 94.06 307 GLU B CA 1
ATOM 6738 C C . GLU B 1 307 ? 11.805 -40.438 -3.805 1 94.06 307 GLU B C 1
ATOM 6740 O O . GLU B 1 307 ? 11.289 -41.312 -3.096 1 94.06 307 GLU B O 1
ATOM 6745 N N . GLU B 1 308 ? 11.953 -39.188 -3.477 1 91.31 308 GLU B N 1
ATOM 6746 C CA . GLU B 1 308 ? 11.484 -38.781 -2.158 1 91.31 308 GLU B CA 1
ATOM 6747 C C . GLU B 1 308 ? 9.961 -38.844 -2.072 1 91.31 308 GLU B C 1
ATOM 6749 O O . GLU B 1 308 ? 9.414 -39.281 -1.062 1 91.31 308 GLU B O 1
ATOM 6754 N N . PHE B 1 309 ? 9.312 -38.406 -3.076 1 89.94 309 PHE B N 1
ATOM 6755 C CA . PHE B 1 309 ? 7.855 -38.5 -3.09 1 89.94 309 PHE B CA 1
ATOM 6756 C C . PHE B 1 309 ? 7.414 -39.969 -2.986 1 89.94 309 PHE B C 1
ATOM 6758 O O . PHE B 1 309 ? 6.562 -40.312 -2.16 1 89.94 309 PHE B O 1
ATOM 6765 N N . ASN B 1 310 ? 8.008 -40.812 -3.756 1 88.38 310 ASN B N 1
ATOM 6766 C CA . ASN B 1 310 ? 7.637 -42.219 -3.777 1 88.38 310 ASN B CA 1
ATOM 6767 C C . ASN B 1 310 ? 7.918 -42.875 -2.438 1 88.38 310 ASN B C 1
ATOM 6769 O O . ASN B 1 310 ? 7.195 -43.781 -2.031 1 88.38 310 ASN B O 1
ATOM 6773 N N . ALA B 1 311 ? 8.945 -42.438 -1.846 1 89.69 311 ALA B N 1
ATOM 6774 C CA . ALA B 1 311 ? 9.312 -43.031 -0.558 1 89.69 311 ALA B CA 1
ATOM 6775 C C . ALA B 1 311 ? 8.32 -42.625 0.53 1 89.69 311 ALA B C 1
ATOM 6777 O O . ALA B 1 311 ? 8.062 -43.406 1.459 1 89.69 311 ALA B O 1
ATOM 6778 N N . ARG B 1 312 ? 7.773 -41.5 0.358 1 85.69 312 ARG B N 1
ATOM 6779 C CA . ARG B 1 312 ? 6.938 -40.969 1.418 1 85.69 312 ARG B CA 1
ATOM 6780 C C . ARG B 1 312 ? 5.465 -41.281 1.188 1 85.69 312 ARG B C 1
ATOM 6782 O O . ARG B 1 312 ? 4.668 -41.281 2.127 1 85.69 312 ARG B O 1
ATOM 6789 N N . VAL B 1 313 ? 5.176 -41.5 0.006 1 78.44 313 VAL B N 1
ATOM 6790 C CA . VAL B 1 313 ? 3.762 -41.625 -0.332 1 78.44 313 VAL B CA 1
ATOM 6791 C C . VAL B 1 313 ? 3.451 -43.031 -0.768 1 78.44 313 VAL B C 1
ATOM 6793 O O . VAL B 1 313 ? 4.082 -43.562 -1.686 1 78.44 313 VAL B O 1
ATOM 6796 N N . LYS B 1 314 ? 2.572 -43.719 -0.043 1 73.56 314 LYS B N 1
ATOM 6797 C CA . LYS B 1 314 ? 2.229 -45.094 -0.38 1 73.56 314 LYS B CA 1
ATOM 6798 C C . LYS B 1 314 ? 1.235 -45.125 -1.539 1 73.56 314 LYS B C 1
ATOM 6800 O O . LYS B 1 314 ? 1.462 -45.844 -2.525 1 73.56 314 LYS B O 1
ATOM 6805 N N . ASP B 1 315 ? 0.17 -44.344 -1.479 1 79.56 315 ASP B N 1
ATOM 6806 C CA . ASP B 1 315 ? -0.856 -44.5 -2.51 1 79.56 315 ASP B CA 1
ATOM 6807 C C . ASP B 1 315 ? -1.225 -43.125 -3.096 1 79.56 315 ASP B C 1
ATOM 6809 O O . ASP B 1 315 ? -2.26 -43 -3.75 1 79.56 315 ASP B O 1
ATOM 6813 N N . GLY B 1 316 ? -0.38 -42.219 -2.949 1 82.31 316 GLY B N 1
ATOM 6814 C CA . GLY B 1 316 ? -0.602 -40.906 -3.531 1 82.31 316 GLY B CA 1
ATOM 6815 C C . GLY B 1 316 ? -0.078 -40.781 -4.949 1 82.31 316 GLY B C 1
ATOM 6816 O O . GLY B 1 316 ? 0.606 -41.688 -5.441 1 82.31 316 GLY B O 1
ATOM 6817 N N . TRP B 1 317 ? -0.489 -39.719 -5.641 1 89.06 317 TRP B N 1
ATOM 6818 C CA . TRP B 1 317 ? -0.093 -39.5 -7.027 1 89.06 317 TRP B CA 1
ATOM 6819 C C . TRP B 1 317 ? 0.44 -38.094 -7.219 1 89.06 317 TRP B C 1
ATOM 6821 O O . TRP B 1 317 ? -0.219 -37.125 -6.84 1 89.06 317 TRP B O 1
ATOM 6831 N N . ALA B 1 318 ? 1.625 -38 -7.727 1 89.88 318 ALA B N 1
ATOM 6832 C CA . ALA B 1 318 ? 2.252 -36.688 -7.934 1 89.88 318 ALA B CA 1
ATOM 6833 C C . ALA B 1 318 ? 1.932 -36.156 -9.32 1 89.88 318 ALA B C 1
ATOM 6835 O O . ALA B 1 318 ? 1.653 -36.906 -10.25 1 89.88 318 ALA B O 1
ATOM 6836 N N . SER B 1 319 ? 1.821 -34.906 -9.312 1 92.94 319 SER B N 1
ATOM 6837 C CA . SER B 1 319 ? 1.871 -34.188 -10.578 1 92.94 319 SER B CA 1
ATOM 6838 C C . SER B 1 319 ? 3.162 -33.375 -10.719 1 92.94 319 SER B C 1
ATOM 6840 O O . SER B 1 319 ? 3.617 -32.781 -9.758 1 92.94 319 SER B O 1
ATOM 6842 N N . TRP B 1 320 ? 3.811 -33.469 -11.797 1 92.38 320 TRP B N 1
ATOM 6843 C CA . TRP B 1 320 ? 5.078 -32.781 -12.023 1 92.38 320 TRP B CA 1
ATOM 6844 C C . TRP B 1 320 ? 4.902 -31.609 -13 1 92.38 320 TRP B C 1
ATOM 6846 O O . TRP B 1 320 ? 4.633 -31.828 -14.18 1 92.38 320 TRP B O 1
ATOM 6856 N N . SER B 1 321 ? 5.004 -30.453 -12.453 1 93.88 321 SER B N 1
ATOM 6857 C CA . SER B 1 321 ? 4.957 -29.234 -13.266 1 93.88 321 SER B CA 1
ATOM 6858 C C . SER B 1 321 ? 6.348 -28.625 -13.422 1 93.88 321 SER B C 1
ATOM 6860 O O . SER B 1 321 ? 7.047 -28.406 -12.43 1 93.88 321 SER B O 1
ATOM 6862 N N . VAL B 1 322 ? 6.703 -28.375 -14.633 1 95.75 322 VAL B N 1
ATOM 6863 C CA . VAL B 1 322 ? 7.984 -27.719 -14.875 1 95.75 322 VAL B CA 1
ATOM 6864 C C . VAL B 1 322 ? 7.754 -26.297 -15.391 1 95.75 322 VAL B C 1
ATOM 6866 O O . VAL B 1 322 ? 8.711 -25.547 -15.617 1 95.75 322 VAL B O 1
ATOM 6869 N N . GLY B 1 323 ? 6.512 -25.938 -15.531 1 95.5 323 GLY B N 1
ATOM 6870 C CA . GLY B 1 323 ? 6.098 -24.609 -15.93 1 95.5 323 GLY B CA 1
ATOM 6871 C C . GLY B 1 323 ? 4.664 -24.281 -15.547 1 95.5 323 GLY B C 1
ATOM 6872 O O . GLY B 1 323 ? 3.805 -25.172 -15.547 1 95.5 323 GLY B O 1
ATOM 6873 N N . ASN B 1 324 ? 4.398 -23.094 -15.227 1 96.75 324 ASN B N 1
ATOM 6874 C CA . ASN B 1 324 ? 3.057 -22.594 -14.961 1 96.75 324 ASN B CA 1
ATOM 6875 C C . ASN B 1 324 ? 3.014 -21.062 -15 1 96.75 324 ASN B C 1
ATOM 6877 O O . ASN B 1 324 ? 4.008 -20.422 -15.336 1 96.75 324 ASN B O 1
ATOM 6881 N N . HIS B 1 325 ? 1.896 -20.547 -14.711 1 97.19 325 HIS B N 1
ATOM 6882 C CA . HIS B 1 325 ? 1.636 -19.109 -14.836 1 97.19 325 HIS B CA 1
ATOM 6883 C C . HIS B 1 325 ? 2.309 -18.328 -13.719 1 97.19 325 HIS B C 1
ATOM 6885 O O . HIS B 1 325 ? 2.24 -17.094 -13.688 1 97.19 325 HIS B O 1
ATOM 6891 N N . ASP B 1 326 ? 3.014 -18.984 -12.812 1 95.38 326 ASP B N 1
ATOM 6892 C CA . ASP B 1 326 ? 3.576 -18.312 -11.648 1 95.38 326 ASP B CA 1
ATOM 6893 C C . ASP B 1 326 ? 5.102 -18.328 -11.688 1 95.38 326 ASP B C 1
ATOM 6895 O O . ASP B 1 326 ? 5.758 -17.781 -10.805 1 95.38 326 ASP B O 1
ATOM 6899 N N . SER B 1 327 ? 5.676 -19 -12.68 1 95.06 327 SER B N 1
ATOM 6900 C CA . SER B 1 327 ? 7.121 -19.203 -12.695 1 95.06 327 SER B CA 1
ATOM 6901 C C . SER B 1 327 ? 7.719 -18.797 -14.039 1 95.06 327 SER B C 1
ATOM 6903 O O . SER B 1 327 ? 7.047 -18.875 -15.07 1 95.06 327 SER B O 1
ATOM 6905 N N . ILE B 1 328 ? 8.992 -18.438 -14 1 95.31 328 ILE B N 1
ATOM 6906 C CA . ILE B 1 328 ? 9.734 -18.172 -15.227 1 95.31 328 ILE B CA 1
ATOM 6907 C C . ILE B 1 328 ? 9.625 -19.359 -16.172 1 95.31 328 ILE B C 1
ATOM 6909 O O . ILE B 1 328 ? 9.727 -20.516 -15.734 1 95.31 328 ILE B O 1
ATOM 6913 N N . ARG B 1 329 ? 9.398 -19.156 -17.406 1 96.75 329 ARG B N 1
ATOM 6914 C CA . ARG B 1 329 ? 9.227 -20.234 -18.359 1 96.75 329 ARG B CA 1
ATOM 6915 C C . ARG B 1 329 ? 10.43 -21.172 -18.344 1 96.75 329 ARG B C 1
ATOM 6917 O O . ARG B 1 329 ? 11.578 -20.719 -18.281 1 96.75 329 ARG B O 1
ATOM 6924 N N . VAL B 1 330 ? 10.156 -22.391 -18.453 1 96.69 330 VAL B N 1
ATOM 6925 C CA . VAL B 1 330 ? 11.148 -23.438 -18.281 1 96.69 330 VAL B CA 1
ATOM 6926 C C . VAL B 1 330 ? 12.234 -23.297 -19.359 1 96.69 330 VAL B C 1
ATOM 6928 O O . VAL B 1 330 ? 13.406 -23.562 -19.094 1 96.69 330 VAL B O 1
ATOM 6931 N N . ALA B 1 331 ? 11.883 -22.859 -20.594 1 96.25 331 ALA B N 1
ATOM 6932 C CA . ALA B 1 331 ? 12.836 -22.703 -21.688 1 96.25 331 ALA B CA 1
ATOM 6933 C C . ALA B 1 331 ? 13.938 -21.719 -21.312 1 96.25 331 ALA B C 1
ATOM 6935 O O . ALA B 1 331 ? 15.07 -21.844 -21.766 1 96.25 331 ALA B O 1
ATOM 6936 N N . THR B 1 332 ? 13.578 -20.766 -20.516 1 95.31 332 THR B N 1
ATOM 6937 C CA . THR B 1 332 ? 14.531 -19.766 -20.062 1 95.31 332 THR B CA 1
ATOM 6938 C C . THR B 1 332 ? 15.172 -20.188 -18.734 1 95.31 332 THR B C 1
ATOM 6940 O O . THR B 1 332 ? 16.391 -20.188 -18.609 1 95.31 332 THR B O 1
ATOM 6943 N N . ARG B 1 333 ? 14.398 -20.641 -17.844 1 94.75 333 ARG B N 1
ATOM 6944 C CA . ARG B 1 333 ? 14.812 -20.922 -16.469 1 94.75 333 ARG B CA 1
ATOM 6945 C C . ARG B 1 333 ? 15.852 -22.031 -16.438 1 94.75 333 ARG B C 1
ATOM 6947 O O . ARG B 1 333 ? 16.844 -21.938 -15.703 1 94.75 333 ARG B O 1
ATOM 6954 N N . TRP B 1 334 ? 15.695 -23.062 -17.25 1 95.56 334 TRP B N 1
ATOM 6955 C CA . TRP B 1 334 ? 16.562 -24.234 -17.188 1 95.56 334 TRP B CA 1
ATOM 6956 C C . TRP B 1 334 ? 17.656 -24.156 -18.25 1 95.56 334 TRP B C 1
ATOM 6958 O O . TRP B 1 334 ? 18.516 -25.047 -18.312 1 95.56 334 TRP B O 1
ATOM 6968 N N . SER B 1 335 ? 17.719 -23.141 -19.109 1 91.94 335 SER B N 1
ATOM 6969 C CA . SER B 1 335 ? 18.797 -22.969 -20.078 1 91.94 335 SER B CA 1
ATOM 6970 C C . SER B 1 335 ? 20 -22.281 -19.438 1 91.94 335 SER B C 1
ATOM 6972 O O . SER B 1 335 ? 21.078 -22.25 -20.031 1 91.94 335 SER B O 1
ATOM 6974 N N . ALA B 1 336 ? 19.938 -21.844 -18.281 1 78.88 336 ALA B N 1
ATOM 6975 C CA . ALA B 1 336 ? 21.016 -21.234 -17.5 1 78.88 336 ALA B CA 1
ATOM 6976 C C . ALA B 1 336 ? 21.719 -20.141 -18.297 1 78.88 336 ALA B C 1
ATOM 6978 O O . ALA B 1 336 ? 22.938 -20.109 -18.375 1 78.88 336 ALA B O 1
ATOM 6979 N N . GLY B 1 337 ? 20.953 -19.375 -19.031 1 77.12 337 GLY B N 1
ATOM 6980 C CA . GLY B 1 337 ? 21.531 -18.219 -19.703 1 77.12 337 GLY B CA 1
ATOM 6981 C C . GLY B 1 337 ? 21.938 -18.516 -21.125 1 77.12 337 GLY B C 1
ATOM 6982 O O . GLY B 1 337 ? 22.312 -17.594 -21.875 1 77.12 337 GLY B O 1
ATOM 6983 N N . GLU B 1 338 ? 21.984 -19.75 -21.562 1 78.25 338 GLU B N 1
ATOM 6984 C CA . GLU B 1 338 ? 22.359 -20.125 -22.922 1 78.25 338 GLU B CA 1
ATOM 6985 C C . GLU B 1 338 ? 21.141 -20.25 -23.828 1 78.25 338 GLU B C 1
ATOM 6987 O O . GLU B 1 338 ? 20.922 -21.297 -24.453 1 78.25 338 GLU B O 1
ATOM 6992 N N . SER B 1 339 ? 20.328 -19.203 -24.016 1 77.69 339 SER B N 1
ATOM 6993 C CA . SER B 1 339 ? 18.984 -19.328 -24.562 1 77.69 339 SER B CA 1
ATOM 6994 C C . SER B 1 339 ? 18.953 -18.984 -26.047 1 77.69 339 SER B C 1
ATOM 6996 O O . SER B 1 339 ? 18.156 -18.156 -26.484 1 77.69 339 SER B O 1
ATOM 6998 N N . THR B 1 340 ? 19.922 -19.703 -26.875 1 87.12 340 THR B N 1
ATOM 6999 C CA . THR B 1 340 ? 19.734 -19.594 -28.312 1 87.12 340 THR B CA 1
ATOM 7000 C C . THR B 1 340 ? 18.5 -20.375 -28.766 1 87.12 340 THR B C 1
ATOM 7002 O O . THR B 1 340 ? 18.062 -21.297 -28.062 1 87.12 340 THR B O 1
ATOM 7005 N N . PRO B 1 341 ? 17.938 -19.984 -29.922 1 90.94 341 PRO B N 1
ATOM 7006 C CA . PRO B 1 341 ? 16.75 -20.703 -30.391 1 90.94 341 PRO B CA 1
ATOM 7007 C C . PRO B 1 341 ? 16.984 -22.219 -30.5 1 90.94 341 PRO B C 1
ATOM 7009 O O . PRO B 1 341 ? 16.125 -23 -30.094 1 90.94 341 PRO B O 1
ATOM 7012 N N . ALA B 1 342 ? 18.125 -22.609 -31 1 91.19 342 ALA B N 1
ATOM 7013 C CA . ALA B 1 342 ? 18.438 -24.031 -31.156 1 91.19 342 ALA B CA 1
ATOM 7014 C C . ALA B 1 342 ? 18.531 -24.734 -29.812 1 91.19 342 ALA B C 1
ATOM 7016 O O . ALA B 1 342 ? 18 -25.828 -29.641 1 91.19 342 ALA B O 1
ATOM 7017 N N . VAL B 1 343 ? 19.156 -24.141 -28.891 1 91.88 343 VAL B N 1
ATOM 7018 C CA . VAL B 1 343 ? 19.312 -24.688 -27.547 1 91.88 343 VAL B CA 1
ATOM 7019 C C . VAL B 1 343 ? 17.938 -24.797 -26.875 1 91.88 343 VAL B C 1
ATOM 7021 O O . VAL B 1 343 ? 17.609 -25.828 -26.281 1 91.88 343 VAL B O 1
ATOM 7024 N N . ARG B 1 344 ? 17.188 -23.734 -27 1 94.06 344 ARG B N 1
ATOM 7025 C CA . ARG B 1 344 ? 15.852 -23.734 -26.406 1 94.06 344 ARG B CA 1
ATOM 7026 C C . ARG B 1 344 ? 14.984 -24.844 -26.969 1 94.06 344 ARG B C 1
ATOM 7028 O O . ARG B 1 344 ? 14.242 -25.5 -26.234 1 94.06 344 ARG B O 1
ATOM 7035 N N . SER B 1 345 ? 15.102 -24.969 -28.25 1 95.62 345 SER B N 1
ATOM 7036 C CA . SER B 1 345 ? 14.328 -26.016 -28.906 1 95.62 345 SER B CA 1
ATOM 7037 C C . SER B 1 345 ? 14.719 -27.391 -28.391 1 95.62 345 SER B C 1
ATOM 7039 O O . SER B 1 345 ? 13.852 -28.172 -28 1 95.62 345 SER B O 1
ATOM 7041 N N . SER B 1 346 ? 16.016 -27.719 -28.375 1 96.44 346 SER B N 1
ATOM 7042 C CA . SER B 1 346 ? 16.484 -29.016 -27.922 1 96.44 346 SER B CA 1
ATOM 7043 C C . SER B 1 346 ? 16.156 -29.234 -26.453 1 96.44 346 SER B C 1
ATOM 7045 O O . SER B 1 346 ? 15.727 -30.328 -26.062 1 96.44 346 SER B O 1
ATOM 7047 N N . LEU B 1 347 ? 16.359 -28.219 -25.688 1 97.38 347 LEU B N 1
ATOM 7048 C CA . LEU B 1 347 ? 16.062 -28.297 -24.266 1 97.38 347 LEU B CA 1
ATOM 7049 C C . LEU B 1 347 ? 14.578 -28.562 -24.031 1 97.38 347 LEU B C 1
ATOM 7051 O O . LEU B 1 347 ? 14.219 -29.438 -23.234 1 97.38 347 LEU B O 1
ATOM 7055 N N . SER B 1 348 ? 13.742 -27.828 -24.734 1 97.56 348 SER B N 1
ATOM 7056 C CA . SER B 1 348 ? 12.305 -27.984 -24.531 1 97.56 348 SER B CA 1
ATOM 7057 C C . SER B 1 348 ? 11.836 -29.375 -24.906 1 97.56 348 SER B C 1
ATOM 7059 O O . SER B 1 348 ? 10.977 -29.953 -24.234 1 97.56 348 SER B O 1
ATOM 7061 N N . LYS B 1 349 ? 12.375 -29.938 -25.984 1 98.25 349 LYS B N 1
ATOM 7062 C CA . LYS B 1 349 ? 12.055 -31.297 -26.375 1 98.25 349 LYS B CA 1
ATOM 7063 C C . LYS B 1 349 ? 12.477 -32.312 -25.297 1 98.25 349 LYS B C 1
ATOM 7065 O O . LYS B 1 349 ? 11.703 -33.188 -24.922 1 98.25 349 LYS B O 1
ATOM 7070 N N . LEU B 1 350 ? 13.664 -32.125 -24.812 1 98 350 LEU B N 1
ATOM 7071 C CA . LEU B 1 350 ? 14.18 -33 -23.766 1 98 350 LEU B CA 1
ATOM 7072 C C . LEU B 1 350 ? 13.305 -32.906 -22.516 1 98 350 LEU B C 1
ATOM 7074 O O . LEU B 1 350 ? 12.953 -33.938 -21.938 1 98 350 LEU B O 1
ATOM 7078 N N . VAL B 1 351 ? 12.992 -31.688 -22.078 1 97.81 351 VAL B N 1
ATOM 7079 C CA . VAL B 1 351 ? 12.234 -31.453 -20.859 1 97.81 351 VAL B CA 1
ATOM 7080 C C . VAL B 1 351 ? 10.867 -32.125 -20.969 1 97.81 351 VAL B C 1
ATOM 7082 O O . VAL B 1 351 ? 10.43 -32.812 -20.016 1 97.81 351 VAL B O 1
ATOM 7085 N N . LEU B 1 352 ? 10.211 -31.984 -22.094 1 98.12 352 LEU B N 1
ATOM 7086 C CA . LEU B 1 352 ? 8.914 -32.625 -22.281 1 98.12 352 LEU B CA 1
ATOM 7087 C C . LEU B 1 352 ? 9.047 -34.125 -22.203 1 98.12 352 LEU B C 1
ATOM 7089 O O . LEU B 1 352 ? 8.273 -34.812 -21.516 1 98.12 352 LEU B O 1
ATOM 7093 N N . ALA B 1 353 ? 10.016 -34.719 -22.906 1 98.31 353 ALA B N 1
ATOM 7094 C CA . ALA B 1 353 ? 10.234 -36.156 -22.891 1 98.31 353 ALA B CA 1
ATOM 7095 C C . ALA B 1 353 ? 10.492 -36.656 -21.484 1 98.31 353 ALA B C 1
ATOM 7097 O O . ALA B 1 353 ? 9.953 -37.688 -21.062 1 98.31 353 ALA B O 1
ATOM 7098 N N . LEU B 1 354 ? 11.336 -35.938 -20.844 1 97.88 354 LEU B N 1
ATOM 7099 C CA . LEU B 1 354 ? 11.664 -36.25 -19.453 1 97.88 354 LEU B CA 1
ATOM 7100 C C . LEU B 1 354 ? 10.422 -36.219 -18.578 1 97.88 354 LEU B C 1
ATOM 7102 O O . LEU B 1 354 ? 10.141 -37.188 -17.859 1 97.88 354 LEU B O 1
ATOM 7106 N N . GLN B 1 355 ? 9.688 -35.156 -18.625 1 96.75 355 GLN B N 1
ATOM 7107 C CA . GLN B 1 355 ? 8.469 -35.031 -17.844 1 96.75 355 GLN B CA 1
ATOM 7108 C C . GLN B 1 355 ? 7.496 -36.156 -18.109 1 96.75 355 GLN B C 1
ATOM 7110 O O . GLN B 1 355 ? 6.906 -36.719 -17.188 1 96.75 355 GLN B O 1
ATOM 7115 N N . LEU B 1 356 ? 7.332 -36.531 -19.328 1 97.31 356 LEU B N 1
ATOM 7116 C CA . LEU B 1 356 ? 6.406 -37.594 -19.766 1 97.31 356 LEU B CA 1
ATOM 7117 C C . LEU B 1 356 ? 6.895 -38.969 -19.344 1 97.31 356 LEU B C 1
ATOM 7119 O O . LEU B 1 356 ? 6.141 -39.938 -19.391 1 97.31 356 LEU B O 1
ATOM 7123 N N . SER B 1 357 ? 8.133 -39.031 -18.922 1 97.44 357 SER B N 1
ATOM 7124 C CA . SER B 1 357 ? 8.719 -40.344 -18.562 1 97.44 357 SER B CA 1
ATOM 7125 C C . SER B 1 357 ? 8.688 -40.562 -17.047 1 97.44 357 SER B C 1
ATOM 7127 O O . SER B 1 357 ? 8.914 -41.656 -16.578 1 97.44 357 SER B O 1
ATOM 7129 N N . LEU B 1 358 ? 8.469 -39.5 -16.312 1 96.19 358 LEU B N 1
ATOM 7130 C CA . LEU B 1 358 ? 8.398 -39.625 -14.859 1 96.19 358 LEU B CA 1
ATOM 7131 C C . LEU B 1 358 ? 7.082 -40.25 -14.422 1 96.19 358 LEU B C 1
ATOM 7133 O O . LEU B 1 358 ? 6.07 -40.125 -15.117 1 96.19 358 LEU B O 1
ATOM 7137 N N . LYS B 1 359 ? 7.145 -40.938 -13.312 1 93.69 359 LYS B N 1
ATOM 7138 C CA . LYS B 1 359 ? 5.902 -41.469 -12.742 1 93.69 359 LYS B CA 1
ATOM 7139 C C . LYS B 1 359 ? 5.082 -40.344 -12.109 1 93.69 359 LYS B C 1
ATOM 7141 O O . LYS B 1 359 ? 5.516 -39.719 -11.133 1 93.69 359 LYS B O 1
ATOM 7146 N N . GLY B 1 360 ? 3.957 -40.062 -12.602 1 92.5 360 GLY B N 1
ATOM 7147 C CA . GLY B 1 360 ? 3.094 -38.969 -12.195 1 92.5 360 GLY B CA 1
ATOM 7148 C C . GLY B 1 360 ? 2.412 -38.281 -13.367 1 92.5 360 GLY B C 1
ATOM 7149 O O . GLY B 1 360 ? 2.631 -38.656 -14.523 1 92.5 360 GLY B O 1
ATOM 7150 N N . THR B 1 361 ? 1.576 -37.344 -13.086 1 94.75 361 THR B N 1
ATOM 7151 C CA . THR B 1 361 ? 0.833 -36.625 -14.109 1 94.75 361 THR B CA 1
ATOM 7152 C C . THR B 1 361 ? 1.609 -35.406 -14.586 1 94.75 361 THR B C 1
ATOM 7154 O O . THR B 1 361 ? 1.925 -34.5 -13.797 1 94.75 361 THR B O 1
ATOM 7157 N N . PRO B 1 362 ? 1.951 -35.375 -15.859 1 96 362 PRO B N 1
ATOM 7158 C CA . PRO B 1 362 ? 2.58 -34.156 -16.375 1 96 362 PRO B CA 1
ATOM 7159 C C . PRO B 1 362 ? 1.599 -33 -16.516 1 96 362 PRO B C 1
ATOM 7161 O O . PRO B 1 362 ? 0.453 -33.188 -16.922 1 96 362 PRO B O 1
ATOM 7164 N N . CYS B 1 363 ? 2.018 -31.844 -16.094 1 96.5 363 CYS B N 1
ATOM 7165 C CA . CYS B 1 363 ? 1.276 -30.594 -16.297 1 96.5 363 CYS B CA 1
ATOM 7166 C C . CYS B 1 363 ? 2.02 -29.656 -17.234 1 96.5 363 CYS B C 1
ATOM 7168 O O . CYS B 1 363 ? 3.117 -29.203 -16.922 1 96.5 363 CYS B O 1
ATOM 7170 N N . LEU B 1 364 ? 1.419 -29.406 -18.328 1 97.5 364 LEU B N 1
ATOM 7171 C CA . LEU B 1 364 ? 1.977 -28.484 -19.328 1 97.5 364 LEU B CA 1
ATOM 7172 C C . LEU B 1 364 ? 1.339 -27.109 -19.203 1 97.5 364 LEU B C 1
ATOM 7174 O O . LEU B 1 364 ? 0.164 -26.984 -18.844 1 97.5 364 LEU B O 1
ATOM 7178 N N . TYR B 1 365 ? 2.139 -26.109 -19.453 1 98.31 365 TYR B N 1
ATOM 7179 C CA . TYR B 1 365 ? 1.649 -24.734 -19.469 1 98.31 365 TYR B CA 1
ATOM 7180 C C . TYR B 1 365 ? 1.577 -24.203 -20.891 1 98.31 365 TYR B C 1
ATOM 7182 O O . TYR B 1 365 ? 2.48 -24.438 -21.703 1 98.31 365 TYR B O 1
ATOM 7190 N N . GLN B 1 366 ? 0.498 -23.484 -21.156 1 98.62 366 GLN B N 1
ATOM 7191 C CA . GLN B 1 366 ? 0.339 -22.922 -22.5 1 98.62 366 GLN B CA 1
ATOM 7192 C C . GLN B 1 366 ? 1.632 -22.266 -22.984 1 98.62 366 GLN B C 1
ATOM 7194 O O . GLN B 1 366 ? 2.225 -21.453 -22.266 1 98.62 366 GLN B O 1
ATOM 7199 N N . GLY B 1 367 ? 2.08 -22.672 -24.125 1 98.19 367 GLY B N 1
ATOM 7200 C CA . GLY B 1 367 ? 3.262 -22.062 -24.719 1 98.19 367 GLY B CA 1
ATOM 7201 C C . GLY B 1 367 ? 4.52 -22.875 -24.5 1 98.19 367 GLY B C 1
ATOM 7202 O O . GLY B 1 367 ? 5.527 -22.656 -25.188 1 98.19 367 GLY B O 1
ATOM 7203 N N . ASP B 1 368 ? 4.477 -23.812 -23.547 1 97.44 368 ASP B N 1
ATOM 7204 C CA . ASP B 1 368 ? 5.629 -24.703 -23.375 1 97.44 368 ASP B CA 1
ATOM 7205 C C . ASP B 1 368 ? 5.871 -25.531 -24.625 1 97.44 368 ASP B C 1
ATOM 7207 O O . ASP B 1 368 ? 7.02 -25.797 -25 1 97.44 368 ASP B O 1
ATOM 7211 N N . GLU B 1 369 ? 4.793 -25.969 -25.328 1 98.38 369 GLU B N 1
ATOM 7212 C CA . GLU B 1 369 ? 4.891 -26.781 -26.531 1 98.38 369 GLU B CA 1
ATOM 7213 C C . GLU B 1 369 ? 5.527 -25.984 -27.672 1 98.38 369 GLU B C 1
ATOM 7215 O O . GLU B 1 369 ? 5.996 -26.578 -28.656 1 98.38 369 GLU B O 1
ATOM 7220 N N . LEU B 1 370 ? 5.547 -24.672 -27.531 1 98.38 370 LEU B N 1
ATOM 7221 C CA . LEU B 1 370 ? 6.148 -23.797 -28.531 1 98.38 370 LEU B CA 1
ATOM 7222 C C . LEU B 1 370 ? 7.559 -23.391 -28.109 1 98.38 370 LEU B C 1
ATOM 7224 O O . LEU B 1 370 ? 8.219 -22.625 -28.828 1 98.38 370 LEU B O 1
ATOM 7228 N N . ALA B 1 371 ? 8.016 -23.844 -26.938 1 97.69 371 ALA B N 1
ATOM 7229 C CA . ALA B 1 371 ? 9.312 -23.484 -26.375 1 97.69 371 ALA B CA 1
ATOM 7230 C C . ALA B 1 371 ? 9.43 -21.969 -26.188 1 97.69 371 ALA B C 1
ATOM 7232 O O . ALA B 1 371 ? 10.492 -21.391 -26.422 1 97.69 371 ALA B O 1
ATOM 7233 N N . LEU B 1 372 ? 8.352 -21.344 -25.781 1 97.31 372 LEU B N 1
ATOM 7234 C CA . LEU B 1 372 ? 8.383 -19.906 -25.547 1 97.31 372 LEU B CA 1
ATOM 7235 C C . LEU B 1 372 ? 9.344 -19.562 -24.406 1 97.31 372 LEU B C 1
ATOM 7237 O O . LEU B 1 372 ? 9.305 -20.188 -23.344 1 97.31 372 LEU B O 1
ATOM 7241 N N . PRO B 1 373 ? 10.242 -18.594 -24.641 1 97 373 PRO B N 1
ATOM 7242 C CA . PRO B 1 373 ? 11.086 -18.109 -23.547 1 97 373 PRO B CA 1
ATOM 7243 C C . PRO B 1 373 ? 10.367 -17.078 -22.672 1 97 373 PRO B C 1
ATOM 7245 O O . PRO B 1 373 ? 9.266 -16.641 -23 1 97 373 PRO B O 1
ATOM 7248 N N . GLU B 1 374 ? 10.953 -16.812 -21.516 1 96.5 374 GLU B N 1
ATOM 7249 C CA . GLU B 1 374 ? 10.453 -15.758 -20.641 1 96.5 374 GLU B CA 1
ATOM 7250 C C . GLU B 1 374 ? 10.453 -14.406 -21.359 1 96.5 374 GLU B C 1
ATOM 7252 O O . GLU B 1 374 ? 11.453 -14.031 -21.984 1 96.5 374 GLU B O 1
ATOM 7257 N N . ALA B 1 375 ? 9.281 -13.711 -21.312 1 97.12 375 ALA B N 1
ATOM 7258 C CA . ALA B 1 375 ? 9.219 -12.375 -21.906 1 97.12 375 ALA B CA 1
ATOM 7259 C C . ALA B 1 375 ? 9.875 -11.344 -21 1 97.12 375 ALA B C 1
ATOM 7261 O O . ALA B 1 375 ? 9.758 -11.422 -19.766 1 97.12 375 ALA B O 1
ATOM 7262 N N . ASP B 1 376 ? 10.57 -10.461 -21.578 1 95.31 376 ASP B N 1
ATOM 7263 C CA . ASP B 1 376 ? 11.086 -9.305 -20.844 1 95.31 376 ASP B CA 1
ATOM 7264 C C . ASP B 1 376 ? 10.086 -8.156 -20.875 1 95.31 376 ASP B C 1
ATOM 7266 O O . ASP B 1 376 ? 9.969 -7.445 -21.875 1 95.31 376 ASP B O 1
ATOM 7270 N N . VAL B 1 377 ? 9.383 -7.965 -19.797 1 97.19 377 VAL B N 1
ATOM 7271 C CA . VAL B 1 377 ? 8.391 -6.898 -19.672 1 97.19 377 VAL B CA 1
ATOM 7272 C C . VAL B 1 377 ? 8.992 -5.715 -18.922 1 97.19 377 VAL B C 1
ATOM 7274 O O . VAL B 1 377 ? 9.383 -5.848 -17.766 1 97.19 377 VAL B O 1
ATOM 7277 N N . PRO B 1 378 ? 9.125 -4.543 -19.5 1 96.25 378 PRO B N 1
ATOM 7278 C CA . PRO B 1 378 ? 9.672 -3.383 -18.797 1 96.25 378 PRO B CA 1
ATOM 7279 C C . PRO B 1 378 ? 8.766 -2.896 -17.672 1 96.25 378 PRO B C 1
ATOM 7281 O O . PRO B 1 378 ? 7.559 -3.145 -17.688 1 96.25 378 PRO B O 1
ATOM 7284 N N . TYR B 1 379 ? 9.312 -2.184 -16.703 1 95.5 379 TYR B N 1
ATOM 7285 C CA . TYR B 1 379 ? 8.609 -1.778 -15.484 1 95.5 379 TYR B CA 1
ATOM 7286 C C . TYR B 1 379 ? 7.34 -1.012 -15.828 1 95.5 379 TYR B C 1
ATOM 7288 O O . TYR B 1 379 ? 6.297 -1.219 -15.203 1 95.5 379 TYR B O 1
ATOM 7296 N N . GLU B 1 380 ? 7.406 -0.189 -16.859 1 95.5 380 GLU B N 1
ATOM 7297 C CA . GLU B 1 380 ? 6.293 0.697 -17.203 1 95.5 380 GLU B CA 1
ATOM 7298 C C . GLU B 1 380 ? 5.094 -0.093 -17.703 1 95.5 380 GLU B C 1
ATOM 7300 O O . GLU B 1 380 ? 3.975 0.424 -17.75 1 95.5 380 GLU B O 1
ATOM 7305 N N . LEU B 1 381 ? 5.344 -1.361 -18.109 1 96.19 381 LEU B N 1
ATOM 7306 C CA . LEU B 1 381 ? 4.27 -2.191 -18.641 1 96.19 381 LEU B CA 1
ATOM 7307 C C . LEU B 1 381 ? 3.918 -3.316 -17.688 1 96.19 381 LEU B C 1
ATOM 7309 O O . LEU B 1 381 ? 3.006 -4.105 -17.938 1 96.19 381 LEU B O 1
ATOM 7313 N N . LEU B 1 382 ? 4.652 -3.408 -16.531 1 96.44 382 LEU B N 1
ATOM 7314 C CA . LEU B 1 382 ? 4.383 -4.449 -15.539 1 96.44 382 LEU B CA 1
ATOM 7315 C C . LEU B 1 382 ? 2.979 -4.305 -14.969 1 96.44 382 LEU B C 1
ATOM 7317 O O . LEU B 1 382 ? 2.527 -3.188 -14.695 1 96.44 382 LEU B O 1
ATOM 7321 N N . GLN B 1 383 ? 2.283 -5.375 -14.852 1 96.69 383 GLN B N 1
ATOM 7322 C CA . GLN B 1 383 ? 0.947 -5.402 -14.258 1 96.69 383 GLN B CA 1
ATOM 7323 C C . GLN B 1 383 ? 0.95 -6.137 -12.922 1 96.69 383 GLN B C 1
ATOM 7325 O O . GLN B 1 383 ? 0.13 -5.852 -12.047 1 96.69 383 GLN B O 1
ATOM 7330 N N . ASP B 1 384 ? 1.816 -7.09 -12.703 1 97.38 384 ASP B N 1
ATOM 7331 C CA . ASP B 1 384 ? 1.836 -8.016 -11.57 1 97.38 384 ASP B CA 1
ATOM 7332 C C . ASP B 1 384 ? 2.193 -7.289 -10.273 1 97.38 384 ASP B C 1
ATOM 7334 O O . ASP B 1 384 ? 3.326 -6.836 -10.102 1 97.38 384 ASP B O 1
ATOM 7338 N N . PRO B 1 385 ? 1.226 -7.215 -9.328 1 96.62 385 PRO B N 1
ATOM 7339 C CA . PRO B 1 385 ? 1.526 -6.52 -8.078 1 96.62 385 PRO B CA 1
ATOM 7340 C C . PRO B 1 385 ? 2.691 -7.148 -7.316 1 96.62 385 PRO B C 1
ATOM 7342 O O . PRO B 1 385 ? 3.418 -6.449 -6.605 1 96.62 385 PRO B O 1
ATOM 7345 N N . TYR B 1 386 ? 2.863 -8.406 -7.422 1 96.06 386 TYR B N 1
ATOM 7346 C CA . TYR B 1 386 ? 3.967 -9.109 -6.777 1 96.06 386 TYR B CA 1
ATOM 7347 C C . TYR B 1 386 ? 5.309 -8.625 -7.312 1 96.06 386 TYR B C 1
ATOM 7349 O O . TYR B 1 386 ? 6.203 -8.273 -6.539 1 96.06 386 TYR B O 1
ATOM 7357 N N . GLY B 1 387 ? 5.43 -8.555 -8.602 1 96.19 387 GLY B N 1
ATOM 7358 C CA . GLY B 1 387 ? 6.641 -8.062 -9.242 1 96.19 387 GLY B CA 1
ATOM 7359 C C . GLY B 1 387 ? 6.922 -6.602 -8.945 1 96.19 387 GLY B C 1
ATOM 7360 O O . GLY B 1 387 ? 8.07 -6.219 -8.727 1 96.19 387 GLY B O 1
ATOM 7361 N N . ILE B 1 388 ? 5.859 -5.836 -8.93 1 95.88 388 ILE B N 1
ATOM 7362 C CA . ILE B 1 388 ? 6.008 -4.414 -8.641 1 95.88 388 ILE B CA 1
ATOM 7363 C C . ILE B 1 388 ? 6.555 -4.227 -7.23 1 95.88 388 ILE B C 1
ATOM 7365 O O . ILE B 1 388 ? 7.453 -3.414 -7.008 1 95.88 388 ILE B O 1
ATOM 7369 N N . THR B 1 389 ? 6.09 -5.016 -6.262 1 95.31 389 THR B N 1
ATOM 7370 C CA . THR B 1 389 ? 6.477 -4.926 -4.855 1 95.31 389 THR B CA 1
ATOM 7371 C C . THR B 1 389 ? 7.961 -5.219 -4.684 1 95.31 389 THR B C 1
ATOM 7373 O O . THR B 1 389 ? 8.633 -4.582 -3.869 1 95.31 389 THR B O 1
ATOM 7376 N N . PHE B 1 390 ? 8.531 -6.117 -5.477 1 96.69 390 PHE B N 1
ATOM 7377 C CA . PHE B 1 390 ? 9.898 -6.559 -5.238 1 96.69 390 PHE B CA 1
ATOM 7378 C C . PHE B 1 390 ? 10.812 -6.129 -6.379 1 96.69 390 PHE B C 1
ATOM 7380 O O . PHE B 1 390 ? 11.922 -6.641 -6.52 1 96.69 390 PHE B O 1
ATOM 7387 N N . TRP B 1 391 ? 10.312 -5.25 -7.223 1 94.94 391 TRP B N 1
ATOM 7388 C CA . TRP B 1 391 ? 11.125 -4.711 -8.305 1 94.94 391 TRP B CA 1
ATOM 7389 C C . TRP B 1 391 ? 12.375 -4.027 -7.754 1 94.94 391 TRP B C 1
ATOM 7391 O O . TRP B 1 391 ? 12.312 -3.348 -6.727 1 94.94 391 TRP B O 1
ATOM 7401 N N . PRO B 1 392 ? 13.445 -4.07 -8.312 1 94.19 392 PRO B N 1
ATOM 7402 C CA . PRO B 1 392 ? 13.703 -4.719 -9.602 1 94.19 392 PRO B CA 1
ATOM 7403 C C . PRO B 1 392 ? 14.258 -6.133 -9.453 1 94.19 392 PRO B C 1
ATOM 7405 O O . PRO B 1 392 ? 14.516 -6.812 -10.445 1 94.19 392 PRO B O 1
ATOM 7408 N N . GLU B 1 393 ? 14.43 -6.633 -8.227 1 94.12 393 GLU B N 1
ATOM 7409 C CA . GLU B 1 393 ? 15.156 -7.879 -8.023 1 94.12 393 GLU B CA 1
ATOM 7410 C C . GLU B 1 393 ? 14.289 -9.086 -8.359 1 94.12 393 GLU B C 1
ATOM 7412 O O . GLU B 1 393 ? 14.805 -10.18 -8.617 1 94.12 393 GLU B O 1
ATOM 7417 N N . PHE B 1 394 ? 13.094 -8.938 -8.344 1 93.88 394 PHE B N 1
ATOM 7418 C CA . PHE B 1 394 ? 12.094 -9.914 -8.766 1 93.88 394 PHE B CA 1
ATOM 7419 C C . PHE B 1 394 ? 11.086 -9.273 -9.719 1 93.88 394 PHE B C 1
ATOM 7421 O O . PHE B 1 394 ? 10.359 -8.352 -9.336 1 93.88 394 PHE B O 1
ATOM 7428 N N . LYS B 1 395 ? 10.992 -9.75 -10.922 1 92.19 395 LYS B N 1
ATOM 7429 C CA . LYS B 1 395 ? 10.242 -9.078 -11.977 1 92.19 395 LYS B CA 1
ATOM 7430 C C . LYS B 1 395 ? 8.781 -9.531 -11.977 1 92.19 395 LYS B C 1
ATOM 7432 O O . LYS B 1 395 ? 7.957 -8.977 -12.711 1 92.19 395 LYS B O 1
ATOM 7437 N N . GLY B 1 396 ? 8.531 -10.523 -11.117 1 94.69 396 GLY B N 1
ATOM 7438 C CA . GLY B 1 396 ? 7.156 -10.961 -11 1 94.69 396 GLY B CA 1
ATOM 7439 C C . GLY B 1 396 ? 6.766 -12 -12.031 1 94.69 396 GLY B C 1
ATOM 7440 O O . GLY B 1 396 ? 7.609 -12.773 -12.484 1 94.69 396 GLY B O 1
ATOM 7441 N N . ARG B 1 397 ? 5.508 -12.141 -12.383 1 97.31 397 ARG B N 1
ATOM 7442 C CA . ARG B 1 397 ? 4.945 -13.258 -13.141 1 97.31 397 ARG B CA 1
ATOM 7443 C C . ARG B 1 397 ? 4.574 -12.828 -14.555 1 97.31 397 ARG B C 1
ATOM 7445 O O . ARG B 1 397 ? 4.242 -13.664 -15.398 1 97.31 397 ARG B O 1
ATOM 7452 N N . ASP B 1 398 ? 4.688 -11.625 -14.883 1 98.38 398 ASP B N 1
ATOM 7453 C CA . ASP B 1 398 ? 4.199 -11.109 -16.156 1 98.38 398 ASP B CA 1
ATOM 7454 C C . ASP B 1 398 ? 4.949 -11.742 -17.328 1 98.38 398 ASP B C 1
ATOM 7456 O O . ASP B 1 398 ? 4.371 -11.953 -18.391 1 98.38 398 ASP B O 1
ATOM 7460 N N . GLY B 1 399 ? 6.117 -12.078 -17.156 1 97.69 399 GLY B N 1
ATOM 7461 C CA . GLY B 1 399 ? 6.93 -12.602 -18.25 1 97.69 399 GLY B CA 1
ATOM 7462 C C . GLY B 1 399 ? 6.398 -13.906 -18.812 1 97.69 399 GLY B C 1
ATOM 7463 O O . GLY B 1 399 ? 6.535 -14.172 -20.016 1 97.69 399 GLY B O 1
ATOM 7464 N N . CYS B 1 400 ? 5.859 -14.727 -17.953 1 98.12 400 CYS B N 1
ATOM 7465 C CA . CYS B 1 400 ? 5.332 -16 -18.422 1 98.12 400 CYS B CA 1
ATOM 7466 C C . CYS B 1 400 ? 3.844 -15.898 -18.734 1 98.12 400 CYS B C 1
ATOM 7468 O O . CYS B 1 400 ? 3.217 -16.891 -19.125 1 98.12 400 CYS B O 1
ATOM 7470 N N . ARG B 1 401 ? 3.268 -14.695 -18.578 1 98.5 401 ARG B N 1
ATOM 7471 C CA . ARG B 1 401 ? 1.824 -14.531 -18.719 1 98.5 401 ARG B CA 1
ATOM 7472 C C . ARG B 1 401 ? 1.482 -13.75 -19.969 1 98.5 401 ARG B C 1
ATOM 7474 O O . ARG B 1 401 ? 0.333 -13.352 -20.172 1 98.5 401 ARG B O 1
ATOM 7481 N N . THR B 1 402 ? 2.461 -13.492 -20.859 1 98.5 402 THR B N 1
ATOM 7482 C CA . THR B 1 402 ? 2.205 -12.734 -22.094 1 98.5 402 THR B CA 1
ATOM 7483 C C . THR B 1 402 ? 1.332 -13.547 -23.047 1 98.5 402 THR B C 1
ATOM 7485 O O . THR B 1 402 ? 1.228 -14.766 -22.922 1 98.5 402 THR B O 1
ATOM 7488 N N . PRO B 1 403 ? 0.713 -12.93 -23.984 1 98.69 403 PRO B N 1
ATOM 7489 C CA . PRO B 1 403 ? -0.255 -13.555 -24.891 1 98.69 403 PRO B CA 1
ATOM 7490 C C . PRO B 1 403 ? 0.362 -14.672 -25.734 1 98.69 403 PRO B C 1
ATOM 7492 O O . PRO B 1 403 ? 1.522 -14.57 -26.141 1 98.69 403 PRO B O 1
ATOM 7495 N N . MET B 1 404 ? -0.437 -15.727 -25.984 1 98.75 404 MET B N 1
ATOM 7496 C CA . MET B 1 404 ? -0.063 -16.812 -26.891 1 98.75 404 MET B CA 1
ATOM 7497 C C . MET B 1 404 ? 0.126 -16.297 -28.312 1 98.75 404 MET B C 1
ATOM 7499 O O . MET B 1 404 ? -0.711 -15.547 -28.828 1 98.75 404 MET B O 1
ATOM 7503 N N . PRO B 1 405 ? 1.23 -16.578 -28.922 1 98.81 405 PRO B N 1
ATOM 7504 C CA . PRO B 1 405 ? 1.423 -16.203 -30.328 1 98.81 405 PRO B CA 1
ATOM 7505 C C . PRO B 1 405 ? 0.801 -17.219 -31.281 1 98.81 405 PRO B C 1
ATOM 7507 O O . PRO B 1 405 ? 1.311 -18.328 -31.438 1 98.81 405 PRO B O 1
ATOM 7510 N N . TRP B 1 406 ? -0.194 -16.828 -31.984 1 98.81 406 TRP B N 1
ATOM 7511 C CA . TRP B 1 406 ? -0.919 -17.75 -32.844 1 98.81 406 TRP B CA 1
ATOM 7512 C C . TRP B 1 406 ? -0.403 -17.672 -34.281 1 98.81 406 TRP B C 1
ATOM 7514 O O . TRP B 1 406 ? -0.272 -18.688 -34.969 1 98.81 406 TRP B O 1
ATOM 7524 N N . THR B 1 407 ? -0.144 -16.469 -34.812 1 98.38 407 THR B N 1
ATOM 7525 C CA . THR B 1 407 ? 0.375 -16.297 -36.156 1 98.38 407 THR B CA 1
ATOM 7526 C C . THR B 1 407 ? 1.368 -15.141 -36.219 1 98.38 407 THR B C 1
ATOM 7528 O O . THR B 1 407 ? 1.22 -14.156 -35.5 1 98.38 407 THR B O 1
ATOM 7531 N N . SER B 1 408 ? 2.373 -15.289 -37.031 1 96.88 408 SER B N 1
ATOM 7532 C CA . SER B 1 408 ? 3.354 -14.219 -37.188 1 96.88 408 SER B CA 1
ATOM 7533 C C . SER B 1 408 ? 2.902 -13.203 -38.219 1 96.88 408 SER B C 1
ATOM 7535 O O . SER B 1 408 ? 3.555 -12.172 -38.406 1 96.88 408 SER B O 1
ATOM 7537 N N . GLU B 1 409 ? 1.803 -13.383 -38.781 1 95.31 409 GLU B N 1
ATOM 7538 C CA . GLU B 1 409 ? 1.401 -12.625 -39.969 1 95.31 409 GLU B CA 1
ATOM 7539 C C . GLU B 1 409 ? 0.539 -11.43 -39.594 1 95.31 409 GLU B C 1
ATOM 7541 O O . GLU B 1 409 ? 0.267 -10.562 -40.438 1 95.31 409 GLU B O 1
ATOM 7546 N N . THR B 1 410 ? 0.06 -11.383 -38.469 1 95.19 410 THR B N 1
ATOM 7547 C CA . THR B 1 410 ? -0.83 -10.305 -38.062 1 95.19 410 THR B CA 1
ATOM 7548 C C . THR B 1 410 ? -0.304 -9.609 -36.812 1 95.19 410 THR B C 1
ATOM 7550 O O . THR B 1 410 ? 0.529 -10.172 -36.094 1 95.19 410 THR B O 1
ATOM 7553 N N . PRO B 1 411 ? -0.85 -8.375 -36.562 1 95.88 411 PRO B N 1
ATOM 7554 C CA . PRO B 1 411 ? -0.449 -7.672 -35.344 1 95.88 411 PRO B CA 1
ATOM 7555 C C . PRO B 1 411 ? -0.761 -8.469 -34.094 1 95.88 411 PRO B C 1
ATOM 7557 O O . PRO B 1 411 ? -1.717 -9.242 -34.062 1 95.88 411 PRO B O 1
ATOM 7560 N N . ASN B 1 412 ? 0.102 -8.289 -33.094 1 97.5 412 ASN B N 1
ATOM 7561 C CA . ASN B 1 412 ? -0.046 -8.945 -31.797 1 97.5 412 ASN B CA 1
ATOM 7562 C C . ASN B 1 412 ? -0.075 -10.461 -31.938 1 97.5 412 ASN B C 1
ATOM 7564 O O . ASN B 1 412 ? -0.753 -11.148 -31.172 1 97.5 412 ASN B O 1
ATOM 7568 N N . ALA B 1 413 ? 0.516 -10.992 -33 1 98.44 413 ALA B N 1
ATOM 7569 C CA . ALA B 1 413 ? 0.686 -12.414 -33.281 1 98.44 413 ALA B CA 1
ATOM 7570 C C . ALA B 1 413 ? -0.662 -13.125 -33.344 1 98.44 413 ALA B C 1
ATOM 7572 O O . ALA B 1 413 ? -0.774 -14.297 -32.969 1 98.44 413 ALA B O 1
ATOM 7573 N N . GLY B 1 414 ? -1.7 -12.367 -33.719 1 98.5 414 GLY B N 1
ATOM 7574 C CA . GLY B 1 414 ? -3.014 -12.961 -33.906 1 98.5 414 GLY B CA 1
ATOM 7575 C C . GLY B 1 414 ? -3.775 -13.125 -32.594 1 98.5 414 GLY B C 1
ATOM 7576 O O . GLY B 1 414 ? -4.852 -13.727 -32.594 1 98.5 414 GLY B O 1
ATOM 7577 N N . PHE B 1 415 ? -3.258 -12.586 -31.484 1 98.69 415 PHE B N 1
ATOM 7578 C CA . PHE B 1 415 ? -3.885 -12.719 -30.188 1 98.69 415 PHE B CA 1
ATOM 7579 C C . PHE B 1 415 ? -5.129 -11.844 -30.078 1 98.69 415 PHE B C 1
ATOM 7581 O O . PHE B 1 415 ? -6.168 -12.289 -29.578 1 98.69 415 PHE B O 1
ATOM 7588 N N . THR B 1 416 ? -5.07 -10.633 -30.469 1 98.44 416 THR B N 1
ATOM 7589 C CA . THR B 1 416 ? -6.145 -9.656 -30.344 1 98.44 416 THR B CA 1
ATOM 7590 C C . THR B 1 416 ? -6.102 -8.648 -31.5 1 98.44 416 THR B C 1
ATOM 7592 O O . THR B 1 416 ? -5.062 -8.477 -32.125 1 98.44 416 THR B O 1
ATOM 7595 N N . THR B 1 417 ? -7.219 -8.047 -31.781 1 97.69 417 THR B N 1
ATOM 7596 C CA . THR B 1 417 ? -7.281 -6.945 -32.719 1 97.69 417 THR B CA 1
ATOM 7597 C C . THR B 1 417 ? -7.055 -5.613 -32.031 1 97.69 417 THR B C 1
ATOM 7599 O O . THR B 1 417 ? -6.828 -4.59 -32.656 1 97.69 417 THR B O 1
ATOM 7602 N N . GLY B 1 418 ? -7.164 -5.582 -30.719 1 97.56 418 GLY B N 1
ATOM 7603 C CA . GLY B 1 418 ? -6.922 -4.395 -29.906 1 97.56 418 GLY B CA 1
ATOM 7604 C C . GLY B 1 418 ? -5.516 -4.336 -29.344 1 97.56 418 GLY B C 1
ATOM 7605 O O . GLY B 1 418 ? -4.57 -4.844 -29.953 1 97.56 418 GLY B O 1
ATOM 7606 N N . LYS B 1 419 ? -5.312 -3.566 -28.312 1 97.56 419 LYS B N 1
ATOM 7607 C CA . LYS B 1 419 ? -4.035 -3.508 -27.594 1 97.56 419 LYS B CA 1
ATOM 7608 C C . LYS B 1 419 ? -3.955 -4.59 -26.531 1 97.56 419 LYS B C 1
ATOM 7610 O O . LYS B 1 419 ? -4.762 -4.609 -25.594 1 97.56 419 LYS B O 1
ATOM 7615 N N . PRO B 1 420 ? -2.986 -5.492 -26.625 1 98.44 420 PRO B N 1
ATOM 7616 C CA . PRO B 1 420 ? -2.91 -6.574 -25.641 1 98.44 420 PRO B CA 1
ATOM 7617 C C . PRO B 1 420 ? -2.596 -6.07 -24.234 1 98.44 420 PRO B C 1
ATOM 7619 O O . PRO B 1 420 ? -1.893 -5.066 -24.078 1 98.44 420 PRO B O 1
ATOM 7622 N N . TRP B 1 421 ? -3.088 -6.75 -23.203 1 98 421 TRP B N 1
ATOM 7623 C CA . TRP B 1 421 ? -2.914 -6.344 -21.812 1 98 421 TRP B CA 1
ATOM 7624 C C . TRP B 1 421 ? -1.45 -6.453 -21.391 1 98 421 TRP B C 1
ATOM 7626 O O . TRP B 1 421 ? -1.007 -5.754 -20.469 1 98 421 TRP B O 1
ATOM 7636 N N . LEU B 1 422 ? -0.69 -7.246 -21.953 1 98.44 422 LEU B N 1
ATOM 7637 C CA . LEU B 1 422 ? 0.761 -7.375 -21.875 1 98.44 422 LEU B CA 1
ATOM 7638 C C . LEU B 1 422 ? 1.373 -7.434 -23.281 1 98.44 422 LEU B C 1
ATOM 7640 O O . LEU B 1 422 ? 0.706 -7.832 -24.234 1 98.44 422 LEU B O 1
ATOM 7644 N N . PRO B 1 423 ? 2.604 -7.137 -23.422 1 97.38 423 PRO B N 1
ATOM 7645 C CA . PRO B 1 423 ? 3.188 -7.109 -24.766 1 97.38 423 PRO B CA 1
ATOM 7646 C C . PRO B 1 423 ? 3.393 -8.5 -25.359 1 97.38 423 PRO B C 1
ATOM 7648 O O . PRO B 1 423 ? 3.465 -9.484 -24.609 1 97.38 423 PRO B O 1
ATOM 7651 N N . VAL B 1 424 ? 3.379 -8.617 -26.641 1 97.94 424 VAL B N 1
ATOM 7652 C CA . VAL B 1 424 ? 3.801 -9.812 -27.359 1 97.94 424 VAL B CA 1
ATOM 7653 C C . VAL B 1 424 ? 5.238 -9.641 -27.844 1 97.94 424 VAL B C 1
ATOM 7655 O O . VAL B 1 424 ? 5.492 -8.938 -28.828 1 97.94 424 VAL B O 1
ATOM 7658 N N . PRO B 1 425 ? 6.133 -10.328 -27.188 1 96.31 425 PRO B N 1
ATOM 7659 C CA . PRO B 1 425 ? 7.531 -10.117 -27.562 1 96.31 425 PRO B CA 1
ATOM 7660 C C . PRO B 1 425 ? 7.852 -10.633 -28.953 1 96.31 425 PRO B C 1
ATOM 7662 O O . PRO B 1 425 ? 7.289 -11.648 -29.391 1 96.31 425 PRO B O 1
ATOM 7665 N N . PRO B 1 426 ? 8.844 -9.953 -29.609 1 96.19 426 PRO B N 1
ATOM 7666 C CA . PRO B 1 426 ? 9.242 -10.414 -30.938 1 96.19 426 PRO B CA 1
ATOM 7667 C C . PRO B 1 426 ? 9.711 -11.867 -30.953 1 96.19 426 PRO B C 1
ATOM 7669 O O . PRO B 1 426 ? 9.461 -12.594 -31.906 1 96.19 426 PRO B O 1
ATOM 7672 N N . GLU B 1 427 ? 10.336 -12.297 -29.906 1 95.56 427 GLU B N 1
ATOM 7673 C CA . GLU B 1 427 ? 10.805 -13.672 -29.812 1 95.56 427 GLU B CA 1
ATOM 7674 C C . GLU B 1 427 ? 9.633 -14.656 -29.812 1 95.56 427 GLU B C 1
ATOM 7676 O O . GLU B 1 427 ? 9.742 -15.758 -30.359 1 95.56 427 GLU B O 1
ATOM 7681 N N . HIS B 1 428 ? 8.531 -14.242 -29.234 1 97.94 428 HIS B N 1
ATOM 7682 C CA . HIS B 1 428 ? 7.344 -15.094 -29.234 1 97.94 428 HIS B CA 1
ATOM 7683 C C . HIS B 1 428 ? 6.684 -15.117 -30.609 1 97.94 428 HIS B C 1
ATOM 7685 O O . HIS B 1 428 ? 6.199 -16.172 -31.047 1 97.94 428 HIS B O 1
ATOM 7691 N N . VAL B 1 429 ? 6.688 -13.945 -31.266 1 98 429 VAL B N 1
ATOM 7692 C CA . VAL B 1 429 ? 6.105 -13.867 -32.594 1 98 429 VAL B CA 1
ATOM 7693 C C . VAL B 1 429 ? 6.805 -14.859 -33.531 1 98 429 VAL B C 1
ATOM 7695 O O . VAL B 1 429 ? 6.152 -15.555 -34.312 1 98 429 VAL B O 1
ATOM 7698 N N . ALA B 1 430 ? 8.086 -14.977 -33.406 1 96.69 430 ALA B N 1
ATOM 7699 C CA . ALA B 1 430 ? 8.898 -15.852 -34.25 1 96.69 430 ALA B CA 1
ATOM 7700 C C . ALA B 1 430 ? 8.578 -17.328 -33.969 1 96.69 430 ALA B C 1
ATOM 7702 O O . ALA B 1 430 ? 8.906 -18.188 -34.781 1 96.69 430 ALA B O 1
ATOM 7703 N N . LEU B 1 431 ? 7.926 -17.656 -32.875 1 98 431 LEU B N 1
ATOM 7704 C CA . LEU B 1 431 ? 7.629 -19.016 -32.469 1 98 431 LEU B CA 1
ATOM 7705 C C . LEU B 1 431 ? 6.133 -19.297 -32.531 1 98 431 LEU B C 1
ATOM 7707 O O . LEU B 1 431 ? 5.637 -20.219 -31.875 1 98 431 LEU B O 1
ATOM 7711 N N . ALA B 1 432 ? 5.457 -18.484 -33.281 1 98.62 432 ALA B N 1
ATOM 7712 C CA . ALA B 1 432 ? 4.004 -18.562 -33.375 1 98.62 432 ALA B CA 1
ATOM 7713 C C . ALA B 1 432 ? 3.562 -19.953 -33.844 1 98.62 432 ALA B C 1
ATOM 7715 O O . ALA B 1 432 ? 4.285 -20.625 -34.594 1 98.62 432 ALA B O 1
ATOM 7716 N N . GLU B 1 433 ? 2.377 -20.344 -33.406 1 98.62 433 GLU B N 1
ATOM 7717 C CA . GLU B 1 433 ? 1.789 -21.656 -33.656 1 98.62 433 GLU B CA 1
ATOM 7718 C C . GLU B 1 433 ? 1.72 -21.938 -35.156 1 98.62 433 GLU B C 1
ATOM 7720 O O . GLU B 1 433 ? 2.076 -23.031 -35.625 1 98.62 433 GLU B O 1
ATOM 7725 N N . SER B 1 434 ? 1.318 -21.016 -35.938 1 98.12 434 SER B N 1
ATOM 7726 C CA . SER B 1 434 ? 1.093 -21.219 -37.375 1 98.12 434 SER B CA 1
ATOM 7727 C C . SER B 1 434 ? 2.371 -21.656 -38.094 1 98.12 434 SER B C 1
ATOM 7729 O O . SER B 1 434 ? 2.33 -22.5 -38.969 1 98.12 434 SER B O 1
ATOM 7731 N N . GLY B 1 435 ? 3.432 -21.031 -37.719 1 97.81 435 GLY B N 1
ATOM 7732 C CA . GLY B 1 435 ? 4.711 -21.422 -38.281 1 97.81 435 GLY B CA 1
ATOM 7733 C C . GLY B 1 435 ? 5.16 -22.797 -37.875 1 97.81 435 GLY B C 1
ATOM 7734 O O . GLY B 1 435 ? 5.629 -23.594 -38.688 1 97.81 435 GLY B O 1
ATOM 7735 N N . GLN B 1 436 ? 4.996 -23.156 -36.656 1 98.19 436 GLN B N 1
ATOM 7736 C CA . GLN B 1 436 ? 5.457 -24.422 -36.094 1 98.19 436 GLN B CA 1
ATOM 7737 C C . GLN B 1 436 ? 4.562 -25.578 -36.562 1 98.19 436 GLN B C 1
ATOM 7739 O O . GLN B 1 436 ? 5.027 -26.703 -36.719 1 98.19 436 GLN B O 1
ATOM 7744 N N . ASP B 1 437 ? 3.314 -25.234 -36.75 1 98 437 ASP B N 1
ATOM 7745 C CA . ASP B 1 437 ? 2.381 -26.234 -37.25 1 98 437 ASP B CA 1
ATOM 7746 C C . ASP B 1 437 ? 2.846 -26.797 -38.594 1 98 437 ASP B C 1
ATOM 7748 O O . ASP B 1 437 ? 2.664 -27.984 -38.875 1 98 437 ASP B O 1
ATOM 7752 N N . LYS B 1 438 ? 3.488 -26.047 -39.344 1 97.12 438 LYS B N 1
ATOM 7753 C CA . LYS B 1 438 ? 3.896 -26.406 -40.688 1 97.12 438 LYS B CA 1
ATOM 7754 C C . LYS B 1 438 ? 5.262 -27.094 -40.688 1 97.12 438 LYS B C 1
ATOM 7756 O O . LYS B 1 438 ? 5.637 -27.734 -41.688 1 97.12 438 LYS B O 1
ATOM 7761 N N . ASP B 1 439 ? 5.98 -27 -39.656 1 97.44 439 ASP B N 1
ATOM 7762 C CA . ASP B 1 439 ? 7.332 -27.547 -39.562 1 97.44 439 ASP B CA 1
ATOM 7763 C C . ASP B 1 439 ? 7.34 -28.875 -38.812 1 97.44 439 ASP B C 1
ATOM 7765 O O . ASP B 1 439 ? 7.184 -28.906 -37.594 1 97.44 439 ASP B O 1
ATOM 7769 N N . PRO B 1 440 ? 7.613 -29.938 -39.438 1 96 440 PRO B N 1
ATOM 7770 C CA . PRO B 1 440 ? 7.574 -31.25 -38.781 1 96 440 PRO B CA 1
ATOM 7771 C C . PRO B 1 440 ? 8.641 -31.391 -37.688 1 96 440 PRO B C 1
ATOM 7773 O O . PRO B 1 440 ? 8.539 -32.281 -36.844 1 96 440 PRO B O 1
ATOM 7776 N N . GLN B 1 441 ? 9.609 -30.547 -37.719 1 95 441 GLN B N 1
ATOM 7777 C CA . GLN B 1 441 ? 10.695 -30.656 -36.75 1 95 441 GLN B CA 1
ATOM 7778 C C . GLN B 1 441 ? 10.516 -29.656 -35.594 1 95 441 GLN B C 1
ATOM 7780 O O . GLN B 1 441 ? 11.383 -29.547 -34.719 1 95 441 GLN B O 1
ATOM 7785 N N . SER B 1 442 ? 9.414 -28.953 -35.656 1 97.88 442 SER B N 1
ATOM 7786 C CA . SER B 1 442 ? 9.164 -27.953 -34.625 1 97.88 442 SER B CA 1
ATOM 7787 C C . SER B 1 442 ? 8.938 -28.594 -33.25 1 97.88 442 SER B C 1
ATOM 7789 O O . SER B 1 442 ? 8.688 -29.797 -33.156 1 97.88 442 SER B O 1
ATOM 7791 N N . THR B 1 443 ? 9.102 -27.797 -32.25 1 98.31 443 THR B N 1
ATOM 7792 C CA . THR B 1 443 ? 8.812 -28.266 -30.891 1 98.31 443 THR B CA 1
ATOM 7793 C C . THR B 1 443 ? 7.34 -28.625 -30.734 1 98.31 443 THR B C 1
ATOM 7795 O O . THR B 1 443 ? 6.988 -29.547 -30 1 98.31 443 THR B O 1
ATOM 7798 N N . LEU B 1 444 ? 6.457 -27.891 -31.406 1 98.69 444 LEU B N 1
ATOM 7799 C CA . LEU B 1 444 ? 5.027 -28.188 -31.375 1 98.69 444 LEU B CA 1
ATOM 7800 C C . LEU B 1 444 ? 4.746 -29.578 -31.922 1 98.69 444 LEU B C 1
ATOM 7802 O O . LEU B 1 444 ? 4.066 -30.375 -31.266 1 98.69 444 LEU B O 1
ATOM 7806 N N . ASN B 1 445 ? 5.234 -29.859 -33.094 1 98.56 445 ASN B N 1
ATOM 7807 C CA . ASN B 1 445 ? 4.977 -31.172 -33.688 1 98.56 445 ASN B CA 1
ATOM 7808 C C . ASN B 1 445 ? 5.723 -32.281 -32.969 1 98.56 445 ASN B C 1
ATOM 7810 O O . ASN B 1 445 ? 5.246 -33.406 -32.875 1 98.56 445 ASN B O 1
ATOM 7814 N N . PHE B 1 446 ? 6.879 -31.984 -32.406 1 98.5 446 PHE B N 1
ATOM 7815 C CA . PHE B 1 446 ? 7.516 -32.938 -31.5 1 98.5 446 PHE B CA 1
ATOM 7816 C C . PHE B 1 446 ? 6.59 -33.281 -30.328 1 98.5 446 PHE B C 1
ATOM 7818 O O . PHE B 1 446 ? 6.414 -34.438 -30 1 98.5 446 PHE B O 1
ATOM 7825 N N . ALA B 1 447 ? 6.027 -32.25 -29.688 1 98.62 447 ALA B N 1
ATOM 7826 C CA . ALA B 1 447 ? 5.121 -32.469 -28.562 1 98.62 447 ALA B CA 1
ATOM 7827 C C . ALA B 1 447 ? 3.951 -33.375 -28.953 1 98.62 447 ALA B C 1
ATOM 7829 O O . ALA B 1 447 ? 3.633 -34.312 -28.25 1 98.62 447 ALA B O 1
ATOM 7830 N N . ARG B 1 448 ? 3.324 -33.062 -30.109 1 98.5 448 ARG B N 1
ATOM 7831 C CA . ARG B 1 448 ? 2.219 -33.875 -30.594 1 98.5 448 ARG B CA 1
ATOM 7832 C C . ARG B 1 448 ? 2.65 -35.312 -30.781 1 98.5 448 ARG B C 1
ATOM 7834 O O . ARG B 1 448 ? 1.955 -36.25 -30.344 1 98.5 448 ARG B O 1
ATOM 7841 N N . ASN B 1 449 ? 3.777 -35.5 -31.312 1 98.12 449 ASN B N 1
ATOM 7842 C CA . ASN B 1 449 ? 4.281 -36.812 -31.641 1 98.12 449 ASN B CA 1
ATOM 7843 C C . ASN B 1 449 ? 4.605 -37.625 -30.391 1 98.12 449 ASN B C 1
ATOM 7845 O O . ASN B 1 449 ? 4.168 -38.75 -30.25 1 98.12 449 ASN B O 1
ATOM 7849 N N . ILE B 1 450 ? 5.328 -37.062 -29.5 1 98.38 450 ILE B N 1
ATOM 7850 C CA . ILE B 1 450 ? 5.805 -37.812 -28.359 1 98.38 450 ILE B CA 1
ATOM 7851 C C . ILE B 1 450 ? 4.637 -38.125 -27.422 1 98.38 450 ILE B C 1
ATOM 7853 O O . ILE B 1 450 ? 4.605 -39.188 -26.781 1 98.38 450 ILE B O 1
ATOM 7857 N N . ILE B 1 451 ? 3.707 -37.25 -27.25 1 98.06 451 ILE B N 1
ATOM 7858 C CA . ILE B 1 451 ? 2.535 -37.5 -26.422 1 98.06 451 ILE B CA 1
ATOM 7859 C C . ILE B 1 451 ? 1.731 -38.656 -27 1 98.06 451 ILE B C 1
ATOM 7861 O O . ILE B 1 451 ? 1.322 -39.562 -26.266 1 98.06 451 ILE B O 1
ATOM 7865 N N . LYS B 1 452 ? 1.541 -38.625 -28.328 1 97.12 452 LYS B N 1
ATOM 7866 C CA . LYS B 1 452 ? 0.866 -39.719 -28.984 1 97.12 452 LYS B CA 1
ATOM 7867 C C . LYS B 1 452 ? 1.638 -41.031 -28.812 1 97.12 452 LYS B C 1
ATOM 7869 O O . LYS B 1 452 ? 1.044 -42.094 -28.547 1 97.12 452 LYS B O 1
ATOM 7874 N N . TRP B 1 453 ? 2.939 -40.938 -28.969 1 97.62 453 TRP B N 1
ATOM 7875 C CA . TRP B 1 453 ? 3.824 -42.094 -28.828 1 97.62 453 TRP B CA 1
ATOM 7876 C C . TRP B 1 453 ? 3.711 -42.688 -27.438 1 97.62 453 TRP B C 1
ATOM 7878 O O . TRP B 1 453 ? 3.594 -43.906 -27.281 1 97.62 453 TRP B O 1
ATOM 7888 N N . ARG B 1 454 ? 3.695 -41.906 -26.375 1 96.88 454 ARG B N 1
ATOM 7889 C CA . ARG B 1 454 ? 3.609 -42.312 -24.984 1 96.88 454 ARG B CA 1
ATOM 7890 C C . ARG B 1 454 ? 2.316 -43.094 -24.703 1 96.88 454 ARG B C 1
ATOM 7892 O O . ARG B 1 454 ? 2.291 -44 -23.875 1 96.88 454 ARG B O 1
ATOM 7899 N N . ARG B 1 455 ? 1.271 -42.688 -25.375 1 92.75 455 ARG B N 1
ATOM 7900 C CA . ARG B 1 455 ? -0.043 -43.281 -25.141 1 92.75 455 ARG B CA 1
ATOM 7901 C C . ARG B 1 455 ? -0.03 -44.781 -25.453 1 92.75 455 ARG B C 1
ATOM 7903 O O . ARG B 1 455 ? -0.849 -45.531 -24.922 1 92.75 455 ARG B O 1
ATOM 7910 N N . ASN B 1 456 ? 0.923 -45.188 -26.219 1 92.75 456 ASN B N 1
ATOM 7911 C CA . ASN B 1 456 ? 1.002 -46.594 -26.609 1 92.75 456 ASN B CA 1
ATOM 7912 C C . ASN B 1 456 ? 1.913 -47.375 -25.688 1 92.75 456 ASN B C 1
ATOM 7914 O O . ASN B 1 456 ? 2.16 -48.562 -25.906 1 92.75 456 ASN B O 1
ATOM 7918 N N . LEU B 1 457 ? 2.4 -46.781 -24.703 1 95.12 457 LEU B N 1
ATOM 7919 C CA . LEU B 1 457 ? 3.32 -47.438 -23.766 1 95.12 457 LEU B CA 1
ATOM 7920 C C . LEU B 1 457 ? 2.789 -47.344 -22.328 1 95.12 457 LEU B C 1
ATOM 7922 O O . LEU B 1 457 ? 3.203 -46.469 -21.562 1 95.12 457 LEU B O 1
ATOM 7926 N N . PRO B 1 458 ? 1.976 -48.281 -21.891 1 93.56 458 PRO B N 1
ATOM 7927 C CA . PRO B 1 458 ? 1.412 -48.25 -20.547 1 93.56 458 PRO B CA 1
ATOM 7928 C C . PRO B 1 458 ? 2.482 -48.188 -19.453 1 93.56 458 PRO B C 1
ATOM 7930 O O . PRO B 1 458 ? 2.223 -47.656 -18.359 1 93.56 458 PRO B O 1
ATOM 7933 N N . GLN B 1 459 ? 3.748 -48.656 -19.734 1 95.44 459 GLN B N 1
ATOM 7934 C CA . GLN B 1 459 ? 4.852 -48.562 -18.781 1 95.44 459 GLN B CA 1
ATOM 7935 C C . GLN B 1 459 ? 5.105 -47.094 -18.391 1 95.44 459 GLN B C 1
ATOM 7937 O O . GLN B 1 459 ? 5.336 -46.781 -17.219 1 95.44 459 GLN B O 1
ATOM 7942 N N . LEU B 1 460 ? 4.953 -46.188 -19.375 1 95.62 460 LEU B N 1
ATOM 7943 C CA . LEU B 1 460 ? 5.266 -44.781 -19.156 1 95.62 460 LEU B CA 1
ATOM 7944 C C . LEU B 1 460 ? 4.09 -44.062 -18.5 1 95.62 460 LEU B C 1
ATOM 7946 O O . LEU B 1 460 ? 4.273 -43 -17.859 1 95.62 460 LEU B O 1
ATOM 7950 N N . THR B 1 461 ? 2.879 -44.594 -18.641 1 91.25 461 THR B N 1
ATOM 7951 C CA . THR B 1 461 ? 1.715 -43.875 -18.109 1 91.25 461 THR B CA 1
ATOM 7952 C C . THR B 1 461 ? 1.396 -44.344 -16.703 1 91.25 461 THR B C 1
ATOM 7954 O O . THR B 1 461 ? 0.916 -43.562 -15.875 1 91.25 461 THR B O 1
ATOM 7957 N N . ARG B 1 462 ? 1.697 -45.594 -16.312 1 88.75 462 ARG B N 1
ATOM 7958 C CA . ARG B 1 462 ? 1.245 -46.062 -15.008 1 88.75 462 ARG B CA 1
ATOM 7959 C C . ARG B 1 462 ? 2.303 -46.969 -14.352 1 88.75 462 ARG B C 1
ATOM 7961 O O . ARG B 1 462 ? 2.156 -47.344 -13.195 1 88.75 462 ARG B O 1
ATOM 7968 N N . GLY B 1 463 ? 3.338 -47.281 -15.031 1 91.94 463 GLY B N 1
ATOM 7969 C CA . GLY B 1 463 ? 4.324 -48.25 -14.539 1 91.94 463 GLY B CA 1
ATOM 7970 C C . GLY B 1 463 ? 5.168 -47.688 -13.406 1 91.94 463 GLY B C 1
ATOM 7971 O O . GLY B 1 463 ? 5.191 -46.5 -13.172 1 91.94 463 GLY B O 1
ATOM 7972 N N . GLY B 1 464 ? 5.773 -48.625 -12.672 1 93.81 464 GLY B N 1
ATOM 7973 C CA . GLY B 1 464 ? 6.73 -48.219 -11.648 1 93.81 464 GLY B CA 1
ATOM 7974 C C . GLY B 1 464 ? 7.996 -47.625 -12.219 1 93.81 464 GLY B C 1
ATOM 7975 O O . GLY B 1 464 ? 8.297 -47.781 -13.398 1 93.81 464 GLY B O 1
ATOM 7976 N N . ILE B 1 465 ? 8.688 -46.875 -11.406 1 96.38 465 ILE B N 1
ATOM 7977 C CA . ILE B 1 465 ? 9.867 -46.156 -11.891 1 96.38 465 ILE B CA 1
ATOM 7978 C C . ILE B 1 465 ? 11.078 -46.562 -11.031 1 96.38 465 ILE B C 1
ATOM 7980 O O . ILE B 1 465 ? 10.969 -46.656 -9.812 1 96.38 465 ILE B O 1
ATOM 7984 N N . VAL B 1 466 ? 12.172 -46.781 -11.633 1 97.31 466 VAL B N 1
ATOM 7985 C CA . VAL B 1 466 ? 13.461 -47 -10.992 1 97.31 466 VAL B CA 1
ATOM 7986 C C . VAL B 1 466 ? 14.539 -46.188 -11.711 1 97.31 466 VAL B C 1
ATOM 7988 O O . VAL B 1 466 ? 14.609 -46.188 -12.945 1 97.31 466 VAL B O 1
ATOM 7991 N N . PHE B 1 467 ? 15.336 -45.531 -10.93 1 98.06 467 PHE B N 1
ATOM 7992 C CA . PHE B 1 467 ? 16.438 -44.75 -11.516 1 98.06 467 PHE B CA 1
ATOM 7993 C C . PHE B 1 467 ? 17.734 -45.531 -11.453 1 98.06 467 PHE B C 1
ATOM 7995 O O . PHE B 1 467 ? 17.906 -46.406 -10.602 1 98.06 467 PHE B O 1
ATOM 8002 N N . PHE B 1 468 ? 18.641 -45.25 -12.352 1 98 468 PHE B N 1
ATOM 8003 C CA . PHE B 1 468 ? 19.938 -45.906 -12.406 1 98 468 PHE B CA 1
ATOM 8004 C C . PHE B 1 468 ? 21.047 -44.906 -12.055 1 98 468 PHE B C 1
ATOM 8006 O O . PHE B 1 468 ? 20.906 -43.719 -12.25 1 98 468 PHE B O 1
ATOM 8013 N N . ASP B 1 469 ? 22.125 -45.5 -11.469 1 97 469 ASP B N 1
ATOM 8014 C CA . ASP B 1 469 ? 23.328 -44.688 -11.25 1 97 469 ASP B CA 1
ATOM 8015 C C . ASP B 1 469 ? 24.125 -44.531 -12.539 1 97 469 ASP B C 1
ATOM 8017 O O . ASP B 1 469 ? 24.734 -45.5 -13.016 1 97 469 ASP B O 1
ATOM 8021 N N . VAL B 1 470 ? 24.016 -43.438 -13.094 1 97.12 470 VAL B N 1
ATOM 8022 C CA . VAL B 1 470 ? 24.75 -43.031 -14.289 1 97.12 470 VAL B CA 1
ATOM 8023 C C . VAL B 1 470 ? 25.438 -41.688 -14.031 1 97.12 470 VAL B C 1
ATOM 8025 O O . VAL B 1 470 ? 25.297 -41.125 -12.953 1 97.12 470 VAL B O 1
ATOM 8028 N N . PRO B 1 471 ? 26.266 -41.219 -14.977 1 96.5 471 PRO B N 1
ATOM 8029 C CA . PRO B 1 471 ? 26.906 -39.938 -14.742 1 96.5 471 PRO B CA 1
ATOM 8030 C C . PRO B 1 471 ? 25.922 -38.812 -14.477 1 96.5 471 PRO B C 1
ATOM 8032 O O . PRO B 1 471 ? 24.797 -38.812 -15.008 1 96.5 471 PRO B O 1
ATOM 8035 N N . GLU B 1 472 ? 26.312 -37.812 -13.742 1 95.5 472 GLU B N 1
ATOM 8036 C CA . GLU B 1 472 ? 25.438 -36.75 -13.258 1 95.5 472 GLU B CA 1
ATOM 8037 C C . GLU B 1 472 ? 24.828 -35.969 -14.414 1 95.5 472 GLU B C 1
ATOM 8039 O O . GLU B 1 472 ? 23.781 -35.344 -14.258 1 95.5 472 GLU B O 1
ATOM 8044 N N . GLN B 1 473 ? 25.469 -36 -15.508 1 97.12 473 GLN B N 1
ATOM 8045 C CA . GLN B 1 473 ? 25 -35.281 -16.688 1 97.12 473 GLN B CA 1
ATOM 8046 C C . GLN B 1 473 ? 23.812 -36 -17.344 1 97.12 473 GLN B C 1
ATOM 8048 O O . GLN B 1 473 ? 23.141 -35.438 -18.203 1 97.12 473 GLN B O 1
ATOM 8053 N N . ALA B 1 474 ? 23.578 -37.25 -16.891 1 98.19 474 ALA B N 1
ATOM 8054 C CA . ALA B 1 474 ? 22.5 -38.031 -17.484 1 98.19 474 ALA B CA 1
ATOM 8055 C C . ALA B 1 474 ? 21.484 -38.438 -16.438 1 98.19 474 ALA B C 1
ATOM 8057 O O . ALA B 1 474 ? 21.812 -38.562 -15.25 1 98.19 474 ALA B O 1
ATOM 8058 N N . LEU B 1 475 ? 20.312 -38.594 -16.797 1 98.5 475 LEU B N 1
ATOM 8059 C CA . LEU B 1 475 ? 19.25 -39.219 -16.016 1 98.5 475 LEU B CA 1
ATOM 8060 C C . LEU B 1 475 ? 18.75 -40.469 -16.703 1 98.5 475 LEU B C 1
ATOM 8062 O O . LEU B 1 475 ? 18.266 -40.438 -17.828 1 98.5 475 LEU B O 1
ATOM 8066 N N . ALA B 1 476 ? 18.938 -41.625 -16.094 1 98.62 476 ALA B N 1
ATOM 8067 C CA . ALA B 1 476 ? 18.5 -42.906 -16.625 1 98.62 476 ALA B CA 1
ATOM 8068 C C . ALA B 1 476 ? 17.453 -43.531 -15.719 1 98.62 476 ALA B C 1
ATOM 8070 O O . ALA B 1 476 ? 17.578 -43.5 -14.492 1 98.62 476 ALA B O 1
ATOM 8071 N N . LEU B 1 477 ? 16.469 -44.125 -16.359 1 98.5 477 LEU B N 1
ATOM 8072 C CA . LEU B 1 477 ? 15.391 -44.719 -15.578 1 98.5 477 LEU B CA 1
ATOM 8073 C C . LEU B 1 477 ? 14.781 -45.906 -16.312 1 98.5 477 LEU B C 1
ATOM 8075 O O . LEU B 1 477 ? 15.047 -46.094 -17.484 1 98.5 477 LEU B O 1
ATOM 8079 N N . ARG B 1 478 ? 14.086 -46.688 -15.578 1 98.12 478 ARG B N 1
ATOM 8080 C CA . ARG B 1 478 ? 13.273 -47.781 -16.078 1 98.12 478 ARG B CA 1
ATOM 8081 C C . ARG B 1 478 ? 11.836 -47.688 -15.594 1 98.12 478 ARG B C 1
ATOM 8083 O O . ARG B 1 478 ? 11.586 -47.312 -14.445 1 98.12 478 ARG B O 1
ATOM 8090 N N . ARG B 1 479 ? 10.922 -47.906 -16.484 1 97.88 479 ARG B N 1
ATOM 8091 C CA . ARG B 1 479 ? 9.492 -47.969 -16.188 1 97.88 479 ARG B CA 1
ATOM 8092 C C . ARG B 1 479 ? 8.953 -49.406 -16.406 1 97.88 479 ARG B C 1
ATOM 8094 O O . ARG B 1 479 ? 9.109 -49.969 -17.484 1 97.88 479 ARG B O 1
ATOM 8101 N N . ASP B 1 480 ? 8.305 -49.875 -15.32 1 97 480 ASP B N 1
ATOM 8102 C CA . ASP B 1 480 ? 7.863 -51.281 -15.336 1 97 480 ASP B CA 1
ATOM 8103 C C . ASP B 1 480 ? 6.352 -51.375 -15.156 1 97 480 ASP B C 1
ATOM 8105 O O . ASP B 1 480 ? 5.781 -50.75 -14.273 1 97 480 ASP B O 1
ATOM 8109 N N . GLU B 1 481 ? 5.762 -52.031 -16.062 1 94.81 481 GLU B N 1
ATOM 8110 C CA . GLU B 1 481 ? 4.363 -52.438 -15.938 1 94.81 481 GLU B CA 1
ATOM 8111 C C . GLU B 1 481 ? 4.223 -53.938 -16 1 94.81 481 GLU B C 1
ATOM 8113 O O . GLU B 1 481 ? 4.789 -54.594 -16.891 1 94.81 481 GLU B O 1
ATOM 8118 N N . GLU B 1 482 ? 3.473 -54.5 -15.07 1 93.38 482 GLU B N 1
ATOM 8119 C CA . GLU B 1 482 ? 3.314 -55.969 -14.984 1 93.38 482 GLU B CA 1
ATOM 8120 C C . GLU B 1 482 ? 2.857 -56.531 -16.312 1 93.38 482 GLU B C 1
ATOM 8122 O O . GLU B 1 482 ? 1.909 -56.031 -16.922 1 93.38 482 GLU B O 1
ATOM 8127 N N . GLY B 1 483 ? 3.523 -57.531 -16.688 1 93.81 483 GLY B N 1
ATOM 8128 C CA . GLY B 1 483 ? 3.125 -58.281 -17.875 1 93.81 483 GLY B CA 1
ATOM 8129 C C . GLY B 1 483 ? 3.658 -57.656 -19.172 1 93.81 483 GLY B C 1
ATOM 8130 O O . GLY B 1 483 ? 3.4 -58.188 -20.25 1 93.81 483 GLY B O 1
ATOM 8131 N N . LEU B 1 484 ? 4.398 -56.625 -19.094 1 95.62 484 LEU B N 1
ATOM 8132 C CA . LEU B 1 484 ? 4.949 -55.969 -20.266 1 95.62 484 LEU B CA 1
ATOM 8133 C C . LEU B 1 484 ? 6.461 -55.844 -20.156 1 95.62 484 LEU B C 1
ATOM 8135 O O . LEU B 1 484 ? 7.012 -55.844 -19.062 1 95.62 484 LEU B O 1
ATOM 8139 N N . PRO B 1 485 ? 7.105 -55.781 -21.328 1 95.75 485 PRO B N 1
ATOM 8140 C CA . PRO B 1 485 ? 8.531 -55.5 -21.266 1 95.75 485 PRO B CA 1
ATOM 8141 C C . PRO B 1 485 ? 8.82 -54.125 -20.625 1 95.75 485 PRO B C 1
ATOM 8143 O O . PRO B 1 485 ? 8.039 -53.188 -20.781 1 95.75 485 PRO B O 1
ATOM 8146 N N . SER B 1 486 ? 9.898 -54.094 -19.969 1 97.31 486 SER B N 1
ATOM 8147 C CA . SER B 1 486 ? 10.297 -52.812 -19.344 1 97.31 486 SER B CA 1
ATOM 8148 C C . SER B 1 486 ? 10.703 -51.781 -20.391 1 97.31 486 SER B C 1
ATOM 8150 O O . SER B 1 486 ? 11.172 -52.156 -21.484 1 97.31 486 SER B O 1
ATOM 8152 N N . VAL B 1 487 ? 10.438 -50.562 -20.062 1 98.12 487 VAL B N 1
ATOM 8153 C CA . VAL B 1 487 ? 10.922 -49.469 -20.891 1 98.12 487 VAL B CA 1
ATOM 8154 C C . VAL B 1 487 ? 12.094 -48.781 -20.203 1 98.12 487 VAL B C 1
ATOM 8156 O O . VAL B 1 487 ? 12.008 -48.406 -19.016 1 98.12 487 VAL B O 1
ATOM 8159 N N . LEU B 1 488 ? 13.242 -48.594 -20.891 1 98.19 488 LEU B N 1
ATOM 8160 C CA . LEU B 1 488 ? 14.406 -47.844 -20.453 1 98.19 488 LEU B CA 1
ATOM 8161 C C . LEU B 1 488 ? 14.445 -46.469 -21.109 1 98.19 488 LEU B C 1
ATOM 8163 O O . LEU B 1 488 ? 14.094 -46.312 -22.281 1 98.19 488 LEU B O 1
ATOM 8167 N N . ALA B 1 489 ? 14.812 -45.562 -20.391 1 98.56 489 ALA B N 1
ATOM 8168 C CA . ALA B 1 489 ? 15.031 -44.219 -20.922 1 98.56 489 ALA B CA 1
ATOM 8169 C C . ALA B 1 489 ? 16.312 -43.594 -20.359 1 98.56 489 ALA B C 1
ATOM 8171 O O . ALA B 1 489 ? 16.656 -43.844 -19.203 1 98.56 489 ALA B O 1
ATOM 8172 N N . VAL B 1 490 ? 17.016 -42.812 -21.109 1 98.69 490 VAL B N 1
ATOM 8173 C CA . VAL B 1 490 ? 18.172 -42.062 -20.688 1 98.69 490 VAL B CA 1
ATOM 8174 C C . VAL B 1 490 ? 18.172 -40.688 -21.359 1 98.69 490 VAL B C 1
ATOM 8176 O O . VAL B 1 490 ? 17.828 -40.562 -22.531 1 98.69 490 VAL B O 1
ATOM 8179 N N . PHE B 1 491 ? 18.438 -39.656 -20.594 1 98.69 491 PHE B N 1
ATOM 8180 C CA . PHE B 1 491 ? 18.391 -38.25 -21.047 1 98.69 491 PHE B CA 1
ATOM 8181 C C . PHE B 1 491 ? 19.688 -37.531 -20.734 1 98.69 491 PHE B C 1
ATOM 8183 O O . PHE B 1 491 ? 20.234 -37.688 -19.625 1 98.69 491 PHE B O 1
ATOM 8190 N N . ASN B 1 492 ? 20.281 -36.844 -21.656 1 98.44 492 ASN B N 1
ATOM 8191 C CA . ASN B 1 492 ? 21.359 -35.875 -21.422 1 98.44 492 ASN B CA 1
ATOM 8192 C C . ASN B 1 492 ? 20.828 -34.531 -20.938 1 98.44 492 ASN B C 1
ATOM 8194 O O . ASN B 1 492 ? 20.266 -33.781 -21.734 1 98.44 492 ASN B O 1
ATOM 8198 N N . VAL B 1 493 ? 21.062 -34.156 -19.688 1 97.31 493 VAL B N 1
ATOM 8199 C CA . VAL B 1 493 ? 20.453 -32.969 -19.125 1 97.31 493 VAL B CA 1
ATOM 8200 C C . VAL B 1 493 ? 21.438 -31.797 -19.203 1 97.31 493 VAL B C 1
ATOM 8202 O O . VAL B 1 493 ? 21.375 -30.859 -18.406 1 97.31 493 VAL B O 1
ATOM 8205 N N . THR B 1 494 ? 22.406 -31.875 -20.156 1 95.56 494 THR B N 1
ATOM 8206 C CA . THR B 1 494 ? 23.391 -30.812 -20.328 1 95.56 494 THR B CA 1
ATOM 8207 C C . THR B 1 494 ? 23.453 -30.359 -21.797 1 95.56 494 THR B C 1
ATOM 8209 O O . THR B 1 494 ? 22.906 -31.047 -22.672 1 95.56 494 THR B O 1
ATOM 8212 N N . ASN B 1 495 ? 24.109 -29.312 -22.047 1 94.44 495 ASN B N 1
ATOM 8213 C CA . ASN B 1 495 ? 24.25 -28.734 -23.375 1 94.44 495 ASN B CA 1
ATOM 8214 C C . ASN B 1 495 ? 25.531 -29.219 -24.062 1 94.44 495 ASN B C 1
ATOM 8216 O O . ASN B 1 495 ? 26.078 -28.516 -24.922 1 94.44 495 ASN B O 1
ATOM 8220 N N . ALA B 1 496 ? 26.031 -30.328 -23.625 1 95.31 496 ALA B N 1
ATOM 8221 C CA . ALA B 1 496 ? 27.219 -30.953 -24.219 1 95.31 496 ALA B CA 1
ATOM 8222 C C . ALA B 1 496 ? 26.969 -32.406 -24.562 1 95.31 496 ALA B C 1
ATOM 8224 O O . ALA B 1 496 ? 26.156 -33.094 -23.906 1 95.31 496 ALA B O 1
ATOM 8225 N N . PRO B 1 497 ? 27.625 -32.938 -25.672 1 97.38 497 PRO B N 1
ATOM 8226 C CA . PRO B 1 497 ? 27.469 -34.375 -25.969 1 97.38 497 PRO B CA 1
ATOM 8227 C C . PRO B 1 497 ? 27.953 -35.25 -24.828 1 97.38 497 PRO B C 1
ATOM 8229 O O . PRO B 1 497 ? 28.875 -34.875 -24.094 1 97.38 497 PRO B O 1
ATOM 8232 N N . LEU B 1 498 ? 27.375 -36.375 -24.703 1 98.06 498 LEU B N 1
ATOM 8233 C CA . LEU B 1 498 ? 27.688 -37.281 -23.594 1 98.06 498 LEU B CA 1
ATOM 8234 C C . LEU B 1 498 ? 27.797 -38.719 -24.094 1 98.06 498 LEU B C 1
ATOM 8236 O O . LEU B 1 498 ? 26.953 -39.188 -24.891 1 98.06 498 LEU B O 1
ATOM 8240 N N . THR B 1 499 ? 28.859 -39.406 -23.766 1 98.5 499 THR B N 1
ATOM 8241 C CA . THR B 1 499 ? 29.031 -40.844 -24 1 98.5 499 THR B CA 1
ATOM 8242 C C . THR B 1 499 ? 29.438 -41.562 -22.719 1 98.5 499 THR B C 1
ATOM 8244 O O . THR B 1 499 ? 30.328 -41.094 -22 1 98.5 499 THR B O 1
ATOM 8247 N N . PHE B 1 500 ? 28.797 -42.625 -22.375 1 98.38 500 PHE B N 1
ATOM 8248 C CA . PHE B 1 500 ? 29.125 -43.406 -21.188 1 98.38 500 PHE B CA 1
ATOM 8249 C C . PHE B 1 500 ? 28.641 -44.844 -21.297 1 98.38 500 PHE B C 1
ATOM 8251 O O . PHE B 1 500 ? 27.875 -45.156 -22.219 1 98.38 500 PHE B O 1
ATOM 8258 N N . ASP B 1 501 ? 29.109 -45.656 -20.422 1 98 501 ASP B N 1
ATOM 8259 C CA . ASP B 1 501 ? 28.703 -47.062 -20.375 1 98 501 ASP B CA 1
ATOM 8260 C C . ASP B 1 501 ? 27.516 -47.25 -19.422 1 98 501 ASP B C 1
ATOM 8262 O O . ASP B 1 501 ? 27.547 -46.75 -18.281 1 98 501 ASP B O 1
ATOM 8266 N N . TRP B 1 502 ? 26.438 -47.875 -19.906 1 97.81 502 TRP B N 1
ATOM 8267 C CA . TRP B 1 502 ? 25.25 -48.219 -19.156 1 97.81 502 TRP B CA 1
ATOM 8268 C C . TRP B 1 502 ? 24.922 -49.719 -19.266 1 97.81 502 TRP B C 1
ATOM 8270 O O . TRP B 1 502 ? 24.094 -50.094 -20.109 1 97.81 502 TRP B O 1
ATOM 8280 N N . PRO B 1 503 ? 25.469 -50.5 -18.359 1 97 503 PRO B N 1
ATOM 8281 C CA . PRO B 1 503 ? 25.344 -51.969 -18.453 1 97 503 PRO B CA 1
ATOM 8282 C C . PRO B 1 503 ? 23.891 -52.438 -18.469 1 97 503 PRO B C 1
ATOM 8284 O O . PRO B 1 503 ? 23.562 -53.438 -19.094 1 97 503 PRO B O 1
ATOM 8287 N N . GLU B 1 504 ? 23.062 -51.719 -17.812 1 95.5 504 GLU B N 1
ATOM 8288 C CA . GLU B 1 504 ? 21.672 -52.125 -17.688 1 95.5 504 GLU B CA 1
ATOM 8289 C C . GLU B 1 504 ? 20.953 -52.031 -19.031 1 95.5 504 GLU B C 1
ATOM 8291 O O . GLU B 1 504 ? 19.859 -52.594 -19.203 1 95.5 504 GLU B O 1
ATOM 8296 N N . ALA B 1 505 ? 21.531 -51.375 -19.984 1 96 505 ALA B N 1
ATOM 8297 C CA . ALA B 1 505 ? 20.922 -51.25 -21.297 1 96 505 ALA B CA 1
ATOM 8298 C C . ALA B 1 505 ? 21.297 -52.406 -22.219 1 96 505 ALA B C 1
ATOM 8300 O O . ALA B 1 505 ? 20.781 -52.5 -23.328 1 96 505 ALA B O 1
ATOM 8301 N N . ALA B 1 506 ? 22.078 -53.281 -21.719 1 94.81 506 ALA B N 1
ATOM 8302 C CA . ALA B 1 506 ? 22.516 -54.406 -22.547 1 94.81 506 ALA B CA 1
ATOM 8303 C C . ALA B 1 506 ? 21.328 -55.188 -23.062 1 94.81 506 ALA B C 1
ATOM 8305 O O . ALA B 1 506 ? 20.469 -55.625 -22.297 1 94.81 506 ALA B O 1
ATOM 8306 N N . GLY B 1 507 ? 21.297 -55.375 -24.375 1 93.69 507 GLY B N 1
ATOM 8307 C CA . GLY B 1 507 ? 20.266 -56.219 -24.984 1 93.69 507 GLY B CA 1
ATOM 8308 C C . GLY B 1 507 ? 18.969 -55.469 -25.219 1 93.69 507 GLY B C 1
ATOM 8309 O O . GLY B 1 507 ? 18.016 -56.031 -25.781 1 93.69 507 GLY B O 1
ATOM 8310 N N . ALA B 1 508 ? 18.938 -54.219 -24.828 1 96 508 ALA B N 1
ATOM 8311 C CA . ALA B 1 508 ? 17.719 -53.438 -25.031 1 96 508 ALA B CA 1
ATOM 8312 C C . ALA B 1 508 ? 17.484 -53.156 -26.5 1 96 508 ALA B C 1
ATOM 8314 O O . ALA B 1 508 ? 18.422 -52.875 -27.25 1 96 508 ALA B O 1
ATOM 8315 N N . LYS B 1 509 ? 16.234 -53.281 -26.938 1 96.56 509 LYS B N 1
ATOM 8316 C CA . LYS B 1 509 ? 15.844 -52.906 -28.297 1 96.56 509 LYS B CA 1
ATOM 8317 C C . LYS B 1 509 ? 15.414 -51.438 -28.359 1 96.56 509 LYS B C 1
ATOM 8319 O O . LYS B 1 509 ? 14.57 -51 -27.578 1 96.56 509 LYS B O 1
ATOM 8324 N N . LYS B 1 510 ? 15.961 -50.781 -29.297 1 96.19 510 LYS B N 1
ATOM 8325 C CA . LYS B 1 510 ? 15.656 -49.375 -29.469 1 96.19 510 LYS B CA 1
ATOM 8326 C C . LYS B 1 510 ? 14.18 -49.156 -29.781 1 96.19 510 LYS B C 1
ATOM 8328 O O . LYS B 1 510 ? 13.594 -49.906 -30.562 1 96.19 510 LYS B O 1
ATOM 8333 N N . LEU B 1 511 ? 13.57 -48.219 -29.094 1 96.56 511 LEU B N 1
ATOM 8334 C CA . LEU B 1 511 ? 12.227 -47.781 -29.422 1 96.56 511 LEU B CA 1
ATOM 8335 C C . LEU B 1 511 ? 12.273 -46.5 -30.266 1 96.56 511 LEU B C 1
ATOM 8337 O O . LEU B 1 511 ? 12.883 -45.5 -29.875 1 96.56 511 LEU B O 1
ATOM 8341 N N . ASP B 1 512 ? 11.625 -46.5 -31.438 1 94.44 512 ASP B N 1
ATOM 8342 C CA . ASP B 1 512 ? 11.609 -45.344 -32.344 1 94.44 512 ASP B CA 1
ATOM 8343 C C . ASP B 1 512 ? 10.289 -44.594 -32.25 1 94.44 512 ASP B C 1
ATOM 8345 O O . ASP B 1 512 ? 9.375 -45 -31.531 1 94.44 512 ASP B O 1
ATOM 8349 N N . GLY B 1 513 ? 10.328 -43.406 -32.781 1 94 513 GLY B N 1
ATOM 8350 C CA . GLY B 1 513 ? 9.078 -42.688 -32.906 1 94 513 GLY B CA 1
ATOM 8351 C C . GLY B 1 513 ? 8.945 -41.531 -31.938 1 94 513 GLY B C 1
ATOM 8352 O O . GLY B 1 513 ? 8.094 -40.656 -32.094 1 94 513 GLY B O 1
ATOM 8353 N N . HIS B 1 514 ? 9.773 -41.562 -30.922 1 95.06 514 HIS B N 1
ATOM 8354 C CA . HIS B 1 514 ? 9.656 -40.531 -29.891 1 95.06 514 HIS B CA 1
ATOM 8355 C C . HIS B 1 514 ? 10.312 -39.219 -30.328 1 95.06 514 HIS B C 1
ATOM 8357 O O . HIS B 1 514 ? 10.039 -38.188 -29.75 1 95.06 514 HIS B O 1
ATOM 8363 N N . GLY B 1 515 ? 11.141 -39.25 -31.234 1 95.25 515 GLY B N 1
ATOM 8364 C CA . GLY B 1 515 ? 11.648 -38.031 -31.859 1 95.25 515 GLY B CA 1
ATOM 8365 C C . GLY B 1 515 ? 12.953 -37.562 -31.266 1 95.25 515 GLY B C 1
ATOM 8366 O O . GLY B 1 515 ? 13.602 -36.656 -31.812 1 95.25 515 GLY B O 1
ATOM 8367 N N . LEU B 1 516 ? 13.5 -38.062 -30.109 1 97.12 516 LEU B N 1
ATOM 8368 C CA . LEU B 1 516 ? 14.773 -37.656 -29.531 1 97.12 516 LEU B CA 1
ATOM 8369 C C . LEU B 1 516 ? 15.938 -38.344 -30.25 1 97.12 516 LEU B C 1
ATOM 8371 O O . LEU B 1 516 ? 15.758 -39.375 -30.875 1 97.12 516 LEU B O 1
ATOM 8375 N N . SER B 1 517 ? 17.047 -37.625 -30.141 1 96 517 SER B N 1
ATOM 8376 C CA . SER B 1 517 ? 18.266 -38.156 -30.734 1 96 517 SER B CA 1
ATOM 8377 C C . SER B 1 517 ? 19.188 -38.781 -29.688 1 96 517 SER B C 1
ATOM 8379 O O . SER B 1 517 ? 19.344 -38.219 -28.594 1 96 517 SER B O 1
ATOM 8381 N N . GLY B 1 518 ? 19.734 -39.875 -29.906 1 97.12 518 GLY B N 1
ATOM 8382 C CA . GLY B 1 518 ? 20.625 -40.656 -29.078 1 97.12 518 GLY B CA 1
ATOM 8383 C C . GLY B 1 518 ? 20.688 -42.125 -29.484 1 97.12 518 GLY B C 1
ATOM 8384 O O . GLY B 1 518 ? 19.906 -42.562 -30.328 1 97.12 518 GLY B O 1
ATOM 8385 N N . ASP B 1 519 ? 21.703 -42.719 -28.984 1 97.19 519 ASP B N 1
ATOM 8386 C CA . ASP B 1 519 ? 21.875 -44.125 -29.375 1 97.19 519 ASP B CA 1
ATOM 8387 C C . ASP B 1 519 ? 22.547 -44.938 -28.25 1 97.19 519 ASP B C 1
ATOM 8389 O O . ASP B 1 519 ? 23.266 -44.375 -27.422 1 97.19 519 ASP B O 1
ATOM 8393 N N . VAL B 1 520 ? 22.125 -46.156 -28.266 1 96.69 520 VAL B N 1
ATOM 8394 C CA . VAL B 1 520 ? 22.781 -47.125 -27.391 1 96.69 520 VAL B CA 1
ATOM 8395 C C . VAL B 1 520 ? 23.266 -48.312 -28.219 1 96.69 520 VAL B C 1
ATOM 8397 O O . VAL B 1 520 ? 22.484 -48.969 -28.906 1 96.69 520 VAL B O 1
ATOM 8400 N N . ASN B 1 521 ? 24.516 -48.531 -28.172 1 96.19 521 ASN B N 1
ATOM 8401 C CA . ASN B 1 521 ? 25.141 -49.719 -28.766 1 96.19 521 ASN B CA 1
ATOM 8402 C C . ASN B 1 521 ? 25.734 -50.656 -27.703 1 96.19 521 ASN B C 1
ATOM 8404 O O . ASN B 1 521 ? 26.797 -50.375 -27.156 1 96.19 521 ASN B O 1
ATOM 8408 N N . GLY B 1 522 ? 25.078 -51.812 -27.516 1 94.56 522 GLY B N 1
ATOM 8409 C CA . GLY B 1 522 ? 25.453 -52.625 -26.359 1 94.56 522 GLY B CA 1
ATOM 8410 C C . GLY B 1 522 ? 25.219 -51.938 -25.031 1 94.56 522 GLY B C 1
ATOM 8411 O O . GLY B 1 522 ? 24.078 -51.781 -24.609 1 94.56 522 GLY B O 1
ATOM 8412 N N . THR B 1 523 ? 26.328 -51.531 -24.469 1 96.44 523 THR B N 1
ATOM 8413 C CA . THR B 1 523 ? 26.219 -50.812 -23.203 1 96.44 523 THR B CA 1
ATOM 8414 C C . THR B 1 523 ? 26.656 -49.375 -23.344 1 96.44 523 THR B C 1
ATOM 8416 O O . THR B 1 523 ? 26.609 -48.594 -22.391 1 96.44 523 THR B O 1
ATOM 8419 N N . THR B 1 524 ? 27.047 -49.031 -24.578 1 98.06 524 THR B N 1
ATOM 8420 C CA . THR B 1 524 ? 27.578 -47.688 -24.781 1 98.06 524 THR B CA 1
ATOM 8421 C C . THR B 1 524 ? 26.469 -46.75 -25.188 1 98.06 524 THR B C 1
ATOM 8423 O O . THR B 1 524 ? 25.844 -46.906 -26.25 1 98.06 524 THR B O 1
ATOM 8426 N N . VAL B 1 525 ? 26.266 -45.75 -24.359 1 98.31 525 VAL B N 1
ATOM 8427 C CA . VAL B 1 525 ? 25.266 -44.719 -24.609 1 98.31 525 VAL B CA 1
ATOM 8428 C C . VAL B 1 525 ? 25.938 -43.469 -25.234 1 98.31 525 VAL B C 1
ATOM 8430 O O . VAL B 1 525 ? 26.969 -43 -24.75 1 98.31 525 VAL B O 1
ATOM 8433 N N . THR B 1 526 ? 25.438 -42.969 -26.328 1 98.56 526 THR B N 1
ATOM 8434 C CA . THR B 1 526 ? 25.859 -41.719 -26.953 1 98.56 526 THR B CA 1
ATOM 8435 C C . THR B 1 526 ? 24.672 -40.75 -27.125 1 98.56 526 THR B C 1
ATOM 8437 O O . THR B 1 526 ? 23.719 -41.094 -27.859 1 98.56 526 THR B O 1
ATOM 8440 N N . LEU B 1 527 ? 24.719 -39.625 -26.484 1 98.44 527 LEU B N 1
ATOM 8441 C CA . LEU B 1 527 ? 23.625 -38.656 -26.516 1 98.44 527 LEU B CA 1
ATOM 8442 C C . LEU B 1 527 ? 24.141 -37.281 -26.953 1 98.44 527 LEU B C 1
ATOM 8444 O O . LEU B 1 527 ? 25.141 -36.781 -26.422 1 98.44 527 LEU B O 1
ATOM 8448 N N . PRO B 1 528 ? 23.562 -36.625 -27.969 1 97.69 528 PRO B N 1
ATOM 8449 C CA . PRO B 1 528 ? 23.844 -35.219 -28.219 1 97.69 528 PRO B CA 1
ATOM 8450 C C . PRO B 1 528 ? 23.359 -34.312 -27.094 1 97.69 528 PRO B C 1
ATOM 8452 O O . PRO B 1 528 ? 22.766 -34.781 -26.125 1 97.69 528 PRO B O 1
ATOM 8455 N N . PRO B 1 529 ? 23.734 -32.938 -27.234 1 96.19 529 PRO B N 1
ATOM 8456 C CA . PRO B 1 529 ? 23.203 -32 -26.234 1 96.19 529 PRO B CA 1
ATOM 8457 C C . PRO B 1 529 ? 21.672 -32.094 -26.109 1 96.19 529 PRO B C 1
ATOM 8459 O O . PRO B 1 529 ? 20.969 -31.938 -27.109 1 96.19 529 PRO B O 1
ATOM 8462 N N . TYR B 1 530 ? 21.234 -32.344 -24.938 1 97.25 530 TYR B N 1
ATOM 8463 C CA . TYR B 1 530 ? 19.797 -32.438 -24.656 1 97.25 530 TYR B CA 1
ATOM 8464 C C . TYR B 1 530 ? 19.156 -33.562 -25.469 1 97.25 530 TYR B C 1
ATOM 8466 O O . TYR B 1 530 ? 18.016 -33.438 -25.906 1 97.25 530 TYR B O 1
ATOM 8474 N N . GLY B 1 531 ? 19.906 -34.562 -25.703 1 97.81 531 GLY B N 1
ATOM 8475 C CA . GLY B 1 531 ? 19.406 -35.75 -26.391 1 97.81 531 GLY B CA 1
ATOM 8476 C C . GLY B 1 531 ? 18.812 -36.781 -25.453 1 97.81 531 GLY B C 1
ATOM 8477 O O . GLY B 1 531 ? 18.875 -36.625 -24.219 1 97.81 531 GLY B O 1
ATOM 8478 N N . GLY B 1 532 ? 18.219 -37.844 -25.984 1 98.31 532 GLY B N 1
ATOM 8479 C CA . GLY B 1 532 ? 17.641 -38.938 -25.219 1 98.31 532 GLY B CA 1
ATOM 8480 C C . GLY B 1 532 ? 17.438 -40.188 -26.031 1 98.31 532 GLY B C 1
ATOM 8481 O O . GLY B 1 532 ? 17.609 -40.188 -27.25 1 98.31 532 GLY B O 1
ATOM 8482 N N . TRP B 1 533 ? 17.219 -41.188 -25.328 1 98.38 533 TRP B N 1
ATOM 8483 C CA . TRP B 1 533 ? 17.016 -42.5 -25.922 1 98.38 533 TRP B CA 1
ATOM 8484 C C . TRP B 1 533 ? 16.031 -43.344 -25.109 1 98.38 533 TRP B C 1
ATOM 8486 O O . TRP B 1 533 ? 16.016 -43.25 -23.875 1 98.38 533 TRP B O 1
ATOM 8496 N N . PHE B 1 534 ? 15.195 -44.125 -25.859 1 98.5 534 PHE B N 1
ATOM 8497 C CA . PHE B 1 534 ? 14.289 -45.094 -25.234 1 98.5 534 PHE B CA 1
ATOM 8498 C C . PHE B 1 534 ? 14.539 -46.469 -25.781 1 98.5 534 PHE B C 1
ATOM 8500 O O . PHE B 1 534 ? 14.789 -46.656 -26.969 1 98.5 534 PHE B O 1
ATOM 8507 N N . GLY B 1 535 ? 14.477 -47.469 -24.953 1 97.88 535 GLY B N 1
ATOM 8508 C CA . GLY B 1 535 ? 14.578 -48.875 -25.328 1 97.88 535 GLY B CA 1
ATOM 8509 C C . GLY B 1 535 ? 13.703 -49.781 -24.484 1 97.88 535 GLY B C 1
ATOM 8510 O O . GLY B 1 535 ? 13.109 -49.344 -23.5 1 97.88 535 GLY B O 1
ATOM 8511 N N . THR B 1 536 ? 13.508 -51 -24.953 1 97.06 536 THR B N 1
ATOM 8512 C CA . THR B 1 536 ? 12.734 -51.969 -24.219 1 97.06 536 THR B CA 1
ATOM 8513 C C . THR B 1 536 ? 13.578 -53.219 -23.922 1 97.06 536 THR B C 1
ATOM 8515 O O . THR B 1 536 ? 14.453 -53.594 -24.719 1 97.06 536 THR B O 1
ATOM 8518 N N . ILE B 1 537 ? 13.391 -53.719 -22.766 1 92.94 537 ILE B N 1
ATOM 8519 C CA . ILE B 1 537 ? 14.07 -54.938 -22.391 1 92.94 537 ILE B CA 1
ATOM 8520 C C . ILE B 1 537 ? 13.062 -55.938 -21.828 1 92.94 537 ILE B C 1
ATOM 8522 O O . ILE B 1 537 ? 12.109 -55.562 -21.141 1 92.94 537 ILE B O 1
ATOM 8526 N N . ALA B 1 538 ? 13.242 -57.312 -22.125 1 85.19 538 ALA B N 1
ATOM 8527 C CA . ALA B 1 538 ? 12.336 -58.375 -21.734 1 85.19 538 ALA B CA 1
ATOM 8528 C C . ALA B 1 538 ? 12.516 -58.719 -20.25 1 85.19 538 ALA B C 1
ATOM 8530 O O . ALA B 1 538 ? 13.617 -58.625 -19.719 1 85.19 538 ALA B O 1
#

Sequence (1076 aa):
NPWWREAIIYQVYPRSYLDTNGDGVGDLPGITAKLDYIASLGVDIVWLSPFFKSPMKDFGYDIADYCDVDPLFGTLADFDALVAKAHSLGLKIMIDQVMAHTAENHPWFVESRSSRDNPKADWYVWSDPLPDGNPPNNWLSVFGGSAWQWDSRRKQYYMHNFLVNQPQVNFHHPEVQQAHLDSLRFWLERGVDGVRMDACNFHFHDRTLQSNPPALVRDTSTVTDVNPYGMQAHIHDKTQPENIAFLQRLRKLLDEYGAVAIGEVGADDSLAVMADYTSGGDKLHMAYSFNLLTPQFSSRHIRRQVEEFNARVKDGWASWSVGNHDSIRVATRWSAGESTPAVRSSLSKLVLALQLSLKGTPCLYQGDELALPEADVPYELLQDPYGITFWPEFKGRDGCRTPMPWTSETPNAGFTTGKPWLPVPPEHVALAESGQDKDPQSTLNFARNIIKWRRNLPQLTRGGIVFFDVPEQALALRRDEEGLPSVLAVFNVTNAPLTFDWPEAAGAKKLDGHGLSGDVNGTTVTLPPYGGWFGTIANPWWREAIIYQVYPRSYLDTNGDGVGDLPGITAKLDYIASLGVDIVWLSPFFKSPMKDFGYDIADYCDVDPLFGTLADFDALVAKAHSLGLKIMIDQVMAHTAENHPWFVESRSSRDNPKADWYVWSDPLPDGNPPNNWLSVFGGSAWQWDSRRKQYYMHNFLVNQPQVNFHHPEVQQAHLDSLRFWLERGVDGVRMDACNFHFHDRTLQSNPPALVRDTSTVTDVNPYGMQAHIHDKTQPENIAFLQRLRKLLDEYGAVAIGEVGADDSLAVMADYTSGGDKLHMAYSFNLLTPQFSSRHIRRQVEEFNARVKDGWASWSVGNHDSIRVATRWSAGESTPAVRSSLSKLVLALQLSLKGTPCLYQGDELALPEADVPYELLQDPYGITFWPEFKGRDGCRTPMPWTSETPNAGFTTGKPWLPVPPEHVALAESGQDKDPQSTLNFARNIIKWRRNLPQLTRGGIVFFDVPEQALALRRDEEGLPSVLAVFNVTNAPLTFDWPEAAGAKKLDGHGLSGDVNGTTVTLPPYGGWFGTIA

Radius of gyration: 36.04 Å; Cα contacts (8 Å, |Δi|>4): 2544; chains: 2; bounding box: 56×110×81 Å

InterPro domains:
  IPR006047 Glycosyl hydrolase family 13, catalytic domain [PF00128] (11-463)
  IPR006047 Glycosyl hydrolase family 13, catalytic domain [SM00642] (11-401)
  IPR013780 Glycosyl hydrolase, all-beta [G3DSA:2.60.40.1180] (464-538)
  IPR017853 Glycoside hydrolase superfamily [SSF51445] (2-460)
  IPR045857 Oligo-1,6-glucosidase, domain 2 [G3DSA:3.90.400.10] (103-173)

Secondary structure (DSSP, 8-state):
--GGGG--EEEE-GGGT--SSSSSS--HHHHHHTHHHHHHTT-SEEEE---EE---TTTTSS-SEEEEE-TTT--HHHHHHHHHHHHHTT-EEEEEEE-SB--TTSHHHHHHHH-SSSTTTTSB-EEPPPTTS--SS--B-TTSSBSEEEETTTTEEEEBSS-TTSBBB-TTSHHHHHHHHHHHHHHHTTT--EEEEETTT-S---TT-PPPPBPSS---SSS-TT-GGGGB--SSSS--THHHHHHHHHHHHHHHHT-EEEEEE-STTHHHHHHHHHGGGSS-SEEEESGGGSS---HHHHHHHHHHHHHH-SS--BEEES--TTS--HHHHTTTT---HHHHHHHHHHHHHHHHHSSSEEEEETTGGGTPPPP---GGG---HHHHHTTTT---SGGGSSPP---SSSGGGGS-SS--SS---HHHHTT-HHHHHH-TTSHHHHHHHHHHHHHT-HHHHH-EEEEE---TTEEEEEEE-TTS-EEEEEEE-SSS-EEEE-GGGTTPEEPPSS----EEETTEEEE-TT-EEEEEE-/--GGGG--EEEE-GGGT--SSSSSS--HHHHHHTHHHHHHHT-SEEEE---EE---TTTTSS-SEEEEE-TTT--HHHHHHHHHHHHHTT-EEEEEEE-SB--TTSHHHHHHHH-SSSTTTTSB-EEPPPTTS--SS--B-TTSSBSEEEETTTTEEEEBSS-TTSBBB-TTSHHHHHHHHHHHHHHHTTT--EEEEETTT-S---TT-PPPPBPSS---SSS-TT-GGGGB--SSSS--THHHHHHHHHHHHHHHHT-EEEEEE-STTHHHHHHHHHGGGSS-SEEEESGGGSS---HHHHHHHHHHHHHH-SS--BEEES--TTS--HHHHTTTT---HHHHHHHHHHHHHHHHHSSSEEEEETTGGGTPPPP---GGG---HHHHHTTTT---SGGGSSPP---SSSGGGGS-SS--SS---HHHHTT-HHHHHH-TTSHHHHHHHHHHHHHT-HHHHH-EEEEE---TTEEEEEEE-TTS-EEEEEEE-SSS-EEEE-GGGTTPEEPPSS----EEETTEEEE-TT-EEEEEE-